Protein AF-0000000073467386 (afdb_homodimer)

Structure (mmCIF, N/CA/C/O backbone):
data_AF-0000000073467386-model_v1
#
loop_
_entity.id
_entity.type
_entity.pdbx_description
1 polymer 'Glycosyl transferase CAP10 domain-containing protein'
#
loop_
_atom_site.group_PDB
_atom_site.id
_atom_site.type_symbol
_atom_site.label_atom_id
_atom_site.label_alt_id
_atom_site.label_comp_id
_atom_site.label_asym_id
_atom_site.label_entity_id
_atom_site.label_seq_id
_atom_site.pdbx_PDB_ins_code
_atom_site.Cartn_x
_atom_site.Cartn_y
_atom_site.Cartn_z
_atom_site.occupancy
_atom_site.B_iso_or_equiv
_atom_site.auth_seq_id
_atom_site.auth_comp_id
_atom_site.auth_asym_id
_atom_site.auth_atom_id
_atom_site.pdbx_PDB_model_num
ATOM 1 N N . MET A 1 1 ? 29.797 -10.852 -41.344 1 15.55 1 MET A N 1
ATOM 2 C CA . MET A 1 1 ? 31.109 -11.078 -41.969 1 15.55 1 MET A CA 1
ATOM 3 C C . MET A 1 1 ? 32.188 -11.297 -40.875 1 15.55 1 MET A C 1
ATOM 5 O O . MET A 1 1 ? 31.969 -10.945 -39.719 1 15.55 1 MET A O 1
ATOM 9 N N . THR A 1 2 ? 33.5 -11.328 -41.281 1 15.5 2 THR A N 1
ATOM 10 C CA . THR A 1 2 ? 34.844 -11.844 -40.969 1 15.5 2 THR A CA 1
ATOM 11 C C . THR A 1 2 ? 35.406 -11.18 -39.719 1 15.5 2 THR A C 1
ATOM 13 O O . THR A 1 2 ? 35.812 -11.859 -38.781 1 15.5 2 THR A O 1
ATOM 16 N N . SER A 1 3 ? 36.656 -10.484 -39.781 1 14.73 3 SER A N 1
ATOM 17 C CA . SER A 1 3 ? 38.094 -10.844 -39.688 1 14.73 3 SER A CA 1
ATOM 18 C C . SER A 1 3 ? 38.781 -10.117 -38.531 1 14.73 3 SER A C 1
ATOM 20 O O . SER A 1 3 ? 39.656 -10.672 -37.875 1 14.73 3 SER A O 1
ATOM 22 N N . THR A 1 4 ? 38.75 -8.812 -38.344 1 14.96 4 THR A N 1
ATOM 23 C CA . THR A 1 4 ? 40.031 -8.141 -38.469 1 14.96 4 THR A CA 1
ATOM 24 C C . THR A 1 4 ? 40.844 -8.25 -37.156 1 14.96 4 THR A C 1
ATOM 26 O O . THR A 1 4 ? 40.25 -8.5 -36.094 1 14.96 4 THR A O 1
ATOM 29 N N . SER A 1 5 ? 41.594 -7.227 -36.75 1 14.95 5 SER A N 1
ATOM 30 C CA . SER A 1 5 ? 43.031 -6.969 -36.812 1 14.95 5 SER A CA 1
ATOM 31 C C . SER A 1 5 ? 43.688 -7.164 -35.438 1 14.95 5 SER A C 1
ATOM 33 O O . SER A 1 5 ? 43 -7.055 -34.406 1 14.95 5 SER A O 1
ATOM 35 N N . ARG A 1 6 ? 45.094 -7.133 -35.156 1 14.62 6 ARG A N 1
ATOM 36 C CA . ARG A 1 6 ? 46.406 -7.734 -34.938 1 14.62 6 ARG A CA 1
ATOM 37 C C . ARG A 1 6 ? 47.094 -7.156 -33.719 1 14.62 6 ARG A C 1
ATOM 39 O O . ARG A 1 6 ? 48.094 -7.699 -33.25 1 14.62 6 ARG A O 1
ATOM 46 N N . TYR A 1 7 ? 46.812 -5.961 -33.219 1 14.19 7 TYR A N 1
ATOM 47 C CA . TYR A 1 7 ? 48.062 -5.242 -33 1 14.19 7 TYR A CA 1
ATOM 48 C C . TYR A 1 7 ? 48.875 -5.863 -31.875 1 14.19 7 TYR A C 1
ATOM 50 O O . TYR A 1 7 ? 48.312 -6.539 -31.016 1 14.19 7 TYR A O 1
ATOM 58 N N . THR A 1 8 ? 50.062 -5.273 -31.391 1 14.35 8 THR A N 1
ATOM 59 C CA . THR A 1 8 ? 51.5 -5.336 -31.359 1 14.35 8 THR A CA 1
ATOM 60 C C . THR A 1 8 ? 52 -5.703 -29.953 1 14.35 8 THR A C 1
ATOM 62 O O . THR A 1 8 ? 51.281 -5.52 -28.969 1 14.35 8 THR A O 1
ATOM 65 N N . SER A 1 9 ? 53.344 -5.598 -29.641 1 14.41 9 SER A N 1
ATOM 66 C CA . SER A 1 9 ? 54.594 -6.328 -29.328 1 14.41 9 SER A CA 1
ATOM 67 C C . SER A 1 9 ? 54.938 -6.191 -27.844 1 14.41 9 SER A C 1
ATOM 69 O O . SER A 1 9 ? 55.188 -7.191 -27.172 1 14.41 9 SER A O 1
ATOM 71 N N . VAL A 1 10 ? 55.531 -5.055 -27.375 1 14.7 10 VAL A N 1
ATOM 72 C CA . VAL A 1 10 ? 56.969 -5.113 -27.141 1 14.7 10 VAL A CA 1
ATOM 73 C C . VAL A 1 10 ? 57.25 -5.582 -25.719 1 14.7 10 VAL A C 1
ATOM 75 O O . VAL A 1 10 ? 56.406 -5.434 -24.828 1 14.7 10 VAL A O 1
ATOM 78 N N . PRO A 1 11 ? 58.594 -5.398 -25.172 1 14.9 11 PRO A N 1
ATOM 79 C CA . PRO A 1 11 ? 59.75 -6.188 -24.703 1 14.9 11 PRO A CA 1
ATOM 80 C C . PRO A 1 11 ? 59.875 -6.199 -23.172 1 14.9 11 PRO A C 1
ATOM 82 O O . PRO A 1 11 ? 59.938 -7.273 -22.578 1 14.9 11 PRO A O 1
ATOM 85 N N . GLY A 1 12 ? 60.688 -5.203 -22.578 1 13.82 12 GLY A N 1
ATOM 86 C CA . GLY A 1 12 ? 62.031 -5.383 -22.109 1 13.82 12 GLY A CA 1
ATOM 87 C C . GLY A 1 12 ? 62.125 -5.785 -20.641 1 13.82 12 GLY A C 1
ATOM 88 O O . GLY A 1 12 ? 61.125 -5.742 -19.922 1 13.82 12 GLY A O 1
ATOM 89 N N . GLU A 1 13 ? 63.219 -5.246 -19.75 1 13.91 13 GLU A N 1
ATOM 90 C CA . GLU A 1 13 ? 64.5 -5.645 -19.172 1 13.91 13 GLU A CA 1
ATOM 91 C C . GLU A 1 13 ? 64.438 -5.754 -17.656 1 13.91 13 GLU A C 1
ATOM 93 O O . GLU A 1 13 ? 65.062 -6.629 -17.062 1 13.91 13 GLU A O 1
ATOM 98 N N . ALA A 1 14 ? 63.938 -4.793 -16.797 1 14.1 14 ALA A N 1
ATOM 99 C CA . ALA A 1 14 ? 64.875 -4.254 -15.836 1 14.1 14 ALA A CA 1
ATOM 100 C C . ALA A 1 14 ? 65.25 -5.293 -14.781 1 14.1 14 ALA A C 1
ATOM 102 O O . ALA A 1 14 ? 64.375 -6.074 -14.352 1 14.1 14 ALA A O 1
ATOM 103 N N . THR A 1 15 ? 66.438 -5.266 -14.148 1 13.84 15 THR A N 1
ATOM 104 C CA . THR A 1 15 ? 67.688 -5.832 -13.602 1 13.84 15 THR A CA 1
ATOM 105 C C . THR A 1 15 ? 67.5 -6.227 -12.141 1 13.84 15 THR A C 1
ATOM 107 O O . THR A 1 15 ? 67.75 -7.367 -11.766 1 13.84 15 THR A O 1
ATOM 110 N N . ASP A 1 16 ? 68 -5.387 -11.094 1 13.66 16 ASP A N 1
ATOM 111 C CA . ASP A 1 16 ? 69.188 -5.574 -10.32 1 13.66 16 ASP A CA 1
ATOM 112 C C . ASP A 1 16 ? 68.938 -6.398 -9.062 1 13.66 16 ASP A C 1
ATOM 114 O O . ASP A 1 16 ? 67.812 -6.551 -8.641 1 13.66 16 ASP A O 1
ATOM 118 N N . GLU A 1 17 ? 69.938 -6.238 -7.844 1 13.39 17 GLU A N 1
ATOM 119 C CA . GLU A 1 17 ? 71.062 -6.848 -7.117 1 13.39 17 GLU A CA 1
ATOM 120 C C . GLU A 1 17 ? 70.625 -7.188 -5.684 1 13.39 17 GLU A C 1
ATOM 122 O O . GLU A 1 17 ? 71.188 -8.117 -5.086 1 13.39 17 GLU A O 1
ATOM 127 N N . ALA A 1 18 ? 69.938 -6.473 -4.891 1 13.61 18 ALA A N 1
ATOM 128 C CA . ALA A 1 18 ? 70.5 -6.102 -3.615 1 13.61 18 ALA A CA 1
ATOM 129 C C . ALA A 1 18 ? 70.812 -7.336 -2.758 1 13.61 18 ALA A C 1
ATOM 131 O O . ALA A 1 18 ? 70 -8.273 -2.74 1 13.61 18 ALA A O 1
ATOM 132 N N . ASP A 1 19 ? 71.812 -7.355 -1.869 1 13.23 19 ASP A N 1
ATOM 133 C CA . ASP A 1 19 ? 72.938 -7.926 -1.188 1 13.23 19 ASP A CA 1
ATOM 134 C C . ASP A 1 19 ? 72.5 -8.805 -0.018 1 13.23 19 ASP A C 1
ATOM 136 O O . ASP A 1 19 ? 71.375 -8.758 0.413 1 13.23 19 ASP A O 1
ATOM 140 N N . SER A 1 20 ? 73.438 -8.914 1.212 1 13.3 20 SER A N 1
ATOM 141 C CA . SER A 1 20 ? 74.438 -9.805 1.814 1 13.3 20 SER A CA 1
ATOM 142 C C . SER A 1 20 ? 73.938 -10.328 3.164 1 13.3 20 SER A C 1
ATOM 144 O O . SER A 1 20 ? 74.25 -11.469 3.531 1 13.3 20 SER A O 1
ATOM 146 N N . ALA A 1 21 ? 73.625 -9.523 4.254 1 13.82 21 ALA A N 1
ATOM 147 C CA . ALA A 1 21 ? 74.438 -9.484 5.469 1 13.82 21 ALA A CA 1
ATOM 148 C C . ALA A 1 21 ? 74.312 -10.789 6.254 1 13.82 21 ALA A C 1
ATOM 150 O O . ALA A 1 21 ? 73.25 -11.414 6.262 1 13.82 21 ALA A O 1
ATOM 151 N N . SER A 1 22 ? 75.25 -11.219 7.211 1 13.48 22 SER A N 1
ATOM 152 C CA . SER A 1 22 ? 76.188 -12.188 7.734 1 13.48 22 SER A CA 1
ATOM 153 C C . SER A 1 22 ? 75.625 -12.953 8.922 1 13.48 22 SER A C 1
ATOM 155 O O . SER A 1 22 ? 75.562 -14.18 8.914 1 13.48 22 SER A O 1
ATOM 157 N N . SER A 1 23 ? 76.312 -12.969 10.258 1 13.69 23 SER A N 1
ATOM 158 C CA . SER A 1 23 ? 77.188 -13.922 10.859 1 13.69 23 SER A CA 1
ATOM 159 C C . SER A 1 23 ? 76.5 -14.711 11.977 1 13.69 23 SER A C 1
ATOM 161 O O . SER A 1 23 ? 76.5 -15.945 11.938 1 13.69 23 SER A O 1
ATOM 163 N N . THR A 1 24 ? 77 -14.578 13.445 1 13.94 24 THR A N 1
ATOM 164 C CA . THR A 1 24 ? 77.875 -15.414 14.242 1 13.94 24 THR A CA 1
ATOM 165 C C . THR A 1 24 ? 77.125 -16.25 15.242 1 13.94 24 THR A C 1
ATOM 167 O O . THR A 1 24 ? 75.938 -15.977 15.5 1 13.94 24 THR A O 1
ATOM 170 N N . THR A 1 25 ? 77.688 -16.641 16.734 1 14.11 25 THR A N 1
ATOM 171 C CA . THR A 1 25 ? 78.375 -17.797 17.344 1 14.11 25 THR A CA 1
ATOM 172 C C . THR A 1 25 ? 77.5 -18.375 18.469 1 14.11 25 THR A C 1
ATOM 174 O O . THR A 1 25 ? 77.312 -19.594 18.562 1 14.11 25 THR A O 1
ATOM 177 N N . ARG A 1 26 ? 77.125 -17.766 19.719 1 14.19 26 ARG A N 1
ATOM 178 C CA . ARG A 1 26 ? 77.75 -18.172 20.969 1 14.19 26 ARG A CA 1
ATOM 179 C C . ARG A 1 26 ? 77 -19.344 21.609 1 14.19 26 ARG A C 1
ATOM 181 O O . ARG A 1 26 ? 75.75 -19.484 21.422 1 14.19 26 ARG A O 1
ATOM 188 N N . PRO A 1 27 ? 77.562 -20.25 22.75 1 14.48 27 PRO A N 1
ATOM 189 C CA . PRO A 1 27 ? 77.812 -21.641 23.156 1 14.48 27 PRO A CA 1
ATOM 190 C C . PRO A 1 27 ? 76.812 -22.062 24.266 1 14.48 27 PRO A C 1
ATOM 192 O O . PRO A 1 27 ? 76.688 -23.266 24.547 1 14.48 27 PRO A O 1
ATOM 195 N N . ALA A 1 28 ? 75.875 -21.422 24.828 1 15.04 28 ALA A N 1
ATOM 196 C CA . ALA A 1 28 ? 75.875 -21.547 26.281 1 15.04 28 ALA A CA 1
ATOM 197 C C . ALA A 1 28 ? 75.438 -22.938 26.719 1 15.04 28 ALA A C 1
ATOM 199 O O . ALA A 1 28 ? 74.562 -23.516 26.125 1 15.04 28 ALA A O 1
ATOM 200 N N . SER A 1 29 ? 76.062 -23.5 27.812 1 14.29 29 SER A N 1
ATOM 201 C CA . SER A 1 29 ? 76.438 -24.75 28.453 1 14.29 29 SER A CA 1
ATOM 202 C C . SER A 1 29 ? 75.25 -25.391 29.141 1 14.29 29 SER A C 1
ATOM 204 O O . SER A 1 29 ? 74.25 -24.734 29.359 1 14.29 29 SER A O 1
ATOM 206 N N . SER A 1 30 ? 75.438 -26.656 29.953 1 14.51 30 SER A N 1
ATOM 207 C CA . SER A 1 30 ? 75.062 -28.062 30.078 1 14.51 30 SER A CA 1
ATOM 208 C C . SER A 1 30 ? 74.25 -28.297 31.328 1 14.51 30 SER A C 1
ATOM 210 O O . SER A 1 30 ? 73.562 -29.328 31.438 1 14.51 30 SER A O 1
ATOM 212 N N . ALA A 1 31 ? 74.125 -27.391 32.375 1 15.15 31 ALA A N 1
ATOM 213 C CA . ALA A 1 31 ? 74.375 -28.047 33.656 1 15.15 31 ALA A CA 1
ATOM 214 C C . ALA A 1 31 ? 73.188 -28.953 34.031 1 15.15 31 ALA A C 1
ATOM 216 O O . ALA A 1 31 ? 72 -28.609 33.75 1 15.15 31 ALA A O 1
ATOM 217 N N . GLY A 1 32 ? 73.375 -30.203 34.562 1 14.41 32 GLY A N 1
ATOM 218 C CA . GLY A 1 32 ? 72.938 -31.578 34.719 1 14.41 32 GLY A CA 1
ATOM 219 C C . GLY A 1 32 ? 71.875 -31.734 35.781 1 14.41 32 GLY A C 1
ATOM 220 O O . GLY A 1 32 ? 70.75 -32.281 35.5 1 14.41 32 GLY A O 1
ATOM 221 N N . ARG A 1 33 ? 72.25 -31.766 37.25 1 15.33 33 ARG A N 1
ATOM 222 C CA . ARG A 1 33 ? 72.25 -33.062 37.906 1 15.33 33 ARG A CA 1
ATOM 223 C C . ARG A 1 33 ? 70.875 -33.344 38.562 1 15.33 33 ARG A C 1
ATOM 225 O O . ARG A 1 33 ? 70.25 -34.406 38.344 1 15.33 33 ARG A O 1
ATOM 232 N N . CYS A 1 34 ? 70.625 -32.812 39.906 1 15.95 34 CYS A N 1
ATOM 233 C CA . CYS A 1 34 ? 70.562 -33.719 41.062 1 15.95 34 CYS A CA 1
ATOM 234 C C . CYS A 1 34 ? 69.125 -34.188 41.344 1 15.95 34 CYS A C 1
ATOM 236 O O . CYS A 1 34 ? 68.188 -33.5 41.031 1 15.95 34 CYS A O 1
ATOM 238 N N . SER A 1 35 ? 68.938 -35.469 42.125 1 16.3 35 SER A N 1
ATOM 239 C CA . SER A 1 35 ? 68.125 -36.719 42.25 1 16.3 35 SER A CA 1
ATOM 240 C C . SER A 1 35 ? 67 -36.594 43.219 1 16.3 35 SER A C 1
ATOM 242 O O . SER A 1 35 ? 66 -37.281 43.094 1 16.3 35 SER A O 1
ATOM 244 N N . GLN A 1 36 ? 67.062 -35.656 44.281 1 17.33 36 GLN A N 1
ATOM 245 C CA . GLN A 1 36 ? 66.75 -36.281 45.562 1 17.33 36 GLN A CA 1
ATOM 246 C C . GLN A 1 36 ? 65.25 -36.531 45.688 1 17.33 36 GLN A C 1
ATOM 248 O O . GLN A 1 36 ? 64.438 -35.594 45.469 1 17.33 36 GLN A O 1
ATOM 253 N N . ARG A 1 37 ? 64.812 -37.844 45.906 1 18.3 37 ARG A N 1
ATOM 254 C CA . ARG A 1 37 ? 63.562 -38.656 45.781 1 18.3 37 ARG A CA 1
ATOM 255 C C . ARG A 1 37 ? 62.594 -38.375 46.906 1 18.3 37 ARG A C 1
ATOM 257 O O . ARG A 1 37 ? 61.5 -38.906 46.938 1 18.3 37 ARG A O 1
ATOM 264 N N . ASP A 1 38 ? 63.125 -37.75 48 1 16.69 38 ASP A N 1
ATOM 265 C CA . ASP A 1 38 ? 62.75 -38.469 49.219 1 16.69 38 ASP A CA 1
ATOM 266 C C . ASP A 1 38 ? 61.25 -38.469 49.406 1 16.69 38 ASP A C 1
ATOM 268 O O . ASP A 1 38 ? 60.625 -39.531 49.562 1 16.69 38 ASP A O 1
ATOM 272 N N . THR A 1 39 ? 60.75 -37.688 50.406 1 18.34 39 THR A N 1
ATOM 273 C CA . THR A 1 39 ? 60.188 -38.094 51.688 1 18.34 39 THR A CA 1
ATOM 274 C C . THR A 1 39 ? 58.656 -38.094 51.656 1 18.34 39 THR A C 1
ATOM 276 O O . THR A 1 39 ? 58.031 -38.469 52.625 1 18.34 39 THR A O 1
ATOM 279 N N . GLY A 1 40 ? 57.875 -37.5 50.625 1 18.23 40 GLY A N 1
ATOM 280 C CA . GLY A 1 40 ? 56.688 -36.844 51.094 1 18.23 40 GLY A CA 1
ATOM 281 C C . GLY A 1 40 ? 55.5 -37.781 51.281 1 18.23 40 GLY A C 1
ATOM 282 O O . GLY A 1 40 ? 54.781 -38.125 50.344 1 18.23 40 GLY A O 1
ATOM 283 N N . LEU A 1 41 ? 55.688 -38.844 52.031 1 19.08 41 LEU A N 1
ATOM 284 C CA . LEU A 1 41 ? 54.688 -39.906 52.094 1 19.08 41 LEU A CA 1
ATOM 285 C C . LEU A 1 41 ? 53.375 -39.406 52.656 1 19.08 41 LEU A C 1
ATOM 287 O O . LEU A 1 41 ? 52.438 -40.188 52.844 1 19.08 41 LEU A O 1
ATOM 291 N N . VAL A 1 42 ? 53.406 -38.219 53.375 1 23.28 42 VAL A N 1
ATOM 292 C CA . VAL A 1 42 ? 52.312 -37.938 54.312 1 23.28 42 VAL A CA 1
ATOM 293 C C . VAL A 1 42 ? 50.969 -37.938 53.594 1 23.28 42 VAL A C 1
ATOM 295 O O . VAL A 1 42 ? 50.656 -36.969 52.875 1 23.28 42 VAL A O 1
ATOM 298 N N . HIS A 1 43 ? 50.5 -39.031 52.781 1 20.67 43 HIS A N 1
ATOM 299 C CA . HIS A 1 43 ? 49.625 -39.375 51.688 1 20.67 43 HIS A CA 1
ATOM 300 C C . HIS A 1 43 ? 48.156 -39.281 52.094 1 20.67 43 HIS A C 1
ATOM 302 O O . HIS A 1 43 ? 47.375 -38.625 51.406 1 20.67 43 HIS A O 1
ATOM 308 N N . HIS A 1 44 ? 47.375 -40.469 52.562 1 22.27 44 HIS A N 1
ATOM 309 C CA . HIS A 1 44 ? 46.219 -41.094 51.938 1 22.27 44 HIS A CA 1
ATOM 310 C C . HIS A 1 44 ? 44.938 -40.656 52.625 1 22.27 44 HIS A C 1
ATOM 312 O O . HIS A 1 44 ? 43.875 -40.594 52 1 22.27 44 HIS A O 1
ATOM 318 N N . PHE A 1 45 ? 44.969 -40.562 54 1 26.86 45 PHE A N 1
ATOM 319 C CA . PHE A 1 45 ? 43.75 -41 54.688 1 26.86 45 PHE A CA 1
ATOM 320 C C . PHE A 1 45 ? 42.656 -39.969 54.594 1 26.86 45 PHE A C 1
ATOM 322 O O . PHE A 1 45 ? 41.469 -40.312 54.688 1 26.86 45 PHE A O 1
ATOM 329 N N . ALA A 1 46 ? 43.062 -38.719 54.906 1 23.7 46 ALA A N 1
ATOM 330 C CA . ALA A 1 46 ? 42.031 -37.75 55.219 1 23.7 46 ALA A CA 1
ATOM 331 C C . ALA A 1 46 ? 41.062 -37.531 54.031 1 23.7 46 ALA A C 1
ATOM 333 O O . ALA A 1 46 ? 40.219 -36.656 54.062 1 23.7 46 ALA A O 1
ATOM 334 N N . ARG A 1 47 ? 41.344 -38.094 52.906 1 25.83 47 ARG A N 1
ATOM 335 C CA . ARG A 1 47 ? 40.625 -37.75 51.688 1 25.83 47 ARG A CA 1
ATOM 336 C C . ARG A 1 47 ? 39.25 -38.375 51.688 1 25.83 47 ARG A C 1
ATOM 338 O O . ARG A 1 47 ? 38.5 -38.219 50.719 1 25.83 47 ARG A O 1
ATOM 345 N N . ALA A 1 48 ? 39.094 -39.406 52.594 1 32.75 48 ALA A N 1
ATOM 346 C CA . ALA A 1 48 ? 37.938 -40.25 52.312 1 32.75 48 ALA A CA 1
ATOM 347 C C . ALA A 1 48 ? 36.625 -39.469 52.594 1 32.75 48 ALA A C 1
ATOM 349 O O . ALA A 1 48 ? 35.594 -39.781 51.969 1 32.75 48 ALA A O 1
ATOM 350 N N . GLY A 1 49 ? 36.781 -38.719 53.688 1 32.53 49 GLY A N 1
ATOM 351 C CA . GLY A 1 49 ? 35.5 -38.219 54.156 1 32.53 49 GLY A CA 1
ATOM 352 C C . GLY A 1 49 ? 34.812 -37.312 53.188 1 32.53 49 GLY A C 1
ATOM 353 O O . GLY A 1 49 ? 33.562 -37.281 53.094 1 32.53 49 GLY A O 1
ATOM 354 N N . VAL A 1 50 ? 35.688 -36.312 52.656 1 35.16 50 VAL A N 1
ATOM 355 C CA . VAL A 1 50 ? 35.125 -35.312 51.75 1 35.16 50 VAL A CA 1
ATOM 356 C C . VAL A 1 50 ? 34.594 -36 50.5 1 35.16 50 VAL A C 1
ATOM 358 O O . VAL A 1 50 ? 33.844 -35.406 49.75 1 35.16 50 VAL A O 1
ATOM 361 N N . ALA A 1 51 ? 35.094 -37.281 50.188 1 36.97 51 ALA A N 1
ATOM 362 C CA . ALA A 1 51 ? 34.625 -37.938 48.969 1 36.97 51 ALA A CA 1
ATOM 363 C C . ALA A 1 51 ? 33.156 -38.344 49.125 1 36.97 51 ALA A C 1
ATOM 365 O O . ALA A 1 51 ? 32.438 -38.344 48.125 1 36.97 51 ALA A O 1
ATOM 366 N N . GLY A 1 52 ? 32.938 -38.688 50.406 1 40.06 52 GLY A N 1
ATOM 367 C CA . GLY A 1 52 ? 31.578 -39.219 50.531 1 40.06 52 GLY A CA 1
ATOM 368 C C . GLY A 1 52 ? 30.5 -38.156 50.375 1 40.06 52 GLY A C 1
ATOM 369 O O . GLY A 1 52 ? 29.453 -38.438 49.781 1 40.06 52 GLY A O 1
ATOM 370 N N . SER A 1 53 ? 30.812 -37.031 51.125 1 44.19 53 SER A N 1
ATOM 371 C CA . SER A 1 53 ? 29.797 -36 51.062 1 44.19 53 SER A CA 1
ATOM 372 C C . SER A 1 53 ? 29.672 -35.438 49.656 1 44.19 53 SER A C 1
ATOM 374 O O . SER A 1 53 ? 28.625 -34.906 49.25 1 44.19 53 SER A O 1
ATOM 376 N N . THR A 1 54 ? 30.859 -35.344 48.906 1 41.97 54 THR A N 1
ATOM 377 C CA . THR A 1 54 ? 30.766 -34.875 47.5 1 41.97 54 THR A CA 1
ATOM 378 C C . THR A 1 54 ? 30.016 -35.906 46.656 1 41.97 54 THR A C 1
ATOM 380 O O . THR A 1 54 ? 29.328 -35.531 45.719 1 41.97 54 THR A O 1
ATOM 383 N N . ALA A 1 55 ? 30.172 -37.25 47.062 1 46.06 55 ALA A N 1
ATOM 384 C CA . ALA A 1 55 ? 29.422 -38.219 46.25 1 46.06 55 ALA A CA 1
ATOM 385 C C . ALA A 1 55 ? 27.922 -38.031 46.469 1 46.06 55 ALA A C 1
ATOM 387 O O . ALA A 1 55 ? 27.141 -38.188 45.531 1 46.06 55 ALA A O 1
ATOM 388 N N . PHE A 1 56 ? 27.625 -37.719 47.75 1 48.72 56 PHE A N 1
ATOM 389 C CA . PHE A 1 56 ? 26.203 -37.625 48.031 1 48.72 56 PHE A CA 1
ATOM 390 C C . PHE A 1 56 ? 25.609 -36.375 47.375 1 48.72 56 PHE A C 1
ATOM 392 O O . PHE A 1 56 ? 24.516 -36.469 46.781 1 48.72 56 PHE A O 1
ATOM 399 N N . VAL A 1 57 ? 26.25 -35.156 47.438 1 47.19 57 VAL A N 1
ATOM 400 C CA . VAL A 1 57 ? 25.75 -34 46.719 1 47.19 57 VAL A CA 1
ATOM 401 C C . VAL A 1 57 ? 25.766 -34.281 45.219 1 47.19 57 VAL A C 1
ATOM 403 O O . VAL A 1 57 ? 24.859 -33.906 44.469 1 47.19 57 VAL A O 1
ATOM 406 N N . LEU A 1 58 ? 26.766 -35.156 44.75 1 45.62 58 LEU A N 1
ATOM 407 C CA . LEU A 1 58 ? 26.75 -35.531 43.344 1 45.62 58 LEU A CA 1
ATOM 408 C C . LEU A 1 58 ? 25.578 -36.469 43.031 1 45.62 58 LEU A C 1
ATOM 410 O O . LEU A 1 58 ? 24.938 -36.344 41.969 1 45.62 58 LEU A O 1
ATOM 414 N N . ILE A 1 59 ? 25.328 -37.344 44.031 1 49.56 59 ILE A N 1
ATOM 415 C CA . ILE A 1 59 ? 24.188 -38.219 43.781 1 49.56 59 ILE A CA 1
ATOM 416 C C . ILE A 1 59 ? 22.906 -37.375 43.812 1 49.56 59 ILE A C 1
ATOM 418 O O . ILE A 1 59 ? 22.031 -37.531 42.938 1 49.56 59 ILE A O 1
ATOM 422 N N . CYS A 1 60 ? 22.719 -36.5 44.844 1 47.78 60 CYS A N 1
ATOM 423 C CA . CYS A 1 60 ? 21.516 -35.656 44.844 1 47.78 60 CYS A CA 1
ATOM 424 C C . CYS A 1 60 ? 21.516 -34.719 43.656 1 47.78 60 CYS A C 1
ATOM 426 O O . CYS A 1 60 ? 20.453 -34.469 43.094 1 47.78 60 CYS A O 1
ATOM 428 N N . LEU A 1 61 ? 22.719 -34.094 43.312 1 42.94 61 LEU A N 1
ATOM 429 C CA . LEU A 1 61 ? 22.75 -33.344 42.062 1 42.94 61 LEU A CA 1
ATOM 430 C C . LEU A 1 61 ? 22.547 -34.281 40.875 1 42.94 61 LEU A C 1
ATOM 432 O O . LEU A 1 61 ? 21.891 -33.906 39.875 1 42.94 61 LEU A O 1
ATOM 436 N N . PHE A 1 62 ? 23.109 -35.531 40.969 1 42.41 62 PHE A N 1
ATOM 437 C CA . PHE A 1 62 ? 22.844 -36.469 39.844 1 42.41 62 PHE A CA 1
ATOM 438 C C . PHE A 1 62 ? 21.375 -36.844 39.812 1 42.41 62 PHE A C 1
ATOM 440 O O . PHE A 1 62 ? 20.781 -36.969 38.719 1 42.41 62 PHE A O 1
ATOM 447 N N . LEU A 1 63 ? 20.812 -37.188 40.969 1 43.59 63 LEU A N 1
ATOM 448 C CA . LEU A 1 63 ? 19.406 -37.531 40.906 1 43.59 63 LEU A CA 1
ATOM 449 C C . LEU A 1 63 ? 18.547 -36.312 40.562 1 43.59 63 LEU A C 1
ATOM 451 O O . LEU A 1 63 ? 17.484 -36.469 39.969 1 43.59 63 LEU A O 1
ATOM 455 N N . SER A 1 64 ? 18.781 -35.125 41.125 1 39.12 64 SER A N 1
ATOM 456 C CA . SER A 1 64 ? 18.031 -33.969 40.625 1 39.12 64 SER A CA 1
ATOM 457 C C . SER A 1 64 ? 18.312 -33.719 39.156 1 39.12 64 SER A C 1
ATOM 459 O O . SER A 1 64 ? 17.531 -33.062 38.469 1 39.12 64 SER A O 1
ATOM 461 N N . LEU A 1 65 ? 19.594 -33.969 38.719 1 37.41 65 LEU A N 1
ATOM 462 C CA . LEU A 1 65 ? 19.812 -33.875 37.281 1 37.41 65 LEU A CA 1
ATOM 463 C C . LEU A 1 65 ? 19.094 -35 36.531 1 37.41 65 LEU A C 1
ATOM 465 O O . LEU A 1 65 ? 18.938 -34.938 35.312 1 37.41 65 LEU A O 1
ATOM 469 N N . MET A 1 66 ? 19.078 -36.219 37.188 1 35.41 66 MET A N 1
ATOM 470 C CA . MET A 1 66 ? 18.391 -37.219 36.375 1 35.41 66 MET A CA 1
ATOM 471 C C . MET A 1 66 ? 16.922 -36.875 36.188 1 35.41 66 MET A C 1
ATOM 473 O O . MET A 1 66 ? 16.234 -37.469 35.344 1 35.41 66 MET A O 1
ATOM 477 N N . SER A 1 67 ? 16.297 -36.438 37.312 1 35.5 67 SER A N 1
ATOM 478 C CA . SER A 1 67 ? 14.875 -36.219 37.031 1 35.5 67 SER A CA 1
ATOM 479 C C . SER A 1 67 ? 14.664 -35.156 35.969 1 35.5 67 SER A C 1
ATOM 481 O O . SER A 1 67 ? 13.531 -34.719 35.719 1 35.5 67 SER A O 1
ATOM 483 N N . TRP A 1 68 ? 15.711 -34.375 35.781 1 35.19 68 TRP A N 1
ATOM 484 C CA . TRP A 1 68 ? 15.383 -33.5 34.656 1 35.19 68 TRP A CA 1
ATOM 485 C C . TRP A 1 68 ? 15.156 -34.281 33.375 1 35.19 68 TRP A C 1
ATOM 487 O O . TRP A 1 68 ? 15.992 -34.281 32.5 1 35.19 68 TRP A O 1
ATOM 497 N N . HIS A 1 69 ? 15.078 -35.688 33.688 1 28 69 HIS A N 1
ATOM 498 C CA . HIS A 1 69 ? 14.992 -36.375 32.406 1 28 69 HIS A CA 1
ATOM 499 C C . HIS A 1 69 ? 14.023 -35.656 31.453 1 28 69 HIS A C 1
ATOM 501 O O . HIS A 1 69 ? 14.398 -35.281 30.344 1 28 69 HIS A O 1
ATOM 507 N N . GLN A 1 70 ? 13.078 -36.594 30.953 1 27.08 70 GLN A N 1
ATOM 508 C CA . GLN A 1 70 ? 12.406 -36.688 29.656 1 27.08 70 GLN A CA 1
ATOM 509 C C . GLN A 1 70 ? 11.289 -35.656 29.562 1 27.08 70 GLN A C 1
ATOM 511 O O . GLN A 1 70 ? 10.164 -35.906 30 1 27.08 70 GLN A O 1
ATOM 516 N N . SER A 1 71 ? 11.406 -34.531 30.172 1 29.95 71 SER A N 1
ATOM 517 C CA . SER A 1 71 ? 10.289 -33.781 29.609 1 29.95 71 SER A CA 1
ATOM 518 C C . SER A 1 71 ? 10.164 -34.031 28.109 1 29.95 71 SER A C 1
ATOM 520 O O . SER A 1 71 ? 11.086 -33.75 27.344 1 29.95 71 SER A O 1
ATOM 522 N N . GLY A 1 72 ? 9.609 -35.219 27.828 1 27.05 72 GLY A N 1
ATOM 523 C CA . GLY A 1 72 ? 9.148 -35.406 26.453 1 27.05 72 GLY A CA 1
ATOM 524 C C . GLY A 1 72 ? 8.664 -34.125 25.797 1 27.05 72 GLY A C 1
ATOM 525 O O . GLY A 1 72 ? 7.781 -33.438 26.328 1 27.05 72 GLY A O 1
ATOM 526 N N . PHE A 1 73 ? 9.656 -33.375 25.297 1 29.73 73 PHE A N 1
ATOM 527 C CA . PHE A 1 73 ? 9.102 -32.562 24.234 1 29.73 73 PHE A CA 1
ATOM 528 C C . PHE A 1 73 ? 8 -33.281 23.5 1 29.73 73 PHE A C 1
ATOM 530 O O . PHE A 1 73 ? 8.266 -34.281 22.812 1 29.73 73 PHE A O 1
ATOM 537 N N . THR A 1 74 ? 6.938 -33.562 24.25 1 28.08 74 THR A N 1
ATOM 538 C CA . THR A 1 74 ? 5.879 -33.75 23.266 1 28.08 74 THR A CA 1
ATOM 539 C C . THR A 1 74 ? 6.062 -32.812 22.094 1 28.08 74 THR A C 1
ATOM 541 O O . THR A 1 74 ? 6.047 -31.594 22.25 1 28.08 74 THR A O 1
ATOM 544 N N . SER A 1 75 ? 7.012 -33.25 21.328 1 28.78 75 SER A N 1
ATOM 545 C CA . SER A 1 75 ? 6.688 -32.719 20 1 28.78 75 SER A CA 1
ATOM 546 C C . SER A 1 75 ? 5.18 -32.625 19.797 1 28.78 75 SER A C 1
ATOM 548 O O . SER A 1 75 ? 4.488 -33.625 19.75 1 28.78 75 SER A O 1
ATOM 550 N N . SER A 1 76 ? 4.555 -31.906 20.719 1 29.42 76 SER A N 1
ATOM 551 C CA . SER A 1 76 ? 3.277 -31.641 20.062 1 29.42 76 SER A CA 1
ATOM 552 C C . SER A 1 76 ? 3.414 -31.688 18.547 1 29.42 76 SER A C 1
ATOM 554 O O . SER A 1 76 ? 4.062 -30.828 17.938 1 29.42 76 SER A O 1
ATOM 556 N N . SER A 1 77 ? 3.697 -32.812 18.156 1 30.84 77 SER A N 1
ATOM 557 C CA . SER A 1 77 ? 3.277 -33 16.781 1 30.84 77 SER A CA 1
ATOM 558 C C . SER A 1 77 ? 1.995 -32.219 16.484 1 30.84 77 SER A C 1
ATOM 560 O O . SER A 1 77 ? 0.906 -32.781 16.469 1 30.84 77 SER A O 1
ATOM 562 N N . GLY A 1 78 ? 1.689 -31.266 17.344 1 34.16 78 GLY A N 1
ATOM 563 C CA . GLY A 1 78 ? 0.589 -30.578 16.703 1 34.16 78 GLY A CA 1
ATOM 564 C C . GLY A 1 78 ? 0.674 -30.625 15.18 1 34.16 78 GLY A C 1
ATOM 565 O O . GLY A 1 78 ? 1.66 -30.172 14.602 1 34.16 78 GLY A O 1
ATOM 566 N N . SER A 1 79 ? 0.319 -31.594 14.711 1 38.19 79 SER A N 1
ATOM 567 C CA . SER A 1 79 ? 0.074 -31.594 13.273 1 38.19 79 SER A CA 1
ATOM 568 C C . SER A 1 79 ? -0.247 -30.188 12.781 1 38.19 79 SER A C 1
ATOM 570 O O . SER A 1 79 ? -1.341 -29.672 13.016 1 38.19 79 SER A O 1
ATOM 572 N N . ALA A 1 80 ? 0.578 -29.281 13 1 46.25 80 ALA A N 1
ATOM 573 C CA . ALA A 1 80 ? 0.354 -27.984 12.367 1 46.25 80 ALA A CA 1
ATOM 574 C C . ALA A 1 80 ? -0.449 -28.125 11.078 1 46.25 80 ALA A C 1
ATOM 576 O O . ALA A 1 80 ? -0.057 -28.875 10.18 1 46.25 80 ALA A O 1
ATOM 577 N N . SER A 1 81 ? -1.693 -27.969 11.242 1 59.19 81 SER A N 1
ATOM 578 C CA . SER A 1 81 ? -2.529 -27.938 10.047 1 59.19 81 SER A CA 1
ATOM 579 C C . SER A 1 81 ? -1.777 -27.359 8.859 1 59.19 81 SER A C 1
ATOM 581 O O . SER A 1 81 ? -1.051 -26.375 9.008 1 59.19 81 SER A O 1
ATOM 583 N N . LYS A 1 82 ? -1.737 -28.141 7.898 1 77.31 82 LYS A N 1
ATOM 584 C CA . LYS A 1 82 ? -1.113 -27.766 6.637 1 77.31 82 LYS A CA 1
ATOM 585 C C . LYS A 1 82 ? -1.645 -26.422 6.145 1 77.31 82 LYS A C 1
ATOM 587 O O . LYS A 1 82 ? -0.878 -25.594 5.66 1 77.31 82 LYS A O 1
ATOM 592 N N . SER A 1 83 ? -2.969 -26.234 6.629 1 88.06 83 SER A N 1
ATOM 593 C CA . SER A 1 83 ? -3.592 -24.984 6.184 1 88.06 83 SER A CA 1
ATOM 594 C C . SER A 1 83 ? -3.547 -23.922 7.273 1 88.06 83 SER A C 1
ATOM 596 O O . SER A 1 83 ? -3.732 -24.219 8.453 1 88.06 83 SER A O 1
ATOM 598 N N . LEU A 1 84 ? -3.24 -22.734 6.883 1 93.19 84 LEU A N 1
ATOM 599 C CA . LEU A 1 84 ? -3.412 -21.594 7.762 1 93.19 84 LEU A CA 1
ATOM 600 C C . LEU A 1 84 ? -4.875 -21.156 7.812 1 93.19 84 LEU A C 1
ATOM 602 O O . LEU A 1 84 ? -5.633 -21.391 6.867 1 93.19 84 LEU A O 1
ATOM 606 N N . SER A 1 85 ? -5.293 -20.594 8.961 1 89.94 85 SER A N 1
ATOM 607 C CA . SER A 1 85 ? -6.609 -19.969 9.016 1 89.94 85 SER A CA 1
ATOM 608 C C . SER A 1 85 ? -6.727 -18.828 8.016 1 89.94 85 SER A C 1
ATOM 610 O O . SER A 1 85 ? -5.719 -18.297 7.551 1 89.94 85 SER A O 1
ATOM 612 N N . SER A 1 86 ? -7.938 -18.469 7.641 1 87.12 86 SER A N 1
ATOM 613 C CA . SER A 1 86 ? -8.172 -17.406 6.676 1 87.12 86 SER A CA 1
ATOM 614 C C . SER A 1 86 ? -7.523 -16.094 7.125 1 87.12 86 SER A C 1
ATOM 616 O O . SER A 1 86 ? -6.953 -15.375 6.309 1 87.12 86 SER A O 1
ATOM 618 N N . GLU A 1 87 ? -7.586 -15.805 8.414 1 86.31 87 GLU A N 1
ATOM 619 C CA . GLU A 1 87 ? -7 -14.586 8.961 1 86.31 87 GLU A CA 1
ATOM 620 C C . GLU A 1 87 ? -5.477 -14.602 8.836 1 86.31 87 GLU A C 1
ATOM 622 O O . GLU A 1 87 ? -4.871 -13.594 8.477 1 86.31 87 GLU A O 1
ATOM 627 N N . ARG A 1 88 ? -4.887 -15.734 9.055 1 91.75 88 ARG A N 1
ATOM 628 C CA . ARG A 1 88 ? -3.434 -15.852 8.984 1 91.75 88 ARG A CA 1
ATOM 629 C C . ARG A 1 88 ? -2.947 -15.805 7.539 1 91.75 88 ARG A C 1
ATOM 631 O O . ARG A 1 88 ? -1.868 -15.281 7.258 1 91.75 88 ARG A O 1
ATOM 638 N N . ARG A 1 89 ? -3.744 -16.328 6.613 1 93.88 89 ARG A N 1
ATOM 639 C CA . ARG A 1 89 ? -3.393 -16.312 5.195 1 93.88 89 ARG A CA 1
ATOM 640 C C . ARG A 1 89 ? -3.293 -14.891 4.676 1 93.88 89 ARG A C 1
ATOM 642 O O . ARG A 1 89 ? -2.449 -14.586 3.826 1 93.88 89 ARG A O 1
ATOM 649 N N . ARG A 1 90 ? -4.094 -14.047 5.254 1 91.75 90 ARG A N 1
ATOM 650 C CA . ARG A 1 90 ? -4.184 -12.688 4.742 1 91.75 90 ARG A CA 1
ATOM 651 C C . ARG A 1 90 ? -3.305 -11.734 5.551 1 91.75 90 ARG A C 1
ATOM 653 O O . ARG A 1 90 ? -3.127 -10.57 5.176 1 91.75 90 ARG A O 1
ATOM 660 N N . ASP A 1 91 ? -2.787 -12.188 6.66 1 93.38 91 ASP A N 1
ATOM 661 C CA . ASP A 1 91 ? -1.985 -11.336 7.531 1 93.38 91 ASP A CA 1
ATOM 662 C C . ASP A 1 91 ? -0.643 -11 6.887 1 93.38 91 ASP A C 1
ATOM 664 O O . ASP A 1 91 ? 0.26 -11.836 6.848 1 93.38 91 ASP A O 1
ATOM 668 N N . ARG A 1 92 ? -0.474 -9.812 6.484 1 96.06 92 ARG A N 1
ATOM 669 C CA . ARG A 1 92 ? 0.75 -9.367 5.824 1 96.06 92 ARG A CA 1
ATOM 670 C C . ARG A 1 92 ? 1.767 -8.852 6.84 1 96.06 92 ARG A C 1
ATOM 672 O O . ARG A 1 92 ? 2.865 -8.438 6.469 1 96.06 92 ARG A O 1
ATOM 679 N N . THR A 1 93 ? 1.436 -8.898 8.156 1 95.5 93 THR A N 1
ATOM 680 C CA . THR A 1 93 ? 2.232 -8.18 9.141 1 95.5 93 THR A CA 1
ATOM 681 C C . THR A 1 93 ? 2.963 -9.148 10.062 1 95.5 93 THR A C 1
ATOM 683 O O . THR A 1 93 ? 3.412 -8.766 11.141 1 95.5 93 THR A O 1
ATOM 686 N N . MET A 1 94 ? 3.07 -10.391 9.656 1 94.88 94 MET A N 1
ATOM 687 C CA . MET A 1 94 ? 3.746 -11.367 10.508 1 94.88 94 MET A CA 1
ATOM 688 C C . MET A 1 94 ? 5.184 -10.938 10.789 1 94.88 94 MET A C 1
ATOM 690 O O . MET A 1 94 ? 5.883 -10.469 9.891 1 94.88 94 MET A O 1
ATOM 694 N N . ASN A 1 95 ? 5.582 -11.07 12.047 1 93.06 95 ASN A N 1
ATOM 695 C CA . ASN A 1 95 ? 6.973 -10.75 12.344 1 93.06 95 ASN A CA 1
ATOM 696 C C . ASN A 1 95 ? 7.914 -11.852 11.859 1 93.06 95 ASN A C 1
ATOM 698 O O . ASN A 1 95 ? 7.465 -12.906 11.406 1 93.06 95 ASN A O 1
ATOM 702 N N . GLU A 1 96 ? 9.156 -11.648 11.969 1 93.75 96 GLU A N 1
ATOM 703 C CA . GLU A 1 96 ? 10.164 -12.531 11.398 1 93.75 96 GLU A CA 1
ATOM 704 C C . GLU A 1 96 ? 10.078 -13.93 12 1 93.75 96 GLU A C 1
ATOM 706 O O . GLU A 1 96 ? 10.164 -14.922 11.281 1 93.75 96 GLU A O 1
ATOM 711 N N . ALA A 1 97 ? 9.93 -14 13.281 1 94.88 97 ALA A N 1
ATOM 712 C CA . ALA A 1 97 ? 9.867 -15.289 13.961 1 94.88 97 ALA A CA 1
ATOM 713 C C . ALA A 1 97 ? 8.664 -16.094 13.477 1 94.88 97 ALA A C 1
ATOM 715 O O . ALA A 1 97 ? 8.789 -17.297 13.188 1 94.88 97 ALA A O 1
ATOM 716 N N . THR A 1 98 ? 7.496 -15.453 13.375 1 95.56 98 THR A N 1
ATOM 717 C CA . THR A 1 98 ? 6.289 -16.125 12.891 1 95.56 98 THR A CA 1
ATOM 718 C C . THR A 1 98 ? 6.449 -16.547 11.438 1 95.56 98 THR A C 1
ATOM 720 O O . THR A 1 98 ? 6.043 -17.641 11.055 1 95.56 98 THR A O 1
ATOM 723 N N . CYS A 1 99 ? 7.043 -15.688 10.617 1 96.94 99 CYS A N 1
ATOM 724 C CA . CYS A 1 99 ? 7.289 -16.016 9.219 1 96.94 99 CYS A CA 1
ATOM 725 C C . CYS A 1 99 ? 8.133 -17.266 9.086 1 96.94 99 CYS A C 1
ATOM 727 O O . CYS A 1 99 ? 7.805 -18.172 8.312 1 96.94 99 CYS A O 1
ATOM 729 N N . LYS A 1 100 ? 9.203 -17.375 9.867 1 96.81 100 LYS A N 1
ATOM 730 C CA . LYS A 1 100 ? 10.109 -18.516 9.797 1 96.81 100 LYS A CA 1
ATOM 731 C C . LYS A 1 100 ? 9.398 -19.797 10.234 1 96.81 100 LYS A C 1
ATOM 733 O O . LYS A 1 100 ? 9.641 -20.875 9.672 1 96.81 100 LYS A O 1
ATOM 738 N N . ALA A 1 101 ? 8.547 -19.656 11.172 1 97.19 101 ALA A N 1
ATOM 739 C CA . ALA A 1 101 ? 7.82 -20.812 11.68 1 97.19 101 ALA A CA 1
ATOM 740 C C . ALA A 1 101 ? 6.766 -21.281 10.68 1 97.19 101 ALA A C 1
ATOM 742 O O . ALA A 1 101 ? 6.578 -22.484 10.469 1 97.19 101 ALA A O 1
ATOM 743 N N . GLU A 1 102 ? 6.094 -20.359 10.023 1 97.19 102 GLU A N 1
ATOM 744 C CA . GLU A 1 102 ? 4.941 -20.688 9.195 1 97.19 102 GLU A CA 1
ATOM 745 C C . GLU A 1 102 ? 5.371 -21.062 7.781 1 97.19 102 GLU A C 1
ATOM 747 O O . GLU A 1 102 ? 4.707 -21.859 7.121 1 97.19 102 GLU A O 1
ATOM 752 N N . PHE A 1 103 ? 6.516 -20.484 7.348 1 98.38 103 PHE A N 1
ATOM 753 C CA . PHE A 1 103 ? 6.895 -20.672 5.953 1 98.38 103 PHE A CA 1
ATOM 754 C C . PHE A 1 103 ? 8.352 -21.109 5.844 1 98.38 103 PHE A C 1
ATOM 756 O O . PHE A 1 103 ? 9.125 -20.516 5.078 1 98.38 103 PHE A O 1
ATOM 763 N N . PRO A 1 104 ? 8.75 -22.125 6.473 1 98 104 PRO A N 1
ATOM 764 C CA . PRO A 1 104 ? 10.164 -22.5 6.555 1 98 104 PRO A CA 1
ATOM 765 C C . PRO A 1 104 ? 10.758 -22.859 5.195 1 98 104 PRO A C 1
ATOM 767 O O . PRO A 1 104 ? 11.969 -22.75 4.992 1 98 104 PRO A O 1
ATOM 770 N N . LEU A 1 105 ? 9.992 -23.281 4.207 1 98.19 105 LEU A N 1
ATOM 771 C CA . LEU A 1 105 ? 10.508 -23.781 2.938 1 98.19 105 LEU A CA 1
ATOM 772 C C . LEU A 1 105 ? 10.969 -22.641 2.045 1 98.19 105 LEU A C 1
ATOM 774 O O . LEU A 1 105 ? 11.672 -22.859 1.054 1 98.19 105 LEU A O 1
ATOM 778 N N . LEU A 1 106 ? 10.633 -21.375 2.395 1 98.19 106 LEU A N 1
ATOM 779 C CA . LEU A 1 106 ? 10.914 -20.25 1.522 1 98.19 106 LEU A CA 1
ATOM 780 C C . LEU A 1 106 ? 12.328 -19.719 1.767 1 98.19 106 LEU A C 1
ATOM 782 O O . LEU A 1 106 ? 12.891 -19.016 0.919 1 98.19 106 LEU A O 1
ATOM 786 N N . PHE A 1 107 ? 13.031 -20.031 2.848 1 97.56 107 PHE A N 1
ATOM 787 C CA . PHE A 1 107 ? 14.117 -19.188 3.328 1 97.56 107 PHE A CA 1
ATOM 788 C C . PHE A 1 107 ? 15.469 -19.812 2.996 1 97.56 107 PHE A C 1
ATOM 790 O O . PHE A 1 107 ? 16.453 -19.094 2.836 1 97.56 107 PHE A O 1
ATOM 797 N N . PRO A 1 108 ? 15.586 -21.141 2.824 1 97.75 108 PRO A N 1
ATOM 798 C CA . PRO A 1 108 ? 16.906 -21.703 2.529 1 97.75 108 PRO A CA 1
ATOM 799 C C . PRO A 1 108 ? 17.547 -21.094 1.282 1 97.75 108 PRO A C 1
ATOM 801 O O . PRO A 1 108 ? 18.75 -20.859 1.258 1 97.75 108 PRO A O 1
ATOM 804 N N . GLN A 1 109 ? 16.781 -20.797 0.26 1 98.06 109 GLN A N 1
ATOM 805 C CA . GLN A 1 109 ? 17.312 -20.188 -0.96 1 98.06 109 GLN A CA 1
ATOM 806 C C . GLN A 1 109 ? 17.938 -18.828 -0.68 1 98.06 109 GLN A C 1
ATOM 808 O O . GLN A 1 109 ? 18.891 -18.438 -1.35 1 98.06 109 GLN A O 1
ATOM 813 N N . ILE A 1 110 ? 17.406 -18.141 0.268 1 98.38 110 ILE A N 1
ATOM 814 C CA . ILE A 1 110 ? 17.906 -16.828 0.66 1 98.38 110 ILE A CA 1
ATOM 815 C C . ILE A 1 110 ? 19.281 -16.953 1.304 1 98.38 110 ILE A C 1
ATOM 817 O O . ILE A 1 110 ? 20.188 -16.188 1 1 98.38 110 ILE A O 1
ATOM 821 N N . GLN A 1 111 ? 19.453 -17.938 2.129 1 97.94 111 GLN A N 1
ATOM 822 C CA . GLN A 1 111 ? 20.75 -18.188 2.777 1 97.94 111 GLN A CA 1
ATOM 823 C C . GLN A 1 111 ? 21.812 -18.578 1.757 1 97.94 111 GLN A C 1
ATOM 825 O O . GLN A 1 111 ? 22.969 -18.188 1.889 1 97.94 111 GLN A O 1
ATOM 830 N N . ASP A 1 112 ? 21.391 -19.344 0.775 1 98.19 112 ASP A N 1
ATOM 831 C CA . ASP A 1 112 ? 22.297 -19.672 -0.315 1 98.19 112 ASP A CA 1
ATOM 832 C C . ASP A 1 112 ? 22.812 -18.406 -1.006 1 98.19 112 ASP A C 1
ATOM 834 O O . ASP A 1 112 ? 24 -18.297 -1.33 1 98.19 112 ASP A O 1
ATOM 838 N N . ASN A 1 113 ? 21.922 -17.484 -1.242 1 98.56 113 ASN A N 1
ATOM 839 C CA . ASN A 1 113 ? 22.297 -16.234 -1.901 1 98.56 113 ASN A CA 1
ATOM 840 C C . ASN A 1 113 ? 23.234 -15.406 -1.034 1 98.56 113 ASN A C 1
ATOM 842 O O . ASN A 1 113 ? 24.188 -14.805 -1.54 1 98.56 113 ASN A O 1
ATOM 846 N N . VAL A 1 114 ? 22.922 -15.336 0.275 1 98.44 114 VAL A N 1
ATOM 847 C CA . VAL A 1 114 ? 23.812 -14.617 1.188 1 98.44 114 VAL A CA 1
ATOM 848 C C . VAL A 1 114 ? 25.219 -15.219 1.129 1 98.44 114 VAL A C 1
ATOM 850 O O . VAL A 1 114 ? 26.203 -14.492 0.973 1 98.44 114 VAL A O 1
ATOM 853 N N . ALA A 1 115 ? 25.328 -16.516 1.212 1 98.56 115 ALA A N 1
ATOM 854 C CA . ALA A 1 115 ? 26.609 -17.188 1.16 1 98.56 115 ALA A CA 1
ATOM 855 C C . ALA A 1 115 ? 27.328 -16.906 -0.154 1 98.56 115 ALA A C 1
ATOM 857 O O . ALA A 1 115 ? 28.531 -16.641 -0.165 1 98.56 115 ALA A O 1
ATOM 858 N N . ALA A 1 116 ? 26.656 -16.953 -1.216 1 98.75 116 ALA A N 1
ATOM 859 C CA . ALA A 1 116 ? 27.234 -16.719 -2.535 1 98.75 116 ALA A CA 1
ATOM 860 C C . ALA A 1 116 ? 27.828 -15.312 -2.619 1 98.75 116 ALA A C 1
ATOM 862 O O . ALA A 1 116 ? 28.953 -15.133 -3.094 1 98.75 116 ALA A O 1
ATOM 863 N N . TRP A 1 117 ? 27.094 -14.344 -2.154 1 98.56 117 TRP A N 1
ATOM 864 C CA . TRP A 1 117 ? 27.547 -12.961 -2.291 1 98.56 117 TRP A CA 1
ATOM 865 C C . TRP A 1 117 ? 28.625 -12.633 -1.27 1 98.56 117 TRP A C 1
ATOM 867 O O . TRP A 1 117 ? 29.5 -11.805 -1.527 1 98.56 117 TRP A O 1
ATOM 877 N N . GLN A 1 118 ? 28.562 -13.266 -0.121 1 98.12 118 GLN A N 1
ATOM 878 C CA . GLN A 1 118 ? 29.688 -13.141 0.799 1 98.12 118 GLN A CA 1
ATOM 879 C C . GLN A 1 118 ? 30.969 -13.672 0.168 1 98.12 118 GLN A C 1
ATOM 881 O O . GLN A 1 118 ? 32.031 -13.039 0.276 1 98.12 118 GLN A O 1
ATOM 886 N N . ALA A 1 119 ? 30.875 -14.773 -0.453 1 98.38 119 ALA A N 1
ATOM 887 C CA . ALA A 1 119 ? 32.031 -15.359 -1.128 1 98.38 119 ALA A CA 1
ATOM 888 C C . ALA A 1 119 ? 32.531 -14.445 -2.248 1 98.38 119 ALA A C 1
ATOM 890 O O . ALA A 1 119 ? 33.719 -14.391 -2.523 1 98.38 119 ALA A O 1
ATOM 891 N N . LYS A 1 120 ? 31.609 -13.688 -2.834 1 97.75 120 LYS A N 1
ATOM 892 C CA . LYS A 1 120 ? 31.953 -12.781 -3.924 1 97.75 120 LYS A CA 1
ATOM 893 C C . LYS A 1 120 ? 32.469 -11.445 -3.385 1 97.75 120 LYS A C 1
ATOM 895 O O . LYS A 1 120 ? 32.875 -10.578 -4.156 1 97.75 120 LYS A O 1
ATOM 900 N N . GLY A 1 121 ? 32.406 -11.258 -2.088 1 97.69 121 GLY A N 1
ATOM 901 C CA . GLY A 1 121 ? 32.875 -10.031 -1.477 1 97.69 121 GLY A CA 1
ATOM 902 C C . GLY A 1 121 ? 31.781 -9 -1.261 1 97.69 121 GLY A C 1
ATOM 903 O O . GLY A 1 121 ? 32.062 -7.875 -0.835 1 97.69 121 GLY A O 1
ATOM 904 N N . GLY A 1 122 ? 30.547 -9.344 -1.584 1 98.06 122 GLY A N 1
ATOM 905 C CA . GLY A 1 122 ? 29.422 -8.445 -1.388 1 98.06 122 GLY A CA 1
ATOM 906 C C . GLY A 1 122 ? 29.016 -7.703 -2.648 1 98.06 122 GLY A C 1
ATOM 907 O O . GLY A 1 122 ? 29.609 -7.914 -3.711 1 98.06 122 GLY A O 1
ATOM 908 N N . ILE A 1 123 ? 27.906 -6.883 -2.551 1 98.12 123 ILE A N 1
ATOM 909 C CA . ILE A 1 123 ? 27.391 -6.094 -3.662 1 98.12 123 ILE A CA 1
ATOM 910 C C . ILE A 1 123 ? 27.734 -4.621 -3.453 1 98.12 123 ILE A C 1
ATOM 912 O O . ILE A 1 123 ? 27.266 -3.998 -2.496 1 98.12 123 ILE A O 1
ATOM 916 N N . SER A 1 124 ? 28.484 -4.023 -4.359 1 97 124 SER A N 1
ATOM 917 C CA . SER A 1 124 ? 28.906 -2.629 -4.242 1 97 124 SER A CA 1
ATOM 918 C C . SER A 1 124 ? 27.938 -1.699 -4.973 1 97 124 SER A C 1
ATOM 920 O O . SER A 1 124 ? 27.094 -2.154 -5.746 1 97 124 SER A O 1
ATOM 922 N N . TYR A 1 125 ? 28.141 -0.404 -4.699 1 95.69 125 TYR A N 1
ATOM 923 C CA . TYR A 1 125 ? 27.391 0.618 -5.414 1 95.69 125 TYR A CA 1
ATOM 924 C C . TYR A 1 125 ? 27.609 0.513 -6.918 1 95.69 125 TYR A C 1
ATOM 926 O O . TYR A 1 125 ? 26.656 0.621 -7.699 1 95.69 125 TYR A O 1
ATOM 934 N N . THR A 1 126 ? 28.812 0.274 -7.309 1 96.88 126 THR A N 1
ATOM 935 C CA . THR A 1 126 ? 29.172 0.162 -8.719 1 96.88 126 THR A CA 1
ATOM 936 C C . THR A 1 126 ? 28.516 -1.064 -9.344 1 96.88 126 THR A C 1
ATOM 938 O O . THR A 1 126 ? 28.141 -1.042 -10.516 1 96.88 126 THR A O 1
ATOM 941 N N . ASP A 1 127 ? 28.406 -2.143 -8.57 1 97.81 127 ASP A N 1
ATOM 942 C CA . ASP A 1 127 ? 27.703 -3.32 -9.055 1 97.81 127 ASP A CA 1
ATOM 943 C C . ASP A 1 127 ? 26.25 -2.977 -9.414 1 97.81 127 ASP A C 1
ATOM 945 O O . ASP A 1 127 ? 25.719 -3.457 -10.414 1 97.81 127 ASP A O 1
ATOM 949 N N . LEU A 1 128 ? 25.625 -2.178 -8.625 1 97.81 128 LEU A N 1
ATOM 950 C CA . LEU A 1 128 ? 24.234 -1.802 -8.883 1 97.81 128 LEU A CA 1
ATOM 951 C C . LEU A 1 128 ? 24.141 -0.842 -10.07 1 97.81 128 LEU A C 1
ATOM 953 O O . LEU A 1 128 ? 23.172 -0.875 -10.828 1 97.81 128 LEU A O 1
ATOM 957 N N . ASP A 1 129 ? 25.188 0.037 -10.164 1 97.44 129 ASP A N 1
ATOM 958 C CA . ASP A 1 129 ? 25.25 0.873 -11.359 1 97.44 129 ASP A CA 1
ATOM 959 C C . ASP A 1 129 ? 25.281 0.019 -12.625 1 97.44 129 ASP A C 1
ATOM 961 O O . ASP A 1 129 ? 24.562 0.293 -13.586 1 97.44 129 ASP A O 1
ATOM 965 N N . GLN A 1 130 ? 26.109 -0.932 -12.555 1 97.69 130 GLN A N 1
ATOM 966 C CA . GLN A 1 130 ? 26.25 -1.831 -13.695 1 97.69 130 GLN A CA 1
ATOM 967 C C . GLN A 1 130 ? 24.953 -2.607 -13.938 1 97.69 130 GLN A C 1
ATOM 969 O O . GLN A 1 130 ? 24.516 -2.779 -15.078 1 97.69 130 GLN A O 1
ATOM 974 N N . ALA A 1 131 ? 24.344 -3.09 -12.883 1 98.31 131 ALA A N 1
ATOM 975 C CA . ALA A 1 131 ? 23.094 -3.818 -12.992 1 98.31 131 ALA A CA 1
ATOM 976 C C . ALA A 1 131 ? 22.016 -2.973 -13.688 1 98.31 131 ALA A C 1
ATOM 978 O O . ALA A 1 131 ? 21.375 -3.43 -14.641 1 98.31 131 ALA A O 1
ATOM 979 N N . ALA A 1 132 ? 21.859 -1.769 -13.234 1 98.12 132 ALA A N 1
ATOM 980 C CA . ALA A 1 132 ? 20.859 -0.878 -13.812 1 98.12 132 ALA A CA 1
ATOM 981 C C . ALA A 1 132 ? 21.156 -0.587 -15.281 1 98.12 132 ALA A C 1
ATOM 983 O O . ALA A 1 132 ? 20.266 -0.596 -16.125 1 98.12 132 ALA A O 1
ATOM 984 N N . ARG A 1 133 ? 22.391 -0.383 -15.602 1 97 133 ARG A N 1
ATOM 985 C CA . ARG A 1 133 ? 22.812 -0.011 -16.938 1 97 133 ARG A CA 1
ATOM 986 C C . ARG A 1 133 ? 22.641 -1.171 -17.922 1 97 133 ARG A C 1
ATOM 988 O O . ARG A 1 133 ? 22.344 -0.96 -19.094 1 97 133 ARG A O 1
ATOM 995 N N . THR A 1 134 ? 22.766 -2.326 -17.422 1 97.62 134 THR A N 1
ATOM 996 C CA . THR A 1 134 ? 22.859 -3.459 -18.328 1 97.62 134 THR A CA 1
ATOM 997 C C . THR A 1 134 ? 21.531 -4.227 -18.359 1 97.62 134 THR A C 1
ATOM 999 O O . THR A 1 134 ? 21.422 -5.246 -19.047 1 97.62 134 THR A O 1
ATOM 1002 N N . CYS A 1 135 ? 20.562 -3.811 -17.578 1 97.44 135 CYS A N 1
ATOM 1003 C CA . CYS A 1 135 ? 19.266 -4.438 -17.719 1 97.44 135 CYS A CA 1
ATOM 1004 C C . CYS A 1 135 ? 18.781 -4.406 -19.172 1 97.44 135 CYS A C 1
ATOM 1006 O O . CYS A 1 135 ? 18.922 -3.383 -19.844 1 97.44 135 CYS A O 1
ATOM 1008 N N . ALA A 1 136 ? 18.234 -5.488 -19.578 1 96.25 136 ALA A N 1
ATOM 1009 C CA . ALA A 1 136 ? 17.781 -5.609 -20.953 1 96.25 136 ALA A CA 1
ATOM 1010 C C . ALA A 1 136 ? 16.75 -4.535 -21.297 1 96.25 136 ALA A C 1
ATOM 1012 O O . ALA A 1 136 ? 15.789 -4.336 -20.547 1 96.25 136 ALA A O 1
ATOM 1013 N N . GLY A 1 137 ? 16.859 -3.924 -22.453 1 93.38 137 GLY A N 1
ATOM 1014 C CA . GLY A 1 137 ? 16.094 -2.742 -22.812 1 93.38 137 GLY A CA 1
ATOM 1015 C C . GLY A 1 137 ? 14.664 -3.057 -23.219 1 93.38 137 GLY A C 1
ATOM 1016 O O . GLY A 1 137 ? 13.805 -2.176 -23.203 1 93.38 137 GLY A O 1
ATOM 1017 N N . ASN A 1 138 ? 14.391 -4.246 -23.578 1 93.12 138 ASN A N 1
ATOM 1018 C CA . ASN A 1 138 ? 13.055 -4.613 -24.031 1 93.12 138 ASN A CA 1
ATOM 1019 C C . ASN A 1 138 ? 12.133 -4.949 -22.859 1 93.12 138 ASN A C 1
ATOM 1021 O O . ASN A 1 138 ? 10.945 -5.223 -23.047 1 93.12 138 ASN A O 1
ATOM 1025 N N . TRP A 1 139 ? 12.695 -4.93 -21.688 1 95.56 139 TRP A N 1
ATOM 1026 C CA . TRP A 1 139 ? 11.914 -5.195 -20.469 1 95.56 139 TRP A CA 1
ATOM 1027 C C . TRP A 1 139 ? 11.93 -3.992 -19.531 1 95.56 139 TRP A C 1
ATOM 1029 O O . TRP A 1 139 ? 12.852 -3.172 -19.594 1 95.56 139 TRP A O 1
ATOM 1039 N N . GLY A 1 140 ? 10.891 -3.932 -18.719 1 97.5 140 GLY A N 1
ATOM 1040 C CA . GLY A 1 140 ? 10.891 -2.938 -17.672 1 97.5 140 GLY A CA 1
ATOM 1041 C C . GLY A 1 140 ? 11.867 -3.26 -16.547 1 97.5 140 GLY A C 1
ATOM 1042 O O . GLY A 1 140 ? 12.281 -4.41 -16.391 1 97.5 140 GLY A O 1
ATOM 1043 N N . MET A 1 141 ? 12.258 -2.27 -15.836 1 98.38 141 MET A N 1
ATOM 1044 C CA . MET A 1 141 ? 13.164 -2.393 -14.695 1 98.38 141 MET A CA 1
ATOM 1045 C C . MET A 1 141 ? 12.977 -1.229 -13.727 1 98.38 141 MET A C 1
ATOM 1047 O O . MET A 1 141 ? 12.375 -0.213 -14.078 1 98.38 141 MET A O 1
ATOM 1051 N N . ALA A 1 142 ? 13.43 -1.412 -12.5 1 98.69 142 ALA A N 1
ATOM 1052 C CA . ALA A 1 142 ? 13.461 -0.32 -11.531 1 98.69 142 ALA A CA 1
ATOM 1053 C C . ALA A 1 142 ? 14.68 -0.421 -10.625 1 98.69 142 ALA A C 1
ATOM 1055 O O . ALA A 1 142 ? 15.133 -1.522 -10.305 1 98.69 142 ALA A O 1
ATOM 1056 N N . ARG A 1 143 ? 15.273 0.635 -10.328 1 98.38 143 ARG A N 1
ATOM 1057 C CA . ARG A 1 143 ? 16.234 0.793 -9.242 1 98.38 143 ARG A CA 1
ATOM 1058 C C . ARG A 1 143 ? 15.602 1.515 -8.055 1 98.38 143 ARG A C 1
ATOM 1060 O O . ARG A 1 143 ? 15.094 2.629 -8.203 1 98.38 143 ARG A O 1
ATOM 1067 N N . ILE A 1 144 ? 15.602 0.867 -6.902 1 97.44 144 ILE A N 1
ATOM 1068 C CA . ILE A 1 144 ? 14.812 1.385 -5.785 1 97.44 144 ILE A CA 1
ATOM 1069 C C . ILE A 1 144 ? 15.695 1.51 -4.547 1 97.44 144 ILE A C 1
ATOM 1071 O O . ILE A 1 144 ? 16.734 0.858 -4.449 1 97.44 144 ILE A O 1
ATOM 1075 N N . VAL A 1 145 ? 15.281 2.389 -3.631 1 94.25 145 VAL A N 1
ATOM 1076 C CA . VAL A 1 145 ? 15.891 2.57 -2.316 1 94.25 145 VAL A CA 1
ATOM 1077 C C . VAL A 1 145 ? 14.828 2.4 -1.23 1 94.25 145 VAL A C 1
ATOM 1079 O O . VAL A 1 145 ? 13.758 3.004 -1.301 1 94.25 145 VAL A O 1
ATOM 1082 N N . ILE A 1 146 ? 15.047 1.472 -0.315 1 93.88 146 ILE A N 1
ATOM 1083 C CA . ILE A 1 146 ? 14.203 1.279 0.861 1 93.88 146 ILE A CA 1
ATOM 1084 C C . ILE A 1 146 ? 14.891 1.87 2.09 1 93.88 146 ILE A C 1
ATOM 1086 O O . ILE A 1 146 ? 16 1.475 2.434 1 93.88 146 ILE A O 1
ATOM 1090 N N . ARG A 1 147 ? 14.266 2.82 2.646 1 88.5 147 ARG A N 1
ATOM 1091 C CA . ARG A 1 147 ? 14.828 3.457 3.832 1 88.5 147 ARG A CA 1
ATOM 1092 C C . ARG A 1 147 ? 13.727 3.947 4.766 1 88.5 147 ARG A C 1
ATOM 1094 O O . ARG A 1 147 ? 12.773 4.586 4.324 1 88.5 147 ARG A O 1
ATOM 1101 N N . ASP A 1 148 ? 13.805 3.613 6.059 1 86.81 148 ASP A N 1
ATOM 1102 C CA . ASP A 1 148 ? 12.93 4.102 7.117 1 86.81 148 ASP A CA 1
ATOM 1103 C C . ASP A 1 148 ? 11.469 3.805 6.797 1 86.81 148 ASP A C 1
ATOM 1105 O O . ASP A 1 148 ? 10.609 4.688 6.902 1 86.81 148 ASP A O 1
ATOM 1109 N N . GLY A 1 149 ? 11.281 2.6 6.309 1 87.75 149 GLY A N 1
ATOM 1110 C CA . GLY A 1 149 ? 9.922 2.115 6.082 1 87.75 149 GLY A CA 1
ATOM 1111 C C . GLY A 1 149 ? 9.273 2.709 4.844 1 87.75 149 GLY A C 1
ATOM 1112 O O . GLY A 1 149 ? 8.055 2.646 4.688 1 87.75 149 GLY A O 1
ATOM 1113 N N . GLN A 1 150 ? 10.102 3.332 3.984 1 91.12 150 GLN A N 1
ATOM 1114 C CA . GLN A 1 150 ? 9.602 3.943 2.756 1 91.12 150 GLN A CA 1
ATOM 1115 C C . GLN A 1 150 ? 10.312 3.379 1.531 1 91.12 150 GLN A C 1
ATOM 1117 O O . GLN A 1 150 ? 11.469 2.957 1.62 1 91.12 150 GLN A O 1
ATOM 1122 N N . LEU A 1 151 ? 9.602 3.307 0.482 1 94.94 151 LEU A N 1
ATOM 1123 C CA . LEU A 1 151 ? 10.133 2.895 -0.813 1 94.94 151 LEU A CA 1
ATOM 1124 C C . LEU A 1 151 ? 10.328 4.098 -1.728 1 94.94 151 LEU A C 1
ATOM 1126 O O . LEU A 1 151 ? 9.406 4.902 -1.911 1 94.94 151 LEU A O 1
ATOM 1130 N N . PHE A 1 152 ? 11.555 4.254 -2.268 1 93.25 152 PHE A N 1
ATOM 1131 C CA . PHE A 1 152 ? 11.891 5.336 -3.186 1 93.25 152 PHE A CA 1
ATOM 1132 C C . PHE A 1 152 ? 12.32 4.781 -4.539 1 93.25 152 PHE A C 1
ATOM 1134 O O . PHE A 1 152 ? 13.008 3.766 -4.609 1 93.25 152 PHE A O 1
ATOM 1141 N N . LEU A 1 153 ? 11.938 5.449 -5.559 1 94.94 153 LEU A N 1
ATOM 1142 C CA . LEU A 1 153 ? 12.281 5.07 -6.922 1 94.94 153 LEU A CA 1
ATOM 1143 C C . LEU A 1 153 ? 13.391 5.961 -7.473 1 94.94 153 LEU A C 1
ATOM 1145 O O . LEU A 1 153 ? 13.188 7.164 -7.66 1 94.94 153 LEU A O 1
ATOM 1149 N N . ARG A 1 154 ? 14.477 5.422 -7.699 1 93.81 154 ARG A N 1
ATOM 1150 C CA . ARG A 1 154 ? 15.609 6.125 -8.297 1 93.81 154 ARG A CA 1
ATOM 1151 C C . ARG A 1 154 ? 15.555 6.059 -9.812 1 93.81 154 ARG A C 1
ATOM 1153 O O . ARG A 1 154 ? 15.93 7.016 -10.5 1 93.81 154 ARG A O 1
ATOM 1160 N N . GLN A 1 155 ? 15.109 4.949 -10.312 1 94.75 155 GLN A N 1
ATOM 1161 C CA . GLN A 1 155 ? 14.898 4.734 -11.742 1 94.75 155 GLN A CA 1
ATOM 1162 C C . GLN A 1 155 ? 13.75 3.762 -11.992 1 94.75 155 GLN A C 1
ATOM 1164 O O . GLN A 1 155 ? 13.617 2.752 -11.297 1 94.75 155 GLN A O 1
ATOM 1169 N N . VAL A 1 156 ? 12.898 4.125 -12.953 1 95.31 156 VAL A N 1
ATOM 1170 C CA . VAL A 1 156 ? 11.82 3.23 -13.344 1 95.31 156 VAL A CA 1
ATOM 1171 C C . VAL A 1 156 ? 11.633 3.279 -14.859 1 95.31 156 VAL A C 1
ATOM 1173 O O . VAL A 1 156 ? 11.539 4.359 -15.445 1 95.31 156 VAL A O 1
ATOM 1176 N N . ARG A 1 157 ? 11.672 2.172 -15.445 1 95.62 157 ARG A N 1
ATOM 1177 C CA . ARG A 1 157 ? 11.203 1.921 -16.812 1 95.62 157 ARG A CA 1
ATOM 1178 C C . ARG A 1 157 ? 10.125 0.846 -16.828 1 95.62 157 ARG A C 1
ATOM 1180 O O . ARG A 1 157 ? 10.414 -0.336 -16.625 1 95.62 157 ARG A O 1
ATOM 1187 N N . GLU A 1 158 ? 8.852 1.174 -16.938 1 92.56 158 GLU A N 1
ATOM 1188 C CA . GLU A 1 158 ? 7.707 0.281 -16.797 1 92.56 158 GLU A CA 1
ATOM 1189 C C . GLU A 1 158 ? 7.734 -0.829 -17.844 1 92.56 158 GLU A C 1
ATOM 1191 O O . GLU A 1 158 ? 7.406 -1.979 -17.547 1 92.56 158 GLU A O 1
ATOM 1196 N N . GLY A 1 159 ? 8.148 -0.646 -19.062 1 88.25 159 GLY A N 1
ATOM 1197 C CA . GLY A 1 159 ? 8.031 -1.609 -20.141 1 88.25 159 GLY A CA 1
ATOM 1198 C C . GLY A 1 159 ? 6.656 -1.629 -20.781 1 88.25 159 GLY A C 1
ATOM 1199 O O . GLY A 1 159 ? 5.949 -0.62 -20.766 1 88.25 159 GLY A O 1
ATOM 1200 N N . GLY A 1 160 ? 6.254 -2.74 -21.391 1 83.88 160 GLY A N 1
ATOM 1201 C CA . GLY A 1 160 ? 5.062 -2.785 -22.219 1 83.88 160 GLY A CA 1
ATOM 1202 C C . GLY A 1 160 ? 3.795 -3.068 -21.438 1 83.88 160 GLY A C 1
ATOM 1203 O O . GLY A 1 160 ? 2.689 -2.846 -21.938 1 83.88 160 GLY A O 1
ATOM 1204 N N . GLU A 1 161 ? 3.885 -3.541 -20.281 1 89.88 161 GLU A N 1
ATOM 1205 C CA . GLU A 1 161 ? 2.754 -3.867 -19.422 1 89.88 161 GLU A CA 1
ATOM 1206 C C . GLU A 1 161 ? 2.924 -3.25 -18.031 1 89.88 161 GLU A C 1
ATOM 1208 O O . GLU A 1 161 ? 3.803 -2.41 -17.828 1 89.88 161 GLU A O 1
ATOM 1213 N N . SER A 1 162 ? 2.004 -3.562 -17.156 1 91.25 162 SER A N 1
ATOM 1214 C CA . SER A 1 162 ? 2.064 -2.984 -15.812 1 91.25 162 SER A CA 1
ATOM 1215 C C . SER A 1 162 ? 2.84 -3.883 -14.859 1 91.25 162 SER A C 1
ATOM 1217 O O . SER A 1 162 ? 2.521 -3.955 -13.664 1 91.25 162 SER A O 1
ATOM 1219 N N . ARG A 1 163 ? 3.816 -4.609 -15.414 1 95.81 163 ARG A N 1
ATOM 1220 C CA . ARG A 1 163 ? 4.523 -5.621 -14.633 1 95.81 163 ARG A CA 1
ATOM 1221 C C . ARG A 1 163 ? 5.422 -4.977 -13.586 1 95.81 163 ARG A C 1
ATOM 1223 O O . ARG A 1 163 ? 5.461 -5.418 -12.43 1 95.81 163 ARG A O 1
ATOM 1230 N N . ILE A 1 164 ? 6.18 -3.9 -13.961 1 97.62 164 ILE A N 1
ATOM 1231 C CA . ILE A 1 164 ? 7.062 -3.23 -13.008 1 97.62 164 ILE A CA 1
ATOM 1232 C C . ILE A 1 164 ? 6.227 -2.564 -11.922 1 97.62 164 ILE A C 1
ATOM 1234 O O . ILE A 1 164 ? 6.551 -2.666 -10.734 1 97.62 164 ILE A O 1
ATOM 1238 N N . SER A 1 165 ? 5.105 -1.935 -12.359 1 95.94 165 SER A N 1
ATOM 1239 C CA . SER A 1 165 ? 4.199 -1.339 -11.383 1 95.94 165 SER A CA 1
ATOM 1240 C C . SER A 1 165 ? 3.699 -2.379 -10.391 1 95.94 165 SER A C 1
ATOM 1242 O O . SER A 1 165 ? 3.596 -2.102 -9.195 1 95.94 165 SER A O 1
ATOM 1244 N N . ALA A 1 166 ? 3.395 -3.543 -10.859 1 97.44 166 ALA A N 1
ATOM 1245 C CA . ALA A 1 166 ? 2.922 -4.625 -10 1 97.44 166 ALA A CA 1
ATOM 1246 C C . ALA A 1 166 ? 4.02 -5.086 -9.047 1 97.44 166 ALA A C 1
ATOM 1248 O O . ALA A 1 166 ? 3.762 -5.324 -7.863 1 97.44 166 ALA A O 1
ATOM 1249 N N . LEU A 1 167 ? 5.246 -5.195 -9.547 1 98.62 167 LEU A N 1
ATOM 1250 C CA . LEU A 1 167 ? 6.371 -5.586 -8.703 1 98.62 167 LEU A CA 1
ATOM 1251 C C . LEU A 1 167 ? 6.617 -4.551 -7.609 1 98.62 167 LEU A C 1
ATOM 1253 O O . LEU A 1 167 ? 6.852 -4.906 -6.453 1 98.62 167 LEU A O 1
ATOM 1257 N N . LEU A 1 168 ? 6.566 -3.297 -7.969 1 98.44 168 LEU A N 1
ATOM 1258 C CA . LEU A 1 168 ? 6.773 -2.225 -7.004 1 98.44 168 LEU A CA 1
ATOM 1259 C C . LEU A 1 168 ? 5.664 -2.211 -5.957 1 98.44 168 LEU A C 1
ATOM 1261 O O . LEU A 1 168 ? 5.906 -1.882 -4.793 1 98.44 168 LEU A O 1
ATOM 1265 N N . HIS A 1 169 ? 4.461 -2.58 -6.375 1 98 169 HIS A N 1
ATOM 1266 C CA . HIS A 1 169 ? 3.359 -2.719 -5.426 1 98 169 HIS A CA 1
ATOM 1267 C C . HIS A 1 169 ? 3.652 -3.805 -4.398 1 98 169 HIS A C 1
ATOM 1269 O O . HIS A 1 169 ? 3.398 -3.621 -3.205 1 98 169 HIS A O 1
ATOM 1275 N N . LEU A 1 170 ? 4.195 -4.898 -4.828 1 98.56 170 LEU A N 1
ATOM 1276 C CA . LEU A 1 170 ? 4.543 -5.996 -3.93 1 98.56 170 LEU A CA 1
ATOM 1277 C C . LEU A 1 170 ? 5.617 -5.566 -2.936 1 98.56 170 LEU A C 1
ATOM 1279 O O . LEU A 1 170 ? 5.492 -5.812 -1.734 1 98.56 170 LEU A O 1
ATOM 1283 N N . VAL A 1 171 ? 6.641 -4.895 -3.43 1 98.44 171 VAL A N 1
ATOM 1284 C CA . VAL A 1 171 ? 7.738 -4.465 -2.57 1 98.44 171 VAL A CA 1
ATOM 1285 C C . VAL A 1 171 ? 7.238 -3.422 -1.573 1 98.44 171 VAL A C 1
ATOM 1287 O O . VAL A 1 171 ? 7.543 -3.498 -0.38 1 98.44 171 VAL A O 1
ATOM 1290 N N . HIS A 1 172 ? 6.484 -2.492 -2.07 1 97.75 172 HIS A N 1
ATOM 1291 C CA . HIS A 1 172 ? 5.934 -1.46 -1.2 1 97.75 172 HIS A CA 1
ATOM 1292 C C . HIS A 1 172 ? 5.102 -2.072 -0.078 1 97.75 172 HIS A C 1
ATOM 1294 O O . HIS A 1 172 ? 5.199 -1.646 1.075 1 97.75 172 HIS A O 1
ATOM 1300 N N . THR A 1 173 ? 4.254 -3.027 -0.437 1 97.5 173 THR A N 1
ATOM 1301 C CA . THR A 1 173 ? 3.414 -3.682 0.561 1 97.5 173 THR A CA 1
ATOM 1302 C C . THR A 1 173 ? 4.27 -4.391 1.607 1 97.5 173 THR A C 1
ATOM 1304 O O . THR A 1 173 ? 4.016 -4.27 2.807 1 97.5 173 THR A O 1
ATOM 1307 N N . ALA A 1 174 ? 5.285 -5.066 1.166 1 97.44 174 ALA A N 1
ATOM 1308 C CA . ALA A 1 174 ? 6.168 -5.77 2.094 1 97.44 174 ALA A CA 1
ATOM 1309 C C . ALA A 1 174 ? 6.855 -4.789 3.043 1 97.44 174 ALA A C 1
ATOM 1311 O O . ALA A 1 174 ? 7.004 -5.074 4.234 1 97.44 174 ALA A O 1
ATOM 1312 N N . VAL A 1 175 ? 7.23 -3.641 2.543 1 95.69 175 VAL A N 1
ATOM 1313 C CA . VAL A 1 175 ? 7.953 -2.641 3.322 1 95.69 175 VAL A CA 1
ATOM 1314 C C . VAL A 1 175 ? 7.016 -2.006 4.344 1 95.69 175 VAL A C 1
ATOM 1316 O O . VAL A 1 175 ? 7.359 -1.886 5.523 1 95.69 175 VAL A O 1
ATOM 1319 N N . THR A 1 176 ? 5.805 -1.688 3.98 1 95 176 THR A N 1
ATOM 1320 C CA . THR A 1 176 ? 4.895 -0.938 4.844 1 95 176 THR A CA 1
ATOM 1321 C C . THR A 1 176 ? 4.246 -1.858 5.875 1 95 176 THR A C 1
ATOM 1323 O O . THR A 1 176 ? 3.773 -1.398 6.914 1 95 176 THR A O 1
ATOM 1326 N N . THR A 1 177 ? 4.262 -3.16 5.578 1 96.12 177 THR A N 1
ATOM 1327 C CA . THR A 1 177 ? 3.621 -4.102 6.492 1 96.12 177 THR A CA 1
ATOM 1328 C C . THR A 1 177 ? 4.648 -4.738 7.418 1 96.12 177 THR A C 1
ATOM 1330 O O . THR A 1 177 ? 4.324 -5.656 8.172 1 96.12 177 THR A O 1
ATOM 1333 N N . ASP A 1 178 ? 5.871 -4.281 7.355 1 93.88 178 ASP A N 1
ATOM 1334 C CA . ASP A 1 178 ? 6.918 -4.797 8.234 1 93.88 178 ASP A CA 1
ATOM 1335 C C . ASP A 1 178 ? 6.809 -4.191 9.633 1 93.88 178 ASP A C 1
ATOM 1337 O O . ASP A 1 178 ? 7 -2.986 9.805 1 93.88 178 ASP A O 1
ATOM 1341 N N . PRO A 1 179 ? 6.574 -4.98 10.625 1 88.19 179 PRO A N 1
ATOM 1342 C CA . PRO A 1 179 ? 6.457 -4.414 11.969 1 88.19 179 PRO A CA 1
ATOM 1343 C C . PRO A 1 179 ? 7.789 -3.906 12.516 1 88.19 179 PRO A C 1
ATOM 1345 O O . PRO A 1 179 ? 7.812 -3.104 13.453 1 88.19 179 PRO A O 1
ATOM 1348 N N . SER A 1 180 ? 8.914 -4.406 12.008 1 77.19 180 SER A N 1
ATOM 1349 C CA . SER A 1 180 ? 10.227 -4.02 12.508 1 77.19 180 SER A CA 1
ATOM 1350 C C . SER A 1 180 ? 10.734 -2.758 11.812 1 77.19 180 SER A C 1
ATOM 1352 O O . SER A 1 180 ? 11.711 -2.15 12.258 1 77.19 180 SER A O 1
ATOM 1354 N N . SER A 1 181 ? 9.891 -2.133 11.188 1 59.59 181 SER A N 1
ATOM 1355 C CA . SER A 1 181 ? 10.289 -0.983 10.383 1 59.59 181 SER A CA 1
ATOM 1356 C C . SER A 1 181 ? 11.758 -1.068 9.984 1 59.59 181 SER A C 1
ATOM 1358 O O . SER A 1 181 ? 12.445 -0.049 9.922 1 59.59 181 SER A O 1
ATOM 1360 N N . PHE A 1 182 ? 12.367 -2.096 9.312 1 55 182 PHE A N 1
ATOM 1361 C CA . PHE A 1 182 ? 13.719 -2.457 8.906 1 55 182 PHE A CA 1
ATOM 1362 C C . PHE A 1 182 ? 14.75 -1.838 9.852 1 55 182 PHE A C 1
ATOM 1364 O O . PHE A 1 182 ? 15.375 -0.83 9.516 1 55 182 PHE A O 1
ATOM 1371 N N . THR A 1 183 ? 14.398 -1.585 11.227 1 51.66 183 THR A N 1
ATOM 1372 C CA . THR A 1 183 ? 15.336 -1.005 12.18 1 51.66 183 THR A CA 1
ATOM 1373 C C . THR A 1 183 ? 16.484 -1.967 12.461 1 51.66 183 THR A C 1
ATOM 1375 O O . THR A 1 183 ? 16.266 -3.111 12.859 1 51.66 183 THR A O 1
ATOM 1378 N N . SER A 1 184 ? 17.391 -2.279 11.602 1 47.59 184 SER A N 1
ATOM 1379 C CA . SER A 1 184 ? 18.438 -3.041 12.273 1 47.59 184 SER A CA 1
ATOM 1380 C C . SER A 1 184 ? 19.141 -2.203 13.336 1 47.59 184 SER A C 1
ATOM 1382 O O . SER A 1 184 ? 19.906 -1.289 13.023 1 47.59 184 SER A O 1
ATOM 1384 N N . ALA A 1 185 ? 18.484 -1.958 14.484 1 43.88 185 ALA A N 1
ATOM 1385 C CA . ALA A 1 185 ? 19.094 -1.271 15.625 1 43.88 185 ALA A CA 1
ATOM 1386 C C . ALA A 1 185 ? 20.562 -1.635 15.758 1 43.88 185 ALA A C 1
ATOM 1388 O O . ALA A 1 185 ? 21.328 -0.915 16.406 1 43.88 185 ALA A O 1
ATOM 1389 N N . ASP A 1 186 ? 21 -2.75 15.281 1 46.56 186 ASP A N 1
ATOM 1390 C CA . ASP A 1 186 ? 22.297 -3.146 15.82 1 46.56 186 ASP A CA 1
ATOM 1391 C C . ASP A 1 186 ? 23.438 -2.367 15.156 1 46.56 186 ASP A C 1
ATOM 1393 O O . ASP A 1 186 ? 24.5 -2.209 15.742 1 46.56 186 ASP A O 1
ATOM 1397 N N . ASP A 1 187 ? 23.328 -2.043 13.797 1 50.47 187 ASP A N 1
ATOM 1398 C CA . ASP A 1 187 ? 24.406 -1.277 13.188 1 50.47 187 ASP A CA 1
ATOM 1399 C C . ASP A 1 187 ? 23.875 -0.032 12.484 1 50.47 187 ASP A C 1
ATOM 1401 O O . ASP A 1 187 ? 23.391 -0.109 11.352 1 50.47 187 ASP A O 1
ATOM 1405 N N . PRO A 1 188 ? 23.672 1.072 13.297 1 52.94 188 PRO A N 1
ATOM 1406 C CA . PRO A 1 188 ? 23.156 2.326 12.734 1 52.94 188 PRO A CA 1
ATOM 1407 C C . PRO A 1 188 ? 23.781 2.662 11.383 1 52.94 188 PRO A C 1
ATOM 1409 O O . PRO A 1 188 ? 23.203 3.424 10.602 1 52.94 188 PRO A O 1
ATOM 1412 N N . SER A 1 189 ? 25.094 2.119 11.141 1 51.66 189 SER A N 1
ATOM 1413 C CA . SER A 1 189 ? 25.812 2.438 9.914 1 51.66 189 SER A CA 1
ATOM 1414 C C . SER A 1 189 ? 25.312 1.598 8.742 1 51.66 189 SER A C 1
ATOM 1416 O O . SER A 1 189 ? 25.688 1.846 7.594 1 51.66 189 SER A O 1
ATOM 1418 N N . ASN A 1 190 ? 24.469 0.73 9.008 1 57 190 ASN A N 1
ATOM 1419 C CA . ASN A 1 190 ? 24.125 -0.208 7.945 1 57 190 ASN A CA 1
ATOM 1420 C C . ASN A 1 190 ? 22.609 -0.225 7.695 1 57 190 ASN A C 1
ATOM 1422 O O . ASN A 1 190 ? 21.984 -1.286 7.719 1 57 190 ASN A O 1
ATOM 1426 N N . THR A 1 191 ? 22.25 1.133 7.434 1 74.88 191 THR A N 1
ATOM 1427 C CA . THR A 1 191 ? 20.797 1.151 7.266 1 74.88 191 THR A CA 1
ATOM 1428 C C . THR A 1 191 ? 20.422 1.472 5.824 1 74.88 191 THR A C 1
ATOM 1430 O O . THR A 1 191 ? 21.219 2.039 5.078 1 74.88 191 THR A O 1
ATOM 1433 N N . GLY A 1 192 ? 19.391 0.992 5.41 1 87.62 192 GLY A N 1
ATOM 1434 C CA . GLY A 1 192 ? 18.828 1.188 4.086 1 87.62 192 GLY A CA 1
ATOM 1435 C C . GLY A 1 192 ? 19.125 0.041 3.137 1 87.62 192 GLY A C 1
ATOM 1436 O O . GLY A 1 192 ? 20 -0.786 3.404 1 87.62 192 GLY A O 1
ATOM 1437 N N . VAL A 1 193 ? 18.422 -0.09 2.068 1 93.75 193 VAL A N 1
ATOM 1438 C CA . VAL A 1 193 ? 18.594 -1.118 1.047 1 93.75 193 VAL A CA 1
ATOM 1439 C C . VAL A 1 193 ? 18.391 -0.511 -0.339 1 93.75 193 VAL A C 1
ATOM 1441 O O . VAL A 1 193 ? 17.438 0.232 -0.56 1 93.75 193 VAL A O 1
ATOM 1444 N N . GLU A 1 194 ? 19.391 -0.681 -1.17 1 95.88 194 GLU A N 1
ATOM 1445 C CA . GLU A 1 194 ? 19.25 -0.32 -2.576 1 95.88 194 GLU A CA 1
ATOM 1446 C C . GLU A 1 194 ? 19.344 -1.549 -3.475 1 95.88 194 GLU A C 1
ATOM 1448 O O . GLU A 1 194 ? 20.188 -2.422 -3.252 1 95.88 194 GLU A O 1
ATOM 1453 N N . LEU A 1 195 ? 18.406 -1.688 -4.453 1 98.19 195 LEU A N 1
ATOM 1454 C CA . LEU A 1 195 ? 18.453 -2.848 -5.336 1 98.19 195 LEU A CA 1
ATOM 1455 C C . LEU A 1 195 ? 17.891 -2.508 -6.711 1 98.19 195 LEU A C 1
ATOM 1457 O O . LEU A 1 195 ? 17.266 -1.46 -6.891 1 98.19 195 LEU A O 1
ATOM 1461 N N . VAL A 1 196 ? 18.234 -3.338 -7.688 1 98.81 196 VAL A N 1
ATOM 1462 C CA . VAL A 1 196 ? 17.719 -3.27 -9.055 1 98.81 196 VAL A CA 1
ATOM 1463 C C . VAL A 1 196 ? 16.859 -4.496 -9.344 1 98.81 196 VAL A C 1
ATOM 1465 O O . VAL A 1 196 ? 17.25 -5.621 -9.016 1 98.81 196 VAL A O 1
ATOM 1468 N N . LEU A 1 197 ? 15.672 -4.293 -9.898 1 98.81 197 LEU A N 1
ATOM 1469 C CA . LEU A 1 197 ? 14.812 -5.414 -10.258 1 98.81 197 LEU A CA 1
ATOM 1470 C C . LEU A 1 197 ? 14.375 -5.32 -11.719 1 98.81 197 LEU A C 1
ATOM 1472 O O . LEU A 1 197 ? 14.344 -4.227 -12.289 1 98.81 197 LEU A O 1
ATOM 1476 N N . SER A 1 198 ? 14.094 -6.422 -12.336 1 98.69 198 SER A N 1
ATOM 1477 C CA . SER A 1 198 ? 13.656 -6.523 -13.727 1 98.69 198 SER A CA 1
ATOM 1478 C C . SER A 1 198 ? 12.445 -7.445 -13.859 1 98.69 198 SER A C 1
ATOM 1480 O O . SER A 1 198 ? 12.328 -8.43 -13.125 1 98.69 198 SER A O 1
ATOM 1482 N N . GLU A 1 199 ? 11.562 -7.09 -14.773 1 98.06 199 GLU A N 1
ATOM 1483 C CA . GLU A 1 199 ? 10.406 -7.934 -15.047 1 98.06 199 GLU A CA 1
ATOM 1484 C C . GLU A 1 199 ? 10.727 -8.992 -16.094 1 98.06 199 GLU A C 1
ATOM 1486 O O . GLU A 1 199 ? 9.844 -9.734 -16.531 1 98.06 199 GLU A O 1
ATOM 1491 N N . ALA A 1 200 ? 11.938 -9.086 -16.516 1 97.25 200 ALA A N 1
ATOM 1492 C CA . ALA A 1 200 ? 12.312 -9.977 -17.609 1 97.25 200 ALA A CA 1
ATOM 1493 C C . ALA A 1 200 ? 11.969 -11.43 -17.281 1 97.25 200 ALA A C 1
ATOM 1495 O O . ALA A 1 200 ? 12.203 -11.883 -16.156 1 97.25 200 ALA A O 1
ATOM 1496 N N . ASP A 1 201 ? 11.484 -12.109 -18.297 1 94.81 201 ASP A N 1
ATOM 1497 C CA . ASP A 1 201 ? 11.242 -13.539 -18.141 1 94.81 201 ASP A CA 1
ATOM 1498 C C . ASP A 1 201 ? 12.547 -14.297 -17.891 1 94.81 201 ASP A C 1
ATOM 1500 O O . ASP A 1 201 ? 12.594 -15.227 -17.078 1 94.81 201 ASP A O 1
ATOM 1504 N N . LYS A 1 202 ? 13.461 -13.977 -18.625 1 95.19 202 LYS A N 1
ATOM 1505 C CA . LYS A 1 202 ? 14.82 -14.5 -18.562 1 95.19 202 LYS A CA 1
ATOM 1506 C C . LYS A 1 202 ? 15.828 -13.477 -19.078 1 95.19 202 LYS A C 1
ATOM 1508 O O . LYS A 1 202 ? 15.445 -12.484 -19.703 1 95.19 202 LYS A O 1
ATOM 1513 N N . ASP A 1 203 ? 17.062 -13.648 -18.766 1 95 203 ASP A N 1
ATOM 1514 C CA . ASP A 1 203 ? 18.172 -12.852 -19.281 1 95 203 ASP A CA 1
ATOM 1515 C C . ASP A 1 203 ? 17.969 -11.375 -18.984 1 95 203 ASP A C 1
ATOM 1517 O O . ASP A 1 203 ? 18.031 -10.539 -19.891 1 95 203 ASP A O 1
ATOM 1521 N N . ALA A 1 204 ? 17.734 -11.109 -17.734 1 97.12 204 ALA A N 1
ATOM 1522 C CA . ALA A 1 204 ? 17.5 -9.734 -17.312 1 97.12 204 ALA A CA 1
ATOM 1523 C C . ALA A 1 204 ? 18.703 -8.852 -17.578 1 97.12 204 ALA A C 1
ATOM 1525 O O . ALA A 1 204 ? 18.562 -7.648 -17.812 1 97.12 204 ALA A O 1
ATOM 1526 N N . SER A 1 205 ? 19.891 -9.398 -17.469 1 97.06 205 SER A N 1
ATOM 1527 C CA . SER A 1 205 ? 21.141 -8.727 -17.766 1 97.06 205 SER A CA 1
ATOM 1528 C C . SER A 1 205 ? 22.172 -9.703 -18.328 1 97.06 205 SER A C 1
ATOM 1530 O O . SER A 1 205 ? 22.312 -10.82 -17.828 1 97.06 205 SER A O 1
ATOM 1532 N N . PRO A 1 206 ? 22.922 -9.289 -19.344 1 93.88 206 PRO A N 1
ATOM 1533 C CA . PRO A 1 206 ? 23.938 -10.195 -19.891 1 93.88 206 PRO A CA 1
ATOM 1534 C C . PRO A 1 206 ? 25.172 -10.289 -19.016 1 93.88 206 PRO A C 1
ATOM 1536 O O . PRO A 1 206 ? 25.922 -11.273 -19.094 1 93.88 206 PRO A O 1
ATOM 1539 N N . THR A 1 207 ? 25.359 -9.32 -18.172 1 94.12 207 THR A N 1
ATOM 1540 C CA . THR A 1 207 ? 26.688 -9.266 -17.547 1 94.12 207 THR A CA 1
ATOM 1541 C C . THR A 1 207 ? 26.562 -9.164 -16.031 1 94.12 207 THR A C 1
ATOM 1543 O O . THR A 1 207 ? 27.531 -9.406 -15.312 1 94.12 207 THR A O 1
ATOM 1546 N N . SER A 1 208 ? 25.391 -8.789 -15.516 1 96.81 208 SER A N 1
ATOM 1547 C CA . SER A 1 208 ? 25.297 -8.531 -14.078 1 96.81 208 SER A CA 1
ATOM 1548 C C . SER A 1 208 ? 24.516 -9.641 -13.375 1 96.81 208 SER A C 1
ATOM 1550 O O . SER A 1 208 ? 23.469 -10.062 -13.836 1 96.81 208 SER A O 1
ATOM 1552 N N . ASP A 1 209 ? 25 -10.039 -12.188 1 96.44 209 ASP A N 1
ATOM 1553 C CA . ASP A 1 209 ? 24.328 -11 -11.32 1 96.44 209 ASP A CA 1
ATOM 1554 C C . ASP A 1 209 ? 23.516 -10.289 -10.242 1 96.44 209 ASP A C 1
ATOM 1556 O O . ASP A 1 209 ? 22.844 -10.938 -9.43 1 96.44 209 ASP A O 1
ATOM 1560 N N . ALA A 1 210 ? 23.516 -8.93 -10.242 1 98.12 210 ALA A N 1
ATOM 1561 C CA . ALA A 1 210 ? 22.984 -8.18 -9.102 1 98.12 210 ALA A CA 1
ATOM 1562 C C . ALA A 1 210 ? 21.562 -7.715 -9.359 1 98.12 210 ALA A C 1
ATOM 1564 O O . ALA A 1 210 ? 21.031 -6.895 -8.609 1 98.12 210 ALA A O 1
ATOM 1565 N N . VAL A 1 211 ? 20.906 -8.234 -10.453 1 98.75 211 VAL A N 1
ATOM 1566 C CA . VAL A 1 211 ? 19.531 -7.891 -10.766 1 98.75 211 VAL A CA 1
ATOM 1567 C C . VAL A 1 211 ? 18.578 -8.906 -10.125 1 98.75 211 VAL A C 1
ATOM 1569 O O . VAL A 1 211 ? 18.766 -10.117 -10.273 1 98.75 211 VAL A O 1
ATOM 1572 N N . TRP A 1 212 ? 17.656 -8.406 -9.297 1 98.88 212 TRP A N 1
ATOM 1573 C CA . TRP A 1 212 ? 16.578 -9.289 -8.844 1 98.88 212 TRP A CA 1
ATOM 1574 C C . TRP A 1 212 ? 15.672 -9.688 -10.008 1 98.88 212 TRP A C 1
ATOM 1576 O O . TRP A 1 212 ? 15.266 -8.844 -10.812 1 98.88 212 TRP A O 1
ATOM 1586 N N . VAL A 1 213 ? 15.352 -10.977 -10.117 1 98.75 213 VAL A N 1
ATOM 1587 C CA . VAL A 1 213 ? 14.625 -11.469 -11.281 1 98.75 213 VAL A CA 1
ATOM 1588 C C . VAL A 1 213 ? 13.445 -12.328 -10.828 1 98.75 213 VAL A C 1
ATOM 1590 O O . VAL A 1 213 ? 13.258 -12.555 -9.633 1 98.75 213 VAL A O 1
ATOM 1593 N N . LEU A 1 214 ? 12.633 -12.789 -11.758 1 98.62 214 LEU A N 1
ATOM 1594 C CA . LEU A 1 214 ? 11.375 -13.469 -11.461 1 98.62 214 LEU A CA 1
ATOM 1595 C C . LEU A 1 214 ? 11.578 -14.977 -11.352 1 98.62 214 LEU A C 1
ATOM 1597 O O . LEU A 1 214 ? 10.812 -15.664 -10.688 1 98.62 214 LEU A O 1
ATOM 1601 N N . SER A 1 215 ? 12.562 -15.469 -12.039 1 98.31 215 SER A N 1
ATOM 1602 C CA . SER A 1 215 ? 12.859 -16.906 -12.086 1 98.31 215 SER A CA 1
ATOM 1603 C C . SER A 1 215 ? 14.32 -17.141 -12.445 1 98.31 215 SER A C 1
ATOM 1605 O O . SER A 1 215 ? 15.031 -16.234 -12.867 1 98.31 215 SER A O 1
ATOM 1607 N N . LYS A 1 216 ? 14.766 -18.312 -12.156 1 97.94 216 LYS A N 1
ATOM 1608 C CA . LYS A 1 216 ? 16.094 -18.75 -12.562 1 97.94 216 LYS A CA 1
ATOM 1609 C C . LYS A 1 216 ? 16.094 -20.234 -12.938 1 97.94 216 LYS A C 1
ATOM 1611 O O . LYS A 1 216 ? 15.148 -20.953 -12.609 1 97.94 216 LYS A O 1
ATOM 1616 N N . ARG A 1 217 ? 17.094 -20.641 -13.648 1 98 217 ARG A N 1
ATOM 1617 C CA . ARG A 1 217 ? 17.188 -22.047 -14.023 1 98 217 ARG A CA 1
ATOM 1618 C C . ARG A 1 217 ? 17.469 -22.922 -12.797 1 98 217 ARG A C 1
ATOM 1620 O O . ARG A 1 217 ? 18.25 -22.531 -11.914 1 98 217 ARG A O 1
ATOM 1627 N N . THR A 1 218 ? 16.875 -24.078 -12.789 1 97.31 218 THR A N 1
ATOM 1628 C CA . THR A 1 218 ? 17.109 -25.016 -11.695 1 97.31 218 THR A CA 1
ATOM 1629 C C . THR A 1 218 ? 18.562 -25.5 -11.711 1 97.31 218 THR A C 1
ATOM 1631 O O . THR A 1 218 ? 19.109 -25.875 -10.672 1 97.31 218 THR A O 1
ATOM 1634 N N . SER A 1 219 ? 19.188 -25.453 -12.859 1 97.44 219 SER A N 1
ATOM 1635 C CA . SER A 1 219 ? 20.562 -25.906 -13.023 1 97.44 219 SER A CA 1
ATOM 1636 C C . SER A 1 219 ? 21.562 -24.797 -12.711 1 97.44 219 SER A C 1
ATOM 1638 O O . SER A 1 219 ? 22.781 -25.031 -12.695 1 97.44 219 SER A O 1
ATOM 1640 N N . GLU A 1 220 ? 21.047 -23.594 -12.484 1 97.31 220 GLU A N 1
ATOM 1641 C CA . GLU A 1 220 ? 21.953 -22.469 -12.195 1 97.31 220 GLU A CA 1
ATOM 1642 C C . GLU A 1 220 ? 22.75 -22.719 -10.922 1 97.31 220 GLU A C 1
ATOM 1644 O O . GLU A 1 220 ? 22.188 -23.141 -9.906 1 97.31 220 GLU A O 1
ATOM 1649 N N . PRO A 1 221 ? 24.062 -22.531 -10.992 1 97.38 221 PRO A N 1
ATOM 1650 C CA . PRO A 1 221 ? 24.844 -22.734 -9.773 1 97.38 221 PRO A CA 1
ATOM 1651 C C . PRO A 1 221 ? 24.453 -21.781 -8.648 1 97.38 221 PRO A C 1
ATOM 1653 O O . PRO A 1 221 ? 24.156 -20.609 -8.898 1 97.38 221 PRO A O 1
ATOM 1656 N N . LYS A 1 222 ? 24.469 -22.281 -7.461 1 97.06 222 LYS A N 1
ATOM 1657 C CA . LYS A 1 222 ? 24.141 -21.469 -6.293 1 97.06 222 LYS A CA 1
ATOM 1658 C C . LYS A 1 222 ? 25.078 -20.297 -6.137 1 97.06 222 LYS A C 1
ATOM 1660 O O . LYS A 1 222 ? 24.703 -19.25 -5.59 1 97.06 222 LYS A O 1
ATOM 1665 N N . SER A 1 223 ? 26.281 -20.438 -6.637 1 97.44 223 SER A N 1
ATOM 1666 C CA . SER A 1 223 ? 27.312 -19.422 -6.477 1 97.44 223 SER A CA 1
ATOM 1667 C C . SER A 1 223 ? 26.969 -18.156 -7.246 1 97.44 223 SER A C 1
ATOM 1669 O O . SER A 1 223 ? 27.562 -17.109 -7.012 1 97.44 223 SER A O 1
ATOM 1671 N N . LYS A 1 224 ? 26.031 -18.25 -8.141 1 97.31 224 LYS A N 1
ATOM 1672 C CA . LYS A 1 224 ? 25.609 -17.047 -8.859 1 97.31 224 LYS A CA 1
ATOM 1673 C C . LYS A 1 224 ? 24.906 -16.062 -7.922 1 97.31 224 LYS A C 1
ATOM 1675 O O . LYS A 1 224 ? 25.047 -14.852 -8.062 1 97.31 224 LYS A O 1
ATOM 1680 N N . GLY A 1 225 ? 24.156 -16.562 -6.949 1 98.19 225 GLY A N 1
ATOM 1681 C CA . GLY A 1 225 ? 23.516 -15.734 -5.945 1 98.19 225 GLY A CA 1
ATOM 1682 C C . GLY A 1 225 ? 22.328 -14.945 -6.492 1 98.19 225 GLY A C 1
ATOM 1683 O O . GLY A 1 225 ? 22.125 -13.789 -6.117 1 98.19 225 GLY A O 1
ATOM 1684 N N . THR A 1 226 ? 21.5 -15.531 -7.395 1 98.25 226 THR A N 1
ATOM 1685 C CA . THR A 1 226 ? 20.375 -14.844 -8.031 1 98.25 226 THR A CA 1
ATOM 1686 C C . THR A 1 226 ? 19.234 -14.633 -7.039 1 98.25 226 THR A C 1
ATOM 1688 O O . THR A 1 226 ? 18.719 -15.594 -6.473 1 98.25 226 THR A O 1
ATOM 1691 N N . TRP A 1 227 ? 18.969 -13.398 -6.789 1 98.69 227 TRP A N 1
ATOM 1692 C CA . TRP A 1 227 ? 17.844 -13.047 -5.926 1 98.69 227 TRP A CA 1
ATOM 1693 C C . TRP A 1 227 ? 16.531 -13.086 -6.699 1 98.69 227 TRP A C 1
ATOM 1695 O O . TRP A 1 227 ? 16.406 -12.5 -7.777 1 98.69 227 TRP A O 1
ATOM 1705 N N . LEU A 1 228 ? 15.492 -13.742 -6.133 1 98.69 228 LEU A N 1
ATOM 1706 C CA . LEU A 1 228 ? 14.203 -13.906 -6.797 1 98.69 228 LEU A CA 1
ATOM 1707 C C . LEU A 1 228 ? 13.148 -12.992 -6.18 1 98.69 228 LEU A C 1
ATOM 1709 O O . LEU A 1 228 ? 13.117 -12.812 -4.961 1 98.69 228 LEU A O 1
ATOM 1713 N N . LEU A 1 229 ? 12.32 -12.453 -7.023 1 98.5 229 LEU A N 1
ATOM 1714 C CA . LEU A 1 229 ? 11.086 -11.773 -6.641 1 98.5 229 LEU A CA 1
ATOM 1715 C C . LEU A 1 229 ? 9.875 -12.664 -6.914 1 98.5 229 LEU A C 1
ATOM 1717 O O . LEU A 1 229 ? 9.867 -13.422 -7.887 1 98.5 229 LEU A O 1
ATOM 1721 N N . PRO A 1 230 ? 8.82 -12.594 -6.004 1 98.69 230 PRO A N 1
ATOM 1722 C CA . PRO A 1 230 ? 7.527 -13.016 -6.547 1 98.69 230 PRO A CA 1
ATOM 1723 C C . PRO A 1 230 ? 7.156 -12.289 -7.836 1 98.69 230 PRO A C 1
ATOM 1725 O O . PRO A 1 230 ? 7.391 -11.086 -7.953 1 98.69 230 PRO A O 1
ATOM 1728 N N . ASP A 1 231 ? 6.711 -13 -8.852 1 98.25 231 ASP A N 1
ATOM 1729 C CA . ASP A 1 231 ? 6.418 -12.305 -10.102 1 98.25 231 ASP A CA 1
ATOM 1730 C C . ASP A 1 231 ? 5.215 -11.383 -9.945 1 98.25 231 ASP A C 1
ATOM 1732 O O . ASP A 1 231 ? 4.504 -11.438 -8.945 1 98.25 231 ASP A O 1
ATOM 1736 N N . PHE A 1 232 ? 4.961 -10.547 -10.93 1 97.38 232 PHE A N 1
ATOM 1737 C CA . PHE A 1 232 ? 4.004 -9.445 -10.914 1 97.38 232 PHE A CA 1
ATOM 1738 C C . PHE A 1 232 ? 2.584 -9.969 -10.742 1 97.38 232 PHE A C 1
ATOM 1740 O O . PHE A 1 232 ? 1.71 -9.258 -10.25 1 97.38 232 PHE A O 1
ATOM 1747 N N . GLY A 1 233 ? 2.346 -11.227 -11.062 1 96.44 233 GLY A N 1
ATOM 1748 C CA . GLY A 1 233 ? 1.013 -11.797 -10.953 1 96.44 233 GLY A CA 1
ATOM 1749 C C . GLY A 1 233 ? 0.555 -11.977 -9.516 1 96.44 233 GLY A C 1
ATOM 1750 O O . GLY A 1 233 ? -0.637 -12.164 -9.258 1 96.44 233 GLY A O 1
ATOM 1751 N N . PHE A 1 234 ? 1.497 -11.938 -8.57 1 98.06 234 PHE A N 1
ATOM 1752 C CA . PHE A 1 234 ? 1.135 -12.023 -7.16 1 98.06 234 PHE A CA 1
ATOM 1753 C C . PHE A 1 234 ? 0.449 -10.75 -6.695 1 98.06 234 PHE A C 1
ATOM 1755 O O . PHE A 1 234 ? -0.184 -10.727 -5.637 1 98.06 234 PHE A O 1
ATOM 1762 N N . ALA A 1 235 ? 0.638 -9.656 -7.477 1 96.12 235 ALA A N 1
ATOM 1763 C CA . ALA A 1 235 ? -0.148 -8.438 -7.293 1 96.12 235 ALA A CA 1
ATOM 1764 C C . ALA A 1 235 ? -1.344 -8.414 -8.242 1 96.12 235 ALA A C 1
ATOM 1766 O O . ALA A 1 235 ? -2.494 -8.391 -7.797 1 96.12 235 ALA A O 1
ATOM 1767 N N . GLY A 1 236 ? -1.056 -8.406 -9.445 1 91.69 236 GLY A N 1
ATOM 1768 C CA . GLY A 1 236 ? -2.057 -8.367 -10.5 1 91.69 236 GLY A CA 1
ATOM 1769 C C . GLY A 1 236 ? -1.455 -8.344 -11.898 1 91.69 236 GLY A C 1
ATOM 1770 O O . GLY A 1 236 ? -0.31 -7.926 -12.078 1 91.69 236 GLY A O 1
ATOM 1771 N N . TRP A 1 237 ? -2.197 -8.812 -12.828 1 88.75 237 TRP A N 1
ATOM 1772 C CA . TRP A 1 237 ? -1.854 -8.844 -14.25 1 88.75 237 TRP A CA 1
ATOM 1773 C C . TRP A 1 237 ? -3.068 -8.516 -15.109 1 88.75 237 TRP A C 1
ATOM 1775 O O . TRP A 1 237 ? -3.541 -9.359 -15.875 1 88.75 237 TRP A O 1
ATOM 1785 N N . PRO A 1 238 ? -3.479 -7.25 -15.016 1 84.12 238 PRO A N 1
ATOM 1786 C CA . PRO A 1 238 ? -4.766 -6.887 -15.625 1 84.12 238 PRO A CA 1
ATOM 1787 C C . PRO A 1 238 ? -4.762 -7.031 -17.141 1 84.12 238 PRO A C 1
ATOM 1789 O O . PRO A 1 238 ? -5.812 -7.277 -17.75 1 84.12 238 PRO A O 1
ATOM 1792 N N . GLU A 1 239 ? -3.635 -7.004 -17.766 1 82.12 239 GLU A N 1
ATOM 1793 C CA . GLU A 1 239 ? -3.535 -7.078 -19.219 1 82.12 239 GLU A CA 1
ATOM 1794 C C . GLU A 1 239 ? -3.971 -8.445 -19.734 1 82.12 239 GLU A C 1
ATOM 1796 O O . GLU A 1 239 ? -4.289 -8.602 -20.922 1 82.12 239 GLU A O 1
ATOM 1801 N N . THR A 1 240 ? -3.979 -9.43 -18.781 1 82 240 THR A N 1
ATOM 1802 C CA . THR A 1 240 ? -4.402 -10.766 -19.156 1 82 240 THR A CA 1
ATOM 1803 C C . THR A 1 240 ? -5.832 -11.039 -18.703 1 82 240 THR A C 1
ATOM 1805 O O . THR A 1 240 ? -6.328 -12.156 -18.828 1 82 240 THR A O 1
ATOM 1808 N N . GLY A 1 241 ? -6.43 -10.102 -18.094 1 78.44 241 GLY A N 1
ATOM 1809 C CA . GLY A 1 241 ? -7.809 -10.234 -17.656 1 78.44 241 GLY A CA 1
ATOM 1810 C C . GLY A 1 241 ? -7.965 -11.094 -16.422 1 78.44 241 GLY A C 1
ATOM 1811 O O . GLY A 1 241 ? -8.977 -11.773 -16.266 1 78.44 241 GLY A O 1
ATOM 1812 N N . ILE A 1 242 ? -7.004 -11.117 -15.633 1 82 242 ILE A N 1
ATOM 1813 C CA . ILE A 1 242 ? -7.055 -11.922 -14.414 1 82 242 ILE A CA 1
ATOM 1814 C C . ILE A 1 242 ? -7.211 -11.016 -13.203 1 82 242 ILE A C 1
ATOM 1816 O O . ILE A 1 242 ? -6.621 -9.938 -13.141 1 82 242 ILE A O 1
ATOM 1820 N N . ALA A 1 243 ? -8.016 -11.383 -12.258 1 83.75 243 ALA A N 1
ATOM 1821 C CA . ALA A 1 243 ? -8.172 -10.672 -10.992 1 83.75 243 ALA A CA 1
ATOM 1822 C C . ALA A 1 243 ? -6.848 -10.586 -10.242 1 83.75 243 ALA A C 1
ATOM 1824 O O . ALA A 1 243 ? -5.887 -11.281 -10.586 1 83.75 243 ALA A O 1
ATOM 1825 N N . SER A 1 244 ? -6.777 -9.648 -9.281 1 90.25 244 SER A N 1
ATOM 1826 C CA . SER A 1 244 ? -5.617 -9.695 -8.398 1 90.25 244 SER A CA 1
ATOM 1827 C C . SER A 1 244 ? -5.414 -11.086 -7.824 1 90.25 244 SER A C 1
ATOM 1829 O O . SER A 1 244 ? -6.359 -11.875 -7.734 1 90.25 244 SER A O 1
ATOM 1831 N N . PHE A 1 245 ? -4.246 -11.438 -7.473 1 94.5 245 PHE A N 1
ATOM 1832 C CA . PHE A 1 245 ? -3.98 -12.781 -6.969 1 94.5 245 PHE A CA 1
ATOM 1833 C C . PHE A 1 245 ? -4.832 -13.078 -5.738 1 94.5 245 PHE A C 1
ATOM 1835 O O . PHE A 1 245 ? -5.383 -14.172 -5.605 1 94.5 245 PHE A O 1
ATOM 1842 N N . ALA A 1 246 ? -4.93 -12.109 -4.855 1 90.69 246 ALA A N 1
ATOM 1843 C CA . ALA A 1 246 ? -5.742 -12.289 -3.658 1 90.69 246 ALA A CA 1
ATOM 1844 C C . ALA A 1 246 ? -7.199 -12.562 -4.02 1 90.69 246 ALA A C 1
ATOM 1846 O O . ALA A 1 246 ? -7.848 -13.414 -3.414 1 90.69 246 ALA A O 1
ATOM 1847 N N . GLU A 1 247 ? -7.715 -11.82 -4.938 1 87.88 247 GLU A N 1
ATOM 1848 C CA . GLU A 1 247 ? -9.086 -12.047 -5.375 1 87.88 247 GLU A CA 1
ATOM 1849 C C . GLU A 1 247 ? -9.219 -13.398 -6.074 1 87.88 247 GLU A C 1
ATOM 1851 O O . GLU A 1 247 ? -10.25 -14.07 -5.953 1 87.88 247 GLU A O 1
ATOM 1856 N N . PHE A 1 248 ? -8.242 -13.742 -6.84 1 91.5 248 PHE A N 1
ATOM 1857 C CA . PHE A 1 248 ? -8.266 -15.039 -7.508 1 91.5 248 PHE A CA 1
ATOM 1858 C C . PHE A 1 248 ? -8.414 -16.172 -6.492 1 91.5 248 PHE A C 1
ATOM 1860 O O . PHE A 1 248 ? -9.117 -17.156 -6.742 1 91.5 248 PHE A O 1
ATOM 1867 N N . LEU A 1 249 ? -7.742 -16.094 -5.379 1 92.62 249 LEU A N 1
ATOM 1868 C CA . LEU A 1 249 ? -7.824 -17.125 -4.359 1 92.62 249 LEU A CA 1
ATOM 1869 C C . LEU A 1 249 ? -9.266 -17.297 -3.875 1 92.62 249 LEU A C 1
ATOM 1871 O O . LEU A 1 249 ? -9.703 -18.422 -3.613 1 92.62 249 LEU A O 1
ATOM 1875 N N . HIS A 1 250 ? -10 -16.219 -3.814 1 87.31 250 HIS A N 1
ATOM 1876 C CA . HIS A 1 250 ? -11.414 -16.312 -3.469 1 87.31 250 HIS A CA 1
ATOM 1877 C C . HIS A 1 250 ? -12.211 -16.969 -4.586 1 87.31 250 HIS A C 1
ATOM 1879 O O . HIS A 1 250 ? -13.117 -17.766 -4.316 1 87.31 250 HIS A O 1
ATOM 1885 N N . LEU A 1 251 ? -11.852 -16.625 -5.77 1 87.81 251 LEU A N 1
ATOM 1886 C CA . LEU A 1 251 ? -12.547 -17.203 -6.91 1 87.81 251 LEU A CA 1
ATOM 1887 C C . LEU A 1 251 ? -12.281 -18.703 -7.008 1 87.81 251 LEU A C 1
ATOM 1889 O O . LEU A 1 251 ? -13.188 -19.469 -7.336 1 87.81 251 LEU A O 1
ATOM 1893 N N . ALA A 1 252 ? -11.055 -19.047 -6.793 1 92.75 252 ALA A N 1
ATOM 1894 C CA . ALA A 1 252 ? -10.727 -20.469 -6.789 1 92.75 252 ALA A CA 1
ATOM 1895 C C . ALA A 1 252 ? -11.531 -21.219 -5.73 1 92.75 252 ALA A C 1
ATOM 1897 O O . ALA A 1 252 ? -12.07 -22.297 -5.992 1 92.75 252 ALA A O 1
ATOM 1898 N N . SER A 1 253 ? -11.648 -20.625 -4.562 1 89.81 253 SER A N 1
ATOM 1899 C CA . SER A 1 253 ? -12.445 -21.219 -3.488 1 89.81 253 SER A CA 1
ATOM 1900 C C . SER A 1 253 ? -13.914 -21.312 -3.873 1 89.81 253 SER A C 1
ATOM 1902 O O . SER A 1 253 ? -14.594 -22.281 -3.541 1 89.81 253 SER A O 1
ATOM 1904 N N . LEU A 1 254 ? -14.406 -20.312 -4.535 1 87.38 254 LEU A N 1
ATOM 1905 C CA . LEU A 1 254 ? -15.789 -20.312 -5.004 1 87.38 254 LEU A CA 1
ATOM 1906 C C . LEU A 1 254 ? -16.031 -21.484 -5.953 1 87.38 254 LEU A C 1
ATOM 1908 O O . LEU A 1 254 ? -17.094 -22.109 -5.898 1 87.38 254 LEU A O 1
ATOM 1912 N N . GLN A 1 255 ? -15.062 -21.719 -6.816 1 92.19 255 GLN A N 1
ATOM 1913 C CA . GLN A 1 255 ? -15.234 -22.828 -7.754 1 92.19 255 GLN A CA 1
ATOM 1914 C C . GLN A 1 255 ? -15.375 -24.156 -7.016 1 92.19 255 GLN A C 1
ATOM 1916 O O . GLN A 1 255 ? -16.094 -25.047 -7.465 1 92.19 255 GLN A O 1
ATOM 1921 N N . ASP A 1 256 ? -14.727 -24.312 -5.859 1 93.06 256 ASP A N 1
ATOM 1922 C CA . ASP A 1 256 ? -14.867 -25.516 -5.051 1 93.06 256 ASP A CA 1
ATOM 1923 C C . ASP A 1 256 ? -16.328 -25.75 -4.66 1 93.06 256 ASP A C 1
ATOM 1925 O O . ASP A 1 256 ? -16.766 -26.891 -4.512 1 93.06 256 ASP A O 1
ATOM 1929 N N . HIS A 1 257 ? -16.984 -24.641 -4.504 1 87.25 257 HIS A N 1
ATOM 1930 C CA . HIS A 1 257 ? -18.391 -24.719 -4.09 1 87.25 257 HIS A CA 1
ATOM 1931 C C . HIS A 1 257 ? -19.297 -24.938 -5.289 1 87.25 257 HIS A C 1
ATOM 1933 O O . HIS A 1 257 ? -20.266 -25.703 -5.203 1 87.25 257 HIS A O 1
ATOM 1939 N N . LEU A 1 258 ? -19 -24.328 -6.332 1 89.38 258 LEU A N 1
ATOM 1940 C CA . LEU A 1 258 ? -19.859 -24.375 -7.508 1 89.38 258 LEU A CA 1
ATOM 1941 C C . LEU A 1 258 ? -19.688 -25.703 -8.25 1 89.38 258 LEU A C 1
ATOM 1943 O O . LEU A 1 258 ? -20.656 -26.234 -8.812 1 89.38 258 LEU A O 1
ATOM 1947 N N . VAL A 1 259 ? -18.438 -26.172 -8.258 1 95.81 259 VAL A N 1
ATOM 1948 C CA . VAL A 1 259 ? -18.109 -27.406 -8.961 1 95.81 259 VAL A CA 1
ATOM 1949 C C . VAL A 1 259 ? -17.266 -28.297 -8.07 1 95.81 259 VAL A C 1
ATOM 1951 O O . VAL A 1 259 ? -16.047 -28.391 -8.25 1 95.81 259 VAL A O 1
ATOM 1954 N N . PRO A 1 260 ? -17.953 -28.984 -7.176 1 95.56 260 PRO A N 1
ATOM 1955 C CA . PRO A 1 260 ? -17.219 -29.891 -6.301 1 95.56 260 PRO A CA 1
ATOM 1956 C C . PRO A 1 260 ? -16.5 -31 -7.074 1 95.56 260 PRO A C 1
ATOM 1958 O O . PRO A 1 260 ? -16.766 -31.203 -8.258 1 95.56 260 PRO A O 1
ATOM 1961 N N . TRP A 1 261 ? -15.594 -31.719 -6.461 1 97.88 261 TRP A N 1
ATOM 1962 C CA . TRP A 1 261 ? -14.672 -32.656 -7.086 1 97.88 261 TRP A CA 1
ATOM 1963 C C . TRP A 1 261 ? -15.43 -33.656 -7.973 1 97.88 261 TRP A C 1
ATOM 1965 O O . TRP A 1 261 ? -15.031 -33.906 -9.117 1 97.88 261 TRP A O 1
ATOM 1975 N N . SER A 1 262 ? -16.578 -34.125 -7.48 1 97.12 262 SER A N 1
ATOM 1976 C CA . SER A 1 262 ? -17.312 -35.156 -8.188 1 97.12 262 SER A CA 1
ATOM 1977 C C . SER A 1 262 ? -17.922 -34.625 -9.477 1 97.12 262 SER A C 1
ATOM 1979 O O . SER A 1 262 ? -18.266 -35.406 -10.383 1 97.12 262 SER A O 1
ATOM 1981 N N . HIS A 1 263 ? -18.016 -33.281 -9.594 1 97.56 263 HIS A N 1
ATOM 1982 C CA . HIS A 1 263 ? -18.672 -32.688 -10.758 1 97.56 263 HIS A CA 1
ATOM 1983 C C . HIS A 1 263 ? -17.641 -32.062 -11.695 1 97.56 263 HIS A C 1
ATOM 1985 O O . HIS A 1 263 ? -17.984 -31.609 -12.781 1 97.56 263 HIS A O 1
ATOM 1991 N N . LYS A 1 264 ? -16.359 -32.094 -11.328 1 98.44 264 LYS A N 1
ATOM 1992 C CA . LYS A 1 264 ? -15.305 -31.531 -12.164 1 98.44 264 LYS A CA 1
ATOM 1993 C C . LYS A 1 264 ? -15.086 -32.375 -13.422 1 98.44 264 LYS A C 1
ATOM 1995 O O . LYS A 1 264 ? -15.234 -33.594 -13.383 1 98.44 264 LYS A O 1
ATOM 2000 N N . ALA A 1 265 ? -14.695 -31.641 -14.469 1 97.94 265 ALA A N 1
ATOM 2001 C CA . ALA A 1 265 ? -14.273 -32.344 -15.68 1 97.94 265 ALA A CA 1
ATOM 2002 C C . ALA A 1 265 ? -13 -33.156 -15.422 1 97.94 265 ALA A C 1
ATOM 2004 O O . ALA A 1 265 ? -12.109 -32.688 -14.695 1 97.94 265 ALA A O 1
ATOM 2005 N N . ASP A 1 266 ? -12.828 -34.312 -16.094 1 97.31 266 ASP A N 1
ATOM 2006 C CA . ASP A 1 266 ? -11.727 -35.219 -15.719 1 97.31 266 ASP A CA 1
ATOM 2007 C C . ASP A 1 266 ? -10.727 -35.344 -16.859 1 97.31 266 ASP A C 1
ATOM 2009 O O . ASP A 1 266 ? -9.898 -36.25 -16.844 1 97.31 266 ASP A O 1
ATOM 2013 N N . ARG A 1 267 ? -10.922 -34.562 -17.953 1 98.56 267 ARG A N 1
ATOM 2014 C CA . ARG A 1 267 ? -9.852 -34.438 -18.938 1 98.56 267 ARG A CA 1
ATOM 2015 C C . ARG A 1 267 ? -8.797 -33.438 -18.469 1 98.56 267 ARG A C 1
ATOM 2017 O O . ARG A 1 267 ? -9.125 -32.438 -17.828 1 98.56 267 ARG A O 1
ATOM 2024 N N . VAL A 1 268 ? -7.551 -33.75 -18.797 1 98.75 268 VAL A N 1
ATOM 2025 C CA . VAL A 1 268 ? -6.516 -32.781 -18.438 1 98.75 268 VAL A CA 1
ATOM 2026 C C . VAL A 1 268 ? -6.66 -31.531 -19.312 1 98.75 268 VAL A C 1
ATOM 2028 O O . VAL A 1 268 ? -6.895 -31.641 -20.516 1 98.75 268 VAL A O 1
ATOM 2031 N N . LEU A 1 269 ? -6.582 -30.359 -18.719 1 98.75 269 LEU A N 1
ATOM 2032 C CA . LEU A 1 269 ? -6.891 -29.109 -19.391 1 98.75 269 LEU A CA 1
ATOM 2033 C C . LEU A 1 269 ? -5.633 -28.266 -19.594 1 98.75 269 LEU A C 1
ATOM 2035 O O . LEU A 1 269 ? -4.82 -28.125 -18.672 1 98.75 269 LEU A O 1
ATOM 2039 N N . TRP A 1 270 ? -5.488 -27.719 -20.812 1 98.31 270 TRP A N 1
ATOM 2040 C CA . TRP A 1 270 ? -4.512 -26.672 -21.094 1 98.31 270 TRP A CA 1
ATOM 2041 C C . TRP A 1 270 ? -5.02 -25.719 -22.156 1 98.31 270 TRP A C 1
ATOM 2043 O O . TRP A 1 270 ? -5.555 -26.156 -23.188 1 98.31 270 TRP A O 1
ATOM 2053 N N . ARG A 1 271 ? -4.945 -24.484 -21.891 1 95.5 271 ARG A N 1
ATOM 2054 C CA . ARG A 1 271 ? -5.156 -23.422 -22.859 1 95.5 271 ARG A CA 1
ATOM 2055 C C . ARG A 1 271 ? -3.959 -22.469 -22.891 1 95.5 271 ARG A C 1
ATOM 2057 O O . ARG A 1 271 ? -3.584 -21.891 -21.875 1 95.5 271 ARG A O 1
ATOM 2064 N N . GLY A 1 272 ? -3.25 -22.312 -23.984 1 93.69 272 GLY A N 1
ATOM 2065 C CA . GLY A 1 272 ? -2.1 -21.438 -24.109 1 93.69 272 GLY A CA 1
ATOM 2066 C C . GLY A 1 272 ? -1.57 -21.344 -25.531 1 93.69 272 GLY A C 1
ATOM 2067 O O . GLY A 1 272 ? -2.102 -21.984 -26.438 1 93.69 272 GLY A O 1
ATOM 2068 N N . LEU A 1 273 ? -0.598 -20.562 -25.656 1 93 273 LEU A N 1
ATOM 2069 C CA . LEU A 1 273 ? 0.035 -20.391 -26.969 1 93 273 LEU A CA 1
ATOM 2070 C C . LEU A 1 273 ? 1.303 -21.234 -27.078 1 93 273 LEU A C 1
ATOM 2072 O O . LEU A 1 273 ? 2.195 -21.125 -26.234 1 93 273 LEU A O 1
ATOM 2076 N N . ALA A 1 274 ? 1.358 -22.047 -28.109 1 93.56 274 ALA A N 1
ATOM 2077 C CA . ALA A 1 274 ? 2.533 -22.906 -28.281 1 93.56 274 ALA A CA 1
ATOM 2078 C C . ALA A 1 274 ? 3.785 -22.062 -28.516 1 93.56 274 ALA A C 1
ATOM 2080 O O . ALA A 1 274 ? 4.832 -22.312 -27.922 1 93.56 274 ALA A O 1
ATOM 2081 N N . ASN A 1 275 ? 3.611 -21.031 -29.328 1 92.38 275 ASN A N 1
ATOM 2082 C CA . ASN A 1 275 ? 4.617 -20.031 -29.672 1 92.38 275 ASN A CA 1
ATOM 2083 C C . ASN A 1 275 ? 5.977 -20.672 -29.938 1 92.38 275 ASN A C 1
ATOM 2085 O O . ASN A 1 275 ? 7.016 -20.109 -29.594 1 92.38 275 ASN A O 1
ATOM 2089 N N . GLY A 1 276 ? 5.977 -21.922 -30.453 1 94.19 276 GLY A N 1
ATOM 2090 C CA . GLY A 1 276 ? 7.191 -22.609 -30.859 1 94.19 276 GLY A CA 1
ATOM 2091 C C . GLY A 1 276 ? 8.008 -23.125 -29.688 1 94.19 276 GLY A C 1
ATOM 2092 O O . GLY A 1 276 ? 9.109 -23.656 -29.875 1 94.19 276 GLY A O 1
ATOM 2093 N N . TYR A 1 277 ? 7.617 -23.062 -28.484 1 96.44 277 TYR A N 1
ATOM 2094 C CA . TYR A 1 277 ? 8.359 -23.562 -27.328 1 96.44 277 TYR A CA 1
ATOM 2095 C C . TYR A 1 277 ? 8.258 -25.078 -27.234 1 96.44 277 TYR A C 1
ATOM 2097 O O . TYR A 1 277 ? 7.16 -25.625 -27.234 1 96.44 277 TYR A O 1
ATOM 2105 N N . ALA A 1 278 ? 9.32 -25.75 -27.047 1 97.06 278 ALA A N 1
ATOM 2106 C CA . ALA A 1 278 ? 9.438 -27.188 -27.172 1 97.06 278 ALA A CA 1
ATOM 2107 C C . ALA A 1 278 ? 8.438 -27.906 -26.266 1 97.06 278 ALA A C 1
ATOM 2109 O O . ALA A 1 278 ? 7.711 -28.797 -26.703 1 97.06 278 ALA A O 1
ATOM 2110 N N . PRO A 1 279 ? 8.375 -27.531 -24.969 1 97.88 279 PRO A N 1
ATOM 2111 C CA . PRO A 1 279 ? 7.414 -28.25 -24.141 1 97.88 279 PRO A CA 1
ATOM 2112 C C . PRO A 1 279 ? 5.973 -28.094 -24.625 1 97.88 279 PRO A C 1
ATOM 2114 O O . PRO A 1 279 ? 5.195 -29.047 -24.578 1 97.88 279 PRO A O 1
ATOM 2117 N N . ARG A 1 280 ? 5.617 -26.953 -25.109 1 97.81 280 ARG A N 1
ATOM 2118 C CA . ARG A 1 280 ? 4.246 -26.688 -25.531 1 97.81 280 ARG A CA 1
ATOM 2119 C C . ARG A 1 280 ? 3.936 -27.375 -26.859 1 97.81 280 ARG A C 1
ATOM 2121 O O . ARG A 1 280 ? 2.838 -27.906 -27.047 1 97.81 280 ARG A O 1
ATOM 2128 N N . VAL A 1 281 ? 4.895 -27.359 -27.719 1 97.31 281 VAL A N 1
ATOM 2129 C CA . VAL A 1 281 ? 4.738 -28.047 -29 1 97.31 281 VAL A CA 1
ATOM 2130 C C . VAL A 1 281 ? 4.59 -29.547 -28.766 1 97.31 281 VAL A C 1
ATOM 2132 O O . VAL A 1 281 ? 3.738 -30.203 -29.375 1 97.31 281 VAL A O 1
ATOM 2135 N N . ASP A 1 282 ? 5.43 -30.062 -27.891 1 98.12 282 ASP A N 1
ATOM 2136 C CA . ASP A 1 282 ? 5.359 -31.469 -27.547 1 98.12 282 ASP A CA 1
ATOM 2137 C C . ASP A 1 282 ? 3.998 -31.828 -26.938 1 98.12 282 ASP A C 1
ATOM 2139 O O . ASP A 1 282 ? 3.391 -32.844 -27.297 1 98.12 282 ASP A O 1
ATOM 2143 N N . LEU A 1 283 ? 3.5 -30.984 -26.047 1 98.5 283 LEU A N 1
ATOM 2144 C CA . LEU A 1 283 ? 2.209 -31.172 -25.391 1 98.5 283 LEU A CA 1
ATOM 2145 C C . LEU A 1 283 ? 1.088 -31.266 -26.422 1 98.5 283 LEU A C 1
ATOM 2147 O O . LEU A 1 283 ? 0.281 -32.188 -26.391 1 98.5 283 LEU A O 1
ATOM 2151 N N . ILE A 1 284 ? 1.08 -30.328 -27.312 1 97.25 284 ILE A N 1
ATOM 2152 C CA . ILE A 1 284 ? 0.037 -30.266 -28.328 1 97.25 284 ILE A CA 1
ATOM 2153 C C . ILE A 1 284 ? 0.133 -31.484 -29.234 1 97.25 284 ILE A C 1
ATOM 2155 O O . ILE A 1 284 ? -0.883 -32.094 -29.562 1 97.25 284 ILE A O 1
ATOM 2159 N N . SER A 1 285 ? 1.293 -31.859 -29.578 1 97.12 285 SER A N 1
ATOM 2160 C CA . SER A 1 285 ? 1.498 -33 -30.453 1 97.12 285 SER A CA 1
ATOM 2161 C C . SER A 1 285 ? 1.008 -34.281 -29.812 1 97.12 285 SER A C 1
ATOM 2163 O O . SER A 1 285 ? 0.392 -35.125 -30.484 1 97.12 285 SER A O 1
ATOM 2165 N N . ARG A 1 286 ? 1.185 -34.469 -28.547 1 97.56 286 ARG A N 1
ATOM 2166 C CA . ARG A 1 286 ? 0.868 -35.688 -27.844 1 97.56 286 ARG A CA 1
ATOM 2167 C C . ARG A 1 286 ? -0.621 -35.781 -27.531 1 97.56 286 ARG A C 1
ATOM 2169 O O . ARG A 1 286 ? -1.124 -36.844 -27.172 1 97.56 286 ARG A O 1
ATOM 2176 N N . THR A 1 287 ? -1.287 -34.719 -27.688 1 98.06 287 THR A N 1
ATOM 2177 C CA . THR A 1 287 ? -2.691 -34.688 -27.297 1 98.06 287 THR A CA 1
ATOM 2178 C C . THR A 1 287 ? -3.582 -34.375 -28.5 1 98.06 287 THR A C 1
ATOM 2180 O O . THR A 1 287 ? -4.789 -34.188 -28.359 1 98.06 287 THR A O 1
ATOM 2183 N N . ASP A 1 288 ? -2.967 -34.312 -29.672 1 95.5 288 ASP A N 1
ATOM 2184 C CA . ASP A 1 288 ? -3.717 -34.125 -30.906 1 95.5 288 ASP A CA 1
ATOM 2185 C C . ASP A 1 288 ? -4.48 -35.375 -31.297 1 95.5 288 ASP A C 1
ATOM 2187 O O . ASP A 1 288 ? -3.873 -36.375 -31.688 1 95.5 288 ASP A O 1
ATOM 2191 N N . PRO A 1 289 ? -5.797 -35.25 -31.312 1 94.44 289 PRO A N 1
ATOM 2192 C CA . PRO A 1 289 ? -6.562 -36.469 -31.609 1 94.44 289 PRO A CA 1
ATOM 2193 C C . PRO A 1 289 ? -6.32 -36.969 -33.031 1 94.44 289 PRO A C 1
ATOM 2195 O O . PRO A 1 289 ? -6.582 -38.156 -33.344 1 94.44 289 PRO A O 1
ATOM 2198 N N . ARG A 1 290 ? -5.883 -36.125 -33.938 1 92.88 290 ARG A N 1
ATOM 2199 C CA . ARG A 1 290 ? -5.594 -36.562 -35.312 1 92.88 290 ARG A CA 1
ATOM 2200 C C . ARG A 1 290 ? -4.355 -37.438 -35.344 1 92.88 290 ARG A C 1
ATOM 2202 O O . ARG A 1 290 ? -4.195 -38.25 -36.281 1 92.88 290 ARG A O 1
ATOM 2209 N N . LYS A 1 291 ? -3.557 -37.25 -34.375 1 94.06 291 LYS A N 1
ATOM 2210 C CA . LYS A 1 291 ? -2.289 -37.969 -34.312 1 94.06 291 LYS A CA 1
ATOM 2211 C C . LYS A 1 291 ? -2.322 -39.094 -33.281 1 94.06 291 LYS A C 1
ATOM 2213 O O . LYS A 1 291 ? -1.646 -40.094 -33.406 1 94.06 291 LYS A O 1
ATOM 2218 N N . VAL A 1 292 ? -2.961 -38.844 -32.25 1 96.25 292 VAL A N 1
ATOM 2219 C CA . VAL A 1 292 ? -3.076 -39.781 -31.125 1 96.25 292 VAL A CA 1
ATOM 2220 C C . VAL A 1 292 ? -4.535 -40.188 -30.938 1 96.25 292 VAL A C 1
ATOM 2222 O O . VAL A 1 292 ? -5.277 -39.531 -30.203 1 96.25 292 VAL A O 1
ATOM 2225 N N . PRO A 1 293 ? -4.875 -41.344 -31.422 1 95.44 293 PRO A N 1
ATOM 2226 C CA . PRO A 1 293 ? -6.27 -41.781 -31.312 1 95.44 293 PRO A CA 1
ATOM 2227 C C . PRO A 1 293 ? -6.734 -41.906 -29.859 1 95.44 293 PRO A C 1
ATOM 2229 O O . PRO A 1 293 ? -6.039 -42.5 -29.031 1 95.44 293 PRO A O 1
ATOM 2232 N N . GLY A 1 294 ? -7.883 -41.312 -29.625 1 96.56 294 GLY A N 1
ATOM 2233 C CA . GLY A 1 294 ? -8.469 -41.406 -28.297 1 96.56 294 GLY A CA 1
ATOM 2234 C C . GLY A 1 294 ? -8.062 -40.25 -27.375 1 96.56 294 GLY A C 1
ATOM 2235 O O . GLY A 1 294 ? -8.539 -40.156 -26.25 1 96.56 294 GLY A O 1
ATOM 2236 N N . ALA A 1 295 ? -7.227 -39.375 -27.875 1 97.69 295 ALA A N 1
ATOM 2237 C CA . ALA A 1 295 ? -6.727 -38.281 -27.047 1 97.69 295 ALA A CA 1
ATOM 2238 C C . ALA A 1 295 ? -7.871 -37.406 -26.547 1 97.69 295 ALA A C 1
ATOM 2240 O O . ALA A 1 295 ? -7.793 -36.844 -25.453 1 97.69 295 ALA A O 1
ATOM 2241 N N . GLU A 1 296 ? -8.992 -37.344 -27.281 1 96.31 296 GLU A N 1
ATOM 2242 C CA . GLU A 1 296 ? -10.133 -36.5 -26.938 1 96.31 296 GLU A CA 1
ATOM 2243 C C . GLU A 1 296 ? -10.812 -36.969 -25.656 1 96.31 296 GLU A C 1
ATOM 2245 O O . GLU A 1 296 ? -11.547 -36.219 -25.016 1 96.31 296 GLU A O 1
ATOM 2250 N N . LYS A 1 297 ? -10.578 -38.188 -25.25 1 97.88 297 LYS A N 1
ATOM 2251 C CA . LYS A 1 297 ? -11.219 -38.781 -24.062 1 97.88 297 LYS A CA 1
ATOM 2252 C C . LYS A 1 297 ? -10.484 -38.375 -22.797 1 97.88 297 LYS A C 1
ATOM 2254 O O . LYS A 1 297 ? -11.055 -38.438 -21.703 1 97.88 297 LYS A O 1
ATOM 2259 N N . TRP A 1 298 ? -9.227 -37.969 -22.969 1 98.25 298 TRP A N 1
ATOM 2260 C CA . TRP A 1 298 ? -8.477 -37.719 -21.75 1 98.25 298 TRP A CA 1
ATOM 2261 C C . TRP A 1 298 ? -7.805 -36.375 -21.766 1 98.25 298 TRP A C 1
ATOM 2263 O O . TRP A 1 298 ? -7.316 -35.875 -20.734 1 98.25 298 TRP A O 1
ATOM 2273 N N . ALA A 1 299 ? -7.82 -35.688 -22.875 1 98.62 299 ALA A N 1
ATOM 2274 C CA . ALA A 1 299 ? -7.109 -34.406 -22.984 1 98.62 299 ALA A CA 1
ATOM 2275 C C . ALA A 1 299 ? -8 -33.312 -23.594 1 98.62 299 ALA A C 1
ATOM 2277 O O . ALA A 1 299 ? -8.664 -33.562 -24.609 1 98.62 299 ALA A O 1
ATOM 2278 N N . ASP A 1 300 ? -8.125 -32.219 -22.938 1 98.19 300 ASP A N 1
ATOM 2279 C CA . ASP A 1 300 ? -8.672 -30.969 -23.453 1 98.19 300 ASP A CA 1
ATOM 2280 C C . ASP A 1 300 ? -7.582 -29.906 -23.578 1 98.19 300 ASP A C 1
ATOM 2282 O O . ASP A 1 300 ? -7.578 -28.938 -22.812 1 98.19 300 ASP A O 1
ATOM 2286 N N . VAL A 1 301 ? -6.672 -30.125 -24.469 1 98.12 301 VAL A N 1
ATOM 2287 C CA . VAL A 1 301 ? -5.48 -29.312 -24.703 1 98.12 301 VAL A CA 1
ATOM 2288 C C . VAL A 1 301 ? -5.602 -28.578 -26.031 1 98.12 301 VAL A C 1
ATOM 2290 O O . VAL A 1 301 ? -5.523 -29.203 -27.094 1 98.12 301 VAL A O 1
ATOM 2293 N N . LEU A 1 302 ? -5.746 -27.266 -25.969 1 95.94 302 LEU A N 1
ATOM 2294 C CA . LEU A 1 302 ? -5.984 -26.484 -27.172 1 95.94 302 LEU A CA 1
ATOM 2295 C C . LEU A 1 302 ? -5.234 -25.156 -27.109 1 95.94 302 LEU A C 1
ATOM 2297 O O . LEU A 1 302 ? -5.047 -24.594 -26.031 1 95.94 302 LEU A O 1
ATOM 2301 N N . GLN A 1 303 ? -4.852 -24.688 -28.234 1 94.12 303 GLN A N 1
ATOM 2302 C CA . GLN A 1 303 ? -4.18 -23.391 -28.312 1 94.12 303 GLN A CA 1
ATOM 2303 C C . GLN A 1 303 ? -5.18 -22.234 -28.188 1 94.12 303 GLN A C 1
ATOM 2305 O O . GLN A 1 303 ? -6.316 -22.344 -28.656 1 94.12 303 GLN A O 1
ATOM 2310 N N . THR A 1 304 ? -4.691 -21.25 -27.516 1 91.75 304 THR A N 1
ATOM 2311 C CA . THR A 1 304 ? -5.422 -19.984 -27.453 1 91.75 304 THR A CA 1
ATOM 2312 C C . THR A 1 304 ? -4.473 -18.812 -27.609 1 91.75 304 THR A C 1
ATOM 2314 O O . THR A 1 304 ? -3.252 -18.984 -27.641 1 91.75 304 THR A O 1
ATOM 2317 N N . SER A 1 305 ? -5.062 -17.656 -27.922 1 85.44 305 SER A N 1
ATOM 2318 C CA . SER A 1 305 ? -4.281 -16.438 -28.094 1 85.44 305 SER A CA 1
ATOM 2319 C C . SER A 1 305 ? -5.09 -15.195 -27.703 1 85.44 305 SER A C 1
ATOM 2321 O O . SER A 1 305 ? -6.312 -15.18 -27.844 1 85.44 305 SER A O 1
ATOM 2323 N N . PHE A 1 306 ? -4.355 -14.266 -27.203 1 75.31 306 PHE A N 1
ATOM 2324 C CA . PHE A 1 306 ? -4.996 -12.984 -26.922 1 75.31 306 PHE A CA 1
ATOM 2325 C C . PHE A 1 306 ? -5.203 -12.188 -28.203 1 75.31 306 PHE A C 1
ATOM 2327 O O . PHE A 1 306 ? -6.051 -11.289 -28.25 1 75.31 306 PHE A O 1
ATOM 2334 N N . HIS A 1 307 ? -4.441 -12.492 -29.234 1 75.69 307 HIS A N 1
ATOM 2335 C CA . HIS A 1 307 ? -4.375 -11.602 -30.391 1 75.69 307 HIS A CA 1
ATOM 2336 C C . HIS A 1 307 ? -4.672 -12.359 -31.688 1 75.69 307 HIS A C 1
ATOM 2338 O O . HIS A 1 307 ? -5.172 -11.773 -32.656 1 75.69 307 HIS A O 1
ATOM 2344 N N . ASP A 1 308 ? -4.312 -13.617 -31.625 1 72.75 308 ASP A N 1
ATOM 2345 C CA . ASP A 1 308 ? -4.402 -14.375 -32.875 1 72.75 308 ASP A CA 1
ATOM 2346 C C . ASP A 1 308 ? -5.816 -14.906 -33.094 1 72.75 308 ASP A C 1
ATOM 2348 O O . ASP A 1 308 ? -6.523 -15.227 -32.125 1 72.75 308 ASP A O 1
ATOM 2352 N N . VAL A 1 309 ? -6.117 -14.75 -34.406 1 76.69 309 VAL A N 1
ATOM 2353 C CA . VAL A 1 309 ? -7.434 -15.242 -34.812 1 76.69 309 VAL A CA 1
ATOM 2354 C C . VAL A 1 309 ? -7.273 -16.391 -35.812 1 76.69 309 VAL A C 1
ATOM 2356 O O . VAL A 1 309 ? -6.254 -16.484 -36.5 1 76.69 309 VAL A O 1
ATOM 2359 N N . GLY A 1 310 ? -8.156 -17.328 -35.781 1 83.38 310 GLY A N 1
ATOM 2360 C CA . GLY A 1 310 ? -8.172 -18.438 -36.719 1 83.38 310 GLY A CA 1
ATOM 2361 C C . GLY A 1 310 ? -8.648 -19.734 -36.125 1 83.38 310 GLY A C 1
ATOM 2362 O O . GLY A 1 310 ? -8.852 -19.812 -34.906 1 83.38 310 GLY A O 1
ATOM 2363 N N . ASP A 1 311 ? -8.641 -20.688 -36.906 1 83.19 311 ASP A N 1
ATOM 2364 C CA . ASP A 1 311 ? -9.242 -21.969 -36.531 1 83.19 311 ASP A CA 1
ATOM 2365 C C . ASP A 1 311 ? -8.375 -22.688 -35.5 1 83.19 311 ASP A C 1
ATOM 2367 O O . ASP A 1 311 ? -8.867 -23.547 -34.781 1 83.19 311 ASP A O 1
ATOM 2371 N N . ASP A 1 312 ? -7.176 -22.312 -35.469 1 86.38 312 ASP A N 1
ATOM 2372 C CA . ASP A 1 312 ? -6.246 -23.016 -34.594 1 86.38 312 ASP A CA 1
ATOM 2373 C C . ASP A 1 312 ? -6.328 -22.469 -33.188 1 86.38 312 ASP A C 1
ATOM 2375 O O . ASP A 1 312 ? -5.77 -23.062 -32.25 1 86.38 312 ASP A O 1
ATOM 2379 N N . PHE A 1 313 ? -6.984 -21.406 -33.031 1 89.94 313 PHE A N 1
ATOM 2380 C CA . PHE A 1 313 ? -7.035 -20.75 -31.719 1 89.94 313 PHE A CA 1
ATOM 2381 C C . PHE A 1 313 ? -8.438 -20.844 -31.125 1 89.94 313 PHE A C 1
ATOM 2383 O O . PHE A 1 313 ? -9.43 -20.594 -31.812 1 89.94 313 PHE A O 1
ATOM 2390 N N . HIS A 1 314 ? -8.477 -21.266 -29.938 1 90.94 314 HIS A N 1
ATOM 2391 C CA . HIS A 1 314 ? -9.727 -21.469 -29.219 1 90.94 314 HIS A CA 1
ATOM 2392 C C . HIS A 1 314 ? -9.938 -20.406 -28.156 1 90.94 314 HIS A C 1
ATOM 2394 O O . HIS A 1 314 ? -9 -19.719 -27.766 1 90.94 314 HIS A O 1
ATOM 2400 N N . PRO A 1 315 ? -11.148 -20.297 -27.688 1 86.5 315 PRO A N 1
ATOM 2401 C CA . PRO A 1 315 ? -11.445 -19.234 -26.703 1 86.5 315 PRO A CA 1
ATOM 2402 C C . PRO A 1 315 ? -10.641 -19.391 -25.422 1 86.5 315 PRO A C 1
ATOM 2404 O O . PRO A 1 315 ? -10.414 -20.516 -24.953 1 86.5 315 PRO A O 1
ATOM 2407 N N . ILE A 1 316 ? -10.32 -18.281 -24.906 1 87.69 316 ILE A N 1
ATOM 2408 C CA . ILE A 1 316 ? -9.633 -18.234 -23.625 1 87.69 316 ILE A CA 1
ATOM 2409 C C . ILE A 1 316 ? -10.57 -18.719 -22.516 1 87.69 316 ILE A C 1
ATOM 2411 O O . ILE A 1 316 ? -11.758 -18.375 -22.516 1 87.69 316 ILE A O 1
ATOM 2415 N N . ILE A 1 317 ? -10.094 -19.516 -21.656 1 89.88 317 ILE A N 1
ATOM 2416 C CA . ILE A 1 317 ? -10.789 -19.891 -20.438 1 89.88 317 ILE A CA 1
ATOM 2417 C C . ILE A 1 317 ? -10.234 -19.094 -19.25 1 89.88 317 ILE A C 1
ATOM 2419 O O . ILE A 1 317 ? -9.039 -19.141 -18.969 1 89.88 317 ILE A O 1
ATOM 2423 N N . PRO A 1 318 ? -11.102 -18.328 -18.547 1 85.38 318 PRO A N 1
ATOM 2424 C CA . PRO A 1 318 ? -10.602 -17.578 -17.391 1 85.38 318 PRO A CA 1
ATOM 2425 C C . PRO A 1 318 ? -9.898 -18.469 -16.359 1 85.38 318 PRO A C 1
ATOM 2427 O O . PRO A 1 318 ? -10.32 -19.609 -16.141 1 85.38 318 PRO A O 1
ATOM 2430 N N . MET A 1 319 ? -8.898 -17.938 -15.727 1 89.88 319 MET A N 1
ATOM 2431 C CA . MET A 1 319 ? -8.023 -18.75 -14.883 1 89.88 319 MET A CA 1
ATOM 2432 C C . MET A 1 319 ? -8.828 -19.438 -13.773 1 89.88 319 MET A C 1
ATOM 2434 O O . MET A 1 319 ? -8.562 -20.594 -13.438 1 89.88 319 MET A O 1
ATOM 2438 N N . HIS A 1 320 ? -9.828 -18.703 -13.195 1 90.5 320 HIS A N 1
ATOM 2439 C CA . HIS A 1 320 ? -10.562 -19.328 -12.102 1 90.5 320 HIS A CA 1
ATOM 2440 C C . HIS A 1 320 ? -11.453 -20.453 -12.617 1 90.5 320 HIS A C 1
ATOM 2442 O O . HIS A 1 320 ? -11.797 -21.375 -11.867 1 90.5 320 HIS A O 1
ATOM 2448 N N . HIS A 1 321 ? -11.836 -20.469 -13.906 1 93.06 321 HIS A N 1
ATOM 2449 C CA . HIS A 1 321 ? -12.625 -21.562 -14.469 1 93.06 321 HIS A CA 1
ATOM 2450 C C . HIS A 1 321 ? -11.766 -22.797 -14.695 1 93.06 321 HIS A C 1
ATOM 2452 O O . HIS A 1 321 ? -12.289 -23.906 -14.828 1 93.06 321 HIS A O 1
ATOM 2458 N N . HIS A 1 322 ? -10.461 -22.609 -14.828 1 96.44 322 HIS A N 1
ATOM 2459 C CA . HIS A 1 322 ? -9.594 -23.766 -14.859 1 96.44 322 HIS A CA 1
ATOM 2460 C C . HIS A 1 322 ? -9.789 -24.641 -13.625 1 96.44 322 HIS A C 1
ATOM 2462 O O . HIS A 1 322 ? -9.656 -25.859 -13.688 1 96.44 322 HIS A O 1
ATOM 2468 N N . CYS A 1 323 ? -10.156 -24.016 -12.523 1 97.06 323 CYS A N 1
ATOM 2469 C CA . CYS A 1 323 ? -10.312 -24.719 -11.25 1 97.06 323 CYS A CA 1
ATOM 2470 C C . CYS A 1 323 ? -11.516 -25.641 -11.281 1 97.06 323 CYS A C 1
ATOM 2472 O O . CYS A 1 323 ? -11.734 -26.422 -10.352 1 97.06 323 CYS A O 1
ATOM 2474 N N . ARG A 1 324 ? -12.273 -25.672 -12.375 1 98.06 324 ARG A N 1
ATOM 2475 C CA . ARG A 1 324 ? -13.422 -26.562 -12.531 1 98.06 324 ARG A CA 1
ATOM 2476 C C . ARG A 1 324 ? -13 -27.906 -13.125 1 98.06 324 ARG A C 1
ATOM 2478 O O . ARG A 1 324 ? -13.844 -28.766 -13.391 1 98.06 324 ARG A O 1
ATOM 2485 N N . HIS A 1 325 ? -11.758 -28.109 -13.328 1 98.75 325 HIS A N 1
ATOM 2486 C CA . HIS A 1 325 ? -11.211 -29.344 -13.867 1 98.75 325 HIS A CA 1
ATOM 2487 C C . HIS A 1 325 ? -10.391 -30.078 -12.82 1 98.75 325 HIS A C 1
ATOM 2489 O O . HIS A 1 325 ? -9.664 -29.469 -12.039 1 98.75 325 HIS A O 1
ATOM 2495 N N . LYS A 1 326 ? -10.484 -31.453 -12.875 1 98.81 326 LYS A N 1
ATOM 2496 C CA . LYS A 1 326 ? -9.719 -32.25 -11.93 1 98.81 326 LYS A CA 1
ATOM 2497 C C . LYS A 1 326 ? -8.219 -32.156 -12.211 1 98.81 326 LYS A C 1
ATOM 2499 O O . LYS A 1 326 ? -7.406 -32.156 -11.281 1 98.81 326 LYS A O 1
ATOM 2504 N N . PHE A 1 327 ? -7.875 -32.031 -13.492 1 98.88 327 PHE A N 1
ATOM 2505 C CA . PHE A 1 327 ? -6.48 -32.156 -13.898 1 98.88 327 PHE A CA 1
ATOM 2506 C C . PHE A 1 327 ? -6.074 -30.969 -14.781 1 98.88 327 PHE A C 1
ATOM 2508 O O . PHE A 1 327 ? -6.785 -30.625 -15.727 1 98.88 327 PHE A O 1
ATOM 2515 N N . LEU A 1 328 ? -4.945 -30.312 -14.422 1 98.88 328 LEU A N 1
ATOM 2516 C CA . LEU A 1 328 ? -4.434 -29.156 -15.125 1 98.88 328 LEU A CA 1
ATOM 2517 C C . LEU A 1 328 ? -2.994 -29.375 -15.578 1 98.88 328 LEU A C 1
ATOM 2519 O O . LEU A 1 328 ? -2.229 -30.062 -14.906 1 98.88 328 LEU A O 1
ATOM 2523 N N . VAL A 1 329 ? -2.627 -28.766 -16.688 1 98.75 329 VAL A N 1
ATOM 2524 C CA . VAL A 1 329 ? -1.257 -28.875 -17.172 1 98.75 329 VAL A CA 1
ATOM 2525 C C . VAL A 1 329 ? -0.484 -27.594 -16.828 1 98.75 329 VAL A C 1
ATOM 2527 O O . VAL A 1 329 ? -0.938 -26.484 -17.125 1 98.75 329 VAL A O 1
ATOM 2530 N N . GLN A 1 330 ? 0.587 -27.719 -16.156 1 98.44 330 GLN A N 1
ATOM 2531 C CA . GLN A 1 330 ? 1.594 -26.656 -16.016 1 98.44 330 GLN A CA 1
ATOM 2532 C C . GLN A 1 330 ? 2.73 -26.859 -17.016 1 98.44 330 GLN A C 1
ATOM 2534 O O . GLN A 1 330 ? 3.402 -27.891 -17 1 98.44 330 GLN A O 1
ATOM 2539 N N . THR A 1 331 ? 2.951 -25.922 -17.891 1 98.06 331 THR A N 1
ATOM 2540 C CA . THR A 1 331 ? 4.023 -26 -18.875 1 98.06 331 THR A CA 1
ATOM 2541 C C . THR A 1 331 ? 4.84 -24.719 -18.906 1 98.06 331 THR A C 1
ATOM 2543 O O . THR A 1 331 ? 4.289 -23.609 -18.781 1 98.06 331 THR A O 1
ATOM 2546 N N . GLU A 1 332 ? 6.125 -24.891 -18.953 1 97.5 332 GLU A N 1
ATOM 2547 C CA . GLU A 1 332 ? 7.027 -23.766 -19.219 1 97.5 332 GLU A CA 1
ATOM 2548 C C . GLU A 1 332 ? 7.004 -23.359 -20.688 1 97.5 332 GLU A C 1
ATOM 2550 O O . GLU A 1 332 ? 6.438 -24.078 -21.516 1 97.5 332 GLU A O 1
ATOM 2555 N N . GLY A 1 333 ? 7.477 -22.219 -21.031 1 95.69 333 GLY A N 1
ATOM 2556 C CA . GLY A 1 333 ? 7.578 -21.656 -22.375 1 95.69 333 GLY A CA 1
ATOM 2557 C C . GLY A 1 333 ? 8.883 -20.938 -22.625 1 95.69 333 GLY A C 1
ATOM 2558 O O . GLY A 1 333 ? 9.945 -21.547 -22.688 1 95.69 333 GLY A O 1
ATOM 2559 N N . ASN A 1 334 ? 8.742 -19.578 -22.609 1 93.12 334 ASN A N 1
ATOM 2560 C CA . ASN A 1 334 ? 9.953 -18.766 -22.734 1 93.12 334 ASN A CA 1
ATOM 2561 C C . ASN A 1 334 ? 10.898 -19 -21.562 1 93.12 334 ASN A C 1
ATOM 2563 O O . ASN A 1 334 ? 12.117 -18.984 -21.719 1 93.12 334 ASN A O 1
ATOM 2567 N N . SER A 1 335 ? 10.414 -19.047 -20.438 1 96.88 335 SER A N 1
ATOM 2568 C CA . SER A 1 335 ? 11.039 -19.391 -19.172 1 96.88 335 SER A CA 1
ATOM 2569 C C . SER A 1 335 ? 10.031 -20.031 -18.219 1 96.88 335 SER A C 1
ATOM 2571 O O . SER A 1 335 ? 9.5 -21.094 -18.5 1 96.88 335 SER A O 1
ATOM 2573 N N . TYR A 1 336 ? 9.922 -19.391 -17.047 1 96.94 336 TYR A N 1
ATOM 2574 C CA . TYR A 1 336 ? 8.914 -19.859 -16.094 1 96.94 336 TYR A CA 1
ATOM 2575 C C . TYR A 1 336 ? 7.508 -19.578 -16.625 1 96.94 336 TYR A C 1
ATOM 2577 O O . TYR A 1 336 ? 7.336 -18.844 -17.594 1 96.94 336 TYR A O 1
ATOM 2585 N N . SER A 1 337 ? 6.574 -20.266 -16.047 1 94.75 337 SER A N 1
ATOM 2586 C CA . SER A 1 337 ? 5.188 -20.016 -16.406 1 94.75 337 SER A CA 1
ATOM 2587 C C . SER A 1 337 ? 4.531 -19.047 -15.422 1 94.75 337 SER A C 1
ATOM 2589 O O . SER A 1 337 ? 4.367 -19.375 -14.242 1 94.75 337 SER A O 1
ATOM 2591 N N . GLY A 1 338 ? 4.094 -17.922 -15.93 1 94.75 338 GLY A N 1
ATOM 2592 C CA . GLY A 1 338 ? 3.406 -16.938 -15.102 1 94.75 338 GLY A CA 1
ATOM 2593 C C . GLY A 1 338 ? 2.07 -17.438 -14.578 1 94.75 338 GLY A C 1
ATOM 2594 O O . GLY A 1 338 ? 1.519 -16.875 -13.633 1 94.75 338 GLY A O 1
ATOM 2595 N N . ARG A 1 339 ? 1.518 -18.547 -15.125 1 94.94 339 ARG A N 1
ATOM 2596 C CA . ARG A 1 339 ? 0.207 -19.047 -14.719 1 94.94 339 ARG A CA 1
ATOM 2597 C C . ARG A 1 339 ? 0.328 -20.047 -13.57 1 94.94 339 ARG A C 1
ATOM 2599 O O . ARG A 1 339 ? -0.671 -20.391 -12.938 1 94.94 339 ARG A O 1
ATOM 2606 N N . GLY A 1 340 ? 1.509 -20.5 -13.227 1 97.25 340 GLY A N 1
ATOM 2607 C CA . GLY A 1 340 ? 1.722 -21.578 -12.273 1 97.25 340 GLY A CA 1
ATOM 2608 C C . GLY A 1 340 ? 1.034 -21.344 -10.945 1 97.25 340 GLY A C 1
ATOM 2609 O O . GLY A 1 340 ? 0.318 -22.219 -10.445 1 97.25 340 GLY A O 1
ATOM 2610 N N . LYS A 1 341 ? 1.186 -20.141 -10.375 1 98 341 LYS A N 1
ATOM 2611 C CA . LYS A 1 341 ? 0.627 -19.859 -9.055 1 98 341 LYS A CA 1
ATOM 2612 C C . LYS A 1 341 ? -0.892 -20 -9.062 1 98 341 LYS A C 1
ATOM 2614 O O . LYS A 1 341 ? -1.483 -20.422 -8.062 1 98 341 LYS A O 1
ATOM 2619 N N . PHE A 1 342 ? -1.525 -19.703 -10.164 1 97.75 342 PHE A N 1
ATOM 2620 C CA . PHE A 1 342 ? -2.975 -19.828 -10.273 1 97.75 342 PHE A CA 1
ATOM 2621 C C . PHE A 1 342 ? -3.385 -21.297 -10.344 1 97.75 342 PHE A C 1
ATOM 2623 O O . PHE A 1 342 ? -4.309 -21.719 -9.641 1 97.75 342 PHE A O 1
ATOM 2630 N N . LEU A 1 343 ? -2.656 -22.047 -11.133 1 98.56 343 LEU A N 1
ATOM 2631 C CA . LEU A 1 343 ? -2.963 -23.469 -11.297 1 98.56 343 LEU A CA 1
ATOM 2632 C C . LEU A 1 343 ? -2.809 -24.219 -9.969 1 98.56 343 LEU A C 1
ATOM 2634 O O . LEU A 1 343 ? -3.695 -24.969 -9.578 1 98.56 343 LEU A O 1
ATOM 2638 N N . TRP A 1 344 ? -1.765 -23.938 -9.281 1 98.62 344 TRP A N 1
ATOM 2639 C CA . TRP A 1 344 ? -1.456 -24.641 -8.039 1 98.62 344 TRP A CA 1
ATOM 2640 C C . TRP A 1 344 ? -2.334 -24.141 -6.898 1 98.62 344 TRP A C 1
ATOM 2642 O O . TRP A 1 344 ? -2.268 -24.672 -5.785 1 98.62 344 TRP A O 1
ATOM 2652 N N . SER A 1 345 ? -3.178 -23.156 -7.168 1 98.19 345 SER A N 1
ATOM 2653 C CA . SER A 1 345 ? -4.129 -22.672 -6.172 1 98.19 345 SER A CA 1
ATOM 2654 C C . SER A 1 345 ? -5.5 -23.297 -6.367 1 98.19 345 SER A C 1
ATOM 2656 O O . SER A 1 345 ? -6.41 -23.078 -5.562 1 98.19 345 SER A O 1
ATOM 2658 N N . CYS A 1 346 ? -5.664 -24.062 -7.426 1 98.5 346 CYS A N 1
ATOM 2659 C CA . CYS A 1 346 ? -6.914 -24.766 -7.68 1 98.5 346 CYS A CA 1
ATOM 2660 C C . CYS A 1 346 ? -6.961 -26.078 -6.922 1 98.5 346 CYS A C 1
ATOM 2662 O O . CYS A 1 346 ? -5.918 -26.672 -6.645 1 98.5 346 CYS A O 1
ATOM 2664 N N . ARG A 1 347 ? -8.203 -26.531 -6.527 1 98.5 347 ARG A N 1
ATOM 2665 C CA . ARG A 1 347 ? -8.375 -27.891 -6.043 1 98.5 347 ARG A CA 1
ATOM 2666 C C . ARG A 1 347 ? -8.336 -28.891 -7.195 1 98.5 347 ARG A C 1
ATOM 2668 O O . ARG A 1 347 ? -9.344 -29.516 -7.516 1 98.5 347 ARG A O 1
ATOM 2675 N N . SER A 1 348 ? -7.164 -29.016 -7.766 1 98.88 348 SER A N 1
ATOM 2676 C CA . SER A 1 348 ? -6.871 -29.828 -8.945 1 98.88 348 SER A CA 1
ATOM 2677 C C . SER A 1 348 ? -5.492 -30.484 -8.844 1 98.88 348 SER A C 1
ATOM 2679 O O . SER A 1 348 ? -4.688 -30.094 -7.988 1 98.88 348 SER A O 1
ATOM 2681 N N . VAL A 1 349 ? -5.328 -31.484 -9.578 1 98.88 349 VAL A N 1
ATOM 2682 C CA . VAL A 1 349 ? -3.988 -32.031 -9.758 1 98.88 349 VAL A CA 1
ATOM 2683 C C . VAL A 1 349 ? -3.295 -31.344 -10.93 1 98.88 349 VAL A C 1
ATOM 2685 O O . VAL A 1 349 ? -3.771 -31.406 -12.07 1 98.88 349 VAL A O 1
ATOM 2688 N N . THR A 1 350 ? -2.246 -30.672 -10.602 1 98.88 350 THR A N 1
ATOM 2689 C CA . THR A 1 350 ? -1.446 -30.047 -11.656 1 98.88 350 THR A CA 1
ATOM 2690 C C . THR A 1 350 ? -0.346 -31 -12.125 1 98.88 350 THR A C 1
ATOM 2692 O O . THR A 1 350 ? 0.445 -31.484 -11.312 1 98.88 350 THR A O 1
ATOM 2695 N N . VAL A 1 351 ? -0.311 -31.297 -13.398 1 98.88 351 VAL A N 1
ATOM 2696 C CA . VAL A 1 351 ? 0.691 -32.156 -14.008 1 98.88 351 VAL A CA 1
ATOM 2697 C C . VAL A 1 351 ? 1.703 -31.328 -14.781 1 98.88 351 VAL A C 1
ATOM 2699 O O . VAL A 1 351 ? 1.327 -30.531 -15.641 1 98.88 351 VAL A O 1
ATOM 2702 N N . ALA A 1 352 ? 2.924 -31.5 -14.43 1 98.69 352 ALA A N 1
ATOM 2703 C CA . ALA A 1 352 ? 3.98 -30.734 -15.086 1 98.69 352 ALA A CA 1
ATOM 2704 C C . ALA A 1 352 ? 5.023 -31.672 -15.703 1 98.69 352 ALA A C 1
ATOM 2706 O O . ALA A 1 352 ? 5.18 -32.812 -15.273 1 98.69 352 ALA A O 1
ATOM 2707 N N . HIS A 1 353 ? 5.68 -31.234 -16.781 1 98.25 353 HIS A N 1
ATOM 2708 C CA . HIS A 1 353 ? 6.926 -31.844 -17.234 1 98.25 353 HIS A CA 1
ATOM 2709 C C . HIS A 1 353 ? 8.07 -31.516 -16.281 1 98.25 353 HIS A C 1
ATOM 2711 O O . HIS A 1 353 ? 7.93 -30.656 -15.391 1 98.25 353 HIS A O 1
ATOM 2717 N N . PRO A 1 354 ? 9.164 -32.25 -16.375 1 97.5 354 PRO A N 1
ATOM 2718 C CA . PRO A 1 354 ? 10.305 -31.812 -15.57 1 97.5 354 PRO A CA 1
ATOM 2719 C C . PRO A 1 354 ? 10.672 -30.359 -15.805 1 97.5 354 PRO A C 1
ATOM 2721 O O . PRO A 1 354 ? 11.109 -30 -16.891 1 97.5 354 PRO A O 1
ATOM 2724 N N . MET A 1 355 ? 10.492 -29.562 -14.766 1 96.75 355 MET A N 1
ATOM 2725 C CA . MET A 1 355 ? 10.617 -28.109 -14.906 1 96.75 355 MET A CA 1
ATOM 2726 C C . MET A 1 355 ? 12.086 -27.688 -14.883 1 96.75 355 MET A C 1
ATOM 2728 O O . MET A 1 355 ? 12.875 -28.219 -14.094 1 96.75 355 MET A O 1
ATOM 2732 N N . GLU A 1 356 ? 12.422 -26.719 -15.734 1 97.38 356 GLU A N 1
ATOM 2733 C CA . GLU A 1 356 ? 13.789 -26.219 -15.859 1 97.38 356 GLU A CA 1
ATOM 2734 C C . GLU A 1 356 ? 13.945 -24.875 -15.148 1 97.38 356 GLU A C 1
ATOM 2736 O O . GLU A 1 356 ? 15.07 -24.422 -14.922 1 97.38 356 GLU A O 1
ATOM 2741 N N . TRP A 1 357 ? 12.875 -24.25 -14.773 1 98.12 357 TRP A N 1
ATOM 2742 C CA . TRP A 1 357 ? 12.883 -22.953 -14.125 1 98.12 357 TRP A CA 1
ATOM 2743 C C . TRP A 1 357 ? 12.273 -23.031 -12.727 1 98.12 357 TRP A C 1
ATOM 2745 O O . TRP A 1 357 ? 11.414 -23.891 -12.469 1 98.12 357 TRP A O 1
ATOM 2755 N N . THR A 1 358 ? 12.75 -22.188 -11.883 1 97.94 358 THR A N 1
ATOM 2756 C CA . THR A 1 358 ? 12.219 -22.141 -10.523 1 97.94 358 THR A CA 1
ATOM 2757 C C . THR A 1 358 ? 11.859 -20.719 -10.133 1 97.94 358 THR A C 1
ATOM 2759 O O . THR A 1 358 ? 12.469 -19.766 -10.617 1 97.94 358 THR A O 1
ATOM 2762 N N . GLN A 1 359 ? 10.812 -20.594 -9.367 1 98.38 359 GLN A N 1
ATOM 2763 C CA . GLN A 1 359 ? 10.367 -19.344 -8.75 1 98.38 359 GLN A CA 1
ATOM 2764 C C . GLN A 1 359 ? 10.539 -19.391 -7.234 1 98.38 359 GLN A C 1
ATOM 2766 O O . GLN A 1 359 ? 10.914 -20.422 -6.676 1 98.38 359 GLN A O 1
ATOM 2771 N N . HIS A 1 360 ? 10.242 -18.312 -6.512 1 98.56 360 HIS A N 1
ATOM 2772 C CA . HIS A 1 360 ? 10.578 -18.141 -5.102 1 98.56 360 HIS A CA 1
ATOM 2773 C C . HIS A 1 360 ? 9.852 -19.172 -4.234 1 98.56 360 HIS A C 1
ATOM 2775 O O . HIS A 1 360 ? 10.344 -19.547 -3.166 1 98.56 360 HIS A O 1
ATOM 2781 N N . PHE A 1 361 ? 8.672 -19.688 -4.637 1 98.62 361 PHE A N 1
ATOM 2782 C CA . PHE A 1 361 ? 7.855 -20.531 -3.768 1 98.62 361 PHE A CA 1
ATOM 2783 C C . PHE A 1 361 ? 7.992 -22 -4.156 1 98.62 361 PHE A C 1
ATOM 2785 O O . PHE A 1 361 ? 7.406 -22.875 -3.516 1 98.62 361 PHE A O 1
ATOM 2792 N N . HIS A 1 362 ? 8.766 -22.328 -5.191 1 98.44 362 HIS A N 1
ATOM 2793 C CA . HIS A 1 362 ? 8.773 -23.672 -5.77 1 98.44 362 HIS A CA 1
ATOM 2794 C C . HIS A 1 362 ? 9.305 -24.688 -4.773 1 98.44 362 HIS A C 1
ATOM 2796 O O . HIS A 1 362 ? 9.062 -25.891 -4.922 1 98.44 362 HIS A O 1
ATOM 2802 N N . ALA A 1 363 ? 10.008 -24.281 -3.73 1 98.06 363 ALA A N 1
ATOM 2803 C CA . ALA A 1 363 ? 10.43 -25.203 -2.688 1 98.06 363 ALA A CA 1
ATOM 2804 C C . ALA A 1 363 ? 9.219 -25.828 -1.987 1 98.06 363 ALA A C 1
ATOM 2806 O O . ALA A 1 363 ? 9.328 -26.891 -1.367 1 98.06 363 ALA A O 1
ATOM 2807 N N . ALA A 1 364 ? 8.094 -25.203 -2.107 1 98.56 364 ALA A N 1
ATOM 2808 C CA . ALA A 1 364 ? 6.879 -25.688 -1.468 1 98.56 364 ALA A CA 1
ATOM 2809 C C . ALA A 1 364 ? 6.176 -26.719 -2.35 1 98.56 364 ALA A C 1
ATOM 2811 O O . ALA A 1 364 ? 5.242 -27.391 -1.904 1 98.56 364 ALA A O 1
ATOM 2812 N N . LEU A 1 365 ? 6.59 -26.859 -3.609 1 98.62 365 LEU A N 1
ATOM 2813 C CA . LEU A 1 365 ? 6.043 -27.906 -4.48 1 98.62 365 LEU A CA 1
ATOM 2814 C C . LEU A 1 365 ? 6.609 -29.266 -4.125 1 98.62 365 LEU A C 1
ATOM 2816 O O . LEU A 1 365 ? 7.809 -29.406 -3.889 1 98.62 365 LEU A O 1
ATOM 2820 N N . ASN A 1 366 ? 5.742 -30.219 -3.994 1 98.56 366 ASN A N 1
ATOM 2821 C CA . ASN A 1 366 ? 6.129 -31.594 -3.684 1 98.56 366 ASN A CA 1
ATOM 2822 C C . ASN A 1 366 ? 5.652 -32.562 -4.758 1 98.56 366 ASN A C 1
ATOM 2824 O O . ASN A 1 366 ? 4.48 -32.938 -4.785 1 98.56 366 ASN A O 1
ATOM 2828 N N . SER A 1 367 ? 6.566 -33.031 -5.578 1 98.12 367 SER A N 1
ATOM 2829 C CA . SER A 1 367 ? 6.242 -33.969 -6.652 1 98.12 367 SER A CA 1
ATOM 2830 C C . SER A 1 367 ? 6.609 -35.406 -6.27 1 98.12 367 SER A C 1
ATOM 2832 O O . SER A 1 367 ? 6.508 -36.312 -7.094 1 98.12 367 SER A O 1
ATOM 2834 N N . ASN A 1 368 ? 7.105 -35.625 -5.023 1 97.81 368 ASN A N 1
ATOM 2835 C CA . ASN A 1 368 ? 7.473 -36.969 -4.578 1 97.81 368 ASN A CA 1
ATOM 2836 C C . ASN A 1 368 ? 6.254 -37.875 -4.457 1 97.81 368 ASN A C 1
ATOM 2838 O O . ASN A 1 368 ? 5.488 -37.781 -3.496 1 97.81 368 ASN A O 1
ATOM 2842 N N . ALA A 1 369 ? 6.16 -38.812 -5.352 1 96.31 369 ALA A N 1
ATOM 2843 C CA . ALA A 1 369 ? 4.973 -39.656 -5.473 1 96.31 369 ALA A CA 1
ATOM 2844 C C . ALA A 1 369 ? 4.863 -40.625 -4.293 1 96.31 369 ALA A C 1
ATOM 2846 O O . ALA A 1 369 ? 3.811 -41.219 -4.074 1 96.31 369 ALA A O 1
ATOM 2847 N N . ASN A 1 370 ? 5.965 -40.75 -3.539 1 95.25 370 ASN A N 1
ATOM 2848 C CA . ASN A 1 370 ? 5.961 -41.625 -2.387 1 95.25 370 ASN A CA 1
ATOM 2849 C C . ASN A 1 370 ? 5.645 -40.875 -1.096 1 95.25 370 ASN A C 1
ATOM 2851 O O . ASN A 1 370 ? 5.551 -41.5 -0.027 1 95.25 370 ASN A O 1
ATOM 2855 N N . SER A 1 371 ? 5.492 -39.562 -1.203 1 97.19 371 SER A N 1
ATOM 2856 C CA . SER A 1 371 ? 5.129 -38.75 -0.05 1 97.19 371 SER A CA 1
ATOM 2857 C C . SER A 1 371 ? 3.623 -38.531 0.025 1 97.19 371 SER A C 1
ATOM 2859 O O . SER A 1 371 ? 3.002 -38.094 -0.95 1 97.19 371 SER A O 1
ATOM 2861 N N . ARG A 1 372 ? 3 -38.719 1.177 1 97.44 372 ARG A N 1
ATOM 2862 C CA . ARG A 1 372 ? 1.573 -38.5 1.359 1 97.44 372 ARG A CA 1
ATOM 2863 C C . ARG A 1 372 ? 1.258 -37 1.283 1 97.44 372 ARG A C 1
ATOM 2865 O O . ARG A 1 372 ? 0.09 -36.594 1.229 1 97.44 372 ARG A O 1
ATOM 2872 N N . GLN A 1 373 ? 2.365 -36.156 1.214 1 97.94 373 GLN A N 1
ATOM 2873 C CA . GLN A 1 373 ? 2.188 -34.688 1.144 1 97.94 373 GLN A CA 1
ATOM 2874 C C . GLN A 1 373 ? 2.34 -34.188 -0.288 1 97.94 373 GLN A C 1
ATOM 2876 O O . GLN A 1 373 ? 2.398 -33 -0.523 1 97.94 373 GLN A O 1
ATOM 2881 N N . GLN A 1 374 ? 2.371 -35.156 -1.257 1 98.56 374 GLN A N 1
ATOM 2882 C CA . GLN A 1 374 ? 2.473 -34.75 -2.66 1 98.56 374 GLN A CA 1
ATOM 2883 C C . GLN A 1 374 ? 1.376 -33.781 -3.041 1 98.56 374 GLN A C 1
ATOM 2885 O O . GLN A 1 374 ? 0.205 -33.969 -2.715 1 98.56 374 GLN A O 1
ATOM 2890 N N . ASN A 1 375 ? 1.784 -32.625 -3.723 1 98.75 375 ASN A N 1
ATOM 2891 C CA . ASN A 1 375 ? 0.785 -31.609 -4.055 1 98.75 375 ASN A CA 1
ATOM 2892 C C . ASN A 1 375 ? 0.804 -31.266 -5.543 1 98.75 375 ASN A C 1
ATOM 2894 O O . ASN A 1 375 ? 0.164 -30.312 -5.973 1 98.75 375 ASN A O 1
ATOM 2898 N N . MET A 1 376 ? 1.517 -32 -6.344 1 98.81 376 MET A N 1
ATOM 2899 C CA . MET A 1 376 ? 1.526 -31.922 -7.805 1 98.81 376 MET A CA 1
ATOM 2900 C C . MET A 1 376 ? 2.141 -33.188 -8.406 1 98.81 376 MET A C 1
ATOM 2902 O O . MET A 1 376 ? 2.676 -34.031 -7.688 1 98.81 376 MET A O 1
ATOM 2906 N N . VAL A 1 377 ? 2.016 -33.375 -9.672 1 98.75 377 VAL A N 1
ATOM 2907 C CA . VAL A 1 377 ? 2.602 -34.5 -10.375 1 98.75 377 VAL A CA 1
ATOM 2908 C C . VAL A 1 377 ? 3.629 -34 -11.391 1 98.75 377 VAL A C 1
ATOM 2910 O O . VAL A 1 377 ? 3.338 -33.094 -12.188 1 98.75 377 VAL A O 1
ATOM 2913 N N . GLU A 1 378 ? 4.77 -34.469 -11.258 1 98.25 378 GLU A N 1
ATOM 2914 C CA . GLU A 1 378 ? 5.789 -34.219 -12.281 1 98.25 378 GLU A CA 1
ATOM 2915 C C . GLU A 1 378 ? 6.078 -35.5 -13.07 1 98.25 378 GLU A C 1
ATOM 2917 O O . GLU A 1 378 ? 6.348 -36.562 -12.484 1 98.25 378 GLU A O 1
ATOM 2922 N N . LEU A 1 379 ? 5.988 -35.375 -14.375 1 98 379 LEU A N 1
ATOM 2923 C CA . LEU A 1 379 ? 6.262 -36.531 -15.242 1 98 379 LEU A CA 1
ATOM 2924 C C . LEU A 1 379 ? 7.734 -36.906 -15.18 1 98 379 LEU A C 1
ATOM 2926 O O . LEU A 1 379 ? 8.594 -36.062 -14.898 1 98 379 LEU A O 1
ATOM 2930 N N . ARG A 1 380 ? 8.039 -38.094 -15.531 1 93.31 380 ARG A N 1
ATOM 2931 C CA . ARG A 1 380 ? 9.391 -38.625 -15.359 1 93.31 380 ARG A CA 1
ATOM 2932 C C . ARG A 1 380 ? 10.203 -38.438 -16.641 1 93.31 380 ARG A C 1
ATOM 2934 O O . ARG A 1 380 ? 11.422 -38.25 -16.578 1 93.31 380 ARG A O 1
ATOM 2941 N N . GLY A 1 381 ? 9.586 -38.531 -17.781 1 93.12 381 GLY A N 1
ATOM 2942 C CA . GLY A 1 381 ? 10.289 -38.438 -19.047 1 93.12 381 GLY A CA 1
ATOM 2943 C C . GLY A 1 381 ? 10.5 -37 -19.5 1 93.12 381 GLY A C 1
ATOM 2944 O O . GLY A 1 381 ? 10.047 -36.062 -18.844 1 93.12 381 GLY A O 1
ATOM 2945 N N . PRO A 1 382 ? 11.297 -36.906 -20.641 1 96.44 382 PRO A N 1
ATOM 2946 C CA . PRO A 1 382 ? 11.492 -35.562 -21.188 1 96.44 382 PRO A CA 1
ATOM 2947 C C . PRO A 1 382 ? 10.188 -34.938 -21.688 1 96.44 382 PRO A C 1
ATOM 2949 O O . PRO A 1 382 ? 9.336 -35.656 -22.25 1 96.44 382 PRO A O 1
ATOM 2952 N N . LEU A 1 383 ? 10.125 -33.656 -21.5 1 97.69 383 LEU A N 1
ATOM 2953 C CA . LEU A 1 383 ? 8.938 -32.938 -21.938 1 97.69 383 LEU A CA 1
ATOM 2954 C C . LEU A 1 383 ? 7.668 -33.594 -21.391 1 97.69 383 LEU A C 1
ATOM 2956 O O . LEU A 1 383 ? 7.551 -33.812 -20.172 1 97.69 383 LEU A O 1
ATOM 2960 N N . PHE A 1 384 ? 6.73 -33.938 -22.219 1 98.25 384 PHE A N 1
ATOM 2961 C CA . PHE A 1 384 ? 5.48 -34.5 -21.703 1 98.25 384 PHE A CA 1
ATOM 2962 C C . PHE A 1 384 ? 5.383 -36 -21.969 1 98.25 384 PHE A C 1
ATOM 2964 O O . PHE A 1 384 ? 4.281 -36.531 -22.078 1 98.25 384 PHE A O 1
ATOM 2971 N N . SER A 1 385 ? 6.543 -36.656 -22.062 1 96.94 385 SER A N 1
ATOM 2972 C CA . SER A 1 385 ? 6.543 -38.125 -22.141 1 96.94 385 SER A CA 1
ATOM 2973 C C . SER A 1 385 ? 5.891 -38.719 -20.906 1 96.94 385 SER A C 1
ATOM 2975 O O . SER A 1 385 ? 6.238 -38.375 -19.781 1 96.94 385 SER A O 1
ATOM 2977 N N . GLY A 1 386 ? 4.895 -39.594 -21.125 1 96.19 386 GLY A N 1
ATOM 2978 C CA . GLY A 1 386 ? 4.199 -40.281 -20.047 1 96.19 386 GLY A CA 1
ATOM 2979 C C . GLY A 1 386 ? 2.898 -39.594 -19.656 1 96.19 386 GLY A C 1
ATOM 2980 O O . GLY A 1 386 ? 2.213 -40.031 -18.734 1 96.19 386 GLY A O 1
ATOM 2981 N N . LEU A 1 387 ? 2.531 -38.531 -20.359 1 98.12 387 LEU A N 1
ATOM 2982 C CA . LEU A 1 387 ? 1.342 -37.75 -20 1 98.12 387 LEU A CA 1
ATOM 2983 C C . LEU A 1 387 ? 0.085 -38.594 -20.141 1 98.12 387 LEU A C 1
ATOM 2985 O O . LEU A 1 387 ? -0.744 -38.656 -19.219 1 98.12 387 LEU A O 1
ATOM 2989 N N . GLU A 1 388 ? -0.066 -39.344 -21.266 1 97.06 388 GLU A N 1
ATOM 2990 C CA . GLU A 1 388 ? -1.263 -40.156 -21.484 1 97.06 388 GLU A CA 1
ATOM 2991 C C . GLU A 1 388 ? -1.428 -41.219 -20.406 1 97.06 388 GLU A C 1
ATOM 2993 O O . GLU A 1 388 ? -2.502 -41.344 -19.812 1 97.06 388 GLU A O 1
ATOM 2998 N N . GLU A 1 389 ? -0.36 -41.906 -20.156 1 96 389 GLU A N 1
ATOM 2999 C CA . GLU A 1 389 ? -0.4 -42.969 -19.141 1 96 389 GLU A CA 1
ATOM 3000 C C . GLU A 1 389 ? -0.774 -42.375 -17.766 1 96 389 GLU A C 1
ATOM 3002 O O . GLU A 1 389 ? -1.576 -42.969 -17.047 1 96 389 GLU A O 1
ATOM 3007 N N . THR A 1 390 ? -0.192 -41.25 -17.453 1 97.56 390 THR A N 1
ATOM 3008 C CA . THR A 1 390 ? -0.427 -40.625 -16.156 1 97.56 390 THR A CA 1
ATOM 3009 C C . THR A 1 390 ? -1.871 -40.125 -16.047 1 97.56 390 THR A C 1
ATOM 3011 O O . THR A 1 390 ? -2.525 -40.344 -15.031 1 97.56 390 THR A O 1
ATOM 3014 N N . VAL A 1 391 ? -2.408 -39.5 -17.078 1 97.94 391 VAL A N 1
ATOM 3015 C CA . VAL A 1 391 ? -3.768 -38.969 -17.031 1 97.94 391 VAL A CA 1
ATOM 3016 C C . VAL A 1 391 ? -4.766 -40.125 -16.938 1 97.94 391 VAL A C 1
ATOM 3018 O O . VAL A 1 391 ? -5.762 -40.031 -16.219 1 97.94 391 VAL A O 1
ATOM 3021 N N . LYS A 1 392 ? -4.527 -41.219 -17.641 1 96.06 392 LYS A N 1
ATOM 3022 C CA . LYS A 1 392 ? -5.41 -42.375 -17.562 1 96.06 392 LYS A CA 1
ATOM 3023 C C . LYS A 1 392 ? -5.418 -42.969 -16.156 1 96.06 392 LYS A C 1
ATOM 3025 O O . LYS A 1 392 ? -6.461 -43.406 -15.664 1 96.06 392 LYS A O 1
ATOM 3030 N N . GLN A 1 393 ? -4.258 -42.969 -15.516 1 96.25 393 GLN A N 1
ATOM 3031 C CA . GLN A 1 393 ? -4.199 -43.375 -14.117 1 96.25 393 GLN A CA 1
ATOM 3032 C C . GLN A 1 393 ? -5.031 -42.469 -13.234 1 96.25 393 GLN A C 1
ATOM 3034 O O . GLN A 1 393 ? -5.762 -42.906 -12.359 1 96.25 393 GLN A O 1
ATOM 3039 N N . LEU A 1 394 ? -4.863 -41.156 -13.477 1 98.06 394 LEU A N 1
ATOM 3040 C CA . LEU A 1 394 ? -5.602 -40.156 -12.719 1 98.06 394 LEU A CA 1
ATOM 3041 C C . LEU A 1 394 ? -7.105 -40.344 -12.883 1 98.06 394 LEU A C 1
ATOM 3043 O O . LEU A 1 394 ? -7.844 -40.344 -11.898 1 98.06 394 LEU A O 1
ATOM 3047 N N . GLN A 1 395 ? -7.527 -40.594 -14.086 1 97.44 395 GLN A N 1
ATOM 3048 C CA . GLN A 1 395 ? -8.945 -40.812 -14.375 1 97.44 395 GLN A CA 1
ATOM 3049 C C . GLN A 1 395 ? -9.469 -42.062 -13.695 1 97.44 395 GLN A C 1
ATOM 3051 O O . GLN A 1 395 ? -10.547 -42.062 -13.094 1 97.44 395 GLN A O 1
ATOM 3056 N N . ALA A 1 396 ? -8.719 -43.062 -13.711 1 96.12 396 ALA A N 1
ATOM 3057 C CA . ALA A 1 396 ? -9.141 -44.344 -13.195 1 96.12 396 ALA A CA 1
ATOM 3058 C C . ALA A 1 396 ? -9.258 -44.344 -11.672 1 96.12 396 ALA A C 1
ATOM 3060 O O . ALA A 1 396 ? -9.961 -45.156 -11.078 1 96.12 396 ALA A O 1
ATOM 3061 N N . THR A 1 397 ? -8.586 -43.406 -11.078 1 97.06 397 THR A N 1
ATOM 3062 C CA . THR A 1 397 ? -8.523 -43.406 -9.625 1 97.06 397 THR A CA 1
ATOM 3063 C C . THR A 1 397 ? -9.125 -42.156 -9.031 1 97.06 397 THR A C 1
ATOM 3065 O O . THR A 1 397 ? -8.977 -41.875 -7.844 1 97.06 397 THR A O 1
ATOM 3068 N N . ALA A 1 398 ? -9.781 -41.312 -9.805 1 97.81 398 ALA A N 1
ATOM 3069 C CA . ALA A 1 398 ? -10.328 -40.031 -9.391 1 97.81 398 ALA A CA 1
ATOM 3070 C C . ALA A 1 398 ? -11.398 -40.188 -8.32 1 97.81 398 ALA A C 1
ATOM 3072 O O . ALA A 1 398 ? -11.656 -39.281 -7.531 1 97.81 398 ALA A O 1
ATOM 3073 N N . HIS A 1 399 ? -12 -41.406 -8.25 1 96.88 399 HIS A N 1
ATOM 3074 C CA . HIS A 1 399 ? -13.109 -41.656 -7.34 1 96.88 399 HIS A CA 1
ATOM 3075 C C . HIS A 1 399 ? -12.602 -42.062 -5.957 1 96.88 399 HIS A C 1
ATOM 3077 O O . HIS A 1 399 ? -13.367 -42.062 -4.992 1 96.88 399 HIS A O 1
ATOM 3083 N N . ILE A 1 400 ? -11.367 -42.375 -5.812 1 97.44 400 ILE A N 1
ATOM 3084 C CA . ILE A 1 400 ? -10.812 -42.844 -4.547 1 97.44 400 ILE A CA 1
ATOM 3085 C C . ILE A 1 400 ? -10.609 -41.656 -3.598 1 97.44 400 ILE A C 1
ATOM 3087 O O . ILE A 1 400 ? -9.992 -40.656 -3.963 1 97.44 400 ILE A O 1
ATOM 3091 N N . PRO A 1 401 ? -11.078 -41.75 -2.381 1 96.88 401 PRO A N 1
ATOM 3092 C CA . PRO A 1 401 ? -11.016 -40.625 -1.451 1 96.88 401 PRO A CA 1
ATOM 3093 C C . PRO A 1 401 ? -9.594 -40.281 -1.015 1 96.88 401 PRO A C 1
ATOM 3095 O O . PRO A 1 401 ? -8.711 -41.156 -1.067 1 96.88 401 PRO A O 1
ATOM 3098 N N . SER A 1 402 ? -9.383 -39.125 -0.554 1 97 402 SER A N 1
ATOM 3099 C CA . SER A 1 402 ? -8.078 -38.594 -0.187 1 97 402 SER A CA 1
ATOM 3100 C C . SER A 1 402 ? -7.484 -39.344 1 1 97 402 SER A C 1
ATOM 3102 O O . SER A 1 402 ? -6.273 -39.281 1.227 1 97 402 SER A O 1
ATOM 3104 N N . THR A 1 403 ? -8.25 -40.094 1.749 1 96.44 403 THR A N 1
ATOM 3105 C CA . THR A 1 403 ? -7.816 -40.75 2.979 1 96.44 403 THR A CA 1
ATOM 3106 C C . THR A 1 403 ? -7.238 -42.125 2.68 1 96.44 403 THR A C 1
ATOM 3108 O O . THR A 1 403 ? -6.664 -42.781 3.561 1 96.44 403 THR A O 1
ATOM 3111 N N . GLN A 1 404 ? -7.297 -42.531 1.398 1 96.31 404 GLN A N 1
ATOM 3112 C CA . GLN A 1 404 ? -6.891 -43.875 1.053 1 96.31 404 GLN A CA 1
ATOM 3113 C C . GLN A 1 404 ? -5.613 -43.875 0.219 1 96.31 404 GLN A C 1
ATOM 3115 O O . GLN A 1 404 ? -5.414 -43 -0.621 1 96.31 404 GLN A O 1
ATOM 3120 N N . ASP A 1 405 ? -4.785 -44.906 0.427 1 96.25 405 ASP A N 1
ATOM 3121 C CA . ASP A 1 405 ? -3.629 -45.125 -0.436 1 96.25 405 ASP A CA 1
ATOM 3122 C C . ASP A 1 405 ? -4.027 -45.875 -1.699 1 96.25 405 ASP A C 1
ATOM 3124 O O . ASP A 1 405 ? -4.902 -46.75 -1.659 1 96.25 405 ASP A O 1
ATOM 3128 N N . LEU A 1 406 ? -3.332 -45.562 -2.768 1 95.19 406 LEU A N 1
ATOM 3129 C CA . LEU A 1 406 ? -3.588 -46.312 -3.996 1 95.19 406 LEU A CA 1
ATOM 3130 C C . LEU A 1 406 ? -3.016 -47.719 -3.908 1 95.19 406 LEU A C 1
ATOM 3132 O O . LEU A 1 406 ? -1.914 -47.906 -3.391 1 95.19 406 LEU A O 1
ATOM 3136 N N . ALA A 1 407 ? -3.76 -48.625 -4.469 1 90.44 407 ALA A N 1
ATOM 3137 C CA . ALA A 1 407 ? -3.285 -50 -4.562 1 90.44 407 ALA A CA 1
ATOM 3138 C C . ALA A 1 407 ? -2.266 -50.156 -5.688 1 90.44 407 ALA A C 1
ATOM 3140 O O . ALA A 1 407 ? -2.256 -49.375 -6.637 1 90.44 407 ALA A O 1
ATOM 3141 N N . PHE A 1 408 ? -1.484 -51.094 -5.578 1 85.19 408 PHE A N 1
ATOM 3142 C CA . PHE A 1 408 ? -0.381 -51.344 -6.496 1 85.19 408 PHE A CA 1
ATOM 3143 C C . PHE A 1 408 ? -0.894 -51.562 -7.918 1 85.19 408 PHE A C 1
ATOM 3145 O O . PHE A 1 408 ? -0.229 -51.156 -8.883 1 85.19 408 PHE A O 1
ATOM 3152 N N . ASN A 1 409 ? -2.016 -52.094 -8.094 1 81.81 409 ASN A N 1
ATOM 3153 C CA . ASN A 1 409 ? -2.553 -52.406 -9.414 1 81.81 409 ASN A CA 1
ATOM 3154 C C . ASN A 1 409 ? -2.824 -51.125 -10.211 1 81.81 409 ASN A C 1
ATOM 3156 O O . ASN A 1 409 ? -2.881 -51.156 -11.445 1 81.81 409 ASN A O 1
ATOM 3160 N N . TYR A 1 410 ? -2.99 -50 -9.562 1 84.56 410 TYR A N 1
ATOM 3161 C CA . TYR A 1 410 ? -3.252 -48.719 -10.242 1 84.56 410 TYR A CA 1
ATOM 3162 C C . TYR A 1 410 ? -1.95 -48.062 -10.648 1 84.56 410 TYR A C 1
ATOM 3164 O O . TYR A 1 410 ? -1.96 -47.094 -11.43 1 84.56 410 TYR A O 1
ATOM 3172 N N . THR A 1 411 ? -0.764 -48.594 -10.203 1 78.94 411 THR A N 1
ATOM 3173 C CA . THR A 1 411 ? 0.457 -47.812 -10.328 1 78.94 411 THR A CA 1
ATOM 3174 C C . THR A 1 411 ? 1.471 -48.531 -11.219 1 78.94 411 THR A C 1
ATOM 3176 O O . THR A 1 411 ? 2.57 -48.031 -11.445 1 78.94 411 THR A O 1
ATOM 3179 N N . ASN A 1 412 ? 1.123 -49.625 -11.797 1 73.75 412 ASN A N 1
ATOM 3180 C CA . ASN A 1 412 ? 2.043 -50.438 -12.602 1 73.75 412 ASN A CA 1
ATOM 3181 C C . ASN A 1 412 ? 2.029 -50 -14.062 1 73.75 412 ASN A C 1
ATOM 3183 O O . ASN A 1 412 ? 2.811 -50.5 -14.875 1 73.75 412 ASN A O 1
ATOM 3187 N N . GLY A 1 413 ? 1.376 -49.125 -14.578 1 68.62 413 GLY A N 1
ATOM 3188 C CA . GLY A 1 413 ? 1.173 -48.844 -15.992 1 68.62 413 GLY A CA 1
ATOM 3189 C C . GLY A 1 413 ? 1.995 -47.656 -16.484 1 68.62 413 GLY A C 1
ATOM 3190 O O . GLY A 1 413 ? 1.608 -47 -17.453 1 68.62 413 GLY A O 1
ATOM 3191 N N . GLY A 1 414 ? 3.137 -47.344 -15.898 1 82 414 GLY A N 1
ATOM 3192 C CA . GLY A 1 414 ? 4.074 -46.406 -16.453 1 82 414 GLY A CA 1
ATOM 3193 C C . GLY A 1 414 ? 3.736 -44.969 -16.094 1 82 414 GLY A C 1
ATOM 3194 O O . GLY A 1 414 ? 4.492 -44.031 -16.406 1 82 414 GLY A O 1
ATOM 3195 N N . GLY A 1 415 ? 2.607 -44.781 -15.531 1 89.12 415 GLY A N 1
ATOM 3196 C CA . GLY A 1 415 ? 2.238 -43.438 -15.109 1 89.12 415 GLY A CA 1
ATOM 3197 C C . GLY A 1 415 ? 2.994 -42.969 -13.883 1 89.12 415 GLY A C 1
ATOM 3198 O O . GLY A 1 415 ? 3.793 -43.719 -13.312 1 89.12 415 GLY A O 1
ATOM 3199 N N . ALA A 1 416 ? 2.799 -41.75 -13.555 1 93.06 416 ALA A N 1
ATOM 3200 C CA . ALA A 1 416 ? 3.629 -41.125 -12.531 1 93.06 416 ALA A CA 1
ATOM 3201 C C . ALA A 1 416 ? 3.033 -41.312 -11.141 1 93.06 416 ALA A C 1
ATOM 3203 O O . ALA A 1 416 ? 3.672 -41 -10.133 1 93.06 416 ALA A O 1
ATOM 3204 N N . LEU A 1 417 ? 1.765 -41.844 -11.055 1 95.5 417 LEU A N 1
ATOM 3205 C CA . LEU A 1 417 ? 1.133 -42 -9.75 1 95.5 417 LEU A CA 1
ATOM 3206 C C . LEU A 1 417 ? 1.694 -43.219 -9.031 1 95.5 417 LEU A C 1
ATOM 3208 O O . LEU A 1 417 ? 1.993 -44.25 -9.664 1 95.5 417 LEU A O 1
ATOM 3212 N N . LYS A 1 418 ? 1.792 -43.094 -7.73 1 94.25 418 LYS A N 1
ATOM 3213 C CA . LYS A 1 418 ? 2.209 -44.219 -6.891 1 94.25 418 LYS A CA 1
ATOM 3214 C C . LYS A 1 418 ? 1.28 -44.375 -5.691 1 94.25 418 LYS A C 1
ATOM 3216 O O . LYS A 1 418 ? 0.221 -45 -5.801 1 94.25 418 LYS A O 1
ATOM 3221 N N . LEU A 1 419 ? 1.548 -43.594 -4.66 1 94.75 419 LEU A N 1
ATOM 3222 C CA . LEU A 1 419 ? 0.892 -43.781 -3.369 1 94.75 419 LEU A CA 1
ATOM 3223 C C . LEU A 1 419 ? -0.422 -43 -3.316 1 94.75 419 LEU A C 1
ATOM 3225 O O . LEU A 1 419 ? -1.364 -43.406 -2.639 1 94.75 419 LEU A O 1
ATOM 3229 N N . ASN A 1 420 ? -0.529 -41.969 -4.012 1 97.69 420 ASN A N 1
ATOM 3230 C CA . ASN A 1 420 ? -1.558 -40.969 -3.721 1 97.69 420 ASN A CA 1
ATOM 3231 C C . ASN A 1 420 ? -2.648 -40.969 -4.789 1 97.69 420 ASN A C 1
ATOM 3233 O O . ASN A 1 420 ? -2.357 -40.812 -5.977 1 97.69 420 ASN A O 1
ATOM 3237 N N . PRO A 1 421 ? -3.945 -41.094 -4.336 1 98.06 421 PRO A N 1
ATOM 3238 C CA . PRO A 1 421 ? -5.016 -40.781 -5.281 1 98.06 421 PRO A CA 1
ATOM 3239 C C . PRO A 1 421 ? -5.074 -39.312 -5.645 1 98.06 421 PRO A C 1
ATOM 3241 O O . PRO A 1 421 ? -4.559 -38.469 -4.898 1 98.06 421 PRO A O 1
ATOM 3244 N N . PRO A 1 422 ? -5.672 -39 -6.789 1 98.31 422 PRO A N 1
ATOM 3245 C CA . PRO A 1 422 ? -5.707 -37.594 -7.238 1 98.31 422 PRO A CA 1
ATOM 3246 C C . PRO A 1 422 ? -6.383 -36.688 -6.23 1 98.31 422 PRO A C 1
ATOM 3248 O O . PRO A 1 422 ? -5.965 -35.531 -6.07 1 98.31 422 PRO A O 1
ATOM 3251 N N . GLN A 1 423 ? -7.379 -37.125 -5.516 1 98.5 423 GLN A N 1
ATOM 3252 C CA . GLN A 1 423 ? -8.07 -36.281 -4.559 1 98.5 423 GLN A CA 1
ATOM 3253 C C . GLN A 1 423 ? -7.133 -35.812 -3.445 1 98.5 423 GLN A C 1
ATOM 3255 O O . GLN A 1 423 ? -7.215 -34.688 -2.979 1 98.5 423 GLN A O 1
ATOM 3260 N N . ARG A 1 424 ? -6.262 -36.688 -3.031 1 98.56 424 ARG A N 1
ATOM 3261 C CA . ARG A 1 424 ? -5.309 -36.312 -1.989 1 98.56 424 ARG A CA 1
ATOM 3262 C C . ARG A 1 424 ? -4.316 -35.281 -2.498 1 98.56 424 ARG A C 1
ATOM 3264 O O . ARG A 1 424 ? -3.992 -34.312 -1.79 1 98.56 424 ARG A O 1
ATOM 3271 N N . ILE A 1 425 ? -3.809 -35.438 -3.697 1 98.81 425 ILE A N 1
ATOM 3272 C CA . ILE A 1 425 ? -2.863 -34.5 -4.289 1 98.81 425 ILE A CA 1
ATOM 3273 C C . ILE A 1 425 ? -3.508 -33.125 -4.406 1 98.81 425 ILE A C 1
ATOM 3275 O O . ILE A 1 425 ? -2.898 -32.125 -4.047 1 98.81 425 ILE A O 1
ATOM 3279 N N . ALA A 1 426 ? -4.742 -33.125 -4.852 1 98.81 426 ALA A N 1
ATOM 3280 C CA . ALA A 1 426 ? -5.48 -31.859 -4.992 1 98.81 426 ALA A CA 1
ATOM 3281 C C . ALA A 1 426 ? -5.707 -31.203 -3.637 1 98.81 426 ALA A C 1
ATOM 3283 O O . ALA A 1 426 ? -5.559 -29.984 -3.498 1 98.81 426 ALA A O 1
ATOM 3284 N N . GLU A 1 427 ? -6.082 -32 -2.639 1 98.38 427 GLU A N 1
ATOM 3285 C CA . GLU A 1 427 ? -6.297 -31.469 -1.295 1 98.38 427 GLU A CA 1
ATOM 3286 C C . GLU A 1 427 ? -5.004 -30.906 -0.71 1 98.38 427 GLU A C 1
ATOM 3288 O O . GLU A 1 427 ? -5.008 -29.844 -0.074 1 98.38 427 GLU A O 1
ATOM 3293 N N . ASN A 1 428 ? -3.949 -31.656 -0.961 1 98.56 428 ASN A N 1
ATOM 3294 C CA . ASN A 1 428 ? -2.646 -31.188 -0.504 1 98.56 428 ASN A CA 1
ATOM 3295 C C . ASN A 1 428 ? -2.275 -29.844 -1.154 1 98.56 428 ASN A C 1
ATOM 3297 O O . ASN A 1 428 ? -1.688 -28.984 -0.508 1 98.56 428 ASN A O 1
ATOM 3301 N N . ALA A 1 429 ? -2.572 -29.703 -2.447 1 98.69 429 ALA A N 1
ATOM 3302 C CA . ALA A 1 429 ? -2.309 -28.438 -3.129 1 98.69 429 ALA A CA 1
ATOM 3303 C C . ALA A 1 429 ? -3.068 -27.297 -2.471 1 98.69 429 ALA A C 1
ATOM 3305 O O . ALA A 1 429 ? -2.502 -26.219 -2.223 1 98.69 429 ALA A O 1
ATOM 3306 N N . VAL A 1 430 ? -4.328 -27.5 -2.125 1 98.06 430 VAL A N 1
ATOM 3307 C CA . VAL A 1 430 ? -5.129 -26.469 -1.474 1 98.06 430 VAL A CA 1
ATOM 3308 C C . VAL A 1 430 ? -4.547 -26.156 -0.1 1 98.06 430 VAL A C 1
ATOM 3310 O O . VAL A 1 430 ? -4.32 -24.984 0.232 1 98.06 430 VAL A O 1
ATOM 3313 N N . GLU A 1 431 ? -4.207 -27.156 0.63 1 97.88 431 GLU A N 1
ATOM 3314 C CA . GLU A 1 431 ? -3.812 -26.969 2.023 1 97.88 431 GLU A CA 1
ATOM 3315 C C . GLU A 1 431 ? -2.412 -26.375 2.125 1 97.88 431 GLU A C 1
ATOM 3317 O O . GLU A 1 431 ? -2.188 -25.438 2.896 1 97.88 431 GLU A O 1
ATOM 3322 N N . SER A 1 432 ? -1.494 -26.859 1.303 1 98.25 432 SER A N 1
ATOM 3323 C CA . SER A 1 432 ? -0.099 -26.469 1.488 1 98.25 432 SER A CA 1
ATOM 3324 C C . SER A 1 432 ? 0.272 -25.297 0.598 1 98.25 432 SER A C 1
ATOM 3326 O O . SER A 1 432 ? 1.238 -24.578 0.875 1 98.25 432 SER A O 1
ATOM 3328 N N . LEU A 1 433 ? -0.451 -25.125 -0.495 1 98.56 433 LEU A N 1
ATOM 3329 C CA . LEU A 1 433 ? -0.085 -24.047 -1.413 1 98.56 433 LEU A CA 1
ATOM 3330 C C . LEU A 1 433 ? -1.09 -22.906 -1.342 1 98.56 433 LEU A C 1
ATOM 3332 O O . LEU A 1 433 ? -0.81 -21.859 -0.744 1 98.56 433 LEU A O 1
ATOM 3336 N N . ARG A 1 434 ? -2.352 -23.094 -1.69 1 97.81 434 ARG A N 1
ATOM 3337 C CA . ARG A 1 434 ? -3.346 -22.031 -1.689 1 97.81 434 ARG A CA 1
ATOM 3338 C C . ARG A 1 434 ? -3.512 -21.438 -0.294 1 97.81 434 ARG A C 1
ATOM 3340 O O . ARG A 1 434 ? -3.65 -20.219 -0.143 1 97.81 434 ARG A O 1
ATOM 3347 N N . ASN A 1 435 ? -3.514 -22.328 0.699 1 97.25 435 ASN A N 1
ATOM 3348 C CA . ASN A 1 435 ? -3.844 -21.891 2.053 1 97.25 435 ASN A CA 1
ATOM 3349 C C . ASN A 1 435 ? -2.592 -21.734 2.908 1 97.25 435 ASN A C 1
ATOM 3351 O O . ASN A 1 435 ? -2.68 -21.656 4.137 1 97.25 435 ASN A O 1
ATOM 3355 N N . ARG A 1 436 ? -1.438 -21.719 2.234 1 98.06 436 ARG A N 1
ATOM 3356 C CA . ARG A 1 436 ? -0.239 -21.484 3.031 1 98.06 436 ARG A CA 1
ATOM 3357 C C . ARG A 1 436 ? 0.835 -20.781 2.213 1 98.06 436 ARG A C 1
ATOM 3359 O O . ARG A 1 436 ? 0.91 -19.547 2.213 1 98.06 436 ARG A O 1
ATOM 3366 N N . TYR A 1 437 ? 1.474 -21.406 1.258 1 98.62 437 TYR A N 1
ATOM 3367 C CA . TYR A 1 437 ? 2.686 -20.859 0.652 1 98.62 437 TYR A CA 1
ATOM 3368 C C . TYR A 1 437 ? 2.352 -19.953 -0.524 1 98.62 437 TYR A C 1
ATOM 3370 O O . TYR A 1 437 ? 3.219 -19.234 -1.025 1 98.62 437 TYR A O 1
ATOM 3378 N N . LEU A 1 438 ? 1.126 -19.984 -1.009 1 98.5 438 LEU A N 1
ATOM 3379 C CA . LEU A 1 438 ? 0.648 -19.078 -2.047 1 98.5 438 LEU A CA 1
ATOM 3380 C C . LEU A 1 438 ? -0.384 -18.109 -1.488 1 98.5 438 LEU A C 1
ATOM 3382 O O . LEU A 1 438 ? -1.455 -17.922 -2.072 1 98.5 438 LEU A O 1
ATOM 3386 N N . THR A 1 439 ? -0.025 -17.5 -0.344 1 97.31 439 THR A N 1
ATOM 3387 C CA . THR A 1 439 ? -0.883 -16.547 0.351 1 97.31 439 THR A CA 1
ATOM 3388 C C . THR A 1 439 ? -0.218 -15.18 0.426 1 97.31 439 THR A C 1
ATOM 3390 O O . THR A 1 439 ? 1.001 -15.062 0.286 1 97.31 439 THR A O 1
ATOM 3393 N N . PRO A 1 440 ? -1.055 -14.133 0.667 1 96.56 440 PRO A N 1
ATOM 3394 C CA . PRO A 1 440 ? -0.454 -12.82 0.933 1 96.56 440 PRO A CA 1
ATOM 3395 C C . PRO A 1 440 ? 0.546 -12.859 2.086 1 96.56 440 PRO A C 1
ATOM 3397 O O . PRO A 1 440 ? 1.587 -12.195 2.023 1 96.56 440 PRO A O 1
ATOM 3400 N N . ALA A 1 441 ? 0.271 -13.648 3.102 1 97.06 441 ALA A N 1
ATOM 3401 C CA . ALA A 1 441 ? 1.184 -13.773 4.234 1 97.06 441 ALA A CA 1
ATOM 3402 C C . ALA A 1 441 ? 2.541 -14.312 3.787 1 97.06 441 ALA A C 1
ATOM 3404 O O . ALA A 1 441 ? 3.58 -13.727 4.105 1 97.06 441 ALA A O 1
ATOM 3405 N N . ALA A 1 442 ? 2.543 -15.367 3.016 1 98.62 442 ALA A N 1
ATOM 3406 C CA . ALA A 1 442 ? 3.777 -16 2.564 1 98.62 442 ALA A CA 1
ATOM 3407 C C . ALA A 1 442 ? 4.574 -15.062 1.659 1 98.62 442 ALA A C 1
ATOM 3409 O O . ALA A 1 442 ? 5.801 -14.977 1.774 1 98.62 442 ALA A O 1
ATOM 3410 N N . THR A 1 443 ? 3.889 -14.375 0.777 1 98.62 443 THR A N 1
ATOM 3411 C CA . THR A 1 443 ? 4.531 -13.461 -0.162 1 98.62 443 THR A CA 1
ATOM 3412 C C . THR A 1 443 ? 5.258 -12.352 0.581 1 98.62 443 THR A C 1
ATOM 3414 O O . THR A 1 443 ? 6.422 -12.062 0.294 1 98.62 443 THR A O 1
ATOM 3417 N N . ASN A 1 444 ? 4.621 -11.758 1.544 1 97.94 444 ASN A N 1
ATOM 3418 C CA . ASN A 1 444 ? 5.223 -10.648 2.279 1 97.94 444 ASN A CA 1
ATOM 3419 C C . ASN A 1 444 ? 6.332 -11.133 3.211 1 97.94 444 ASN A C 1
ATOM 3421 O O . ASN A 1 444 ? 7.355 -10.461 3.363 1 97.94 444 ASN A O 1
ATOM 3425 N N . CYS A 1 445 ? 6.133 -12.281 3.834 1 97.94 445 CYS A N 1
ATOM 3426 C CA . CYS A 1 445 ? 7.18 -12.883 4.648 1 97.94 445 CYS A CA 1
ATOM 3427 C C . CYS A 1 445 ? 8.43 -13.141 3.82 1 97.94 445 CYS A C 1
ATOM 3429 O O . CYS A 1 445 ? 9.539 -12.805 4.238 1 97.94 445 CYS A O 1
ATOM 3431 N N . TYR A 1 446 ? 8.258 -13.719 2.643 1 98.69 446 TYR A N 1
ATOM 3432 C CA . TYR A 1 446 ? 9.398 -14.008 1.785 1 98.69 446 TYR A CA 1
ATOM 3433 C C . TYR A 1 446 ? 10.125 -12.727 1.397 1 98.69 446 TYR A C 1
ATOM 3435 O O . TYR A 1 446 ? 11.352 -12.641 1.512 1 98.69 446 TYR A O 1
ATOM 3443 N N . LEU A 1 447 ? 9.406 -11.711 0.94 1 98.44 447 LEU A N 1
ATOM 3444 C CA . LEU A 1 447 ? 10.016 -10.477 0.457 1 98.44 447 LEU A CA 1
ATOM 3445 C C . LEU A 1 447 ? 10.789 -9.781 1.572 1 98.44 447 LEU A C 1
ATOM 3447 O O . LEU A 1 447 ? 11.914 -9.32 1.363 1 98.44 447 LEU A O 1
ATOM 3451 N N . ARG A 1 448 ? 10.211 -9.719 2.742 1 96.69 448 ARG A N 1
ATOM 3452 C CA . ARG A 1 448 ? 10.891 -9.055 3.852 1 96.69 448 ARG A CA 1
ATOM 3453 C C . ARG A 1 448 ? 12.172 -9.805 4.23 1 96.69 448 ARG A C 1
ATOM 3455 O O . ARG A 1 448 ? 13.211 -9.188 4.473 1 96.69 448 ARG A O 1
ATOM 3462 N N . ALA A 1 449 ? 12.031 -11.117 4.234 1 97 449 ALA A N 1
ATOM 3463 C CA . ALA A 1 449 ? 13.219 -11.914 4.555 1 97 449 ALA A CA 1
ATOM 3464 C C . ALA A 1 449 ? 14.305 -11.719 3.504 1 97 449 ALA A C 1
ATOM 3466 O O . ALA A 1 449 ? 15.484 -11.57 3.844 1 97 449 ALA A O 1
ATOM 3467 N N . ALA A 1 450 ? 13.914 -11.734 2.252 1 97.88 450 ALA A N 1
ATOM 3468 C CA . ALA A 1 450 ? 14.867 -11.57 1.162 1 97.88 450 ALA A CA 1
ATOM 3469 C C . ALA A 1 450 ? 15.523 -10.195 1.214 1 97.88 450 ALA A C 1
ATOM 3471 O O . ALA A 1 450 ? 16.75 -10.07 1.067 1 97.88 450 ALA A O 1
ATOM 3472 N N . ILE A 1 451 ? 14.766 -9.133 1.475 1 96.38 451 ILE A N 1
ATOM 3473 C CA . ILE A 1 451 ? 15.273 -7.77 1.522 1 96.38 451 ILE A CA 1
ATOM 3474 C C . ILE A 1 451 ? 16.234 -7.617 2.695 1 96.38 451 ILE A C 1
ATOM 3476 O O . ILE A 1 451 ? 17.312 -7.031 2.551 1 96.38 451 ILE A O 1
ATOM 3480 N N . LYS A 1 452 ? 15.875 -8.156 3.805 1 93.62 452 LYS A N 1
ATOM 3481 C CA . LYS A 1 452 ? 16.719 -8.078 4.992 1 93.62 452 LYS A CA 1
ATOM 3482 C C . LYS A 1 452 ? 18.031 -8.82 4.781 1 93.62 452 LYS A C 1
ATOM 3484 O O . LYS A 1 452 ? 19.109 -8.32 5.133 1 93.62 452 LYS A O 1
ATOM 3489 N N . ALA A 1 453 ? 17.922 -10.016 4.242 1 95.69 453 ALA A N 1
ATOM 3490 C CA . ALA A 1 453 ? 19.125 -10.789 3.969 1 95.69 453 ALA A CA 1
ATOM 3491 C C . ALA A 1 453 ? 20 -10.094 2.926 1 95.69 453 ALA A C 1
ATOM 3493 O O . ALA A 1 453 ? 21.234 -10.047 3.064 1 95.69 453 ALA A O 1
ATOM 3494 N N . TYR A 1 454 ? 19.406 -9.586 1.901 1 96.88 454 TYR A N 1
ATOM 3495 C CA . TYR A 1 454 ? 20.109 -8.844 0.858 1 96.88 454 TYR A CA 1
ATOM 3496 C C . TYR A 1 454 ? 20.859 -7.664 1.447 1 96.88 454 TYR A C 1
ATOM 3498 O O . TYR A 1 454 ? 22 -7.383 1.044 1 96.88 454 TYR A O 1
ATOM 3506 N N . ALA A 1 455 ? 20.297 -6.973 2.387 1 93.62 455 ALA A N 1
ATOM 3507 C CA . ALA A 1 455 ? 20.906 -5.82 3.035 1 93.62 455 ALA A CA 1
ATOM 3508 C C . ALA A 1 455 ? 22.25 -6.199 3.66 1 93.62 455 ALA A C 1
ATOM 3510 O O . ALA A 1 455 ? 23.172 -5.379 3.717 1 93.62 455 ALA A O 1
ATOM 3511 N N . ARG A 1 456 ? 22.422 -7.406 4.055 1 92.19 456 ARG A N 1
ATOM 3512 C CA . ARG A 1 456 ? 23.609 -7.863 4.762 1 92.19 456 ARG A CA 1
ATOM 3513 C C . ARG A 1 456 ? 24.781 -8.047 3.801 1 92.19 456 ARG A C 1
ATOM 3515 O O . ARG A 1 456 ? 25.938 -8.156 4.227 1 92.19 456 ARG A O 1
ATOM 3522 N N . VAL A 1 457 ? 24.469 -8.117 2.596 1 96.31 457 VAL A N 1
ATOM 3523 C CA . VAL A 1 457 ? 25.562 -8.391 1.662 1 96.31 457 VAL A CA 1
ATOM 3524 C C . VAL A 1 457 ? 25.844 -7.148 0.819 1 96.31 457 VAL A C 1
ATOM 3526 O O . VAL A 1 457 ? 26.625 -7.199 -0.131 1 96.31 457 VAL A O 1
ATOM 3529 N N . LEU A 1 458 ? 25.188 -6.039 1.157 1 95.5 458 LEU A N 1
ATOM 3530 C CA . LEU A 1 458 ? 25.516 -4.766 0.523 1 95.5 458 LEU A CA 1
ATOM 3531 C C . LEU A 1 458 ? 26.781 -4.164 1.13 1 95.5 458 LEU A C 1
ATOM 3533 O O . LEU A 1 458 ? 26.906 -4.078 2.354 1 95.5 458 LEU A O 1
ATOM 3537 N N . LYS A 1 459 ? 27.672 -3.83 0.264 1 93.88 459 LYS A N 1
ATOM 3538 C CA . LYS A 1 459 ? 28.859 -3.111 0.713 1 93.88 459 LYS A CA 1
ATOM 3539 C C . LYS A 1 459 ? 28.562 -1.623 0.883 1 93.88 459 LYS A C 1
ATOM 3541 O O . LYS A 1 459 ? 29.078 -0.796 0.124 1 93.88 459 LYS A O 1
ATOM 3546 N N . LYS A 1 460 ? 27.984 -1.295 1.942 1 89.31 460 LYS A N 1
ATOM 3547 C CA . LYS A 1 460 ? 27.375 0.02 2.145 1 89.31 460 LYS A CA 1
ATOM 3548 C C . LYS A 1 460 ? 28.438 1.105 2.242 1 89.31 460 LYS A C 1
ATOM 3550 O O . LYS A 1 460 ? 28.156 2.289 2.055 1 89.31 460 LYS A O 1
ATOM 3555 N N . ASP A 1 461 ? 29.641 0.759 2.562 1 87.44 461 ASP A N 1
ATOM 3556 C CA . ASP A 1 461 ? 30.734 1.726 2.629 1 87.44 461 ASP A CA 1
ATOM 3557 C C . ASP A 1 461 ? 31.078 2.258 1.24 1 87.44 461 ASP A C 1
ATOM 3559 O O . ASP A 1 461 ? 31.781 3.271 1.113 1 87.44 461 ASP A O 1
ATOM 3563 N N . THR A 1 462 ? 30.578 1.565 0.224 1 92.06 462 THR A N 1
ATOM 3564 C CA . THR A 1 462 ? 30.891 1.979 -1.137 1 92.06 462 THR A CA 1
ATOM 3565 C C . THR A 1 462 ? 29.891 3.01 -1.641 1 92.06 462 THR A C 1
ATOM 3567 O O . THR A 1 462 ? 30.062 3.584 -2.717 1 92.06 462 THR A O 1
ATOM 3570 N N . TRP A 1 463 ? 28.797 3.262 -0.92 1 90.25 463 TRP A N 1
ATOM 3571 C CA . TRP A 1 463 ? 27.797 4.246 -1.335 1 90.25 463 TRP A CA 1
ATOM 3572 C C . TRP A 1 463 ? 28.328 5.664 -1.159 1 90.25 463 TRP A C 1
ATOM 3574 O O . TRP A 1 463 ? 29.047 5.953 -0.196 1 90.25 463 TRP A O 1
ATOM 3584 N N . PRO A 1 464 ? 27.953 6.512 -2.129 1 83.69 464 PRO A N 1
ATOM 3585 C CA . PRO A 1 464 ? 28.328 7.914 -1.923 1 83.69 464 PRO A CA 1
ATOM 3586 C C . PRO A 1 464 ? 27.641 8.539 -0.708 1 83.69 464 PRO A C 1
ATOM 3588 O O . PRO A 1 464 ? 26.516 8.164 -0.371 1 83.69 464 PRO A O 1
ATOM 3591 N N . ARG A 1 465 ? 28.281 9.461 -0.084 1 77.44 465 ARG A N 1
ATOM 3592 C CA . ARG A 1 465 ? 27.688 10.203 1.029 1 77.44 465 ARG A CA 1
ATOM 3593 C C . ARG A 1 465 ? 26.734 11.281 0.527 1 77.44 465 ARG A C 1
ATOM 3595 O O . ARG A 1 465 ? 27.016 11.945 -0.474 1 77.44 465 ARG A O 1
ATOM 3602 N N . GLU A 1 466 ? 25.625 11.305 1.154 1 75.56 466 GLU A N 1
ATOM 3603 C CA . GLU A 1 466 ? 24.625 12.297 0.764 1 75.56 466 GLU A CA 1
ATOM 3604 C C . GLU A 1 466 ? 24.578 13.453 1.754 1 75.56 466 GLU A C 1
ATOM 3606 O O . GLU A 1 466 ? 24.641 13.242 2.967 1 75.56 466 GLU A O 1
ATOM 3611 N N . GLU A 1 467 ? 24.562 14.688 1.216 1 70.62 467 GLU A N 1
ATOM 3612 C CA . GLU A 1 467 ? 24.562 15.898 2.035 1 70.62 467 GLU A CA 1
ATOM 3613 C C . GLU A 1 467 ? 23.375 15.914 3 1 70.62 467 GLU A C 1
ATOM 3615 O O . GLU A 1 467 ? 23.516 16.344 4.145 1 70.62 467 GLU A O 1
ATOM 3620 N N . ASN A 1 468 ? 22.344 15.406 2.668 1 72.56 468 ASN A N 1
ATOM 3621 C CA . ASN A 1 468 ? 21.125 15.516 3.475 1 72.56 468 ASN A CA 1
ATOM 3622 C C . ASN A 1 468 ? 20.859 14.234 4.254 1 72.56 468 ASN A C 1
ATOM 3624 O O . ASN A 1 468 ? 19.75 14.016 4.746 1 72.56 468 ASN A O 1
ATOM 3628 N N . ALA A 1 469 ? 21.859 13.531 4.527 1 73.88 469 ALA A N 1
ATOM 3629 C CA . ALA A 1 469 ? 21.734 12.242 5.203 1 73.88 469 ALA A CA 1
ATOM 3630 C C . ALA A 1 469 ? 21.359 12.43 6.668 1 73.88 469 ALA A C 1
ATOM 3632 O O . ALA A 1 469 ? 20.734 11.555 7.273 1 73.88 469 ALA A O 1
ATOM 3633 N N . ALA A 1 470 ? 21.609 13.602 7.16 1 70.38 470 ALA A N 1
ATOM 3634 C CA . ALA A 1 470 ? 21.359 13.852 8.578 1 70.38 470 ALA A CA 1
ATOM 3635 C C . ALA A 1 470 ? 19.859 13.883 8.867 1 70.38 470 ALA A C 1
ATOM 3637 O O . ALA A 1 470 ? 19.453 13.789 10.023 1 70.38 470 ALA A O 1
ATOM 3638 N N . ALA A 1 471 ? 19.094 13.984 7.836 1 74.06 471 ALA A N 1
ATOM 3639 C CA . ALA A 1 471 ? 17.641 14.07 8 1 74.06 471 ALA A CA 1
ATOM 3640 C C . ALA A 1 471 ? 17.062 12.711 8.383 1 74.06 471 ALA A C 1
ATOM 3642 O O . ALA A 1 471 ? 15.93 12.633 8.867 1 74.06 471 ALA A O 1
ATOM 3643 N N . TRP A 1 472 ? 17.828 11.797 8.234 1 78.19 472 TRP A N 1
ATOM 3644 C CA . TRP A 1 472 ? 17.312 10.453 8.469 1 78.19 472 TRP A CA 1
ATOM 3645 C C . TRP A 1 472 ? 17.688 9.953 9.859 1 78.19 472 TRP A C 1
ATOM 3647 O O . TRP A 1 472 ? 18.672 10.414 10.445 1 78.19 472 TRP A O 1
ATOM 3657 N N . ASP A 1 473 ? 16.922 9.234 10.531 1 70.38 473 ASP A N 1
ATOM 3658 C CA . ASP A 1 473 ? 16.984 8.828 11.938 1 70.38 473 ASP A CA 1
ATOM 3659 C C . ASP A 1 473 ? 18.375 8.336 12.305 1 70.38 473 ASP A C 1
ATOM 3661 O O . ASP A 1 473 ? 18.875 8.609 13.406 1 70.38 473 ASP A O 1
ATOM 3665 N N . VAL A 1 474 ? 18.984 7.645 11.391 1 68.62 474 VAL A N 1
ATOM 3666 C CA . VAL A 1 474 ? 20.312 7.141 11.766 1 68.62 474 VAL A CA 1
ATOM 3667 C C . VAL A 1 474 ? 21.391 8.094 11.258 1 68.62 474 VAL A C 1
ATOM 3669 O O . VAL A 1 474 ? 22.562 7.719 11.156 1 68.62 474 VAL A O 1
ATOM 3672 N N . GLY A 1 475 ? 21.109 9.359 11.141 1 63.31 475 GLY A N 1
ATOM 3673 C CA . GLY A 1 475 ? 22.031 10.469 10.938 1 63.31 475 GLY A CA 1
ATOM 3674 C C . GLY A 1 475 ? 22.797 10.359 9.633 1 63.31 475 GLY A C 1
ATOM 3675 O O . GLY A 1 475 ? 23.984 10.719 9.578 1 63.31 475 GLY A O 1
ATOM 3676 N N . GLY A 1 476 ? 22.281 9.766 8.734 1 61.75 476 GLY A N 1
ATOM 3677 C CA . GLY A 1 476 ? 22.953 9.844 7.445 1 61.75 476 GLY A CA 1
ATOM 3678 C C . GLY A 1 476 ? 23.844 8.656 7.164 1 61.75 476 GLY A C 1
ATOM 3679 O O . GLY A 1 476 ? 24.516 8.609 6.137 1 61.75 476 GLY A O 1
ATOM 3680 N N . VAL A 1 477 ? 23.859 7.863 8.086 1 69.44 477 VAL A N 1
ATOM 3681 C CA . VAL A 1 477 ? 24.672 6.672 7.852 1 69.44 477 VAL A CA 1
ATOM 3682 C C . VAL A 1 477 ? 23.859 5.633 7.082 1 69.44 477 VAL A C 1
ATOM 3684 O O . VAL A 1 477 ? 22.656 5.488 7.312 1 69.44 477 VAL A O 1
ATOM 3687 N N . GLY A 1 478 ? 24.516 5.164 6 1 78.44 478 GLY A N 1
ATOM 3688 C CA . GLY A 1 478 ? 23.906 4.094 5.227 1 78.44 478 GLY A CA 1
ATOM 3689 C C . GLY A 1 478 ? 23.375 4.559 3.889 1 78.44 478 GLY A C 1
ATOM 3690 O O . GLY A 1 478 ? 23.797 5.586 3.359 1 78.44 478 GLY A O 1
ATOM 3691 N N . ILE A 1 479 ? 22.641 3.746 3.344 1 86.06 479 ILE A N 1
ATOM 3692 C CA . ILE A 1 479 ? 22.062 4.012 2.037 1 86.06 479 ILE A CA 1
ATOM 3693 C C . ILE A 1 479 ? 20.812 4.875 2.201 1 86.06 479 ILE A C 1
ATOM 3695 O O . ILE A 1 479 ? 19.891 4.527 2.957 1 86.06 479 ILE A O 1
ATOM 3699 N N . VAL A 1 480 ? 20.844 6.094 1.576 1 83.06 480 VAL A N 1
A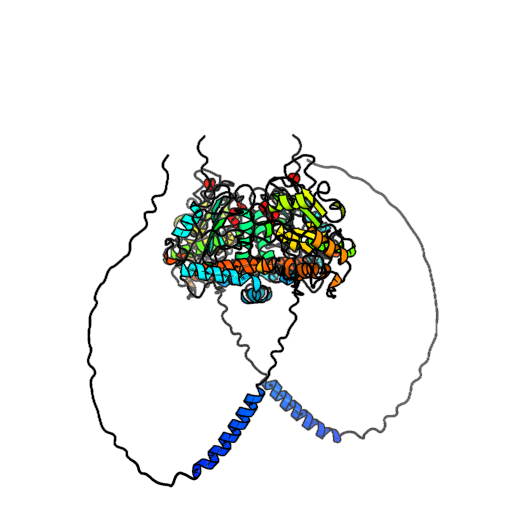TOM 3700 C CA . VAL A 1 480 ? 19.719 7.023 1.637 1 83.06 480 VAL A CA 1
ATOM 3701 C C . VAL A 1 480 ? 19.25 7.352 0.224 1 83.06 480 VAL A C 1
ATOM 3703 O O . VAL A 1 480 ? 19.984 7.152 -0.747 1 83.06 480 VAL A O 1
ATOM 3706 N N . PRO A 1 481 ? 17.953 7.758 0.062 1 82.62 481 PRO A N 1
ATOM 3707 C CA . PRO A 1 481 ? 17.516 8.227 -1.256 1 82.62 481 PRO A CA 1
ATOM 3708 C C . PRO A 1 481 ? 18.375 9.375 -1.786 1 82.62 481 PRO A C 1
ATOM 3710 O O . PRO A 1 481 ? 18.812 10.234 -1.014 1 82.62 481 PRO A O 1
ATOM 3713 N N . HIS A 1 482 ? 18.656 9.297 -3.096 1 81.31 482 HIS A N 1
ATOM 3714 C CA . HIS A 1 482 ? 19.391 10.367 -3.746 1 81.31 482 HIS A CA 1
ATOM 3715 C C . HIS A 1 482 ? 18.609 11.68 -3.705 1 81.31 482 HIS A C 1
ATOM 3717 O O . HIS A 1 482 ? 17.406 11.688 -3.926 1 81.31 482 HIS A O 1
ATOM 3723 N N . GLY A 1 483 ? 19.328 12.734 -3.49 1 73.62 483 GLY A N 1
ATOM 3724 C CA . GLY A 1 483 ? 18.719 14.055 -3.365 1 73.62 483 GLY A CA 1
ATOM 3725 C C . GLY A 1 483 ? 18.062 14.281 -2.021 1 73.62 483 GLY A C 1
ATOM 3726 O O . GLY A 1 483 ? 17.609 15.391 -1.727 1 73.62 483 GLY A O 1
ATOM 3727 N N . GLY A 1 484 ? 18.234 13.234 -1.206 1 63.66 484 GLY A N 1
ATOM 3728 C CA . GLY A 1 484 ? 17.672 13.312 0.129 1 63.66 484 GLY A CA 1
ATOM 3729 C C . GLY A 1 484 ? 16.156 13.281 0.135 1 63.66 484 GLY A C 1
ATOM 3730 O O . GLY A 1 484 ? 15.531 12.914 -0.865 1 63.66 484 GLY A O 1
ATOM 3731 N N . PRO A 1 485 ? 15.688 13.438 1.441 1 60.91 485 PRO A N 1
ATOM 3732 C CA . PRO A 1 485 ? 14.227 13.523 1.512 1 60.91 485 PRO A CA 1
ATOM 3733 C C . PRO A 1 485 ? 13.672 14.711 0.723 1 60.91 485 PRO A C 1
ATOM 3735 O O . PRO A 1 485 ? 14.305 15.766 0.665 1 60.91 485 PRO A O 1
ATOM 3738 N N . GLY A 1 486 ? 12.648 14.547 0.131 1 57.06 486 GLY A N 1
ATOM 3739 C CA . GLY A 1 486 ? 12.031 15.695 -0.506 1 57.06 486 GLY A CA 1
ATOM 3740 C C . GLY A 1 486 ? 12.008 15.602 -2.02 1 57.06 486 GLY A C 1
ATOM 3741 O O . GLY A 1 486 ? 12.086 16.625 -2.711 1 57.06 486 GLY A O 1
ATOM 3742 N N . GLY A 1 487 ? 12.258 14.359 -2.576 1 56.62 487 GLY A N 1
ATOM 3743 C CA . GLY A 1 487 ? 12.242 14.422 -4.027 1 56.62 487 GLY A CA 1
ATOM 3744 C C . GLY A 1 487 ? 11.312 15.492 -4.57 1 56.62 487 GLY A C 1
ATOM 3745 O O . GLY A 1 487 ? 10.086 15.32 -4.551 1 56.62 487 GLY A O 1
ATOM 3746 N N . GLY A 1 488 ? 11.734 16.859 -4.25 1 54.75 488 GLY A N 1
ATOM 3747 C CA . GLY A 1 488 ? 11.18 18.203 -4.262 1 54.75 488 GLY A CA 1
ATOM 3748 C C . GLY A 1 488 ? 10.25 18.453 -5.434 1 54.75 488 GLY A C 1
ATOM 3749 O O . GLY A 1 488 ? 10.68 18.484 -6.586 1 54.75 488 GLY A O 1
ATOM 3750 N N . VAL A 1 489 ? 9.047 17.922 -5.258 1 56.88 489 VAL A N 1
ATOM 3751 C CA . VAL A 1 489 ? 8.039 18.5 -6.145 1 56.88 489 VAL A CA 1
ATOM 3752 C C . VAL A 1 489 ? 7.996 20.016 -5.977 1 56.88 489 VAL A C 1
ATOM 3754 O O . VAL A 1 489 ? 7.953 20.516 -4.852 1 56.88 489 VAL A O 1
ATOM 3757 N N . ALA A 1 490 ? 8.75 20.656 -6.926 1 53.62 490 ALA A N 1
ATOM 3758 C CA . ALA A 1 490 ? 8.781 22.125 -6.82 1 53.62 490 ALA A CA 1
ATOM 3759 C C . ALA A 1 490 ? 7.367 22.688 -6.707 1 53.62 490 ALA A C 1
ATOM 3761 O O . ALA A 1 490 ? 6.465 22.281 -7.441 1 53.62 490 ALA A O 1
ATOM 3762 N N . PRO A 1 491 ? 7.262 23.516 -5.742 1 49.66 491 PRO A N 1
ATOM 3763 C CA . PRO A 1 491 ? 5.973 24.203 -5.598 1 49.66 491 PRO A CA 1
ATOM 3764 C C . PRO A 1 491 ? 5.555 24.953 -6.863 1 49.66 491 PRO A C 1
ATOM 3766 O O . PRO A 1 491 ? 6.402 25.516 -7.559 1 49.66 491 PRO A O 1
ATOM 3769 N N . GLY A 1 492 ? 4.312 24.891 -7.242 1 44.59 492 GLY A N 1
ATOM 3770 C CA . GLY A 1 492 ? 3.766 25.688 -8.328 1 44.59 492 GLY A CA 1
ATOM 3771 C C . GLY A 1 492 ? 3.744 24.953 -9.656 1 44.59 492 GLY A C 1
ATOM 3772 O O . GLY A 1 492 ? 3.387 25.531 -10.68 1 44.59 492 GLY A O 1
ATOM 3773 N N . SER A 1 493 ? 4.457 23.938 -9.641 1 47.09 493 SER A N 1
ATOM 3774 C CA . SER A 1 493 ? 4.527 23.359 -10.977 1 47.09 493 SER A CA 1
ATOM 3775 C C . SER A 1 493 ? 3.17 22.812 -11.414 1 47.09 493 SER A C 1
ATOM 3777 O O . SER A 1 493 ? 3.039 22.266 -12.516 1 47.09 493 SER A O 1
ATOM 3779 N N . GLY A 1 494 ? 2.197 23.469 -10.883 1 45.91 494 GLY A N 1
ATOM 3780 C CA . GLY A 1 494 ? 0.85 23.094 -11.281 1 45.91 494 GLY A CA 1
ATOM 3781 C C . GLY A 1 494 ? 0.611 21.594 -11.266 1 45.91 494 GLY A C 1
ATOM 3782 O O . GLY A 1 494 ? 1.476 20.828 -10.836 1 45.91 494 GLY A O 1
ATOM 3783 N N . LYS A 1 495 ? -0.62 21.266 -11.375 1 48.25 495 LYS A N 1
ATOM 3784 C CA . LYS A 1 495 ? -1.094 19.906 -11.578 1 48.25 495 LYS A CA 1
ATOM 3785 C C . LYS A 1 495 ? -0.472 19.281 -12.828 1 48.25 495 LYS A C 1
ATOM 3787 O O . LYS A 1 495 ? -0.745 19.734 -13.945 1 48.25 495 LYS A O 1
ATOM 3792 N N . ALA A 1 496 ? 0.735 19.141 -12.82 1 50.84 496 ALA A N 1
ATOM 3793 C CA . ALA A 1 496 ? 1.236 18.484 -14.023 1 50.84 496 ALA A CA 1
ATOM 3794 C C . ALA A 1 496 ? 1.471 17 -13.773 1 50.84 496 ALA A C 1
ATOM 3796 O O . ALA A 1 496 ? 1.779 16.594 -12.656 1 50.84 496 ALA A O 1
ATOM 3797 N N . LYS A 1 497 ? 0.78 16.297 -14.539 1 53.31 497 LYS A N 1
ATOM 3798 C CA . LYS A 1 497 ? 1.102 14.875 -14.586 1 53.31 497 LYS A CA 1
ATOM 3799 C C . LYS A 1 497 ? 2.564 14.656 -14.953 1 53.31 497 LYS A C 1
ATOM 3801 O O . LYS A 1 497 ? 3.105 13.562 -14.742 1 53.31 497 LYS A O 1
ATOM 3806 N N . ASP A 1 498 ? 3.182 15.812 -15.359 1 60.31 498 ASP A N 1
ATOM 3807 C CA . ASP A 1 498 ? 4.562 15.719 -15.828 1 60.31 498 ASP A CA 1
ATOM 3808 C C . ASP A 1 498 ? 5.543 16.094 -14.727 1 60.31 498 ASP A C 1
ATOM 3810 O O . ASP A 1 498 ? 5.566 17.25 -14.273 1 60.31 498 ASP A O 1
ATOM 3814 N N . LEU A 1 499 ? 6.328 15.219 -14.219 1 62.38 499 LEU A N 1
ATOM 3815 C CA . LEU A 1 499 ? 7.289 15.359 -13.133 1 62.38 499 LEU A CA 1
ATOM 3816 C C . LEU A 1 499 ? 8.312 16.438 -13.438 1 62.38 499 LEU A C 1
ATOM 3818 O O . LEU A 1 499 ? 8.789 17.125 -12.531 1 62.38 499 LEU A O 1
ATOM 3822 N N . ALA A 1 500 ? 8.633 16.453 -14.688 1 61.25 500 ALA A N 1
ATOM 3823 C CA . ALA A 1 500 ? 9.57 17.5 -15.086 1 61.25 500 ALA A CA 1
ATOM 3824 C C . ALA A 1 500 ? 8.961 18.891 -14.867 1 61.25 500 ALA A C 1
ATOM 3826 O O . ALA A 1 500 ? 9.641 19.797 -14.398 1 61.25 500 ALA A O 1
ATOM 3827 N N . ALA A 1 501 ? 7.734 18.922 -15.172 1 63.62 501 ALA A N 1
ATOM 3828 C CA . ALA A 1 501 ? 7.035 20.188 -14.977 1 63.62 501 ALA A CA 1
ATOM 3829 C C . ALA A 1 501 ? 6.934 20.531 -13.5 1 63.62 501 ALA A C 1
ATOM 3831 O O . ALA A 1 501 ? 6.969 21.719 -13.125 1 63.62 501 ALA A O 1
ATOM 3832 N N . LEU A 1 502 ? 6.992 19.406 -12.766 1 64.75 502 LEU A N 1
ATOM 3833 C CA . LEU A 1 502 ? 6.902 19.609 -11.328 1 64.75 502 LEU A CA 1
ATOM 3834 C C . LEU A 1 502 ? 8.281 19.812 -10.719 1 64.75 502 LEU A C 1
ATOM 3836 O O . LEU A 1 502 ? 8.414 19.953 -9.5 1 64.75 502 LEU A O 1
ATOM 3840 N N . ALA A 1 503 ? 9.297 19.766 -11.492 1 67 503 ALA A N 1
ATOM 3841 C CA . ALA A 1 503 ? 10.688 19.969 -11.094 1 67 503 ALA A CA 1
ATOM 3842 C C . ALA A 1 503 ? 11.078 18.984 -9.984 1 67 503 ALA A C 1
ATOM 3844 O O . ALA A 1 503 ? 11.75 19.375 -9.023 1 67 503 ALA A O 1
ATOM 3845 N N . VAL A 1 504 ? 10.477 17.859 -10.148 1 72.5 504 VAL A N 1
ATOM 3846 C CA . VAL A 1 504 ? 10.844 16.797 -9.219 1 72.5 504 VAL A CA 1
ATOM 3847 C C . VAL A 1 504 ? 12.289 16.375 -9.461 1 72.5 504 VAL A C 1
ATOM 3849 O O . VAL A 1 504 ? 12.711 16.219 -10.609 1 72.5 504 VAL A O 1
ATOM 3852 N N . LYS A 1 505 ? 13.023 16.344 -8.289 1 75.88 505 LYS A N 1
ATOM 3853 C CA . LYS A 1 505 ? 14.406 15.875 -8.359 1 75.88 505 LYS A CA 1
ATOM 3854 C C . LYS A 1 505 ? 14.656 14.742 -7.371 1 75.88 505 LYS A C 1
ATOM 3856 O O . LYS A 1 505 ? 13.891 14.555 -6.43 1 75.88 505 LYS A O 1
ATOM 3861 N N . GLY A 1 506 ? 15.672 13.945 -7.73 1 83.06 506 GLY A N 1
ATOM 3862 C CA . GLY A 1 506 ? 16.062 12.891 -6.812 1 83.06 506 GLY A CA 1
ATOM 3863 C C . GLY A 1 506 ? 15.117 11.695 -6.855 1 83.06 506 GLY A C 1
ATOM 3864 O O . GLY A 1 506 ? 14.461 11.453 -7.867 1 83.06 506 GLY A O 1
ATOM 3865 N N . ASP A 1 507 ? 15.234 10.898 -5.816 1 90 507 ASP A N 1
ATOM 3866 C CA . ASP A 1 507 ? 14.391 9.703 -5.734 1 90 507 ASP A CA 1
ATOM 3867 C C . ASP A 1 507 ? 12.953 10.078 -5.391 1 90 507 ASP A C 1
ATOM 3869 O O . ASP A 1 507 ? 12.711 10.961 -4.562 1 90 507 ASP A O 1
ATOM 3873 N N . ILE A 1 508 ? 12.016 9.469 -6.008 1 89.31 508 ILE A N 1
ATOM 3874 C CA . ILE A 1 508 ? 10.609 9.758 -5.766 1 89.31 508 ILE A CA 1
ATOM 3875 C C . ILE A 1 508 ? 10.016 8.711 -4.82 1 89.31 508 ILE A C 1
ATOM 3877 O O . ILE A 1 508 ? 10.227 7.512 -5.012 1 89.31 508 ILE A O 1
ATOM 3881 N N . GLU A 1 509 ? 9.344 9.242 -3.828 1 92.06 509 GLU A N 1
ATOM 3882 C CA . GLU A 1 509 ? 8.656 8.32 -2.926 1 92.06 509 GLU A CA 1
ATOM 3883 C C . GLU A 1 509 ? 7.516 7.602 -3.635 1 92.06 509 GLU A C 1
ATOM 3885 O O . GLU A 1 509 ? 6.801 8.203 -4.441 1 92.06 509 GLU A O 1
ATOM 3890 N N . TYR A 1 510 ? 7.324 6.34 -3.379 1 94 510 TYR A N 1
ATOM 3891 C CA . TYR A 1 510 ? 6.41 5.457 -4.098 1 94 510 TYR A CA 1
ATOM 3892 C C . TYR A 1 510 ? 5 6.027 -4.117 1 94 510 TYR A C 1
ATOM 3894 O O . TYR A 1 510 ? 4.344 6.039 -5.16 1 94 510 TYR A O 1
ATOM 3902 N N . GLY A 1 511 ? 4.453 6.418 -2.939 1 91.06 511 GLY A N 1
ATOM 3903 C CA . GLY A 1 511 ? 3.111 6.977 -2.9 1 91.06 511 GLY A CA 1
ATOM 3904 C C . GLY A 1 511 ? 2.941 8.188 -3.801 1 91.06 511 GLY A C 1
ATOM 3905 O O . GLY A 1 511 ? 1.942 8.297 -4.512 1 91.06 511 GLY A O 1
ATOM 3906 N N . VAL A 1 512 ? 3.879 9.078 -3.777 1 88.88 512 VAL A N 1
ATOM 3907 C CA . VAL A 1 512 ? 3.861 10.266 -4.625 1 88.88 512 VAL A CA 1
ATOM 3908 C C . VAL A 1 512 ? 3.951 9.859 -6.094 1 88.88 512 VAL A C 1
ATOM 3910 O O . VAL A 1 512 ? 3.24 10.406 -6.941 1 88.88 512 VAL A O 1
ATOM 3913 N N . TRP A 1 513 ? 4.812 8.875 -6.383 1 89.12 513 TRP A N 1
ATOM 3914 C CA . TRP A 1 513 ? 4.957 8.352 -7.734 1 89.12 513 TRP A CA 1
ATOM 3915 C C . TRP A 1 513 ? 3.621 7.836 -8.266 1 89.12 513 TRP A C 1
ATOM 3917 O O . TRP A 1 513 ? 3.264 8.094 -9.414 1 89.12 513 TRP A O 1
ATOM 3927 N N . ARG A 1 514 ? 2.84 7.172 -7.414 1 90.38 514 ARG A N 1
ATOM 3928 C CA . ARG A 1 514 ? 1.519 6.684 -7.793 1 90.38 514 ARG A CA 1
ATOM 3929 C C . ARG A 1 514 ? 0.553 7.84 -8.023 1 90.38 514 ARG A C 1
ATOM 3931 O O . ARG A 1 514 ? -0.238 7.816 -8.969 1 90.38 514 ARG A O 1
ATOM 3938 N N . LEU A 1 515 ? 0.603 8.828 -7.195 1 88.75 515 LEU A N 1
ATOM 3939 C CA . LEU A 1 515 ? -0.338 9.938 -7.246 1 88.75 515 LEU A CA 1
ATOM 3940 C C . LEU A 1 515 ? -0.156 10.742 -8.531 1 88.75 515 LEU A C 1
ATOM 3942 O O . LEU A 1 515 ? -1.117 11.312 -9.055 1 88.75 515 LEU A O 1
ATOM 3946 N N . ILE A 1 516 ? 1.048 10.672 -9.07 1 83.06 516 ILE A N 1
ATOM 3947 C CA . ILE A 1 516 ? 1.288 11.516 -10.234 1 83.06 516 ILE A CA 1
ATOM 3948 C C . ILE A 1 516 ? 1.175 10.68 -11.508 1 83.06 516 ILE A C 1
ATOM 3950 O O . ILE A 1 516 ? 1.658 11.086 -12.57 1 83.06 516 ILE A O 1
ATOM 3954 N N . GLY A 1 517 ? 0.728 9.461 -11.414 1 80.62 517 GLY A N 1
ATOM 3955 C CA . GLY A 1 517 ? 0.395 8.68 -12.594 1 80.62 517 GLY A CA 1
ATOM 3956 C C . GLY A 1 517 ? 1.428 7.613 -12.906 1 80.62 517 GLY A C 1
ATOM 3957 O O . GLY A 1 517 ? 1.43 7.051 -14.008 1 80.62 517 GLY A O 1
ATOM 3958 N N . SER A 1 518 ? 2.484 7.395 -12.117 1 88 518 SER A N 1
ATOM 3959 C CA . SER A 1 518 ? 3.465 6.32 -12.211 1 88 518 SER A CA 1
ATOM 3960 C C . SER A 1 518 ? 4.266 6.406 -13.508 1 88 518 SER A C 1
ATOM 3962 O O . SER A 1 518 ? 4.383 5.418 -14.234 1 88 518 SER A O 1
ATOM 3964 N N . PRO A 1 519 ? 4.824 7.531 -13.805 1 86.19 519 PRO A N 1
ATOM 3965 C CA . PRO A 1 519 ? 5.598 7.648 -15.039 1 86.19 519 PRO A CA 1
ATOM 3966 C C . PRO A 1 519 ? 6.957 6.961 -14.953 1 86.19 519 PRO A C 1
ATOM 3968 O O . PRO A 1 519 ? 7.422 6.641 -13.859 1 86.19 519 PRO A O 1
ATOM 3971 N N . ASP A 1 520 ? 7.559 6.762 -16.094 1 89.94 520 ASP A N 1
ATOM 3972 C CA . ASP A 1 520 ? 8.977 6.43 -16.094 1 89.94 520 ASP A CA 1
ATOM 3973 C C . ASP A 1 520 ? 9.797 7.527 -15.414 1 89.94 520 ASP A C 1
ATOM 3975 O O . ASP A 1 520 ? 9.414 8.695 -15.445 1 89.94 520 ASP A O 1
ATOM 3979 N N . TRP A 1 521 ? 10.828 7.133 -14.766 1 88.5 521 TRP A N 1
ATOM 3980 C CA . TRP A 1 521 ? 11.664 8.055 -14.008 1 88.5 521 TRP A CA 1
ATOM 3981 C C . TRP A 1 521 ? 13.141 7.66 -14.094 1 88.5 521 TRP A C 1
ATOM 3983 O O . TRP A 1 521 ? 13.484 6.492 -13.906 1 88.5 521 TRP A O 1
ATOM 3993 N N . PRO A 1 522 ? 14.102 8.484 -14.25 1 86.25 522 PRO A N 1
ATOM 3994 C CA . PRO A 1 522 ? 13.852 9.859 -14.688 1 86.25 522 PRO A CA 1
ATOM 3995 C C . PRO A 1 522 ? 13.172 9.93 -16.047 1 86.25 522 PRO A C 1
ATOM 3997 O O . PRO A 1 522 ? 13.234 8.977 -16.828 1 86.25 522 PRO A O 1
ATOM 4000 N N . PRO A 1 523 ? 12.43 11.117 -16.156 1 77.88 523 PRO A N 1
ATOM 4001 C CA . PRO A 1 523 ? 11.695 11.211 -17.422 1 77.88 523 PRO A CA 1
ATOM 4002 C C . PRO A 1 523 ? 12.617 11.172 -18.641 1 77.88 523 PRO A C 1
ATOM 4004 O O . PRO A 1 523 ? 13.75 11.648 -18.578 1 77.88 523 PRO A O 1
ATOM 4007 N N . VAL A 1 524 ? 12.273 10.352 -19.641 1 65 524 VAL A N 1
ATOM 4008 C CA . VAL A 1 524 ? 13.031 10.289 -20.891 1 65 524 VAL A CA 1
ATOM 4009 C C . VAL A 1 524 ? 12.812 11.57 -21.688 1 65 524 VAL A C 1
ATOM 4011 O O . VAL A 1 524 ? 11.68 12.031 -21.844 1 65 524 VAL A O 1
ATOM 4014 N N . VAL A 1 525 ? 13.82 12.469 -21.797 1 54.53 525 VAL A N 1
ATOM 4015 C CA . VAL A 1 525 ? 13.734 13.664 -22.625 1 54.53 525 VAL A CA 1
ATOM 4016 C C . VAL A 1 525 ? 13.289 13.289 -24.031 1 54.53 525 VAL A C 1
ATOM 4018 O O . VAL A 1 525 ? 13.891 12.414 -24.672 1 54.53 525 VAL A O 1
ATOM 4021 N N . ALA A 1 526 ? 12.094 13.602 -24.359 1 49.09 526 ALA A N 1
ATOM 4022 C CA . ALA A 1 526 ? 11.695 13.406 -25.75 1 49.09 526 ALA A CA 1
ATOM 4023 C C . ALA A 1 526 ? 12.711 14.023 -26.719 1 49.09 526 ALA A C 1
ATOM 4025 O O . ALA A 1 526 ? 13.188 15.141 -26.5 1 49.09 526 ALA A O 1
ATOM 4026 N N . LYS A 1 527 ? 13.453 13.219 -27.5 1 43.59 527 LYS A N 1
ATOM 4027 C CA . LYS A 1 527 ? 14.227 13.758 -28.609 1 43.59 527 LYS A CA 1
ATOM 4028 C C . LYS A 1 527 ? 13.398 14.742 -29.422 1 43.59 527 LYS A C 1
ATOM 4030 O O . LYS A 1 527 ? 12.227 14.492 -29.719 1 43.59 527 LYS A O 1
ATOM 4035 N N . PRO A 1 528 ? 14.039 16.016 -29.438 1 35.28 528 PRO A N 1
ATOM 4036 C CA . PRO A 1 528 ? 13.328 16.891 -30.375 1 35.28 528 PRO A CA 1
ATOM 4037 C C . PRO A 1 528 ? 13.023 16.219 -31.703 1 35.28 528 PRO A C 1
ATOM 4039 O O . PRO A 1 528 ? 13.867 15.508 -32.25 1 35.28 528 PRO A O 1
ATOM 4042 N N . LYS A 1 529 ? 11.828 16.344 -32.031 1 30.14 529 LYS A N 1
ATOM 4043 C CA . LYS A 1 529 ? 11.562 16.047 -33.438 1 30.14 529 LYS A CA 1
ATOM 4044 C C . LYS A 1 529 ? 12.32 17.016 -34.344 1 30.14 529 LYS A C 1
ATOM 4046 O O . LYS A 1 529 ? 12.289 18.234 -34.156 1 30.14 529 LYS A O 1
ATOM 4051 N N . MET B 1 1 ? -37.812 22.344 -15.398 1 16.66 1 MET B N 1
ATOM 4052 C CA . MET B 1 1 ? -38.406 23.266 -14.438 1 16.66 1 MET B CA 1
ATOM 4053 C C . MET B 1 1 ? -38.812 22.531 -13.164 1 16.66 1 MET B C 1
ATOM 4055 O O . MET B 1 1 ? -39.656 23 -12.398 1 16.66 1 MET B O 1
ATOM 4059 N N . THR B 1 2 ? -38.5 21.266 -13.07 1 18.92 2 THR B N 1
ATOM 4060 C CA . THR B 1 2 ? -39.156 20.141 -12.398 1 18.92 2 THR B CA 1
ATOM 4061 C C . THR B 1 2 ? -38.75 20.094 -10.922 1 18.92 2 THR B C 1
ATOM 4063 O O . THR B 1 2 ? -38.094 19.172 -10.484 1 18.92 2 THR B O 1
ATOM 4066 N N . SER B 1 3 ? -39.125 21.219 -10.164 1 16.86 3 SER B N 1
ATOM 4067 C CA . SER B 1 3 ? -38.5 21.609 -8.898 1 16.86 3 SER B CA 1
ATOM 4068 C C . SER B 1 3 ? -38.875 20.641 -7.781 1 16.86 3 SER B C 1
ATOM 4070 O O . SER B 1 3 ? -39.75 19.797 -7.949 1 16.86 3 SER B O 1
ATOM 4072 N N . THR B 1 4 ? -39.344 21.141 -6.473 1 17.22 4 THR B N 1
ATOM 4073 C CA . THR B 1 4 ? -38.875 21.156 -5.086 1 17.22 4 THR B CA 1
ATOM 4074 C C . THR B 1 4 ? -39.656 20.141 -4.258 1 17.22 4 THR B C 1
ATOM 4076 O O . THR B 1 4 ? -40.656 19.578 -4.715 1 17.22 4 THR B O 1
ATOM 4079 N N . SER B 1 5 ? -40.312 20.406 -3.008 1 15.78 5 SER B N 1
ATOM 4080 C CA . SER B 1 5 ? -40 20.406 -1.58 1 15.78 5 SER B CA 1
ATOM 4081 C C . SER B 1 5 ? -41.094 19.672 -0.786 1 15.78 5 SER B C 1
ATOM 4083 O O . SER B 1 5 ? -41 19.594 0.443 1 15.78 5 SER B O 1
ATOM 4085 N N . ARG B 1 6 ? -42.312 19.078 -1.231 1 16.66 6 ARG B N 1
ATOM 4086 C CA . ARG B 1 6 ? -43.375 19.5 -0.32 1 16.66 6 ARG B CA 1
ATOM 4087 C C . ARG B 1 6 ? -43.375 18.641 0.947 1 16.66 6 ARG B C 1
ATOM 4089 O O . ARG B 1 6 ? -43.531 17.422 0.88 1 16.66 6 ARG B O 1
ATOM 4096 N N . TYR B 1 7 ? -42.938 19.109 2.244 1 16.91 7 TYR B N 1
ATOM 4097 C CA . TYR B 1 7 ? -42.5 18.719 3.574 1 16.91 7 TYR B CA 1
ATOM 4098 C C . TYR B 1 7 ? -43.688 18.312 4.453 1 16.91 7 TYR B C 1
ATOM 4100 O O . TYR B 1 7 ? -43.531 18.078 5.652 1 16.91 7 TYR B O 1
ATOM 4108 N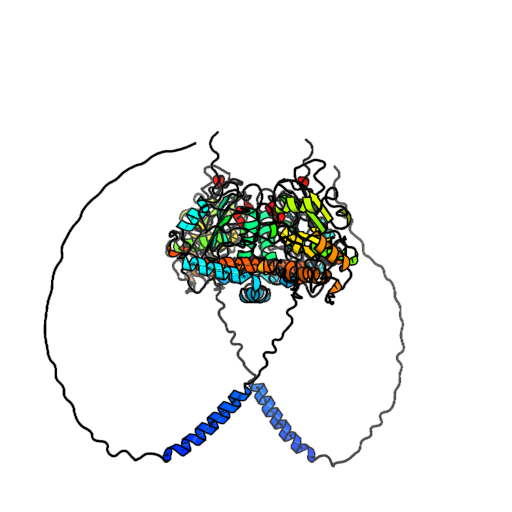 N . THR 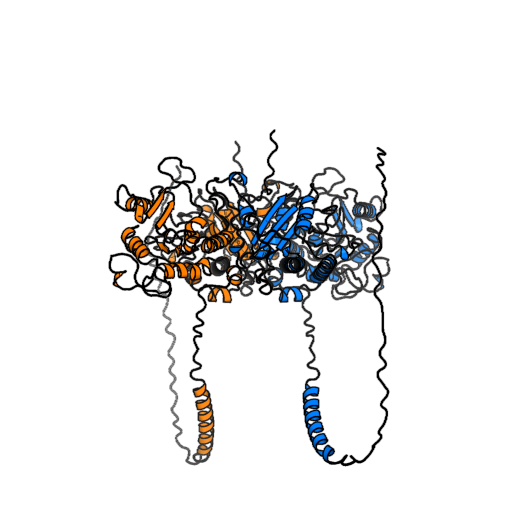B 1 8 ? -44.969 18.062 3.943 1 16.3 8 THR B N 1
ATOM 4109 C CA . THR B 1 8 ? -45.969 18.438 4.934 1 16.3 8 THR B CA 1
ATOM 4110 C C . THR B 1 8 ? -45.906 17.531 6.16 1 16.3 8 THR B C 1
ATOM 4112 O O . THR B 1 8 ? -45.688 16.328 6.035 1 16.3 8 THR B O 1
ATOM 4115 N N . SER B 1 9 ? -45.938 18.078 7.418 1 16 9 SER B N 1
ATOM 4116 C CA . SER B 1 9 ? -45.562 17.969 8.828 1 16 9 SER B CA 1
ATOM 4117 C C . SER B 1 9 ? -46.375 16.891 9.531 1 16 9 SER B C 1
ATOM 4119 O O . SER B 1 9 ? -45.812 16.016 10.195 1 16 9 SER B O 1
ATOM 4121 N N . VAL B 1 10 ? -47.625 17.109 9.859 1 16.08 10 VAL B N 1
ATOM 4122 C CA . VAL B 1 10 ? -47.875 17.344 11.281 1 16.08 10 VAL B CA 1
ATOM 4123 C C . VAL B 1 10 ? -48.219 16.016 11.961 1 16.08 10 VAL B C 1
ATOM 4125 O O . VAL B 1 10 ? -47.625 15.641 12.961 1 16.08 10 VAL B O 1
ATOM 4128 N N . PRO B 1 11 ? -49.562 15.609 12.07 1 16.34 11 PRO B N 1
ATOM 4129 C CA . PRO B 1 11 ? -50.219 15.617 13.383 1 16.34 11 PRO B CA 1
ATOM 4130 C C . PRO B 1 11 ? -50.125 14.258 14.086 1 16.34 11 PRO B C 1
ATOM 4132 O O . PRO B 1 11 ? -49.875 13.242 13.438 1 16.34 11 PRO B O 1
ATOM 4135 N N . GLY B 1 12 ? -50.531 14.281 15.375 1 17.47 12 GLY B N 1
ATOM 4136 C CA . GLY B 1 12 ? -50.438 13.82 16.75 1 17.47 12 GLY B CA 1
ATOM 4137 C C . GLY B 1 12 ? -51.25 12.555 17 1 17.47 12 GLY B C 1
ATOM 4138 O O . GLY B 1 12 ? -52.438 12.469 16.625 1 17.47 12 GLY B O 1
ATOM 4139 N N . GLU B 1 13 ? -50.594 11.414 16.922 1 15.84 13 GLU B N 1
ATOM 4140 C CA . GLU B 1 13 ? -51.094 10.047 16.953 1 15.84 13 GLU B CA 1
ATOM 4141 C C . GLU B 1 13 ? -51.719 9.719 18.312 1 15.84 13 GLU B C 1
ATOM 4143 O O . GLU B 1 13 ? -51.031 9.695 19.328 1 15.84 13 GLU B O 1
ATOM 4148 N N . ALA B 1 14 ? -53.031 10.016 18.484 1 15.74 14 ALA B N 1
ATOM 4149 C CA . ALA B 1 14 ? -53.906 9.945 19.672 1 15.74 14 ALA B CA 1
ATOM 4150 C C . ALA B 1 14 ? -54 8.516 20.188 1 15.74 14 ALA B C 1
ATOM 4152 O O . ALA B 1 14 ? -54.25 8.289 21.375 1 15.74 14 ALA B O 1
ATOM 4153 N N . THR B 1 15 ? -53.688 7.527 19.328 1 15.11 15 THR B N 1
ATOM 4154 C CA . THR B 1 15 ? -54.75 6.555 19.609 1 15.11 15 THR B CA 1
ATOM 4155 C C . THR B 1 15 ? -54.531 5.938 21 1 15.11 15 THR B C 1
ATOM 4157 O O . THR B 1 15 ? -53.406 5.672 21.406 1 15.11 15 THR B O 1
ATOM 4160 N N . ASP B 1 16 ? -55.594 5.734 21.859 1 15.01 16 ASP B N 1
ATOM 4161 C CA . ASP B 1 16 ? -56.219 5.59 23.172 1 15.01 16 ASP B CA 1
ATOM 4162 C C . ASP B 1 16 ? -56.031 4.168 23.703 1 15.01 16 ASP B C 1
ATOM 4164 O O . ASP B 1 16 ? -56.156 3.928 24.906 1 15.01 16 ASP B O 1
ATOM 4168 N N . GLU B 1 17 ? -55.688 3.125 22.859 1 14.77 17 GLU B N 1
ATOM 4169 C CA . GLU B 1 17 ? -56.594 2.053 23.281 1 14.77 17 GLU B CA 1
ATOM 4170 C C . GLU B 1 17 ? -56.188 1.536 24.672 1 14.77 17 GLU B C 1
ATOM 4172 O O . GLU B 1 17 ? -55.031 1.62 25.062 1 14.77 17 GLU B O 1
ATOM 4177 N N . ALA B 1 18 ? -57.156 0.863 25.422 1 15.35 18 ALA B N 1
ATOM 4178 C CA . ALA B 1 18 ? -57.875 0.583 26.672 1 15.35 18 ALA B CA 1
ATOM 4179 C C . ALA B 1 18 ? -57.375 -0.709 27.312 1 15.35 18 ALA B C 1
ATOM 4181 O O . ALA B 1 18 ? -57.844 -1.116 28.359 1 15.35 18 ALA B O 1
ATOM 4182 N N . ASP B 1 19 ? -56.219 -1.18 26.719 1 14.23 19 ASP B N 1
ATOM 4183 C CA . ASP B 1 19 ? -56.312 -2.588 27.094 1 14.23 19 ASP B CA 1
ATOM 4184 C C . ASP B 1 19 ? -56.406 -2.748 28.609 1 14.23 19 ASP B C 1
ATOM 4186 O O . ASP B 1 19 ? -55.938 -1.9 29.359 1 14.23 19 ASP B O 1
ATOM 4190 N N . SER B 1 20 ? -56.844 -3.955 28.938 1 14.41 20 SER B N 1
ATOM 4191 C CA . SER B 1 20 ? -57.688 -4.734 29.859 1 14.41 20 SER B CA 1
ATOM 4192 C C . SER B 1 20 ? -56.906 -5.074 31.125 1 14.41 20 SER B C 1
ATOM 4194 O O . SER B 1 20 ? -55.688 -5.047 31.141 1 14.41 20 SER B O 1
ATOM 4196 N N . ALA B 1 21 ? -57.625 -5.555 32.156 1 14.86 21 ALA B N 1
ATOM 4197 C CA . ALA B 1 21 ? -58 -5.512 33.562 1 14.86 21 ALA B CA 1
ATOM 4198 C C . ALA B 1 21 ? -57.281 -6.59 34.344 1 14.86 21 ALA B C 1
ATOM 4200 O O . ALA B 1 21 ? -57 -6.418 35.562 1 14.86 21 ALA B O 1
ATOM 4201 N N . SER B 1 22 ? -56.781 -7.715 33.656 1 14.77 22 SER B N 1
ATOM 4202 C CA . SER B 1 22 ? -57.312 -8.812 34.469 1 14.77 22 SER B CA 1
ATOM 4203 C C . SER B 1 22 ? -56.5 -8.953 35.781 1 14.77 22 SER B C 1
ATOM 4205 O O . SER B 1 22 ? -55.312 -8.695 35.812 1 14.77 22 SER B O 1
ATOM 4207 N N . SER B 1 23 ? -57.25 -9.078 36.906 1 15.02 23 SER B N 1
ATOM 4208 C CA . SER B 1 23 ? -57.312 -8.953 38.375 1 15.02 23 SER B CA 1
ATOM 4209 C C . SER B 1 23 ? -56.656 -10.148 39.062 1 15.02 23 SER B C 1
ATOM 4211 O O . SER B 1 23 ? -56.688 -10.266 40.281 1 15.02 23 SER B O 1
ATOM 4213 N N . THR B 1 24 ? -55.75 -10.883 38.281 1 14.9 24 THR B N 1
ATOM 4214 C CA . THR B 1 24 ? -55.781 -12.195 38.938 1 14.9 24 THR B CA 1
ATOM 4215 C C . THR B 1 24 ? -55.406 -12.086 40.406 1 14.9 24 THR B C 1
ATOM 4217 O O . THR B 1 24 ? -54.625 -11.203 40.781 1 14.9 24 THR B O 1
ATOM 4220 N N . THR B 1 25 ? -55.906 -13.156 41.125 1 15.1 25 THR B N 1
ATOM 4221 C CA . THR B 1 25 ? -56.438 -13.586 42.438 1 15.1 25 THR B CA 1
ATOM 4222 C C . THR B 1 25 ? -55.312 -13.883 43.406 1 15.1 25 THR B C 1
ATOM 4224 O O . THR B 1 25 ? -54.281 -14.461 43.031 1 15.1 25 THR B O 1
ATOM 4227 N N . ARG B 1 26 ? -55.375 -13.352 44.656 1 15.6 26 ARG B N 1
ATOM 4228 C CA . ARG B 1 26 ? -54.688 -13.031 45.906 1 15.6 26 ARG B CA 1
ATOM 4229 C C . ARG B 1 26 ? -54.469 -14.281 46.75 1 15.6 26 ARG B C 1
ATOM 4231 O O . ARG B 1 26 ? -54 -14.195 47.906 1 15.6 26 ARG B O 1
ATOM 4238 N N . PRO B 1 27 ? -54.469 -15.539 46.188 1 14.79 27 PRO B N 1
ATOM 4239 C CA . PRO B 1 27 ? -54.969 -16.281 47.344 1 14.79 27 PRO B CA 1
ATOM 4240 C C . PRO B 1 27 ? -54.062 -16.188 48.562 1 14.79 27 PRO B C 1
ATOM 4242 O O . PRO B 1 27 ? -52.875 -15.852 48.406 1 14.79 27 PRO B O 1
ATOM 4245 N N . ALA B 1 28 ? -54.625 -16.656 49.781 1 14.77 28 ALA B N 1
ATOM 4246 C CA . ALA B 1 28 ? -54.812 -16.438 51.219 1 14.77 28 ALA B CA 1
ATOM 4247 C C . ALA B 1 28 ? -53.719 -17.141 52.031 1 14.77 28 ALA B C 1
ATOM 4249 O O . ALA B 1 28 ? -53.219 -16.594 53.031 1 14.77 28 ALA B O 1
ATOM 4250 N N . SER B 1 29 ? -53.312 -18.391 51.688 1 14.98 29 SER B N 1
ATOM 4251 C CA . SER B 1 29 ? -53.5 -19.25 52.844 1 14.98 29 SER B CA 1
ATOM 4252 C C . SER B 1 29 ? -52.406 -19.078 53.875 1 14.98 29 SER B C 1
ATOM 4254 O O . SER B 1 29 ? -51.281 -18.703 53.531 1 14.98 29 SER B O 1
ATOM 4256 N N . SER B 1 30 ? -52.719 -19.266 55.25 1 14.9 30 SER B N 1
ATOM 4257 C CA . SER B 1 30 ? -52.531 -18.875 56.625 1 14.9 30 SER B CA 1
ATOM 4258 C C . SER B 1 30 ? -51.344 -19.594 57.281 1 14.9 30 SER B C 1
ATOM 4260 O O . SER B 1 30 ? -50.719 -19.047 58.188 1 14.9 30 SER B O 1
ATOM 4262 N N . ALA B 1 31 ? -51.031 -20.859 56.969 1 15.29 31 ALA B N 1
ATOM 4263 C CA . ALA B 1 31 ? -51.031 -21.688 58.156 1 15.29 31 ALA B CA 1
ATOM 4264 C C . ALA B 1 31 ? -49.844 -21.406 59.062 1 15.29 31 ALA B C 1
ATOM 4266 O O . ALA B 1 31 ? -48.812 -20.875 58.594 1 15.29 31 ALA B O 1
ATOM 4267 N N . GLY B 1 32 ? -49.781 -22.109 60.219 1 15.56 32 GLY B N 1
ATOM 4268 C CA . GLY B 1 32 ? -49.594 -22.109 61.656 1 15.56 32 GLY B CA 1
ATOM 4269 C C . GLY B 1 32 ? -48.125 -22.266 62.031 1 15.56 32 GLY B C 1
ATOM 4270 O O . GLY B 1 32 ? -47.312 -22.734 61.25 1 15.56 32 GLY B O 1
ATOM 4271 N N . ARG B 1 33 ? -47.688 -21.672 63.219 1 15.81 33 ARG B N 1
ATOM 4272 C CA . ARG B 1 33 ? -46.656 -21.016 63.969 1 15.81 33 ARG B CA 1
ATOM 4273 C C . ARG B 1 33 ? -45.75 -22.062 64.625 1 15.81 33 ARG B C 1
ATOM 4275 O O . ARG B 1 33 ? -44.781 -21.703 65.375 1 15.81 33 ARG B O 1
ATOM 4282 N N . CYS B 1 34 ? -45.875 -23.422 64.438 1 16.22 34 CYS B N 1
ATOM 4283 C CA . CYS B 1 34 ? -45.594 -24.078 65.688 1 16.22 34 CYS B CA 1
ATOM 4284 C C . CYS B 1 34 ? -44.156 -23.812 66.125 1 16.22 34 CYS B C 1
ATOM 4286 O O . CYS B 1 34 ? -43.219 -24.047 65.375 1 16.22 34 CYS B O 1
ATOM 4288 N N . SER B 1 35 ? -43.969 -23.125 67.25 1 16.78 35 SER B N 1
ATOM 4289 C CA . SER B 1 35 ? -42.875 -22.422 68 1 16.78 35 SER B CA 1
ATOM 4290 C C . SER B 1 35 ? -41.906 -23.406 68.625 1 16.78 35 SER B C 1
ATOM 4292 O O . SER B 1 35 ? -41.094 -23.016 69.438 1 16.78 35 SER B O 1
ATOM 4294 N N . GLN B 1 36 ? -41.719 -24.625 68.062 1 16.14 36 GLN B N 1
ATOM 4295 C CA . GLN B 1 36 ? -41.156 -25.531 69.062 1 16.14 36 GLN B CA 1
ATOM 4296 C C . GLN B 1 36 ? -39.844 -25.016 69.625 1 16.14 36 GLN B C 1
ATOM 4298 O O . GLN B 1 36 ? -38.938 -24.703 68.812 1 16.14 36 GLN B O 1
ATOM 4303 N N . ARG B 1 37 ? -39.75 -24.625 70.938 1 16.88 37 ARG B N 1
ATOM 4304 C CA . ARG B 1 37 ? -38.938 -23.891 71.938 1 16.88 37 ARG B CA 1
ATOM 4305 C C . ARG B 1 37 ? -37.594 -24.562 72.188 1 16.88 37 ARG B C 1
ATOM 4307 O O . ARG B 1 37 ? -36.562 -23.891 72.25 1 16.88 37 ARG B O 1
ATOM 4314 N N . ASP B 1 38 ? -37.656 -25.891 72.562 1 15.98 38 ASP B N 1
ATOM 4315 C CA . ASP B 1 38 ? -37.062 -26.141 73.875 1 15.98 38 ASP B CA 1
ATOM 4316 C C . ASP B 1 38 ? -35.562 -26.203 73.812 1 15.98 38 ASP B C 1
ATOM 4318 O O . ASP B 1 38 ? -34.875 -25.641 74.625 1 15.98 38 ASP B O 1
ATOM 4322 N N . THR B 1 39 ? -35 -27.25 73.062 1 17.72 39 THR B N 1
ATOM 4323 C CA . THR B 1 39 ? -34.156 -28.188 73.812 1 17.72 39 THR B CA 1
ATOM 4324 C C . THR B 1 39 ? -32.781 -27.594 74.062 1 17.72 39 THR B C 1
ATOM 4326 O O . THR B 1 39 ? -32.344 -26.703 73.375 1 17.72 39 THR B O 1
ATOM 4329 N N . GLY B 1 40 ? -31.891 -28.156 75.125 1 19.17 40 GLY B N 1
ATOM 4330 C CA . GLY B 1 40 ? -31.031 -28.062 76.312 1 19.17 40 GLY B CA 1
ATOM 4331 C C . GLY B 1 40 ? -29.594 -27.734 76 1 19.17 40 GLY B C 1
ATOM 4332 O O . GLY B 1 40 ? -29.188 -27.797 74.875 1 19.17 40 GLY B O 1
ATOM 4333 N N . LEU B 1 41 ? -28.75 -27.734 76.938 1 19.92 41 LEU B N 1
ATOM 4334 C CA . LEU B 1 41 ? -27.625 -26.984 77.5 1 19.92 41 LEU B CA 1
ATOM 4335 C C . LEU B 1 41 ? -26.312 -27.422 76.875 1 19.92 41 LEU B C 1
ATOM 4337 O O . LEU B 1 41 ? -25.281 -26.75 77.062 1 19.92 41 LEU B O 1
ATOM 4341 N N . VAL B 1 42 ? -26.297 -28.734 76.375 1 20.88 42 VAL B N 1
ATOM 4342 C CA . VAL B 1 42 ? -25.031 -29.453 76.438 1 20.88 42 VAL B CA 1
ATOM 4343 C C . VAL B 1 42 ? -24 -28.812 75.562 1 20.88 42 VAL B C 1
ATOM 4345 O O . VAL B 1 42 ? -22.781 -28.953 75.75 1 20.88 42 VAL B O 1
ATOM 4348 N N . HIS B 1 43 ? -24.469 -28.328 74.312 1 19.73 43 HIS B N 1
ATOM 4349 C CA . HIS B 1 43 ? -23.422 -28.422 73.312 1 19.73 43 HIS B CA 1
ATOM 4350 C C . HIS B 1 43 ? -22.391 -27.312 73.5 1 19.73 43 HIS B C 1
ATOM 4352 O O . HIS B 1 43 ? -21.594 -27.047 72.625 1 19.73 43 HIS B O 1
ATOM 4358 N N . HIS B 1 44 ? -22.359 -26.703 74.688 1 22.84 44 HIS B N 1
ATOM 4359 C CA . HIS B 1 44 ? -21.672 -25.422 74.562 1 22.84 44 HIS B CA 1
ATOM 4360 C C . HIS B 1 44 ? -20.172 -25.609 74.312 1 22.84 44 HIS B C 1
ATOM 4362 O O . HIS B 1 44 ? -19.5 -24.703 73.812 1 22.84 44 HIS B O 1
ATOM 4368 N N . PHE B 1 45 ? -19.672 -26.672 74.938 1 27.3 45 PHE B N 1
ATOM 4369 C CA . PHE B 1 45 ? -18.281 -26.484 75.375 1 27.3 45 PHE B CA 1
ATOM 4370 C C . PHE B 1 45 ? -17.344 -26.625 74.188 1 27.3 45 PHE B C 1
ATOM 4372 O O . PHE B 1 45 ? -16.172 -26.234 74.25 1 27.3 45 PHE B O 1
ATOM 4379 N N . ALA B 1 46 ? -17.703 -27.625 73.312 1 23.25 46 ALA B N 1
ATOM 4380 C CA . ALA B 1 46 ? -16.766 -28.062 72.25 1 23.25 46 ALA B CA 1
ATOM 4381 C C . ALA B 1 46 ? -16.406 -26.906 71.312 1 23.25 46 ALA B C 1
ATOM 4383 O O . ALA B 1 46 ? -15.672 -27.078 70.312 1 23.25 46 ALA B O 1
ATOM 4384 N N . ARG B 1 47 ? -17.125 -25.797 71.375 1 26.59 47 ARG B N 1
ATOM 4385 C CA . ARG B 1 47 ? -17.094 -24.797 70.312 1 26.59 47 ARG B CA 1
ATOM 4386 C C . ARG B 1 47 ? -15.836 -23.938 70.438 1 26.59 47 ARG B C 1
ATOM 4388 O O . ARG B 1 47 ? -15.586 -23.094 69.562 1 26.59 47 ARG B O 1
ATOM 4395 N N . ALA B 1 48 ? -15.328 -23.938 71.688 1 32.5 48 ALA B N 1
ATOM 4396 C CA . ALA B 1 48 ? -14.406 -22.812 71.812 1 32.5 48 ALA B CA 1
ATOM 4397 C C . ALA B 1 48 ? -13.133 -23.031 71 1 32.5 48 ALA B C 1
ATOM 4399 O O . ALA B 1 48 ? -12.461 -22.078 70.625 1 32.5 48 ALA B O 1
ATOM 4400 N N . GLY B 1 49 ? -12.797 -24.328 71 1 32.31 49 GLY B N 1
ATOM 4401 C CA . GLY B 1 49 ? -11.461 -24.578 70.438 1 32.31 49 GLY B CA 1
ATOM 4402 C C . GLY B 1 49 ? -11.328 -24.203 69 1 32.31 49 GLY B C 1
ATOM 4403 O O . GLY B 1 49 ? -10.242 -23.875 68.5 1 32.31 49 GLY B O 1
ATOM 4404 N N . VAL B 1 50 ? -12.484 -24.578 68.188 1 34.78 50 VAL B N 1
ATOM 4405 C CA . VAL B 1 50 ? -12.453 -24.312 66.75 1 34.78 50 VAL B CA 1
ATOM 4406 C C . VAL B 1 50 ? -12.414 -22.797 66.5 1 34.78 50 VAL B C 1
ATOM 4408 O O . VAL B 1 50 ? -12.055 -22.359 65.438 1 34.78 50 VAL B O 1
ATOM 4411 N N . ALA B 1 51 ? -12.914 -21.969 67.562 1 37.41 51 ALA B N 1
ATOM 4412 C CA . ALA B 1 51 ? -12.938 -20.531 67.312 1 37.41 51 ALA B CA 1
ATOM 4413 C C . ALA B 1 51 ? -11.516 -19.969 67.25 1 37.41 51 ALA B C 1
ATOM 4415 O O . ALA B 1 51 ? -11.242 -19.047 66.5 1 37.41 51 ALA B O 1
ATOM 4416 N N . GLY B 1 52 ? -10.773 -20.656 68.125 1 40.5 52 GLY B N 1
ATOM 4417 C CA . GLY B 1 52 ? -9.445 -20.062 68.25 1 40.5 52 GLY B CA 1
ATOM 4418 C C . GLY B 1 52 ? -8.594 -20.281 67 1 40.5 52 GLY B C 1
ATOM 4419 O O . GLY B 1 52 ? -7.848 -19.391 66.625 1 40.5 52 GLY B O 1
ATOM 4420 N N . SER B 1 53 ? -8.688 -21.594 66.562 1 43.25 53 SER B N 1
ATOM 4421 C CA . SER B 1 53 ? -7.875 -21.891 65.375 1 43.25 53 SER B CA 1
ATOM 4422 C C . SER B 1 53 ? -8.375 -21.125 64.188 1 43.25 53 SER B C 1
ATOM 4424 O O . SER B 1 53 ? -7.598 -20.828 63.25 1 43.25 53 SER B O 1
ATOM 4426 N N . THR B 1 54 ? -9.75 -20.906 64.062 1 41.84 54 THR B N 1
ATOM 4427 C CA . THR B 1 54 ? -10.266 -20.141 62.938 1 41.84 54 THR B CA 1
ATOM 4428 C C . THR B 1 54 ? -9.859 -18.672 63.062 1 41.84 54 THR B C 1
ATOM 4430 O O . THR B 1 54 ? -9.617 -18.016 62.062 1 41.84 54 THR B O 1
ATOM 4433 N N . ALA B 1 55 ? -9.797 -18.219 64.375 1 46.47 55 ALA B N 1
ATOM 4434 C CA . ALA B 1 55 ? -9.367 -16.828 64.5 1 46.47 55 ALA B CA 1
ATOM 4435 C C . ALA B 1 55 ? -7.926 -16.656 64 1 46.47 55 ALA B C 1
ATOM 4437 O O . ALA B 1 55 ? -7.586 -15.656 63.375 1 46.47 55 ALA B O 1
ATOM 4438 N N . PHE B 1 56 ? -7.141 -17.719 64.312 1 49.25 56 PHE B N 1
ATOM 4439 C CA . PHE B 1 56 ? -5.734 -17.625 63.969 1 49.25 56 PHE B CA 1
ATOM 4440 C C . PHE B 1 56 ? -5.57 -17.703 62.438 1 49.25 56 PHE B C 1
ATOM 4442 O O . PHE B 1 56 ? -4.812 -16.922 61.875 1 49.25 56 PHE B O 1
ATOM 4449 N N . VAL B 1 57 ? -6.277 -18.656 61.719 1 47.78 57 VAL B N 1
ATOM 4450 C CA . VAL B 1 57 ? -6.227 -18.688 60.25 1 47.78 57 VAL B CA 1
ATOM 4451 C C . VAL B 1 57 ? -6.805 -17.375 59.688 1 47.78 57 VAL B C 1
ATOM 4453 O O . VAL B 1 57 ? -6.289 -16.828 58.719 1 47.78 57 VAL B O 1
ATOM 4456 N N . LEU B 1 58 ? -7.836 -16.781 60.438 1 46.22 58 LEU B N 1
ATOM 4457 C CA . LEU B 1 58 ? -8.375 -15.523 59.938 1 46.22 58 LEU B CA 1
ATOM 4458 C C . LEU B 1 58 ? -7.375 -14.391 60.156 1 46.22 58 LEU B C 1
ATOM 4460 O O . LEU B 1 58 ? -7.242 -13.516 59.281 1 46.22 58 LEU B O 1
ATOM 4464 N N . ILE B 1 59 ? -6.707 -14.516 61.312 1 49.97 59 ILE B N 1
ATOM 4465 C CA . ILE B 1 59 ? -5.707 -13.469 61.5 1 49.97 59 ILE B CA 1
ATOM 4466 C C . ILE B 1 59 ? -4.598 -13.633 60.469 1 49.97 59 ILE B C 1
ATOM 4468 O O . ILE B 1 59 ? -4.156 -12.656 59.844 1 49.97 59 ILE B O 1
ATOM 4472 N N . CYS B 1 60 ? -4.086 -14.914 60.25 1 47.88 60 CYS B N 1
ATOM 4473 C CA . CYS B 1 60 ? -3.068 -15.094 59.219 1 47.88 60 CYS B CA 1
ATOM 4474 C C . CYS B 1 60 ? -3.617 -14.742 57.844 1 47.88 60 CYS B C 1
ATOM 4476 O O . CYS B 1 60 ? -2.9 -14.188 57.031 1 47.88 60 CYS B O 1
ATOM 4478 N N . LEU B 1 61 ? -4.922 -15.156 57.562 1 43.75 61 LEU B N 1
ATOM 4479 C CA . LEU B 1 61 ? -5.523 -14.695 56.312 1 43.75 61 LEU B CA 1
ATOM 4480 C C . LEU B 1 61 ? -5.707 -13.18 56.312 1 43.75 61 LEU B C 1
ATOM 4482 O O . LEU B 1 61 ? -5.52 -12.516 55.312 1 43.75 61 LEU B O 1
ATOM 4486 N N . PHE B 1 62 ? -6.125 -12.633 57.5 1 43.41 62 PHE B N 1
ATOM 4487 C CA . PHE B 1 62 ? -6.242 -11.18 57.562 1 43.41 62 PHE B CA 1
ATOM 4488 C C . PHE B 1 62 ? -4.879 -10.516 57.375 1 43.41 62 PHE B C 1
ATOM 4490 O O . PHE B 1 62 ? -4.766 -9.492 56.688 1 43.41 62 PHE B O 1
ATOM 4497 N N . LEU B 1 63 ? -3.875 -11.047 58.125 1 44.03 63 LEU B N 1
ATOM 4498 C CA . LEU B 1 63 ? -2.57 -10.422 57.906 1 44.03 63 LEU B CA 1
ATOM 4499 C C . LEU B 1 63 ? -2.057 -10.672 56.5 1 44.03 63 LEU B C 1
ATOM 4501 O O . LEU B 1 63 ? -1.266 -9.883 55.969 1 44.03 63 LEU B O 1
ATOM 4505 N N . SER B 1 64 ? -2.232 -11.867 55.906 1 38.84 64 SER B N 1
ATOM 4506 C CA . SER B 1 64 ? -1.85 -12.008 54.531 1 38.84 64 SER B CA 1
ATOM 4507 C C . SER B 1 64 ? -2.682 -11.094 53.625 1 38.84 64 SER B C 1
ATOM 4509 O O . SER B 1 64 ? -2.268 -10.758 52.5 1 38.84 64 SER B O 1
ATOM 4511 N N . LEU B 1 65 ? -3.982 -10.898 53.969 1 37.62 65 LEU B N 1
ATOM 4512 C CA . LEU B 1 65 ? -4.746 -9.961 53.156 1 37.62 65 LEU B CA 1
ATOM 4513 C C . LEU B 1 65 ? -4.27 -8.531 53.375 1 37.62 65 LEU B C 1
ATOM 4515 O O . LEU B 1 65 ? -4.566 -7.637 52.594 1 37.62 65 LEU B O 1
ATOM 4519 N N . MET B 1 66 ? -3.916 -8.227 54.688 1 35.97 66 MET B N 1
ATOM 4520 C CA . MET B 1 66 ? -3.494 -6.832 54.812 1 35.97 66 MET B CA 1
ATOM 4521 C C . MET B 1 66 ? -2.244 -6.57 53.969 1 35.97 66 MET B C 1
ATOM 4523 O O . MET B 1 66 ? -1.856 -5.418 53.781 1 35.97 66 MET B O 1
ATOM 4527 N N . SER B 1 67 ? -1.305 -7.555 54.031 1 35.53 67 SER B N 1
ATOM 4528 C CA . SER B 1 67 ? -0.12 -7.172 53.281 1 35.53 67 SER B CA 1
ATOM 4529 C C . SER B 1 67 ? -0.447 -7 51.812 1 35.53 67 SER B C 1
ATOM 4531 O O . SER B 1 67 ? 0.455 -6.855 50.969 1 35.53 67 SER B O 1
ATOM 4533 N N . TRP B 1 68 ? -1.587 -7.531 51.469 1 35.19 68 TRP B N 1
ATOM 4534 C CA . TRP B 1 68 ? -1.77 -7.258 50.031 1 35.19 68 TRP B CA 1
ATOM 4535 C C . TRP B 1 68 ? -1.909 -5.762 49.781 1 35.19 68 TRP B C 1
ATOM 4537 O O . TRP B 1 68 ? -2.904 -5.312 49.219 1 35.19 68 TRP B O 1
ATOM 4547 N N . HIS B 1 69 ? -1.809 -5.039 51 1 28.7 69 HIS B N 1
ATOM 4548 C CA . HIS B 1 69 ? -2.189 -3.668 50.688 1 28.7 69 HIS B CA 1
ATOM 4549 C C . HIS B 1 69 ? -1.501 -3.184 49.406 1 28.7 69 HIS B C 1
ATOM 4551 O O . HIS B 1 69 ? -2.162 -2.699 48.5 1 28.7 69 HIS B O 1
ATOM 4557 N N . GLN B 1 70 ? -0.621 -2.143 49.75 1 27.72 70 GLN B N 1
ATOM 4558 C CA . GLN B 1 70 ? -0.323 -0.981 48.938 1 27.72 70 GLN B CA 1
ATOM 4559 C C . GLN B 1 70 ? 0.562 -1.363 47.75 1 27.72 70 GLN B C 1
ATOM 4561 O O . GLN B 1 70 ? 1.787 -1.424 47.875 1 27.72 70 GLN B O 1
ATOM 4566 N N . SER B 1 71 ? 0.413 -2.523 47.219 1 29.94 71 SER B N 1
ATOM 4567 C CA . SER B 1 71 ? 1.243 -2.408 46.031 1 29.94 71 SER B CA 1
ATOM 4568 C C . SER B 1 71 ? 1.038 -1.062 45.344 1 29.94 71 SER B C 1
ATOM 4570 O O . SER B 1 71 ? -0.073 -0.738 44.906 1 29.94 71 SER B O 1
ATOM 4572 N N . GLY B 1 72 ? 1.679 -0.057 45.938 1 27.27 72 GLY B N 1
ATOM 4573 C CA . GLY B 1 72 ? 1.814 1.172 45.156 1 27.27 72 GLY B CA 1
ATOM 4574 C C . GLY B 1 72 ? 1.924 0.935 43.688 1 27.27 72 GLY B C 1
ATOM 4575 O O . GLY B 1 72 ? 2.787 0.181 43.219 1 27.27 72 GLY B O 1
ATOM 4576 N N . PHE B 1 73 ? 0.705 0.785 43.094 1 29.84 73 PHE B N 1
ATOM 4577 C CA . PHE B 1 73 ? 0.861 1.127 41.688 1 29.84 73 PHE B CA 1
ATOM 4578 C C . PHE B 1 73 ? 1.879 2.248 41.531 1 29.84 73 PHE B C 1
ATOM 4580 O O . PHE B 1 73 ? 1.638 3.383 41.938 1 29.84 73 PHE B O 1
ATOM 4587 N N . THR B 1 74 ? 3.107 1.895 41.906 1 28.03 74 THR B N 1
ATOM 4588 C CA . THR B 1 74 ? 3.939 2.852 41.188 1 28.03 74 THR B CA 1
ATOM 4589 C C . THR B 1 74 ? 3.354 3.143 39.781 1 28.03 74 THR B C 1
ATOM 4591 O O . THR B 1 74 ? 3.229 2.24 38.969 1 28.03 74 THR B O 1
ATOM 4594 N N . SER B 1 75 ? 2.324 3.938 39.906 1 28.95 75 SER B N 1
ATOM 4595 C CA . SER B 1 75 ? 2.258 4.629 38.625 1 28.95 75 SER B CA 1
ATOM 4596 C C . SER B 1 75 ? 3.648 4.809 38.031 1 28.95 75 SER B C 1
ATOM 4598 O O . SER B 1 75 ? 4.48 5.531 38.562 1 28.95 75 SER B O 1
ATOM 4600 N N . SER B 1 76 ? 4.289 3.672 37.844 1 29.81 76 SER B N 1
ATOM 4601 C CA . SER B 1 76 ? 5.328 4.086 36.906 1 29.81 76 SER B CA 1
ATOM 4602 C C . SER B 1 76 ? 4.883 5.293 36.062 1 29.81 76 SER B C 1
ATOM 4604 O O . SER B 1 76 ? 3.98 5.184 35.25 1 29.81 76 SER B O 1
ATOM 4606 N N . SER B 1 77 ? 4.719 6.277 36.812 1 30.78 77 SER B N 1
ATOM 4607 C CA . SER B 1 77 ? 4.855 7.48 35.969 1 30.78 77 SER B CA 1
ATOM 4608 C C . SER B 1 77 ? 5.895 7.285 34.875 1 30.78 77 SER B C 1
ATOM 4610 O O . SER B 1 77 ? 7.039 7.723 35.031 1 30.78 77 SER B O 1
ATOM 4612 N N . GLY B 1 78 ? 6.188 6.016 34.594 1 33.72 78 GLY B N 1
ATOM 4613 C CA . GLY B 1 78 ? 6.992 6.148 33.406 1 33.72 78 GLY B CA 1
ATOM 4614 C C . GLY B 1 78 ? 6.609 7.348 32.562 1 33.72 78 GLY B C 1
ATOM 4615 O O . GLY B 1 78 ? 5.461 7.465 32.125 1 33.72 78 GLY B O 1
ATOM 4616 N N . SER B 1 79 ? 7.023 8.344 32.938 1 37.56 79 SER B N 1
ATOM 4617 C CA . SER B 1 79 ? 6.984 9.461 31.984 1 37.56 79 SER B CA 1
ATOM 4618 C C . SER B 1 79 ? 6.992 8.969 30.547 1 37.56 79 SER B C 1
ATOM 4620 O O . SER B 1 79 ? 8.023 8.531 30.031 1 37.56 79 SER B O 1
ATOM 4622 N N . ALA B 1 80 ? 6.117 8.133 30.172 1 45.38 80 ALA B N 1
ATOM 4623 C CA . ALA B 1 80 ? 6.016 7.836 28.75 1 45.38 80 ALA B CA 1
ATOM 4624 C C . ALA B 1 80 ? 6.52 9.008 27.906 1 45.38 80 ALA B C 1
ATOM 4626 O O . ALA B 1 80 ? 6.035 10.133 28.047 1 45.38 80 ALA B O 1
ATOM 4627 N N . SER B 1 81 ? 7.746 8.891 27.609 1 58.97 81 SER B N 1
ATOM 4628 C CA . SER B 1 81 ? 8.281 9.883 26.672 1 58.97 81 SER B CA 1
ATOM 4629 C C . SER B 1 81 ? 7.211 10.336 25.688 1 58.97 81 SER B C 1
ATOM 4631 O O . SER B 1 81 ? 6.438 9.523 25.172 1 58.97 81 SER B O 1
ATOM 4633 N N . LYS B 1 82 ? 7.016 11.555 25.719 1 77.19 82 LYS B N 1
ATOM 4634 C CA . LYS B 1 82 ? 6.07 12.219 24.828 1 77.19 82 LYS B CA 1
ATOM 4635 C C . LYS B 1 82 ? 6.312 11.805 23.375 1 77.19 82 LYS B C 1
ATOM 4637 O O . LYS B 1 82 ? 5.363 11.578 22.625 1 77.19 82 LYS B O 1
ATOM 4642 N N . SER B 1 83 ? 7.691 11.438 23.203 1 87.75 83 SER B N 1
ATOM 4643 C CA . SER B 1 83 ? 8.039 11.062 21.828 1 87.75 83 SER B CA 1
ATOM 4644 C C . SER B 1 83 ? 8.133 9.547 21.688 1 87.75 83 SER B C 1
ATOM 4646 O O . SER B 1 83 ? 8.625 8.859 22.578 1 87.75 83 SER B O 1
ATOM 4648 N N . LEU B 1 84 ? 7.633 9.062 20.609 1 93.31 84 LEU B N 1
ATOM 4649 C CA . LEU B 1 84 ? 7.867 7.676 20.203 1 93.31 84 LEU B CA 1
ATOM 4650 C C . LEU B 1 84 ? 9.242 7.523 19.562 1 93.31 84 LEU B C 1
ATOM 4652 O O . LEU B 1 84 ? 9.781 8.477 19 1 93.31 84 LEU B O 1
ATOM 4656 N N . SER B 1 85 ? 9.844 6.316 19.719 1 90.19 85 SER B N 1
ATOM 4657 C CA . SER B 1 85 ? 11.055 6.02 18.953 1 90.19 85 SER B CA 1
ATOM 4658 C C . SER B 1 85 ? 10.805 6.086 17.453 1 90.19 85 SER B C 1
ATOM 4660 O O . SER B 1 85 ? 9.656 6 17.016 1 90.19 85 SER B O 1
ATOM 4662 N N . SER B 1 86 ? 11.844 6.281 16.672 1 87.62 86 SER B N 1
ATOM 4663 C CA . SER B 1 86 ? 11.719 6.387 15.227 1 87.62 86 SER B CA 1
ATOM 4664 C C . SER B 1 86 ? 11.047 5.152 14.633 1 87.62 86 SER B C 1
ATOM 4666 O O . SER B 1 86 ? 10.227 5.262 13.727 1 87.62 86 SER B O 1
ATOM 4668 N N . GLU B 1 87 ? 11.375 3.98 15.164 1 86.88 87 GLU B N 1
ATOM 4669 C CA . GLU B 1 87 ? 10.797 2.729 14.688 1 86.88 87 GLU B CA 1
ATOM 4670 C C . GLU B 1 87 ? 9.305 2.668 14.977 1 86.88 87 GLU B C 1
ATOM 4672 O O . GLU B 1 87 ? 8.516 2.248 14.125 1 86.88 87 GLU B O 1
ATOM 4677 N N . ARG B 1 88 ? 8.914 3.137 16.125 1 91.94 88 ARG B N 1
ATOM 4678 C CA . ARG B 1 88 ? 7.512 3.105 16.516 1 91.94 88 ARG B CA 1
ATOM 4679 C C . ARG B 1 88 ? 6.703 4.133 15.727 1 91.94 88 ARG B C 1
ATOM 4681 O O . ARG B 1 88 ? 5.535 3.9 15.406 1 91.94 88 ARG B O 1
ATOM 4688 N N . ARG B 1 89 ? 7.312 5.266 15.406 1 94.06 89 ARG B N 1
ATOM 4689 C CA . ARG B 1 89 ? 6.645 6.309 14.633 1 94.06 89 ARG B CA 1
ATOM 4690 C C . ARG B 1 89 ? 6.266 5.801 13.25 1 94.06 89 ARG B C 1
ATOM 4692 O O . ARG B 1 89 ? 5.219 6.172 12.711 1 94.06 89 ARG B O 1
ATOM 4699 N N . ARG B 1 90 ? 7.082 4.918 12.75 1 92.06 90 ARG B N 1
ATOM 4700 C CA . ARG B 1 90 ? 6.891 4.469 11.375 1 92.06 90 ARG B CA 1
ATOM 4701 C C . ARG B 1 90 ? 6.129 3.148 11.336 1 92.06 90 ARG B C 1
ATOM 4703 O O . ARG B 1 90 ? 5.738 2.688 10.258 1 92.06 90 ARG B O 1
ATOM 4710 N N . ASP B 1 91 ? 5.941 2.518 12.469 1 93.5 91 ASP B N 1
ATOM 4711 C CA . ASP B 1 91 ? 5.277 1.22 12.516 1 93.5 91 ASP B CA 1
ATOM 4712 C C . ASP B 1 91 ? 3.791 1.352 12.188 1 93.5 91 ASP B C 1
ATOM 4714 O O . ASP B 1 91 ? 3.004 1.802 13.023 1 93.5 91 ASP B O 1
ATOM 4718 N N . ARG B 1 92 ? 3.402 0.889 11.07 1 96.06 92 ARG B N 1
ATOM 4719 C CA . ARG B 1 92 ? 2.016 0.981 10.625 1 96.06 92 ARG B CA 1
ATOM 4720 C C 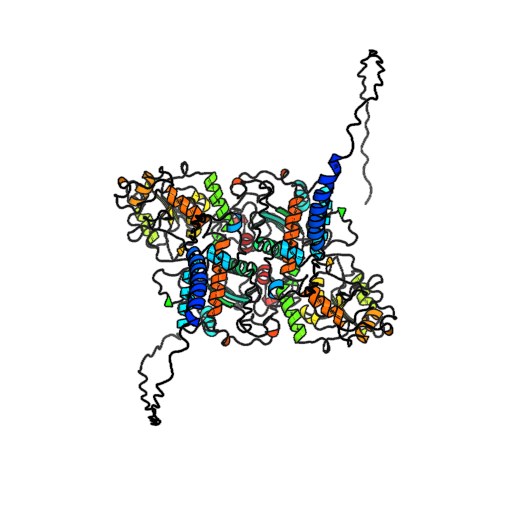. ARG B 1 92 ? 1.215 -0.236 11.078 1 96.06 92 ARG B C 1
ATOM 4722 O O . ARG B 1 92 ? 0.02 -0.339 10.789 1 96.06 92 ARG B O 1
ATOM 4729 N N . THR B 1 93 ? 1.854 -1.176 11.82 1 95.5 93 THR B N 1
ATOM 4730 C CA . THR B 1 93 ? 1.232 -2.477 12.039 1 95.5 93 THR B CA 1
ATOM 4731 C C . THR B 1 93 ? 0.852 -2.654 13.508 1 95.5 93 THR B C 1
ATOM 4733 O O . THR B 1 93 ? 0.625 -3.777 13.969 1 95.5 93 THR B O 1
ATOM 4736 N N . MET B 1 94 ? 0.795 -1.569 14.25 1 94.94 94 MET B N 1
ATOM 4737 C CA . MET B 1 94 ? 0.45 -1.689 15.656 1 94.94 94 MET B CA 1
ATOM 4738 C C . MET B 1 94 ? -0.92 -2.336 15.836 1 94.94 94 MET B C 1
ATOM 4740 O O . MET B 1 94 ? -1.857 -2.02 15.102 1 94.94 94 MET B O 1
ATOM 4744 N N . ASN B 1 95 ? -1.007 -3.26 16.781 1 93.19 95 ASN B N 1
ATOM 4745 C CA . ASN B 1 95 ? -2.318 -3.846 17.031 1 93.19 95 ASN B CA 1
ATOM 4746 C C . ASN B 1 95 ? -3.217 -2.885 17.812 1 93.19 95 ASN B C 1
ATOM 4748 O O . ASN B 1 95 ? -2.77 -1.822 18.25 1 93.19 95 ASN B O 1
ATOM 4752 N N . GLU B 1 96 ? -4.418 -3.26 18 1 93.94 96 GLU B N 1
ATOM 4753 C CA . GLU B 1 96 ? -5.43 -2.381 18.578 1 93.94 96 GLU B CA 1
ATOM 4754 C C . GLU B 1 96 ? -5.047 -1.951 20 1 93.94 96 GLU B C 1
ATOM 4756 O O . GLU B 1 96 ? -5.184 -0.779 20.344 1 93.94 96 GLU B O 1
ATOM 4761 N N . ALA B 1 97 ? -4.59 -2.865 20.766 1 95 97 ALA B N 1
ATOM 4762 C CA . ALA B 1 97 ? -4.223 -2.562 22.156 1 95 97 ALA B CA 1
ATOM 4763 C C . ALA B 1 97 ? -3.082 -1.548 22.203 1 95 97 ALA B C 1
ATOM 4765 O O . ALA B 1 97 ? -3.135 -0.587 22.984 1 95 97 ALA B O 1
ATOM 4766 N N . THR B 1 98 ? -2.045 -1.75 21.375 1 95.56 98 THR B N 1
ATOM 4767 C CA . THR B 1 98 ? -0.921 -0.822 21.328 1 95.56 98 THR B CA 1
ATOM 4768 C C . THR B 1 98 ? -1.373 0.545 20.812 1 95.56 98 THR B C 1
ATOM 4770 O O . THR B 1 98 ? -0.943 1.577 21.344 1 95.56 98 THR B O 1
ATOM 4773 N N . CYS B 1 99 ? -2.23 0.577 19.812 1 97 99 CYS B N 1
ATOM 4774 C CA . CYS B 1 99 ? -2.764 1.827 19.281 1 97 99 CYS B CA 1
ATOM 4775 C C . CYS B 1 99 ? -3.469 2.627 20.375 1 97 99 CYS B C 1
ATOM 4777 O O . CYS B 1 99 ? -3.23 3.826 20.516 1 97 99 CYS B O 1
ATOM 4779 N N . LYS B 1 100 ? -4.305 1.963 21.156 1 96.88 100 LYS B N 1
ATOM 4780 C CA . LYS B 1 100 ? -5.062 2.631 22.203 1 96.88 100 LYS B CA 1
ATOM 4781 C C . LYS B 1 100 ? -4.137 3.184 23.297 1 96.88 100 LYS B C 1
ATOM 4783 O O . LYS B 1 100 ? -4.387 4.258 23.844 1 96.88 100 LYS B O 1
ATOM 4788 N N . ALA B 1 101 ? -3.107 2.475 23.547 1 97.12 101 ALA B N 1
ATOM 4789 C CA . ALA B 1 101 ? -2.154 2.896 24.562 1 97.12 101 ALA B CA 1
ATOM 4790 C C . ALA B 1 101 ? -1.317 4.078 24.078 1 97.12 101 ALA B C 1
ATOM 4792 O O . ALA B 1 101 ? -1.05 5.012 24.844 1 97.12 101 ALA B O 1
ATOM 4793 N N . GLU B 1 102 ? -0.926 4.062 22.812 1 97.19 102 GLU B N 1
ATOM 4794 C CA . GLU B 1 102 ? 0.029 5.043 22.312 1 97.19 102 GLU B CA 1
ATOM 4795 C C . GLU B 1 102 ? -0.676 6.324 21.875 1 97.19 102 GLU B C 1
ATOM 4797 O O . GLU B 1 102 ? -0.098 7.41 21.938 1 97.19 102 GLU B O 1
ATOM 4802 N N . PHE B 1 103 ? -1.945 6.164 21.438 1 98.38 103 PHE B N 1
ATOM 4803 C CA . PHE B 1 103 ? -2.615 7.316 20.844 1 98.38 103 PHE B CA 1
ATOM 4804 C C . PHE B 1 103 ? -4 7.504 21.453 1 98.38 103 PHE B C 1
ATOM 4806 O O . PHE B 1 103 ? -4.988 7.637 20.719 1 98.38 103 PHE B O 1
ATOM 4813 N N . PRO B 1 104 ? -4.125 7.617 22.703 1 98 104 PRO B N 1
ATOM 4814 C CA . PRO B 1 104 ? -5.434 7.621 23.359 1 98 104 PRO B CA 1
ATOM 4815 C C . PRO B 1 104 ? -6.281 8.828 22.984 1 98 104 PRO B C 1
ATOM 4817 O O . PRO B 1 104 ? -7.512 8.773 23.047 1 98 104 PRO B O 1
ATOM 4820 N N . LEU B 1 105 ? -5.738 9.945 22.531 1 98.19 105 LEU B N 1
ATOM 4821 C CA . LEU B 1 105 ? -6.473 11.18 22.281 1 98.19 105 LEU B CA 1
ATOM 4822 C C . LEU B 1 105 ? -7.262 11.086 20.984 1 98.19 105 LEU B C 1
ATOM 4824 O O . LEU B 1 105 ? -8.141 11.914 20.719 1 98.19 105 LEU B O 1
ATOM 4828 N N . LEU B 1 106 ? -6.996 10.078 20.141 1 98.19 106 LEU B N 1
ATOM 4829 C CA . LEU B 1 106 ? -7.605 10 18.812 1 98.19 106 LEU B CA 1
ATOM 4830 C C . LEU B 1 106 ? -8.969 9.312 18.875 1 98.19 106 LEU B C 1
ATOM 4832 O O . LEU B 1 106 ? -9.781 9.461 17.969 1 98.19 106 LEU B O 1
ATOM 4836 N N . PHE B 1 107 ? -9.359 8.602 19.938 1 97.5 107 PHE B N 1
ATOM 4837 C CA . PHE B 1 107 ? -10.391 7.57 19.828 1 97.5 107 PHE B CA 1
ATOM 4838 C C . PHE B 1 107 ? -11.711 8.062 20.422 1 97.5 107 PHE B C 1
ATOM 4840 O O . PHE B 1 107 ? -12.781 7.621 20 1 97.5 107 PHE B O 1
ATOM 4847 N N . PRO B 1 108 ? -11.711 9.008 21.375 1 97.62 108 PRO B N 1
ATOM 4848 C CA . PRO B 1 108 ? -12.992 9.438 21.938 1 97.62 108 PRO B CA 1
ATOM 4849 C C . PRO B 1 108 ? -13.969 9.938 20.875 1 97.62 108 PRO B C 1
ATOM 4851 O O . PRO B 1 108 ? -15.172 9.672 20.969 1 97.62 108 PRO B O 1
ATOM 4854 N N . GLN B 1 109 ? -13.508 10.625 19.859 1 98 109 GLN B N 1
ATOM 4855 C CA . GLN B 1 109 ? -14.375 11.125 18.797 1 98 109 GLN B CA 1
ATOM 4856 C C . GLN B 1 109 ? -15.062 9.977 18.047 1 98 109 GLN B C 1
ATOM 4858 O O . GLN B 1 109 ? -16.188 10.133 17.562 1 98 109 GLN B O 1
ATOM 4863 N N . ILE B 1 110 ? -14.422 8.875 17.953 1 98.44 110 ILE B N 1
ATOM 4864 C CA . ILE B 1 110 ? -14.953 7.688 17.281 1 98.44 110 ILE B CA 1
ATOM 4865 C C . ILE B 1 110 ? -16.109 7.113 18.094 1 98.44 110 ILE B C 1
ATOM 4867 O O . ILE B 1 110 ? -17.156 6.758 17.531 1 98.44 110 ILE B O 1
ATOM 4871 N N . GLN B 1 111 ? -15.977 7.078 19.375 1 97.94 111 GLN B N 1
ATOM 4872 C CA . GLN B 1 111 ? -17.031 6.582 20.25 1 97.94 111 GLN B CA 1
ATOM 4873 C C . GLN B 1 111 ? -18.266 7.488 20.188 1 97.94 111 GLN B C 1
ATOM 4875 O O . GLN B 1 111 ? -19.391 7.008 20.234 1 97.94 111 GLN B O 1
ATOM 4880 N N . ASP B 1 112 ? -18.016 8.773 20.109 1 98.12 112 ASP B N 1
ATOM 4881 C CA . ASP B 1 112 ? -19.125 9.711 19.922 1 98.12 112 ASP B CA 1
ATOM 4882 C C . ASP B 1 112 ? -19.906 9.391 18.656 1 98.12 112 ASP B C 1
ATOM 4884 O O . ASP B 1 112 ? -21.141 9.438 18.656 1 98.12 112 ASP B O 1
ATOM 4888 N N . ASN B 1 113 ? -19.219 9.094 17.594 1 98.56 113 ASN B N 1
ATOM 4889 C CA . ASN B 1 113 ? -19.875 8.781 16.344 1 98.56 113 ASN B CA 1
ATOM 4890 C C . ASN B 1 113 ? -20.656 7.48 16.422 1 98.56 113 ASN B C 1
ATOM 4892 O O . ASN B 1 113 ? -21.766 7.383 15.891 1 98.56 113 ASN B O 1
ATOM 4896 N N . VAL B 1 114 ? -20.078 6.461 17.078 1 98.44 114 VAL B N 1
ATOM 4897 C CA . VAL B 1 114 ? -20.781 5.203 17.281 1 98.44 114 VAL B CA 1
ATOM 4898 C C . VAL B 1 114 ? -22.094 5.453 18.016 1 98.44 114 VAL B C 1
ATOM 4900 O O . VAL B 1 114 ? -23.156 5.004 17.594 1 98.44 114 VAL B O 1
ATOM 4903 N N . ALA B 1 115 ? -22.031 6.191 19.094 1 98.56 115 ALA B N 1
ATOM 4904 C CA . ALA B 1 115 ? -23.219 6.504 19.891 1 98.56 115 ALA B CA 1
ATOM 4905 C C . ALA B 1 115 ? -24.25 7.25 19.047 1 98.56 115 ALA B C 1
ATOM 4907 O O . ALA B 1 115 ? -25.453 6.953 19.125 1 98.56 115 ALA B O 1
ATOM 4908 N N . ALA B 1 116 ? -23.844 8.188 18.312 1 98.75 116 ALA B N 1
ATOM 4909 C CA . ALA B 1 116 ? -24.75 8.984 17.469 1 98.75 116 ALA B CA 1
ATOM 4910 C C . ALA B 1 116 ? -25.484 8.094 16.484 1 98.75 116 ALA B C 1
ATOM 4912 O O . ALA B 1 116 ? -26.703 8.219 16.328 1 98.75 116 ALA B O 1
ATOM 4913 N N . TRP B 1 117 ? -24.781 7.223 15.828 1 98.5 117 TRP B N 1
ATOM 4914 C CA . TRP B 1 117 ? -25.391 6.406 14.789 1 98.5 117 TRP B CA 1
ATOM 4915 C C . TRP B 1 117 ? -26.234 5.293 15.398 1 98.5 117 TRP B C 1
ATOM 4917 O O . TRP B 1 117 ? -27.234 4.867 14.812 1 98.5 117 TRP B O 1
ATOM 4927 N N . GLN B 1 118 ? -25.844 4.801 16.547 1 98.06 118 GLN B N 1
ATOM 4928 C CA . GLN B 1 118 ? -26.719 3.877 17.266 1 98.06 118 GLN B CA 1
ATOM 4929 C C . GLN B 1 118 ? -28.047 4.535 17.594 1 98.06 118 GLN B C 1
ATOM 4931 O O . GLN B 1 118 ? -29.109 3.926 17.406 1 98.06 118 GLN B O 1
ATOM 4936 N N . ALA B 1 119 ? -27.984 5.727 18.047 1 98.31 119 ALA B N 1
ATOM 4937 C CA . ALA B 1 119 ? -29.203 6.473 18.375 1 98.31 119 ALA B CA 1
ATOM 4938 C C . ALA B 1 119 ? -30.047 6.703 17.125 1 98.31 119 ALA B C 1
ATOM 4940 O O . ALA B 1 119 ? -31.281 6.738 17.188 1 98.31 119 ALA B O 1
ATOM 4941 N N . LYS B 1 120 ? -29.391 6.777 15.977 1 97.62 120 LYS B N 1
ATOM 4942 C CA . LYS B 1 120 ? -30.094 7 14.711 1 97.62 120 LYS B CA 1
ATOM 4943 C C . LYS B 1 120 ? -30.594 5.688 14.117 1 97.62 120 LYS B C 1
ATOM 4945 O O . LYS B 1 120 ? -31.266 5.684 13.086 1 97.62 120 LYS B O 1
ATOM 4950 N N . GLY B 1 121 ? -30.234 4.582 14.719 1 97.56 121 GLY B N 1
ATOM 4951 C CA . GLY B 1 121 ? -30.688 3.283 14.25 1 97.56 121 GLY B CA 1
ATOM 4952 C C . GLY B 1 121 ? -29.703 2.605 13.328 1 97.56 121 GLY B C 1
ATOM 4953 O O . GLY B 1 121 ? -29.984 1.543 12.773 1 97.56 121 GLY B O 1
ATOM 4954 N N . GLY B 1 122 ? -28.547 3.217 13.125 1 98 122 GLY B N 1
ATOM 4955 C CA . GLY B 1 122 ? -27.5 2.639 12.281 1 98 122 GLY B CA 1
ATOM 4956 C C . GLY B 1 122 ? -27.484 3.195 10.875 1 98 122 GLY B C 1
ATOM 4957 O O . GLY B 1 122 ? -28.281 4.09 10.547 1 98 122 GLY B O 1
ATOM 4958 N N . ILE B 1 123 ? -26.516 2.736 10.047 1 97.94 123 ILE B N 1
ATOM 4959 C CA . ILE B 1 123 ? -26.359 3.164 8.664 1 97.94 123 ILE B CA 1
ATOM 4960 C C . ILE B 1 123 ? -26.797 2.043 7.723 1 97.94 123 ILE B C 1
ATOM 4962 O O . ILE B 1 123 ? -26.188 0.97 7.699 1 97.94 123 ILE B O 1
ATOM 4966 N N . SER B 1 124 ? -27.797 2.281 6.918 1 96.69 124 SER B N 1
ATOM 4967 C CA . SER B 1 124 ? -28.344 1.271 6.008 1 96.69 124 SER B CA 1
ATOM 4968 C C . SER B 1 124 ? -27.688 1.361 4.633 1 96.69 124 SER B C 1
ATOM 4970 O O . SER B 1 124 ? -27 2.34 4.328 1 96.69 124 SER B O 1
ATOM 4972 N N . TYR B 1 125 ? -27.953 0.308 3.834 1 95.12 125 TYR B N 1
ATOM 4973 C CA . TYR B 1 125 ? -27.5 0.302 2.447 1 95.12 125 TYR B CA 1
ATOM 4974 C C . TYR B 1 125 ? -28.047 1.5 1.688 1 95.12 125 TYR B C 1
ATOM 4976 O O . TYR B 1 125 ? -27.328 2.145 0.92 1 95.12 125 TYR B O 1
ATOM 4984 N N . THR B 1 126 ? -29.281 1.821 1.919 1 96.56 126 THR B N 1
ATOM 4985 C CA . THR B 1 126 ? -29.953 2.938 1.252 1 96.56 126 THR B CA 1
ATOM 4986 C C . THR B 1 126 ? -29.328 4.266 1.672 1 96.56 126 THR B C 1
ATOM 4988 O O . THR B 1 126 ? -29.234 5.199 0.871 1 96.56 126 THR B O 1
ATOM 4991 N N . ASP B 1 127 ? -28.906 4.359 2.941 1 97.69 127 ASP B N 1
ATOM 4992 C CA . ASP B 1 127 ? -28.203 5.551 3.395 1 97.69 127 ASP B CA 1
ATOM 4993 C C . ASP B 1 127 ? -26.922 5.777 2.582 1 97.69 127 ASP B C 1
ATOM 4995 O O . ASP B 1 127 ? -26.594 6.914 2.232 1 97.69 127 ASP B O 1
ATOM 4999 N N . LEU B 1 128 ? -26.234 4.734 2.285 1 97.69 128 LEU B N 1
ATOM 5000 C CA . LEU B 1 128 ? -25 4.859 1.521 1 97.69 128 LEU B CA 1
ATOM 5001 C C . LEU B 1 128 ? -25.297 5.172 0.057 1 97.69 128 LEU B C 1
ATOM 5003 O O . LEU B 1 128 ? -24.531 5.891 -0.594 1 97.69 128 LEU B O 1
ATOM 5007 N N . ASP B 1 129 ? -26.422 4.578 -0.425 1 97.19 129 ASP B N 1
ATOM 5008 C CA . ASP B 1 129 ? -26.844 4.965 -1.765 1 97.19 129 ASP B CA 1
ATOM 5009 C C . ASP B 1 129 ? -27.094 6.469 -1.851 1 97.19 129 ASP B C 1
ATOM 5011 O O . ASP B 1 129 ? -26.656 7.121 -2.799 1 97.19 129 ASP B O 1
ATOM 5015 N N . GLN B 1 130 ? -27.766 6.926 -0.888 1 97.62 130 GLN B N 1
ATOM 5016 C CA . GLN B 1 130 ? -28.062 8.352 -0.847 1 97.62 130 GLN B CA 1
ATOM 5017 C C . GLN B 1 130 ? -26.781 9.172 -0.693 1 97.62 130 GLN B C 1
ATOM 5019 O O . GLN B 1 130 ? -26.625 10.211 -1.343 1 97.62 130 GLN B O 1
ATOM 5024 N N . ALA B 1 131 ? -25.906 8.742 0.167 1 98.25 131 ALA B N 1
ATOM 5025 C CA . ALA B 1 131 ? -24.625 9.422 0.367 1 98.25 131 ALA B CA 1
ATOM 5026 C C . ALA B 1 131 ? -23.859 9.547 -0.946 1 98.25 131 ALA B C 1
ATOM 5028 O O . ALA B 1 131 ? -23.406 10.641 -1.312 1 98.25 131 ALA B O 1
ATOM 5029 N N . ALA B 1 132 ? -23.734 8.461 -1.64 1 98 132 ALA B N 1
ATOM 5030 C CA . ALA B 1 132 ? -23 8.461 -2.902 1 98 132 ALA B CA 1
ATOM 5031 C C . ALA B 1 132 ? -23.672 9.367 -3.93 1 98 132 ALA B C 1
ATOM 5033 O O . ALA B 1 132 ? -22.984 10.117 -4.641 1 98 132 ALA B O 1
ATOM 5034 N N . ARG B 1 133 ? -24.938 9.344 -3.979 1 96.88 133 ARG B N 1
ATOM 5035 C CA . ARG B 1 133 ? -25.719 10.102 -4.965 1 96.88 133 ARG B CA 1
ATOM 5036 C C . ARG B 1 133 ? -25.641 11.594 -4.691 1 96.88 133 ARG B C 1
ATOM 5038 O O . ARG B 1 133 ? -25.656 12.406 -5.625 1 96.88 133 ARG B O 1
ATOM 5045 N N . THR B 1 134 ? -25.516 11.922 -3.479 1 97.5 134 THR B N 1
ATOM 5046 C CA . THR B 1 134 ? -25.688 13.328 -3.133 1 97.5 134 THR B CA 1
ATOM 5047 C C . THR B 1 134 ? -24.344 13.992 -2.871 1 97.5 134 THR B C 1
ATOM 5049 O O . THR B 1 134 ? -24.281 15.172 -2.52 1 97.5 134 THR B O 1
ATOM 5052 N N . CYS B 1 135 ? -23.266 13.227 -2.945 1 97.25 135 CYS B N 1
ATOM 5053 C CA . CYS B 1 135 ? -21.969 13.875 -2.848 1 97.25 135 CYS B CA 1
ATOM 5054 C C . CYS B 1 135 ? -21.859 15.023 -3.842 1 97.25 135 CYS B C 1
ATOM 5056 O O . CYS B 1 135 ? -22.25 14.891 -5 1 97.25 135 CYS B O 1
ATOM 5058 N N . ALA B 1 136 ? -21.297 16.094 -3.375 1 96.12 136 ALA B N 1
ATOM 5059 C CA . ALA B 1 136 ? -21.172 17.297 -4.207 1 96.12 136 ALA B CA 1
ATOM 5060 C C . ALA B 1 136 ? -20.391 16.984 -5.477 1 96.12 136 ALA B C 1
ATOM 5062 O O . ALA B 1 136 ? -19.297 16.406 -5.414 1 96.12 136 ALA B O 1
ATOM 5063 N N . GLY B 1 137 ? -20.812 17.484 -6.617 1 93.19 137 GLY B N 1
ATOM 5064 C CA . GLY B 1 137 ? -20.297 17.109 -7.922 1 93.19 137 GLY B CA 1
ATOM 5065 C C . GLY B 1 137 ? -18.969 17.781 -8.25 1 93.19 137 GLY B C 1
ATOM 5066 O O . GLY B 1 137 ? -18.234 17.312 -9.125 1 93.19 137 GLY B O 1
ATOM 5067 N N . ASN B 1 138 ? -18.656 18.828 -7.605 1 93.06 138 ASN B N 1
ATOM 5068 C CA . ASN B 1 138 ? -17.438 19.562 -7.906 1 93.06 138 ASN B CA 1
ATOM 5069 C C . ASN B 1 138 ? -16.234 18.969 -7.172 1 93.06 138 ASN B C 1
ATOM 5071 O O . ASN B 1 138 ? -15.102 19.422 -7.359 1 93.06 138 ASN B O 1
ATOM 5075 N N . TRP B 1 139 ? -16.516 17.984 -6.359 1 95.56 139 TRP B N 1
ATOM 5076 C CA . TRP B 1 139 ? -15.445 17.328 -5.617 1 95.56 139 TRP B CA 1
ATOM 5077 C C . TRP B 1 139 ? -15.375 15.844 -5.98 1 95.56 139 TRP B C 1
ATOM 5079 O O . TRP B 1 139 ? -16.359 15.258 -6.418 1 95.56 139 TRP B O 1
ATOM 5089 N N . GLY B 1 140 ? -14.18 15.289 -5.801 1 97.44 140 GLY B N 1
ATOM 5090 C CA . GLY B 1 140 ? -14.047 13.852 -5.93 1 97.44 140 GLY B CA 1
ATOM 5091 C C . GLY B 1 140 ? -14.688 13.078 -4.789 1 97.44 140 GLY B C 1
ATOM 5092 O O . GLY B 1 140 ? -14.93 13.641 -3.719 1 97.44 140 GLY B O 1
ATOM 5093 N N . MET B 1 141 ? -15.016 11.859 -5.043 1 98.31 141 MET B N 1
ATOM 5094 C CA . MET B 1 141 ? -15.602 10.961 -4.059 1 98.31 141 MET B CA 1
ATOM 5095 C C . MET B 1 141 ? -15.328 9.508 -4.418 1 98.31 141 MET B C 1
ATOM 5097 O O . MET B 1 141 ? -14.938 9.203 -5.551 1 98.31 141 MET B O 1
ATOM 5101 N N . ALA B 1 142 ? -15.453 8.625 -3.439 1 98.62 142 ALA B N 1
ATOM 5102 C CA . ALA B 1 142 ? -15.367 7.191 -3.697 1 98.62 142 ALA B CA 1
ATOM 5103 C C . ALA B 1 142 ? -16.328 6.418 -2.793 1 98.62 142 ALA B C 1
ATOM 5105 O O . ALA B 1 142 ? -16.562 6.812 -1.648 1 98.62 142 ALA B O 1
ATOM 5106 N N . ARG B 1 143 ? -16.953 5.461 -3.301 1 98.19 143 ARG B N 1
ATOM 5107 C CA . ARG B 1 143 ? -17.641 4.414 -2.553 1 98.19 143 ARG B CA 1
ATOM 5108 C C . ARG B 1 143 ? -16.828 3.123 -2.545 1 98.19 143 ARG B C 1
ATOM 5110 O O . ARG B 1 143 ? -16.5 2.586 -3.604 1 98.19 143 ARG B O 1
ATOM 5117 N N . ILE B 1 144 ? -16.484 2.635 -1.357 1 97 144 ILE B N 1
ATOM 5118 C CA . ILE B 1 144 ? -15.508 1.547 -1.269 1 97 144 ILE B CA 1
ATOM 5119 C C . ILE B 1 144 ? -16.078 0.417 -0.413 1 97 144 ILE B C 1
ATOM 5121 O O . ILE B 1 144 ? -16.984 0.635 0.387 1 97 144 ILE B O 1
ATOM 5125 N N . VAL B 1 145 ? -15.547 -0.774 -0.634 1 93.56 145 VAL B N 1
ATOM 5126 C CA . VAL B 1 145 ? -15.852 -1.963 0.155 1 93.56 145 VAL B CA 1
ATOM 5127 C C . VAL B 1 145 ? -14.562 -2.576 0.686 1 93.56 145 VAL B C 1
ATOM 5129 O O . VAL B 1 145 ? -13.609 -2.787 -0.071 1 93.56 145 VAL B O 1
ATOM 5132 N N . ILE B 1 146 ? -14.461 -2.725 1.988 1 93.06 146 ILE B N 1
ATOM 5133 C CA . ILE B 1 146 ? -13.352 -3.396 2.646 1 93.06 146 ILE B CA 1
ATOM 5134 C C . ILE B 1 146 ? -13.781 -4.785 3.107 1 93.06 146 ILE B C 1
ATOM 5136 O O . ILE B 1 146 ? -14.742 -4.922 3.865 1 93.06 146 ILE B O 1
ATOM 5140 N N . ARG B 1 147 ? -13.117 -5.73 2.605 1 87.12 147 ARG B N 1
ATOM 5141 C CA . ARG B 1 147 ? -13.438 -7.098 3.004 1 87.12 147 ARG B CA 1
ATOM 5142 C C . ARG B 1 147 ? -12.219 -8 2.893 1 87.12 147 ARG B C 1
ATOM 5144 O O . ARG B 1 147 ? -11.484 -7.941 1.904 1 87.12 147 ARG B O 1
ATOM 5151 N N . ASP B 1 148 ? -11.961 -8.828 3.914 1 85.25 148 ASP B N 1
ATOM 5152 C CA . ASP B 1 148 ? -10.922 -9.852 3.918 1 85.25 148 ASP B CA 1
ATOM 5153 C C . ASP B 1 148 ? -9.555 -9.25 3.619 1 85.25 148 ASP B C 1
ATOM 5155 O O . ASP B 1 148 ? -8.797 -9.781 2.805 1 85.25 148 ASP B O 1
ATOM 5159 N N . GLY B 1 149 ? -9.359 -8.102 4.199 1 86.88 149 GLY B N 1
ATOM 5160 C CA . GLY B 1 149 ? -8.055 -7.465 4.105 1 86.88 149 GLY B CA 1
ATOM 5161 C C . GLY B 1 149 ? -7.797 -6.816 2.76 1 86.88 149 GLY B C 1
ATOM 5162 O O . GLY B 1 149 ? -6.652 -6.512 2.416 1 86.88 149 GLY B O 1
ATOM 5163 N N . GLN B 1 150 ? -8.875 -6.637 1.971 1 90.31 150 GLN B N 1
ATOM 5164 C CA . GLN B 1 150 ? -8.766 -6.027 0.649 1 90.31 150 GLN B CA 1
ATOM 5165 C C . GLN B 1 150 ? -9.68 -4.812 0.524 1 90.31 150 GLN B C 1
ATOM 5167 O O . GLN B 1 150 ? -10.727 -4.746 1.174 1 90.31 150 GLN B O 1
ATOM 5172 N N . LEU B 1 151 ? -9.234 -3.871 -0.21 1 94.25 151 LEU B N 1
ATOM 5173 C CA . LEU B 1 151 ? -10.008 -2.682 -0.544 1 94.25 151 LEU B CA 1
ATOM 5174 C C . LEU B 1 151 ? -10.539 -2.762 -1.971 1 94.25 151 LEU B C 1
ATOM 5176 O O . LEU B 1 151 ? -9.781 -3.027 -2.908 1 94.25 151 LEU B O 1
ATOM 5180 N N . PHE B 1 152 ? -11.867 -2.594 -2.131 1 92.44 152 PHE B N 1
ATOM 5181 C CA . PHE B 1 152 ? -12.523 -2.602 -3.432 1 92.44 152 PHE B CA 1
ATOM 5182 C C . PHE B 1 152 ? -13.18 -1.257 -3.711 1 92.44 152 PHE B C 1
ATOM 5184 O O . PHE B 1 152 ? -13.75 -0.639 -2.809 1 92.44 152 PHE B O 1
ATOM 5191 N N . LEU B 1 153 ? -13.133 -0.858 -4.926 1 94.19 153 LEU B N 1
ATOM 5192 C CA . LEU B 1 153 ? -13.758 0.387 -5.363 1 94.19 153 LEU B CA 1
ATOM 5193 C C . LEU B 1 153 ? -15.055 0.114 -6.121 1 94.19 153 LEU B C 1
ATOM 5195 O O . LEU B 1 153 ? -15.031 -0.49 -7.195 1 94.19 153 LEU B O 1
ATOM 5199 N N . ARG B 1 154 ? -16.078 0.512 -5.594 1 92.81 154 ARG B N 1
ATOM 5200 C CA . ARG B 1 154 ? -17.391 0.395 -6.23 1 92.81 154 ARG B CA 1
ATOM 5201 C C . ARG B 1 154 ? -17.688 1.611 -7.102 1 92.81 154 ARG B C 1
ATOM 5203 O O . ARG B 1 154 ? -18.312 1.487 -8.156 1 92.81 154 ARG B O 1
ATOM 5210 N N . GLN B 1 155 ? -17.25 2.744 -6.637 1 94.12 155 GLN B N 1
ATOM 5211 C CA . GLN B 1 155 ? -17.375 4.004 -7.367 1 94.12 155 GLN B CA 1
ATOM 5212 C C . GLN B 1 155 ? -16.203 4.938 -7.035 1 94.12 155 GLN B C 1
ATOM 5214 O O . GLN B 1 155 ? -15.805 5.047 -5.879 1 94.12 155 GLN B O 1
ATOM 5219 N N . VAL B 1 156 ? -15.664 5.539 -8.086 1 95.06 156 VAL B N 1
ATOM 5220 C CA . VAL B 1 156 ? -14.617 6.527 -7.879 1 95.06 156 VAL B CA 1
ATOM 5221 C C . VAL B 1 156 ? -14.789 7.68 -8.867 1 95.06 156 VAL B C 1
ATOM 5223 O O . VAL B 1 156 ? -14.953 7.457 -10.062 1 95.06 156 VAL B O 1
ATOM 5226 N N . ARG B 1 157 ? -14.836 8.828 -8.359 1 95.44 157 ARG B N 1
ATOM 5227 C CA . ARG B 1 157 ? -14.68 10.086 -9.086 1 95.44 157 ARG B CA 1
ATOM 5228 C C . ARG B 1 157 ? -13.516 10.898 -8.516 1 95.44 157 ARG B C 1
ATOM 5230 O O . ARG B 1 157 ? -13.617 11.453 -7.422 1 95.44 157 ARG B O 1
ATOM 5237 N N . GLU B 1 158 ? -12.359 10.922 -9.141 1 92.5 158 GLU B N 1
ATOM 5238 C CA . GLU B 1 158 ? -11.125 11.5 -8.633 1 92.5 158 GLU B CA 1
ATOM 5239 C C . GLU B 1 158 ? -11.273 13 -8.391 1 92.5 158 GLU B C 1
ATOM 5241 O O . GLU B 1 158 ? -10.758 13.531 -7.402 1 92.5 158 GLU B O 1
ATOM 5246 N N . GLY B 1 159 ? -11.977 13.766 -9.156 1 88.31 159 GLY B N 1
ATOM 5247 C CA . GLY B 1 159 ? -12.008 15.219 -9.086 1 88.31 159 GLY B CA 1
ATOM 5248 C C . GLY B 1 159 ? -10.828 15.875 -9.773 1 88.31 159 GLY B C 1
ATOM 5249 O O . GLY B 1 159 ? -10.25 15.312 -10.703 1 88.31 159 GLY B O 1
ATOM 5250 N N . GLY B 1 160 ? -10.461 17.094 -9.375 1 83.81 160 GLY B N 1
ATOM 5251 C CA . GLY B 1 160 ? -9.5 17.906 -10.117 1 83.81 160 GLY B CA 1
ATOM 5252 C C . GLY B 1 160 ? -8.062 17.625 -9.734 1 83.81 160 GLY B C 1
ATOM 5253 O O . GLY B 1 160 ? -7.137 17.953 -10.477 1 83.81 160 GLY B O 1
ATOM 5254 N N . GLU B 1 161 ? -7.82 17.031 -8.656 1 89.81 161 GLU B N 1
ATOM 5255 C CA . GLU B 1 161 ? -6.484 16.703 -8.156 1 89.81 161 GLU B CA 1
ATOM 5256 C C . GLU B 1 161 ? -6.387 15.234 -7.773 1 89.81 161 GLU B C 1
ATOM 5258 O O . GLU B 1 161 ? -7.258 14.438 -8.125 1 89.81 161 GLU B O 1
ATOM 5263 N N . SER B 1 162 ? -5.266 14.859 -7.211 1 91.06 162 SER B N 1
ATOM 5264 C CA . SER B 1 162 ? -5.066 13.461 -6.844 1 91.06 162 SER B CA 1
ATOM 5265 C C . SER B 1 162 ? -5.492 13.203 -5.402 1 91.06 162 SER B C 1
ATOM 5267 O O . SER B 1 162 ? -4.898 12.367 -4.719 1 91.06 162 SER B O 1
ATOM 5269 N N . ARG B 1 163 ? -6.484 13.984 -4.949 1 95.81 163 ARG B N 1
ATOM 5270 C CA . ARG B 1 163 ? -6.871 13.938 -3.541 1 95.81 163 ARG B CA 1
ATOM 5271 C C . ARG B 1 163 ? -7.566 12.625 -3.205 1 95.81 163 ARG B C 1
ATOM 5273 O O . ARG B 1 163 ? -7.285 12.016 -2.172 1 95.81 163 ARG B O 1
ATOM 5280 N N . ILE B 1 164 ? -8.508 12.148 -4.082 1 97.56 164 ILE B N 1
ATOM 5281 C CA . ILE B 1 164 ? -9.211 10.891 -3.824 1 97.56 164 ILE B CA 1
ATOM 5282 C C . ILE B 1 164 ? -8.227 9.727 -3.883 1 97.56 164 ILE B C 1
ATOM 5284 O O . ILE B 1 164 ? -8.25 8.844 -3.023 1 97.56 164 ILE B O 1
ATOM 5288 N N . SER B 1 165 ? -7.316 9.797 -4.887 1 95.81 165 SER B N 1
ATOM 5289 C CA . SER B 1 165 ? -6.277 8.773 -4.977 1 95.81 165 SER B CA 1
ATOM 5290 C C . SER B 1 165 ? -5.449 8.719 -3.695 1 95.81 165 SER B C 1
ATOM 5292 O O . SER B 1 165 ? -5.102 7.641 -3.219 1 95.81 165 SER B O 1
ATOM 5294 N N . ALA B 1 166 ? -5.133 9.859 -3.156 1 97.44 166 ALA B N 1
ATOM 5295 C CA . ALA B 1 166 ? -4.352 9.93 -1.923 1 97.44 166 ALA B CA 1
ATOM 5296 C C . ALA B 1 166 ? -5.141 9.359 -0.744 1 97.44 166 ALA B C 1
ATOM 5298 O O . ALA B 1 166 ? -4.586 8.633 0.086 1 97.44 166 ALA B O 1
ATOM 5299 N N . LEU B 1 167 ? -6.43 9.672 -0.682 1 98.62 167 LEU B N 1
ATOM 5300 C CA . LEU B 1 167 ? -7.27 9.148 0.385 1 98.62 167 LEU B CA 1
ATOM 5301 C C . LEU B 1 167 ? -7.367 7.625 0.296 1 98.62 167 LEU B C 1
ATOM 5303 O O . LEU B 1 167 ? -7.281 6.934 1.313 1 98.62 167 LEU B O 1
ATOM 5307 N N . LEU B 1 168 ? -7.551 7.117 -0.884 1 98.38 168 LEU B N 1
ATOM 5308 C CA . LEU B 1 168 ? -7.645 5.676 -1.083 1 98.38 168 LEU B CA 1
ATOM 5309 C C . LEU B 1 168 ? -6.328 4.992 -0.727 1 98.38 168 LEU B C 1
ATOM 5311 O O . LEU B 1 168 ? -6.328 3.863 -0.229 1 98.38 168 LEU B O 1
ATOM 5315 N N . HIS B 1 169 ? -5.211 5.676 -0.983 1 97.94 169 HIS B N 1
ATOM 5316 C CA . HIS B 1 169 ? -3.91 5.16 -0.567 1 97.94 169 HIS B CA 1
ATOM 5317 C C . HIS B 1 169 ? -3.832 5.023 0.95 1 97.94 169 HIS B C 1
ATOM 5319 O O . HIS B 1 169 ? -3.328 4.02 1.461 1 97.94 169 HIS B O 1
ATOM 5325 N N . LEU B 1 170 ? -4.336 5.984 1.66 1 98.56 170 LEU B N 1
ATOM 5326 C CA . LEU B 1 170 ? -4.336 5.945 3.119 1 98.56 170 LEU B CA 1
ATOM 5327 C C . LEU B 1 170 ? -5.191 4.789 3.629 1 98.56 170 LEU B C 1
ATOM 5329 O O . LEU B 1 170 ? -4.762 4.035 4.504 1 98.56 170 LEU B O 1
ATOM 5333 N N . VAL B 1 171 ? -6.367 4.621 3.055 1 98.44 171 VAL B N 1
ATOM 5334 C CA . VAL B 1 171 ? -7.273 3.566 3.492 1 98.44 171 VAL B CA 1
ATOM 5335 C C . VAL B 1 171 ? -6.672 2.201 3.164 1 98.44 171 VAL B C 1
ATOM 5337 O O . VAL B 1 171 ? -6.68 1.297 4.004 1 98.44 171 VAL B O 1
ATOM 5340 N N . HIS B 1 172 ? -6.172 2.092 1.985 1 97.69 172 HIS B N 1
ATOM 5341 C CA . HIS B 1 172 ? -5.551 0.836 1.58 1 97.69 172 HIS B CA 1
ATOM 5342 C C . HIS B 1 172 ? -4.418 0.451 2.525 1 97.69 172 HIS B C 1
ATOM 5344 O O . HIS B 1 172 ? -4.293 -0.713 2.91 1 97.69 172 HIS B O 1
ATOM 5350 N N . THR B 1 173 ? -3.564 1.425 2.846 1 97.5 173 THR B N 1
ATOM 5351 C CA . THR B 1 173 ? -2.447 1.166 3.746 1 97.5 173 THR B CA 1
ATOM 5352 C C . THR B 1 173 ? -2.947 0.709 5.113 1 97.5 173 THR B C 1
ATOM 5354 O O . THR B 1 173 ? -2.436 -0.261 5.676 1 97.5 173 THR B O 1
ATOM 5357 N N . ALA B 1 174 ? -3.959 1.354 5.609 1 97.44 174 ALA B N 1
ATOM 5358 C CA . ALA B 1 174 ? -4.516 0.983 6.91 1 97.44 174 ALA B CA 1
ATOM 5359 C C . ALA B 1 174 ? -5.066 -0.44 6.883 1 97.44 174 ALA B C 1
ATOM 5361 O O . ALA B 1 174 ? -4.898 -1.194 7.844 1 97.44 174 ALA B O 1
ATOM 5362 N N . VAL B 1 175 ? -5.672 -0.818 5.789 1 95.5 175 VAL B N 1
ATOM 5363 C CA . VAL B 1 175 ? -6.301 -2.129 5.66 1 95.5 175 VAL B CA 1
ATOM 5364 C C . VAL B 1 175 ? -5.23 -3.209 5.555 1 95.5 175 VAL B C 1
ATOM 5366 O O . VAL B 1 175 ? -5.297 -4.23 6.246 1 95.5 175 VAL B O 1
ATOM 5369 N N . THR B 1 176 ? -4.188 -2.998 4.812 1 94.88 176 THR B N 1
ATOM 5370 C CA . THR B 1 176 ? -3.195 -4.031 4.535 1 94.88 176 THR B CA 1
ATOM 5371 C C . THR B 1 176 ? -2.223 -4.172 5.703 1 94.88 176 THR B C 1
ATOM 5373 O O . THR B 1 176 ? -1.576 -5.211 5.855 1 94.88 176 THR B O 1
ATOM 5376 N N . THR B 1 177 ? -2.15 -3.119 6.527 1 96.06 177 THR B N 1
ATOM 5377 C CA . THR B 1 177 ? -1.21 -3.16 7.641 1 96.06 177 THR B CA 1
ATOM 5378 C C . THR B 1 177 ? -1.91 -3.592 8.922 1 96.06 177 THR B C 1
ATOM 5380 O O . THR B 1 177 ? -1.312 -3.568 10 1 96.06 177 THR B O 1
ATOM 5383 N N . ASP B 1 178 ? -3.156 -3.969 8.828 1 93.94 178 ASP B N 1
ATOM 5384 C CA . ASP B 1 178 ? -3.902 -4.434 9.992 1 93.94 178 ASP B CA 1
ATOM 5385 C C . ASP B 1 178 ? -3.535 -5.875 10.344 1 93.94 178 ASP B C 1
ATOM 5387 O O . ASP B 1 178 ? -3.801 -6.797 9.562 1 93.94 178 ASP B O 1
ATOM 5391 N N . PRO B 1 179 ? -2.975 -6.102 11.492 1 88.38 179 PRO B N 1
ATOM 5392 C CA . PRO B 1 179 ? -2.607 -7.477 11.836 1 88.38 179 PRO B CA 1
ATOM 5393 C C . PRO B 1 179 ? -3.822 -8.367 12.094 1 88.38 179 PRO B C 1
ATOM 5395 O O . PRO B 1 179 ? -3.711 -9.594 12.055 1 88.38 179 PRO B O 1
ATOM 5398 N N . SER B 1 180 ? -4.949 -7.812 12.5 1 76.94 180 SER B N 1
ATOM 5399 C CA . SER B 1 180 ? -6.145 -8.594 12.812 1 76.94 180 SER B CA 1
ATOM 5400 C C . SER B 1 180 ? -6.934 -8.93 11.555 1 76.94 180 SER B C 1
ATOM 5402 O O . SER B 1 180 ? -7.816 -9.789 11.578 1 76.94 180 SER B O 1
ATOM 5404 N N . SER B 1 181 ? -6.312 -8.797 10.539 1 60.09 181 SER B N 1
ATOM 5405 C CA . SER B 1 181 ? -7.051 -8.961 9.289 1 60.09 181 SER B CA 1
ATOM 5406 C C . SER B 1 181 ? -8.547 -8.789 9.508 1 60.09 181 SER B C 1
ATOM 5408 O O . SER B 1 181 ? -9.148 -9.477 10.336 1 60.09 181 SER B O 1
ATOM 5410 N N . PHE B 1 182 ? -9.242 -7.617 9.617 1 53.53 182 PHE B N 1
ATOM 5411 C CA . PHE B 1 182 ? -10.609 -7.277 9.992 1 53.53 182 PHE B CA 1
ATOM 5412 C C . PHE B 1 182 ? -11.422 -8.531 10.266 1 53.53 182 PHE B C 1
ATOM 5414 O O . PHE B 1 182 ? -12.023 -9.102 9.352 1 53.53 182 PHE B O 1
ATOM 5421 N N . THR B 1 183 ? -10.82 -9.633 10.906 1 50.19 183 THR B N 1
ATOM 5422 C CA . THR B 1 183 ? -11.547 -10.852 11.234 1 50.19 183 THR B CA 1
ATOM 5423 C C . THR B 1 183 ? -12.617 -10.57 12.289 1 50.19 183 THR B C 1
ATOM 5425 O O . THR B 1 183 ? -12.312 -10.031 13.359 1 50.19 183 THR B O 1
ATOM 5428 N N . SER B 1 184 ? -13.719 -9.984 12.062 1 47.41 184 SER B N 1
ATOM 5429 C CA . SER B 1 184 ? -14.664 -10.109 13.172 1 47.41 184 SER B CA 1
ATOM 5430 C C . SER B 1 184 ? -15.031 -11.562 13.422 1 47.41 184 SER B C 1
ATOM 5432 O O . SER B 1 184 ? -15.922 -12.109 12.773 1 47.41 184 SER B O 1
ATOM 5434 N N . ALA B 1 185 ? -14.031 -12.453 13.719 1 44.34 185 ALA B N 1
ATOM 5435 C CA . ALA B 1 185 ? -14.375 -13.844 13.984 1 44.34 185 ALA B CA 1
ATOM 5436 C C . ALA B 1 185 ? -15.68 -13.938 14.773 1 44.34 185 ALA B C 1
ATOM 5438 O O . ALA B 1 185 ? -16.359 -14.969 14.742 1 44.34 185 ALA B O 1
ATOM 5439 N N . ASP B 1 186 ? -16.031 -12.992 15.547 1 45.94 186 ASP B N 1
ATOM 5440 C CA . ASP B 1 186 ? -17.078 -13.336 16.516 1 45.94 186 ASP B CA 1
ATOM 5441 C C . ASP B 1 186 ? -18.453 -13.344 15.867 1 45.94 186 ASP B C 1
ATOM 5443 O O . ASP B 1 186 ? -19.375 -13.992 16.375 1 45.94 186 ASP B O 1
ATOM 5447 N N . ASP B 1 187 ? -18.688 -12.477 14.836 1 50.94 187 ASP B N 1
ATOM 5448 C CA . ASP B 1 187 ? -20 -12.508 14.227 1 50.94 187 ASP B CA 1
ATOM 5449 C C . ASP B 1 187 ? -19.906 -12.734 12.719 1 50.94 187 ASP B C 1
ATOM 5451 O O . ASP B 1 187 ? -19.641 -11.797 11.961 1 50.94 187 ASP B O 1
ATOM 5455 N N . PRO B 1 188 ? -19.781 -14.039 12.344 1 52.69 188 PRO B N 1
ATOM 5456 C CA . PRO B 1 188 ? -19.672 -14.398 10.93 1 52.69 188 PRO B CA 1
ATOM 5457 C C . PRO B 1 188 ? -20.594 -13.578 10.031 1 52.69 188 PRO B C 1
ATOM 5459 O O . PRO B 1 188 ? -20.359 -13.469 8.828 1 52.69 188 PRO B O 1
ATOM 5462 N N . SER B 1 189 ? -21.781 -13.047 10.656 1 51.81 189 SER B N 1
ATOM 5463 C CA . SER B 1 189 ? -22.766 -12.32 9.875 1 51.81 189 SER B CA 1
ATOM 5464 C C . SER B 1 189 ? -22.344 -10.875 9.648 1 51.81 189 SER B C 1
ATOM 5466 O O . SER B 1 189 ? -22.984 -10.148 8.875 1 51.81 189 SER B O 1
ATOM 5468 N N . ASN B 1 190 ? -21.297 -10.539 10.234 1 57.47 190 ASN B N 1
ATOM 5469 C CA . ASN B 1 190 ? -21 -9.117 10.203 1 57.47 190 ASN B CA 1
ATOM 5470 C C . ASN B 1 190 ? -19.609 -8.844 9.625 1 57.47 190 ASN B C 1
ATOM 5472 O O . ASN B 1 190 ? -18.766 -8.234 10.281 1 57.47 190 ASN B O 1
ATOM 5476 N N . THR B 1 191 ? -19.562 -9.352 8.281 1 73.5 191 THR B N 1
ATOM 5477 C CA . THR B 1 191 ? -18.219 -9.133 7.723 1 73.5 191 THR B CA 1
ATOM 5478 C C . THR B 1 191 ? -18.266 -8.086 6.617 1 73.5 191 THR B C 1
ATOM 5480 O O . THR B 1 191 ? -19.281 -7.941 5.93 1 73.5 191 THR B O 1
ATOM 5483 N N . GLY B 1 192 ? -17.281 -7.371 6.574 1 86.19 192 GLY B N 1
ATOM 5484 C CA . GLY B 1 192 ? -17.078 -6.367 5.543 1 86.19 192 GLY B CA 1
ATOM 5485 C C . GLY B 1 192 ? -17.469 -4.969 5.988 1 86.19 192 GLY B C 1
ATOM 5486 O O . GLY B 1 192 ? -18.172 -4.801 6.98 1 86.19 192 GLY B O 1
ATOM 5487 N N . VAL B 1 193 ? -17 -3.971 5.348 1 93.12 193 VAL B N 1
ATOM 5488 C CA . VAL B 1 193 ? -17.297 -2.562 5.59 1 93.12 193 VAL B CA 1
ATOM 5489 C C . VAL B 1 193 ? -17.484 -1.839 4.258 1 93.12 193 VAL B C 1
ATOM 5491 O O . VAL B 1 193 ? -16.672 -2 3.34 1 93.12 193 VAL B O 1
ATOM 5494 N N . GLU B 1 194 ? -18.625 -1.225 4.117 1 95.38 194 GLU B N 1
ATOM 5495 C CA . GLU B 1 194 ? -18.859 -0.35 2.969 1 95.38 194 GLU B CA 1
ATOM 5496 C C . GLU B 1 194 ? -19.031 1.102 3.406 1 95.38 194 GLU B C 1
ATOM 5498 O O . GLU B 1 194 ? -19.703 1.379 4.406 1 95.38 194 GLU B O 1
ATOM 5503 N N . LEU B 1 195 ? -18.344 2.057 2.715 1 98 195 LEU B N 1
ATOM 5504 C CA . LEU B 1 195 ? -18.469 3.459 3.092 1 98 195 LEU B CA 1
ATOM 5505 C C . LEU B 1 195 ? -18.281 4.367 1.883 1 98 195 LEU B C 1
ATOM 5507 O O . LEU B 1 195 ? -17.828 3.918 0.826 1 98 195 LEU B O 1
ATOM 5511 N N . VAL B 1 196 ? -18.734 5.598 2.025 1 98.75 196 VAL B N 1
ATOM 5512 C CA . VAL B 1 196 ? -18.578 6.664 1.042 1 98.75 196 VAL B CA 1
ATOM 5513 C C . VAL B 1 196 ? -17.688 7.762 1.611 1 98.75 196 VAL B C 1
ATOM 5515 O O . VAL B 1 196 ? -17.844 8.172 2.762 1 98.75 196 VAL B O 1
ATOM 5518 N N . LEU B 1 197 ? -16.688 8.195 0.858 1 98.81 197 LEU B N 1
ATOM 5519 C CA . LEU B 1 197 ? -15.805 9.281 1.306 1 98.81 197 LEU B CA 1
ATOM 5520 C C . LEU B 1 197 ? -15.742 10.391 0.264 1 98.81 197 LEU B C 1
ATOM 5522 O O . LEU B 1 197 ? -15.961 10.148 -0.924 1 98.81 197 LEU B O 1
ATOM 5526 N N . SER B 1 198 ? -15.492 11.594 0.677 1 98.69 198 SER B N 1
ATOM 5527 C CA . SER B 1 198 ? -15.383 12.773 -0.173 1 98.69 198 SER B CA 1
ATOM 5528 C C . SER B 1 198 ? -14.148 13.594 0.175 1 98.69 198 SER B C 1
ATOM 5530 O O . SER B 1 198 ? -13.75 13.656 1.341 1 98.69 198 SER B O 1
ATOM 5532 N N . GLU B 1 199 ? -13.555 14.172 -0.855 1 98 199 GLU B N 1
ATOM 5533 C CA . GLU B 1 199 ? -12.406 15.047 -0.638 1 98 199 GLU B CA 1
ATOM 5534 C C . GLU B 1 199 ? -12.852 16.484 -0.374 1 98 199 GLU B C 1
ATOM 5536 O O . GLU B 1 199 ? -12.016 17.391 -0.27 1 98 199 GLU B O 1
ATOM 5541 N N . ALA B 1 200 ? -14.094 16.734 -0.271 1 97.25 200 ALA B N 1
ATOM 5542 C CA . ALA B 1 200 ? -14.617 18.094 -0.151 1 97.25 200 ALA B CA 1
ATOM 5543 C C . ALA B 1 200 ? -14.047 18.797 1.08 1 97.25 200 ALA B C 1
ATOM 5545 O O . ALA B 1 200 ? -13.953 18.203 2.154 1 97.25 200 ALA B O 1
ATOM 5546 N N . ASP B 1 201 ? -13.734 20.062 0.889 1 94.81 201 ASP B N 1
ATOM 5547 C CA . ASP B 1 201 ? -13.305 20.859 2.025 1 94.81 201 ASP B CA 1
ATOM 5548 C C . ASP B 1 201 ? -14.422 21 3.061 1 94.81 201 ASP B C 1
ATOM 5550 O O . ASP B 1 201 ? -14.164 20.953 4.266 1 94.81 201 ASP B O 1
ATOM 5554 N N . LYS B 1 202 ? -15.516 21.266 2.59 1 95.06 202 LYS B N 1
ATOM 5555 C CA . LYS B 1 202 ? -16.75 21.375 3.359 1 95.06 202 LYS B CA 1
ATOM 5556 C C . LYS B 1 202 ? -17.969 21.031 2.502 1 95.06 202 LYS B C 1
ATOM 5558 O O . LYS B 1 202 ? -17.859 20.938 1.277 1 95.06 202 LYS B O 1
ATOM 5563 N N . ASP B 1 203 ? -19.078 20.719 3.117 1 94.81 203 ASP B N 1
ATOM 5564 C CA . ASP B 1 203 ? -20.359 20.484 2.463 1 94.81 203 ASP B CA 1
ATOM 5565 C C . ASP B 1 203 ? -20.25 19.344 1.452 1 94.81 203 ASP B C 1
ATOM 5567 O O . ASP B 1 203 ? -20.625 19.5 0.287 1 94.81 203 ASP B O 1
ATOM 5571 N N . ALA B 1 204 ? -19.766 18.25 1.936 1 97.06 204 ALA B N 1
ATOM 5572 C CA . ALA B 1 204 ? -19.578 17.094 1.076 1 97.06 204 ALA B CA 1
ATOM 5573 C C . ALA B 1 204 ? -20.922 16.609 0.511 1 97.06 204 ALA B C 1
ATOM 5575 O O . ALA B 1 204 ? -20.969 16.047 -0.587 1 97.06 204 ALA B O 1
ATOM 5576 N N . SER B 1 205 ? -21.969 16.719 1.271 1 96.94 205 SER B N 1
ATOM 5577 C CA . SER B 1 205 ? -23.328 16.391 0.864 1 96.94 205 SER B CA 1
ATOM 5578 C C . SER B 1 205 ? -24.344 17.328 1.525 1 96.94 205 SER B C 1
ATOM 5580 O O . SER B 1 205 ? -24.234 17.625 2.717 1 96.94 205 SER B O 1
ATOM 5582 N N . PRO B 1 206 ? -25.359 17.75 0.789 1 93.56 206 PRO B N 1
ATOM 5583 C CA . PRO B 1 206 ? -26.375 18.625 1.394 1 93.56 206 PRO B CA 1
ATOM 5584 C C . PRO B 1 206 ? -27.359 17.859 2.273 1 93.56 206 PRO B C 1
ATOM 5586 O O . PRO B 1 206 ? -28 18.438 3.148 1 93.56 206 PRO B O 1
ATOM 5589 N N . THR B 1 207 ? -27.438 16.562 2.051 1 94 207 THR B N 1
ATOM 5590 C CA . THR B 1 207 ? -28.578 15.898 2.686 1 94 207 THR B CA 1
ATOM 5591 C C . THR B 1 207 ? -28.109 14.688 3.48 1 94 207 THR B C 1
ATOM 5593 O O . THR B 1 207 ? -28.844 14.164 4.32 1 94 207 THR B O 1
ATOM 5596 N N . SER B 1 208 ? -26.891 14.203 3.24 1 96.69 208 SER B N 1
ATOM 5597 C CA . SER B 1 208 ? -26.484 12.945 3.869 1 96.69 208 SER B CA 1
ATOM 5598 C C . SER B 1 208 ? -25.469 13.188 4.969 1 96.69 208 SER B C 1
ATOM 5600 O O . SER B 1 208 ? -24.5 13.938 4.773 1 96.69 208 SER B O 1
ATOM 5602 N N . ASP B 1 209 ? -25.594 12.469 6.094 1 96.31 209 ASP B N 1
ATOM 5603 C CA . ASP B 1 209 ? -24.641 12.484 7.188 1 96.31 209 ASP B CA 1
ATOM 5604 C C . ASP B 1 209 ? -23.672 11.305 7.09 1 96.31 209 ASP B C 1
ATOM 5606 O O . ASP B 1 209 ? -22.766 11.164 7.914 1 96.31 209 ASP B O 1
ATOM 5610 N N . ALA B 1 210 ? -23.828 10.453 6.035 1 98.12 210 ALA B N 1
ATOM 5611 C CA . ALA B 1 210 ? -23.141 9.172 6.016 1 98.12 210 ALA B CA 1
ATOM 5612 C C . ALA B 1 210 ? -21.875 9.242 5.168 1 98.12 210 ALA B C 1
ATOM 5614 O O . ALA B 1 210 ? -21.281 8.211 4.844 1 98.12 210 ALA B O 1
ATOM 5615 N N . VAL B 1 211 ? -21.438 10.484 4.777 1 98.69 211 VAL B N 1
ATOM 5616 C CA . VAL B 1 211 ? -20.219 10.672 4.004 1 98.69 211 VAL B CA 1
ATOM 5617 C C . VAL B 1 211 ? -19.031 10.922 4.949 1 98.69 211 VAL B C 1
ATOM 5619 O O . VAL B 1 211 ? -19.125 11.773 5.836 1 98.69 211 VAL B O 1
ATOM 5622 N N . TRP B 1 212 ? -18 10.094 4.836 1 98.88 212 TRP B N 1
ATOM 5623 C CA . TRP B 1 212 ? -16.75 10.422 5.527 1 98.88 212 TRP B CA 1
ATOM 5624 C C . TRP B 1 212 ? -16.109 11.672 4.934 1 98.88 212 TRP B C 1
ATOM 5626 O O . TRP B 1 212 ? -16 11.797 3.713 1 98.88 212 TRP B O 1
ATOM 5636 N N . VAL B 1 213 ? -15.68 12.586 5.789 1 98.69 213 VAL B N 1
ATOM 5637 C CA . VAL B 1 213 ? -15.195 13.883 5.309 1 98.69 213 VAL B CA 1
ATOM 5638 C C . VAL B 1 213 ? -13.852 14.203 5.961 1 98.69 213 VAL B C 1
ATOM 5640 O O . VAL B 1 213 ? -13.359 13.445 6.797 1 98.69 213 VAL B O 1
ATOM 5643 N N . LEU B 1 214 ? -13.234 15.305 5.574 1 98.56 214 LEU B N 1
ATOM 5644 C CA . LEU B 1 214 ? -11.875 15.641 5.988 1 98.56 214 LEU B CA 1
ATOM 5645 C C . LEU B 1 214 ? -11.891 16.484 7.262 1 98.56 214 LEU B C 1
ATOM 5647 O O . LEU B 1 214 ? -10.914 16.5 8.016 1 98.56 214 LEU B O 1
ATOM 5651 N N . SER B 1 215 ? -12.93 17.219 7.461 1 98.31 215 SER B N 1
ATOM 5652 C CA . SER B 1 215 ? -13.062 18.125 8.602 1 98.31 215 SER B CA 1
ATOM 5653 C C . SER B 1 215 ? -14.531 18.391 8.922 1 98.31 215 SER B C 1
ATOM 5655 O O . SER B 1 215 ? -15.414 18.047 8.133 1 98.31 215 SER B O 1
ATOM 5657 N N . LYS B 1 216 ? -14.773 18.844 10.086 1 97.88 216 LYS B N 1
ATOM 5658 C CA . LYS B 1 216 ? -16.109 19.297 10.5 1 97.88 216 LYS B CA 1
ATOM 5659 C C . LYS B 1 216 ? -16.016 20.516 11.406 1 97.88 216 LYS B C 1
ATOM 5661 O O . LYS B 1 216 ? -14.953 20.828 11.945 1 97.88 216 LYS B O 1
ATOM 5666 N N . ARG B 1 217 ? -17.109 21.188 11.539 1 97.94 217 ARG B N 1
ATOM 5667 C CA . ARG B 1 217 ? -17.141 22.359 12.422 1 97.94 217 ARG B CA 1
ATOM 5668 C C . ARG B 1 217 ? -17.031 21.938 13.883 1 97.94 217 ARG B C 1
ATOM 5670 O O . ARG B 1 217 ? -17.609 20.922 14.289 1 97.94 217 ARG B O 1
ATOM 5677 N N . THR B 1 218 ? -16.312 22.703 14.641 1 97.19 218 THR B N 1
ATOM 5678 C CA . THR B 1 218 ? -16.188 22.438 16.062 1 97.19 218 THR B CA 1
ATOM 5679 C C . THR B 1 218 ? -17.531 22.594 16.766 1 97.19 218 THR B C 1
ATOM 5681 O O . THR B 1 218 ? -17.781 21.969 17.797 1 97.19 218 THR B O 1
ATOM 5684 N N . SER B 1 219 ? -18.422 23.359 16.188 1 97.31 219 SER B N 1
ATOM 5685 C CA . SER B 1 219 ? -19.75 23.625 16.75 1 97.31 219 SER B CA 1
ATOM 5686 C C . SER B 1 219 ? -20.75 22.562 16.328 1 97.31 219 SER B C 1
ATOM 5688 O O . SER B 1 219 ? -21.891 22.562 16.797 1 97.31 219 SER B O 1
ATOM 5690 N N . GLU B 1 220 ? -20.344 21.672 15.422 1 97.19 220 GLU B N 1
ATOM 5691 C CA . GLU B 1 220 ? -21.25 20.641 14.938 1 97.19 220 GLU B CA 1
ATOM 5692 C C . GLU B 1 220 ? -21.688 19.719 16.078 1 97.19 220 GLU B C 1
ATOM 5694 O O . GLU B 1 220 ? -20.875 19.266 16.875 1 97.19 220 GLU B O 1
ATOM 5699 N N . PRO B 1 221 ? -23.016 19.5 16.188 1 97.25 221 PRO B N 1
ATOM 5700 C CA . PRO B 1 221 ? -23.453 18.609 17.25 1 97.25 221 PRO B CA 1
ATOM 5701 C C . PRO B 1 221 ? -22.922 17.188 17.094 1 97.25 221 PRO B C 1
ATOM 5703 O O . PRO B 1 221 ? -22.828 16.688 15.969 1 97.25 221 PRO B O 1
ATOM 5706 N N . LYS B 1 222 ? -22.625 16.578 18.188 1 97 222 LYS B N 1
ATOM 5707 C CA . LYS B 1 222 ? -22.109 15.211 18.188 1 97 222 LYS B CA 1
ATOM 5708 C C . LYS B 1 222 ? -23.109 14.242 17.578 1 97 222 LYS B C 1
ATOM 5710 O O . LYS B 1 222 ? -22.734 13.219 17.016 1 97 222 LYS B O 1
ATOM 5715 N N . SER B 1 223 ? -24.391 14.562 17.672 1 97.38 223 SER B N 1
ATOM 5716 C CA . SER B 1 223 ? -25.453 13.68 17.219 1 97.38 223 SER B CA 1
ATOM 5717 C C . SER B 1 223 ? -25.438 13.523 15.703 1 97.38 223 SER B C 1
ATOM 5719 O O . SER B 1 223 ? -26.062 12.609 15.164 1 97.38 223 SER B O 1
ATOM 5721 N N . LYS B 1 224 ? -24.734 14.391 15.031 1 97.25 224 LYS B N 1
ATOM 5722 C CA . LYS B 1 224 ? -24.625 14.242 13.578 1 97.25 224 LYS B CA 1
ATOM 5723 C C . LYS B 1 224 ? -23.828 12.992 13.219 1 97.25 224 LYS B C 1
ATOM 5725 O O . LYS B 1 224 ? -24.109 12.328 12.227 1 97.25 224 LYS B O 1
ATOM 5730 N N . GLY B 1 225 ? -22.797 12.656 14.016 1 98.19 225 GLY B N 1
ATOM 5731 C CA . GLY B 1 225 ? -22.047 11.43 13.812 1 98.19 225 GLY B CA 1
ATOM 5732 C C . GLY B 1 225 ? -21.125 11.492 12.617 1 98.19 225 GLY B C 1
ATOM 5733 O O . GLY B 1 225 ? -20.953 10.5 11.898 1 98.19 225 GLY B O 1
ATOM 5734 N N . THR B 1 226 ? -20.469 12.656 12.336 1 98.25 226 THR B N 1
ATOM 5735 C CA . THR B 1 226 ? -19.609 12.844 11.172 1 98.25 226 THR B CA 1
ATOM 5736 C C . THR B 1 226 ? -18.297 12.078 11.336 1 98.25 226 THR B C 1
ATOM 5738 O O . THR B 1 226 ? -17.547 12.312 12.289 1 98.25 226 THR B O 1
ATOM 5741 N N . TRP B 1 227 ? -18.109 11.141 10.469 1 98.69 227 TRP B N 1
ATOM 5742 C CA . TRP B 1 227 ? -16.859 10.391 10.445 1 98.69 227 TRP B CA 1
ATOM 5743 C C . TRP B 1 227 ? -15.766 11.164 9.719 1 98.69 227 TRP B C 1
ATOM 5745 O O . TRP B 1 227 ? -15.969 11.633 8.594 1 98.69 227 TRP B O 1
ATOM 5755 N N . LEU B 1 228 ? -14.562 11.273 10.336 1 98.69 228 LEU B N 1
ATOM 5756 C CA . LEU B 1 228 ? -13.453 12.031 9.766 1 98.69 228 LEU B CA 1
ATOM 5757 C C . LEU B 1 228 ? -12.391 11.102 9.188 1 98.69 228 LEU B C 1
ATOM 5759 O O . LEU B 1 228 ? -12.094 10.055 9.766 1 98.69 228 LEU B O 1
ATOM 5763 N N . LEU B 1 229 ? -11.852 11.5 8.07 1 98.5 229 LEU B N 1
ATOM 5764 C CA . LEU B 1 229 ? -10.648 10.922 7.488 1 98.5 229 LEU B CA 1
ATOM 5765 C C . LEU B 1 229 ? -9.445 11.828 7.723 1 98.5 229 LEU B C 1
ATOM 5767 O O . LEU B 1 229 ? -9.57 13.055 7.727 1 98.5 229 LEU B O 1
ATOM 5771 N N . PRO B 1 230 ? -8.211 11.203 7.953 1 98.69 230 PRO B N 1
ATOM 5772 C CA . PRO B 1 230 ? -7.043 12.039 7.656 1 98.69 230 PRO B CA 1
ATOM 5773 C C . PRO B 1 230 ? -7.074 12.617 6.242 1 98.69 230 PRO B C 1
ATOM 5775 O O . PRO B 1 230 ? -7.457 11.922 5.297 1 98.69 230 PRO B O 1
ATOM 5778 N N . ASP B 1 231 ? -6.801 13.883 6.086 1 98.25 231 ASP B N 1
ATOM 5779 C CA . ASP B 1 231 ? -6.887 14.445 4.738 1 98.25 231 ASP B CA 1
ATOM 5780 C C . ASP B 1 231 ? -5.793 13.875 3.838 1 98.25 231 ASP B C 1
ATOM 5782 O O . ASP B 1 231 ? -4.863 13.227 4.316 1 98.25 231 ASP B O 1
ATOM 5786 N N . PHE B 1 232 ? -5.871 14.133 2.551 1 97.31 232 PHE B N 1
ATOM 5787 C CA . PHE B 1 232 ? -5.066 13.539 1.489 1 97.31 232 PHE B CA 1
ATOM 5788 C C . PHE B 1 232 ? -3.594 13.898 1.664 1 97.31 232 PHE B C 1
ATOM 5790 O O . PHE B 1 232 ? -2.715 13.164 1.209 1 97.31 232 PHE B O 1
ATOM 5797 N N . GLY B 1 233 ? -3.293 14.969 2.383 1 96.44 233 GLY B N 1
ATOM 5798 C CA . GLY B 1 233 ? -1.917 15.391 2.576 1 96.44 233 GLY B CA 1
ATOM 5799 C C . GLY B 1 233 ? -1.118 14.453 3.461 1 96.44 233 GLY B C 1
ATOM 5800 O O . GLY B 1 233 ? 0.113 14.508 3.477 1 96.44 233 GLY B O 1
ATOM 5801 N N . PHE B 1 234 ? -1.818 13.586 4.215 1 98.06 234 PHE B N 1
ATOM 5802 C CA . PHE B 1 234 ? -1.128 12.602 5.039 1 98.06 234 PHE B CA 1
ATOM 5803 C C . PHE B 1 234 ? -0.5 11.516 4.172 1 98.06 234 PHE B C 1
ATOM 5805 O O . PHE B 1 234 ? 0.356 10.758 4.637 1 98.06 234 PHE B O 1
ATOM 5812 N N . ALA B 1 235 ? -0.991 11.414 2.916 1 96.12 235 ALA B N 1
ATOM 5813 C CA . ALA B 1 235 ? -0.328 10.594 1.903 1 96.12 235 ALA B CA 1
ATOM 5814 C C . ALA B 1 235 ? 0.605 11.438 1.04 1 96.12 235 ALA B C 1
ATOM 5816 O O . ALA B 1 235 ? 1.815 11.203 1.009 1 96.12 235 ALA B O 1
ATOM 5817 N N . GLY B 1 236 ? 0.036 12.344 0.381 1 91.75 236 GLY B N 1
ATOM 5818 C CA . GLY B 1 236 ? 0.753 13.242 -0.507 1 91.75 236 GLY B CA 1
ATOM 5819 C C . GLY B 1 236 ? -0.154 14.234 -1.211 1 91.75 236 GLY B C 1
ATOM 5820 O O . GLY B 1 236 ? -1.35 13.984 -1.375 1 91.75 236 GLY B O 1
ATOM 5821 N N . TRP B 1 237 ? 0.399 15.32 -1.572 1 88.94 237 TRP B N 1
ATOM 5822 C CA . TRP B 1 237 ? -0.255 16.391 -2.312 1 88.94 237 TRP B CA 1
ATOM 5823 C C . TRP B 1 237 ? 0.683 16.984 -3.361 1 88.94 237 TRP B C 1
ATOM 5825 O O . TRP B 1 237 ? 1.058 18.156 -3.281 1 88.94 237 TRP B O 1
ATOM 5835 N N . PRO B 1 238 ? 0.954 16.156 -4.379 1 84.38 238 PRO B N 1
ATOM 5836 C CA . PRO B 1 238 ? 2.016 16.547 -5.312 1 84.38 238 PRO B CA 1
ATOM 5837 C C . PRO B 1 238 ? 1.675 17.797 -6.113 1 84.38 238 PRO B C 1
ATOM 5839 O O . PRO B 1 238 ? 2.574 18.531 -6.523 1 84.38 238 PRO B O 1
ATOM 5842 N N . GLU B 1 239 ? 0.426 18.125 -6.246 1 82.38 239 GLU B N 1
ATOM 5843 C CA . GLU B 1 239 ? 0.001 19.281 -7.039 1 82.38 239 GLU B CA 1
ATOM 5844 C C . GLU B 1 239 ? 0.451 20.578 -6.402 1 82.38 239 GLU B C 1
ATOM 5846 O O . GLU B 1 239 ? 0.504 21.625 -7.066 1 82.38 239 GLU B O 1
ATOM 5851 N N . THR B 1 240 ? 0.792 20.484 -5.074 1 82.06 240 THR B N 1
ATOM 5852 C CA . THR B 1 240 ? 1.26 21.672 -4.379 1 82.06 240 THR B CA 1
ATOM 5853 C C . THR B 1 240 ? 2.779 21.656 -4.23 1 82.06 240 THR B C 1
ATOM 5855 O O . THR B 1 240 ? 3.354 22.516 -3.553 1 82.06 240 THR B O 1
ATOM 5858 N N . GLY B 1 241 ? 3.393 20.656 -4.727 1 78.88 241 GLY B N 1
ATOM 5859 C CA . GLY B 1 241 ? 4.844 20.562 -4.684 1 78.88 241 GLY B CA 1
ATOM 5860 C C . GLY B 1 241 ? 5.375 20.156 -3.32 1 78.88 241 GLY B C 1
ATOM 5861 O O . GLY B 1 241 ? 6.473 20.578 -2.934 1 78.88 241 GLY B O 1
ATOM 5862 N N . ILE B 1 242 ? 4.625 19.469 -2.604 1 82.75 242 ILE B N 1
ATOM 5863 C CA . ILE B 1 242 ? 5.039 19.031 -1.271 1 82.75 242 ILE B CA 1
ATOM 5864 C C . ILE B 1 242 ? 5.371 17.547 -1.286 1 82.75 242 ILE B C 1
ATOM 5866 O O . ILE B 1 242 ? 4.68 16.75 -1.932 1 82.75 242 ILE B O 1
ATOM 5870 N N . ALA B 1 243 ? 6.422 17.156 -0.652 1 84.75 243 ALA B N 1
ATOM 5871 C CA . ALA B 1 243 ? 6.789 15.75 -0.49 1 84.75 243 ALA B CA 1
ATOM 5872 C C . ALA B 1 243 ? 5.68 14.969 0.211 1 84.75 243 ALA B C 1
ATOM 5874 O O . ALA B 1 243 ? 4.758 15.555 0.776 1 84.75 243 ALA B O 1
ATOM 5875 N N . SER B 1 244 ? 5.738 13.625 0.083 1 90.69 244 SER B N 1
ATOM 5876 C CA . SER B 1 244 ? 4.836 12.844 0.918 1 90.69 244 SER B CA 1
ATOM 5877 C C . SER B 1 244 ? 4.941 13.25 2.383 1 90.69 244 SER B C 1
ATOM 5879 O O . SER B 1 244 ? 5.969 13.781 2.812 1 90.69 244 SER B O 1
ATOM 5881 N N . PHE B 1 245 ? 3.928 13.07 3.137 1 94.69 245 PHE B N 1
ATOM 5882 C CA . PHE B 1 245 ? 3.947 13.508 4.527 1 94.69 245 PHE B CA 1
ATOM 5883 C C . PHE B 1 245 ? 5.09 12.844 5.285 1 94.69 245 PHE B C 1
ATOM 5885 O O . PHE B 1 245 ? 5.777 13.492 6.074 1 94.69 245 PHE B O 1
ATOM 5892 N N . ALA B 1 246 ? 5.285 11.57 5.047 1 91.31 246 ALA B N 1
ATOM 5893 C CA . ALA B 1 246 ? 6.371 10.859 5.707 1 91.31 246 ALA B CA 1
ATOM 5894 C C . ALA B 1 246 ? 7.727 11.461 5.348 1 91.31 246 ALA B C 1
ATOM 5896 O O . ALA B 1 246 ? 8.602 11.602 6.207 1 91.31 246 ALA B O 1
ATOM 5897 N N . GLU B 1 247 ? 7.914 11.781 4.109 1 89 247 GLU B N 1
ATOM 5898 C CA . GLU B 1 247 ? 9.164 12.422 3.701 1 89 247 GLU B CA 1
ATOM 5899 C C . GLU B 1 247 ? 9.289 13.82 4.289 1 89 247 GLU B C 1
ATOM 5901 O O . GLU B 1 247 ? 10.391 14.266 4.625 1 89 247 GLU B O 1
ATOM 5906 N N . PHE B 1 248 ? 8.211 14.508 4.332 1 91.94 248 PHE B N 1
ATOM 5907 C CA . PHE B 1 248 ? 8.219 15.836 4.93 1 91.94 248 PHE B CA 1
ATOM 5908 C C . PHE B 1 248 ? 8.734 15.781 6.363 1 91.94 248 PHE B C 1
ATOM 5910 O O . PHE B 1 248 ? 9.461 16.672 6.801 1 91.94 248 PHE B O 1
ATOM 5917 N N . LEU B 1 249 ? 8.352 14.805 7.121 1 93.25 249 LEU B N 1
ATOM 5918 C CA . LEU B 1 249 ? 8.797 14.68 8.508 1 93.25 249 LEU B CA 1
ATOM 5919 C C . LEU B 1 249 ? 10.312 14.578 8.578 1 93.25 249 LEU B C 1
ATOM 5921 O O . LEU B 1 249 ? 10.93 15.125 9.492 1 93.25 249 LEU B O 1
ATOM 5925 N N . HIS B 1 250 ? 10.922 13.945 7.598 1 88.62 250 HIS B N 1
ATOM 5926 C CA . HIS B 1 250 ? 12.375 13.898 7.527 1 88.62 250 HIS B CA 1
ATOM 5927 C C . HIS B 1 250 ? 12.953 15.266 7.184 1 88.62 250 HIS B C 1
ATOM 5929 O O . HIS B 1 250 ? 13.984 15.664 7.73 1 88.62 250 HIS B O 1
ATOM 5935 N N . LEU B 1 251 ? 12.266 15.93 6.316 1 89.31 251 LEU B N 1
ATOM 5936 C CA . LEU B 1 251 ? 12.727 17.25 5.922 1 89.31 251 LEU B CA 1
ATOM 5937 C C . LEU B 1 251 ? 12.625 18.234 7.086 1 89.31 251 LEU B C 1
ATOM 5939 O O . LEU B 1 251 ? 13.508 19.078 7.273 1 89.31 251 LEU B O 1
ATOM 5943 N N . ALA B 1 252 ? 11.531 18.141 7.77 1 93.31 252 ALA B N 1
ATOM 5944 C CA . ALA B 1 252 ? 11.383 18.984 8.945 1 93.31 252 ALA B CA 1
ATOM 5945 C C . ALA B 1 252 ? 12.508 18.734 9.953 1 93.31 252 ALA B C 1
ATOM 5947 O O . ALA B 1 252 ? 13.086 19.672 10.5 1 93.31 252 ALA B O 1
ATOM 5948 N N . SER B 1 253 ? 12.82 17.484 10.156 1 90.75 253 SER B N 1
ATOM 5949 C CA . SER B 1 253 ? 13.914 17.125 11.047 1 90.75 253 SER B CA 1
ATOM 5950 C C . SER B 1 253 ? 15.25 17.641 10.539 1 90.75 253 SER B C 1
ATOM 5952 O O . SER B 1 253 ? 16.094 18.078 11.32 1 90.75 253 SER B O 1
ATOM 5954 N N . LEU B 1 254 ? 15.453 17.578 9.266 1 88.69 254 LEU B N 1
ATOM 5955 C CA . LEU B 1 254 ? 16.672 18.094 8.664 1 88.69 254 LEU B CA 1
ATOM 5956 C C . LEU B 1 254 ? 16.828 19.594 8.938 1 88.69 254 LEU B C 1
ATOM 5958 O O . LEU B 1 254 ? 17.922 20.062 9.203 1 88.69 254 LEU B O 1
ATOM 5962 N N . GLN B 1 255 ? 15.703 20.297 8.852 1 93.12 255 GLN B N 1
ATOM 5963 C CA . GLN B 1 255 ? 15.766 21.734 9.109 1 93.12 255 GLN B CA 1
ATOM 5964 C C . GLN B 1 255 ? 16.234 22.016 10.539 1 93.12 255 GLN B C 1
ATOM 5966 O O . GLN B 1 255 ? 16.922 23 10.789 1 93.12 255 GLN B O 1
ATOM 5971 N N . ASP B 1 256 ? 15.898 21.141 11.484 1 93.69 256 ASP B N 1
ATOM 5972 C CA . ASP B 1 256 ? 16.375 21.297 12.859 1 93.69 256 ASP B CA 1
ATOM 5973 C C . ASP B 1 256 ? 17.891 21.297 12.922 1 93.69 256 ASP B C 1
ATOM 5975 O O . ASP B 1 256 ? 18.484 21.953 13.781 1 93.69 256 ASP B O 1
ATOM 5979 N N . HIS B 1 257 ? 18.422 20.562 12 1 88.44 257 HIS B N 1
ATOM 5980 C CA . HIS B 1 257 ? 19.875 20.438 11.969 1 88.44 257 HIS B CA 1
ATOM 5981 C C . HIS B 1 257 ? 20.5 21.609 11.219 1 88.44 257 HIS B C 1
ATOM 5983 O O . HIS B 1 257 ? 21.547 22.125 11.625 1 88.44 257 HIS B O 1
ATOM 5989 N N . LEU B 1 258 ? 19.891 22.016 10.219 1 91 258 LEU B N 1
ATOM 5990 C CA . LEU B 1 258 ? 20.453 23.047 9.359 1 91 258 LEU B CA 1
ATOM 5991 C C . LEU B 1 258 ? 20.266 24.422 9.977 1 91 258 LEU B C 1
ATOM 5993 O O . LEU B 1 258 ? 21.125 25.297 9.82 1 91 258 LEU B O 1
ATOM 5997 N N . VAL B 1 259 ? 19.109 24.594 10.617 1 96.5 259 VAL B N 1
ATOM 5998 C CA . VAL B 1 259 ? 18.766 25.875 11.234 1 96.5 259 VAL B CA 1
ATOM 5999 C C . VAL B 1 259 ? 18.266 25.656 12.656 1 96.5 259 VAL B C 1
ATOM 6001 O O . VAL B 1 259 ? 17.062 25.719 12.914 1 96.5 259 VAL B O 1
ATOM 6004 N N . PRO B 1 260 ? 19.219 25.469 13.547 1 95.94 260 PRO B N 1
ATOM 6005 C CA . PRO B 1 260 ? 18.797 25.281 14.938 1 95.94 260 PRO B CA 1
ATOM 6006 C C . PRO B 1 260 ? 18.047 26.484 15.5 1 95.94 260 PRO B C 1
ATOM 6008 O O . PRO B 1 260 ? 18.062 27.562 14.898 1 95.94 260 PRO B O 1
ATOM 6011 N N . TRP B 1 261 ? 17.406 26.359 16.641 1 97.94 261 TRP B N 1
ATOM 6012 C CA . TRP B 1 261 ? 16.484 27.328 17.203 1 97.94 261 TRP B CA 1
ATOM 6013 C C . TRP B 1 261 ? 17.109 28.719 17.266 1 97.94 261 TRP B C 1
ATOM 6015 O O . TRP B 1 261 ? 16.484 29.703 16.859 1 97.94 261 TRP B O 1
ATOM 6025 N N . SER B 1 262 ? 18.391 28.781 17.641 1 97.19 262 SER B N 1
ATOM 6026 C CA . SER B 1 262 ? 19.047 30.062 17.844 1 97.19 262 SER B CA 1
ATOM 6027 C C . SER B 1 262 ? 19.266 30.797 16.531 1 97.19 262 SER B C 1
ATOM 6029 O O . SER B 1 262 ? 19.469 32 16.5 1 97.19 262 SER B O 1
ATOM 6031 N N . HIS B 1 263 ? 19.188 30.047 15.414 1 97.69 263 HIS B N 1
ATOM 6032 C CA . HIS B 1 263 ? 19.453 30.641 14.109 1 97.69 263 HIS B CA 1
ATOM 6033 C C . HIS B 1 263 ? 18.172 30.859 13.32 1 97.69 263 HIS B C 1
ATOM 6035 O O . HIS B 1 263 ? 18.203 31.438 12.234 1 97.69 263 HIS B O 1
ATOM 6041 N N . LYS B 1 264 ? 17.031 30.453 13.859 1 98.44 264 LYS B N 1
ATOM 6042 C CA . LYS B 1 264 ? 15.758 30.609 13.172 1 98.44 264 LYS B CA 1
ATOM 6043 C C . LYS B 1 264 ? 15.336 32.094 13.125 1 98.44 264 LYS B C 1
ATOM 6045 O O . LYS B 1 264 ? 15.625 32.844 14.055 1 98.44 264 LYS B O 1
ATOM 6050 N N . ALA B 1 265 ? 14.625 32.375 12.031 1 98 265 ALA B N 1
ATOM 6051 C CA . ALA B 1 265 ? 14.016 33.719 11.961 1 98 265 ALA B CA 1
ATOM 6052 C C . ALA B 1 265 ? 12.938 33.875 13.031 1 98 265 ALA B C 1
ATOM 6054 O O . ALA B 1 265 ? 12.203 32.938 13.328 1 98 265 ALA B O 1
ATOM 6055 N N . ASP B 1 266 ? 12.75 35.094 13.578 1 97.31 266 ASP B N 1
ATOM 6056 C CA . ASP B 1 266 ? 11.875 35.25 14.734 1 97.31 266 ASP B CA 1
ATOM 6057 C C . ASP B 1 266 ? 10.656 36.094 14.406 1 97.31 266 ASP B C 1
ATOM 6059 O O . ASP B 1 266 ? 9.961 36.562 15.305 1 97.31 266 ASP B O 1
ATOM 6063 N N . ARG B 1 267 ? 10.492 36.469 13.109 1 98.56 267 ARG B N 1
ATOM 6064 C CA . ARG B 1 267 ? 9.219 37.031 12.688 1 98.56 267 ARG B CA 1
ATOM 6065 C C . ARG B 1 267 ? 8.195 35.906 12.43 1 98.56 267 ARG B C 1
ATOM 6067 O O . ARG B 1 267 ? 8.547 34.844 11.953 1 98.56 267 ARG B O 1
ATOM 6074 N N . VAL B 1 268 ? 6.953 36.188 12.773 1 98.75 268 VAL B N 1
ATOM 6075 C CA . VAL B 1 268 ? 5.926 35.219 12.477 1 98.75 268 VAL B CA 1
ATOM 6076 C C . VAL B 1 268 ? 5.719 35.125 10.969 1 98.75 268 VAL B C 1
ATOM 6078 O O . VAL B 1 268 ? 5.676 36.125 10.273 1 98.75 268 VAL B O 1
ATOM 6081 N N . LEU B 1 269 ? 5.66 33.906 10.445 1 98.75 269 LEU B N 1
ATOM 6082 C CA . LEU B 1 269 ? 5.656 33.688 9 1 98.75 269 LEU B CA 1
ATOM 6083 C C . LEU B 1 269 ? 4.301 33.156 8.539 1 98.75 269 LEU B C 1
ATOM 6085 O O . LEU B 1 269 ? 3.719 32.281 9.172 1 98.75 269 LEU B O 1
ATOM 6089 N N . TRP B 1 270 ? 3.811 33.75 7.418 1 98.31 270 TRP B N 1
ATOM 6090 C CA . TRP B 1 270 ? 2.688 33.156 6.68 1 98.31 270 TRP B CA 1
ATOM 6091 C C . TRP B 1 270 ? 2.816 33.469 5.188 1 98.31 270 TRP B C 1
ATOM 6093 O O . TRP B 1 270 ? 3.141 34.594 4.793 1 98.31 270 TRP B O 1
ATOM 6103 N N . ARG B 1 271 ? 2.672 32.469 4.422 1 95.5 271 ARG B N 1
ATOM 6104 C CA . ARG B 1 271 ? 2.525 32.562 2.975 1 95.5 271 ARG B CA 1
ATOM 6105 C C . ARG B 1 271 ? 1.257 31.859 2.506 1 95.5 271 ARG B C 1
ATOM 6107 O O . ARG B 1 271 ? 1.072 30.672 2.758 1 95.5 271 ARG B O 1
ATOM 6114 N N . GLY B 1 272 ? 0.298 32.531 1.905 1 93.69 272 GLY B N 1
ATOM 6115 C CA . GLY B 1 272 ? -0.942 31.938 1.423 1 93.69 272 GLY B CA 1
ATOM 6116 C C . GLY B 1 272 ? -1.797 32.906 0.635 1 93.69 272 GLY B C 1
ATOM 6117 O O . GLY B 1 272 ? -1.425 34.062 0.467 1 93.69 272 GLY B O 1
ATOM 6118 N N . LEU B 1 273 ? -2.865 32.406 0.187 1 93 273 LEU B N 1
ATOM 6119 C CA . LEU B 1 273 ? -3.803 33.25 -0.576 1 93 273 LEU B CA 1
ATOM 6120 C C . LEU B 1 273 ? -4.961 33.719 0.303 1 93 273 LEU B C 1
ATOM 6122 O O . LEU B 1 273 ? -5.637 32.875 0.928 1 93 273 LEU B O 1
ATOM 6126 N N . ALA B 1 274 ? -5.168 35 0.332 1 93.56 274 ALA B N 1
ATOM 6127 C CA . ALA B 1 274 ? -6.246 35.531 1.158 1 93.56 274 ALA B CA 1
ATOM 6128 C C . ALA B 1 274 ? -7.605 35.062 0.666 1 93.56 274 ALA B C 1
ATOM 6130 O O . ALA B 1 274 ? -8.453 34.625 1.463 1 93.56 274 ALA B O 1
ATOM 6131 N N . ASN B 1 275 ? -7.746 35.031 -0.646 1 92.5 275 ASN B N 1
ATOM 6132 C CA . ASN B 1 275 ? -8.914 34.562 -1.383 1 92.5 275 ASN B CA 1
ATOM 6133 C C . ASN B 1 275 ? -10.211 35.031 -0.729 1 92.5 275 ASN B C 1
ATOM 6135 O O . ASN B 1 275 ? -11.195 34.281 -0.709 1 92.5 275 ASN B O 1
ATOM 6139 N N . GLY B 1 276 ? -10.188 36.188 -0.076 1 94.12 276 GLY B N 1
ATOM 6140 C CA . GLY B 1 276 ? -11.375 36.781 0.494 1 94.12 276 GLY B CA 1
ATOM 6141 C C . GLY B 1 276 ? -11.828 36.125 1.777 1 94.12 276 GLY B C 1
ATOM 6142 O O . GLY B 1 276 ? -12.875 36.469 2.332 1 94.12 276 GLY B O 1
ATOM 6143 N N . TYR B 1 277 ? -11.172 35.188 2.352 1 96.5 277 TYR B N 1
ATOM 6144 C CA . TYR B 1 277 ? -11.555 34.531 3.594 1 96.5 277 TYR B CA 1
ATOM 6145 C C . TYR B 1 277 ? -11.266 35.438 4.797 1 96.5 277 TYR B C 1
ATOM 6147 O O . TYR B 1 277 ? -10.148 35.906 4.965 1 96.5 277 TYR B O 1
ATOM 6155 N N . ALA B 1 278 ? -12.164 35.594 5.664 1 96.94 278 ALA B N 1
ATOM 6156 C CA . ALA B 1 278 ? -12.148 36.594 6.738 1 96.94 278 ALA B CA 1
ATOM 6157 C C . ALA B 1 278 ? -10.891 36.438 7.59 1 96.94 278 ALA B C 1
ATOM 6159 O O . ALA B 1 278 ? -10.188 37.438 7.84 1 96.94 278 ALA B O 1
ATOM 6160 N N . PRO B 1 279 ? -10.562 35.219 8.055 1 97.88 279 PRO B N 1
ATOM 6161 C CA . PRO B 1 279 ? -9.352 35.156 8.883 1 97.88 279 PRO B CA 1
ATOM 6162 C C . PRO B 1 279 ? -8.094 35.594 8.133 1 97.88 279 PRO B C 1
ATOM 6164 O O . PRO B 1 279 ? -7.223 36.219 8.719 1 97.88 279 PRO B O 1
ATOM 6167 N N . ARG B 1 280 ? -8 35.281 6.879 1 97.81 280 ARG B N 1
ATOM 6168 C CA . ARG B 1 280 ? -6.809 35.594 6.105 1 97.81 280 ARG B CA 1
ATOM 6169 C C . ARG B 1 280 ? -6.746 37.094 5.77 1 97.81 280 ARG B C 1
ATOM 6171 O O . ARG B 1 280 ? -5.672 37.688 5.801 1 97.81 280 ARG B O 1
ATOM 6178 N N . VAL B 1 281 ? -7.883 37.625 5.461 1 97.31 281 VAL B N 1
ATOM 6179 C CA . VAL B 1 281 ? -7.957 39.062 5.199 1 97.31 281 VAL B CA 1
ATOM 6180 C C . VAL B 1 281 ? -7.586 39.844 6.461 1 97.31 281 VAL B C 1
ATOM 6182 O O . VAL B 1 281 ? -6.836 40.812 6.398 1 97.31 281 VAL B O 1
ATOM 6185 N N . ASP B 1 282 ? -8.125 39.406 7.559 1 98.06 282 ASP B N 1
ATOM 6186 C CA . ASP B 1 282 ? -7.816 40.031 8.836 1 98.06 282 ASP B CA 1
ATOM 6187 C C . ASP B 1 282 ? -6.324 39.938 9.148 1 98.06 282 ASP B C 1
ATOM 6189 O O . ASP B 1 282 ? -5.707 40.906 9.562 1 98.06 282 ASP B O 1
ATOM 6193 N N . LEU B 1 283 ? -5.727 38.781 8.93 1 98.5 283 LEU B N 1
ATOM 6194 C CA . LEU B 1 283 ? -4.309 38.531 9.156 1 98.5 283 LEU B CA 1
ATOM 6195 C C . LEU B 1 283 ? -3.457 39.531 8.352 1 98.5 283 LEU B C 1
ATOM 6197 O O . LEU B 1 283 ? -2.566 40.188 8.898 1 98.5 283 LEU B O 1
ATOM 6201 N N . ILE B 1 284 ? -3.762 39.625 7.102 1 97.19 284 ILE B N 1
ATOM 6202 C CA . ILE B 1 284 ? -3.002 40.469 6.211 1 97.19 284 ILE B CA 1
ATOM 6203 C C . ILE B 1 284 ? -3.176 41.938 6.633 1 97.19 284 ILE B C 1
ATOM 6205 O O . ILE B 1 284 ? -2.207 42.688 6.664 1 97.19 284 ILE B O 1
ATOM 6209 N N . SER B 1 285 ? -4.328 42.312 6.988 1 97.12 285 SER B N 1
ATOM 6210 C CA . SER B 1 285 ? -4.609 43.688 7.391 1 97.12 285 SER B CA 1
ATOM 6211 C C . SER B 1 285 ? -3.84 44.062 8.648 1 97.12 285 SER B C 1
ATOM 6213 O O . SER B 1 285 ? -3.311 45.156 8.758 1 97.12 285 SER B O 1
ATOM 6215 N N . ARG B 1 286 ? -3.689 43.156 9.562 1 97.56 286 ARG B N 1
ATOM 6216 C CA . ARG B 1 286 ? -3.08 43.438 10.859 1 97.56 286 ARG B CA 1
ATOM 6217 C C . ARG B 1 286 ? -1.559 43.406 10.766 1 97.56 286 ARG B C 1
ATOM 6219 O O . ARG B 1 286 ? -0.869 43.875 11.68 1 97.56 286 ARG B O 1
ATOM 6226 N N . THR B 1 287 ? -1.077 42.938 9.68 1 98.12 287 THR B N 1
ATOM 6227 C CA . THR B 1 287 ? 0.368 42.781 9.555 1 98.12 287 THR B CA 1
ATOM 6228 C C . THR B 1 287 ? 0.91 43.625 8.414 1 98.12 287 THR B C 1
ATOM 6230 O O . THR B 1 287 ? 2.086 43.531 8.055 1 98.12 287 THR B O 1
ATOM 6233 N N . ASP B 1 288 ? 0.035 44.406 7.809 1 95.5 288 ASP B N 1
ATOM 6234 C CA . ASP B 1 288 ? 0.444 45.312 6.742 1 95.5 288 ASP B CA 1
ATOM 6235 C C . ASP B 1 288 ? 1.227 46.5 7.301 1 95.5 288 ASP B C 1
ATOM 6237 O O . ASP B 1 288 ? 0.659 47.375 7.973 1 95.5 288 ASP B O 1
ATOM 6241 N N . PRO B 1 289 ? 2.488 46.594 6.902 1 94.38 289 PRO B N 1
ATOM 6242 C CA . PRO B 1 289 ? 3.291 47.688 7.469 1 94.38 289 PRO B CA 1
ATOM 6243 C C . PRO B 1 289 ? 2.779 49.062 7.066 1 94.38 289 PRO B C 1
ATOM 6245 O O . PRO B 1 289 ? 3.098 50.062 7.719 1 94.38 289 PRO B O 1
ATOM 6248 N N . ARG B 1 290 ? 2.043 49.156 6.012 1 92.62 290 ARG B N 1
ATOM 6249 C CA . ARG B 1 290 ? 1.485 50.438 5.59 1 92.62 290 ARG B CA 1
ATOM 6250 C C . ARG B 1 290 ? 0.372 50.906 6.531 1 92.62 290 ARG B C 1
ATOM 6252 O O . ARG B 1 290 ? 0.089 52.094 6.645 1 92.62 290 ARG B O 1
ATOM 6259 N N . LYS B 1 291 ? -0.173 49.938 7.145 1 93.88 291 LYS B N 1
ATOM 6260 C CA . LYS B 1 291 ? -1.31 50.188 8.016 1 93.88 291 LYS B CA 1
ATOM 6261 C C . LYS B 1 291 ? -0.911 50.094 9.484 1 93.88 291 LYS B C 1
ATOM 6263 O O . LYS B 1 291 ? -1.488 50.781 10.344 1 93.88 291 LYS B O 1
ATOM 6268 N N . VAL B 1 292 ? -0.061 49.219 9.766 1 96.19 292 VAL B N 1
ATOM 6269 C CA . VAL B 1 292 ? 0.414 48.969 11.117 1 96.19 292 VAL B CA 1
ATOM 6270 C C . VAL B 1 292 ? 1.913 49.25 11.203 1 96.19 292 VAL B C 1
ATOM 6272 O O . VAL B 1 292 ? 2.73 48.344 10.961 1 96.19 292 VAL B O 1
ATOM 6275 N N . PRO B 1 293 ? 2.26 50.438 11.703 1 95.31 293 PRO B N 1
ATOM 6276 C CA . PRO B 1 293 ? 3.68 50.781 11.781 1 95.31 293 PRO B CA 1
ATOM 6277 C C . PRO B 1 293 ? 4.484 49.781 12.633 1 95.31 293 PRO B C 1
ATOM 6279 O O . PRO B 1 293 ? 4.07 49.438 13.742 1 95.31 293 PRO B O 1
ATOM 6282 N N . GLY B 1 294 ? 5.566 49.344 12.039 1 96.5 294 GLY B N 1
ATOM 6283 C CA . GLY B 1 294 ? 6.457 48.438 12.773 1 96.5 294 GLY B CA 1
ATOM 6284 C C . GLY B 1 294 ? 6.156 46.969 12.547 1 96.5 294 GLY B C 1
ATOM 6285 O O . GLY B 1 294 ? 6.875 46.094 13.039 1 96.5 294 GL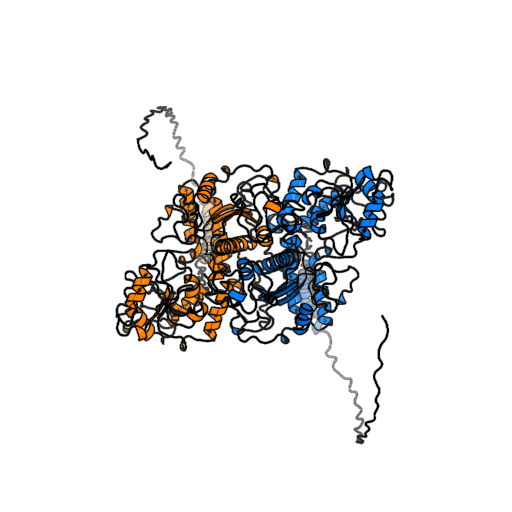Y B O 1
ATOM 6286 N N . ALA B 1 295 ? 5.133 46.688 11.781 1 97.75 295 ALA B N 1
ATOM 6287 C CA . ALA B 1 295 ? 4.727 45.312 11.555 1 97.75 295 ALA B CA 1
ATOM 6288 C C . ALA B 1 295 ? 5.848 44.5 10.898 1 97.75 295 ALA B C 1
ATOM 6290 O O . ALA B 1 295 ? 5.969 43.312 11.125 1 97.75 295 ALA B O 1
ATOM 6291 N N . GLU B 1 296 ? 6.742 45.156 10.133 1 96.38 296 GLU B N 1
ATOM 6292 C CA . GLU B 1 296 ? 7.832 44.5 9.43 1 96.38 296 GLU B CA 1
ATOM 6293 C C . GLU B 1 296 ? 8.844 43.906 10.398 1 96.38 296 GLU B C 1
ATOM 6295 O O . GLU B 1 296 ? 9.625 43.031 10.031 1 96.38 296 GLU B O 1
ATOM 6300 N N . LYS B 1 297 ? 8.852 44.312 11.633 1 97.88 297 LYS B N 1
ATOM 6301 C CA . LYS B 1 297 ? 9.812 43.844 12.633 1 97.88 297 LYS B CA 1
ATOM 6302 C C . LYS B 1 297 ? 9.367 42.531 13.258 1 97.88 297 LYS B C 1
ATOM 6304 O O . LYS B 1 297 ? 10.18 41.812 13.836 1 97.88 297 LYS B O 1
ATOM 6309 N N . TRP B 1 298 ? 8.062 42.25 13.133 1 98.25 298 TRP B N 1
ATOM 6310 C CA . TRP B 1 298 ? 7.598 41.094 13.859 1 98.25 298 TRP B CA 1
ATOM 6311 C C . TRP B 1 298 ? 6.793 40.156 12.953 1 98.25 298 TRP B C 1
ATOM 6313 O O . TRP B 1 298 ? 6.508 39.031 13.312 1 98.25 298 TRP B O 1
ATOM 6323 N N . ALA B 1 299 ? 6.477 40.594 11.758 1 98.62 299 ALA B N 1
ATOM 6324 C CA . ALA B 1 299 ? 5.625 39.781 10.891 1 98.62 299 ALA B CA 1
ATOM 6325 C C . ALA B 1 299 ? 6.219 39.688 9.484 1 98.62 299 ALA B C 1
ATOM 6327 O O . ALA B 1 299 ? 6.652 40.688 8.906 1 98.62 299 ALA B O 1
ATOM 6328 N N . ASP B 1 300 ? 6.367 38.5 9.008 1 98.19 300 ASP B N 1
ATOM 6329 C CA . ASP B 1 300 ? 6.633 38.188 7.609 1 98.19 300 ASP B CA 1
ATOM 6330 C C . ASP B 1 300 ? 5.434 37.469 6.977 1 98.19 300 ASP B C 1
ATOM 6332 O O . ASP B 1 300 ? 5.496 36.281 6.676 1 98.19 300 ASP B O 1
ATOM 6336 N N . VAL B 1 301 ? 4.363 38.188 6.82 1 98.12 301 VAL B N 1
ATOM 6337 C CA . VAL B 1 301 ? 3.072 37.719 6.336 1 98.12 301 VAL B CA 1
ATOM 6338 C C . VAL B 1 301 ? 2.791 38.312 4.953 1 98.12 301 VAL B C 1
ATOM 6340 O O . VAL B 1 301 ? 2.535 39.5 4.816 1 98.12 301 VAL B O 1
ATOM 6343 N N . LEU B 1 302 ? 2.797 37.438 3.955 1 95.94 302 LEU B N 1
ATOM 6344 C CA . LEU B 1 302 ? 2.658 37.906 2.576 1 95.94 302 LEU B CA 1
ATOM 6345 C C . LEU B 1 302 ? 1.801 36.938 1.769 1 95.94 302 LEU B C 1
ATOM 6347 O O . LEU B 1 302 ? 1.808 35.719 2.025 1 95.94 302 LEU B O 1
ATOM 6351 N N . GLN B 1 303 ? 1.114 37.438 0.821 1 94.12 303 GLN B N 1
ATOM 6352 C CA . GLN B 1 303 ? 0.302 36.625 -0.065 1 94.12 303 GLN B CA 1
ATOM 6353 C C . GLN B 1 303 ? 1.166 35.906 -1.107 1 94.12 303 GLN B C 1
ATOM 6355 O O . GLN B 1 303 ? 2.166 36.469 -1.568 1 94.12 303 GLN B O 1
ATOM 6360 N N . THR B 1 304 ? 0.74 34.719 -1.344 1 91.75 304 THR B N 1
ATOM 6361 C CA . THR B 1 304 ? 1.318 33.969 -2.449 1 91.75 304 THR B CA 1
ATOM 6362 C C . THR B 1 304 ? 0.232 33.219 -3.227 1 91.75 304 THR B C 1
ATOM 6364 O O . THR B 1 304 ? -0.931 33.219 -2.818 1 91.75 304 THR B O 1
ATOM 6367 N N . SER B 1 305 ? 0.583 32.812 -4.445 1 85.44 305 SER B N 1
ATOM 6368 C CA . SER B 1 305 ? -0.347 32.094 -5.305 1 85.44 305 SER B CA 1
ATOM 6369 C C . SER B 1 305 ? 0.389 31.125 -6.215 1 85.44 305 SER B C 1
ATOM 6371 O O . SER B 1 305 ? 1.539 31.359 -6.59 1 85.44 305 SER B O 1
ATOM 6373 N N . PHE B 1 306 ? -0.304 30.062 -6.453 1 75.31 306 PHE B N 1
ATOM 6374 C CA . PHE B 1 306 ? 0.245 29.109 -7.414 1 75.31 306 PHE B CA 1
ATOM 6375 C C . PHE B 1 306 ? 0.061 29.625 -8.844 1 75.31 306 PHE B C 1
ATOM 6377 O O . PHE B 1 306 ? 0.776 29.203 -9.75 1 75.31 306 PHE B O 1
ATOM 6384 N N . HIS B 1 307 ? -0.874 30.531 -9.047 1 75.31 307 HIS B N 1
ATOM 6385 C CA . HIS B 1 307 ? -1.303 30.844 -10.406 1 75.31 307 HIS B CA 1
ATOM 6386 C C . HIS B 1 307 ? -1.237 32.344 -10.664 1 75.31 307 HIS B C 1
ATOM 6388 O O . HIS B 1 307 ? -1.037 32.781 -11.797 1 75.31 307 HIS B O 1
ATOM 6394 N N . ASP B 1 308 ? -1.439 33.062 -9.586 1 72.56 308 ASP B N 1
ATOM 6395 C CA . ASP B 1 308 ? -1.565 34.5 -9.758 1 72.56 308 ASP B CA 1
ATOM 6396 C C . ASP B 1 308 ? -0.194 35.188 -9.812 1 72.56 308 ASP B C 1
ATOM 6398 O O . ASP B 1 308 ? 0.75 34.719 -9.164 1 72.56 308 ASP B O 1
ATOM 6402 N N . VAL B 1 309 ? -0.232 36.125 -10.781 1 76.69 309 VAL B N 1
ATOM 6403 C CA . VAL B 1 309 ? 0.993 36.906 -10.953 1 76.69 309 VAL B CA 1
ATOM 6404 C C . VAL B 1 309 ? 0.726 38.375 -10.633 1 76.69 309 VAL B C 1
ATOM 6406 O O . VAL B 1 309 ? -0.409 38.844 -10.75 1 76.69 309 VAL B O 1
ATOM 6409 N N . GLY B 1 310 ? 1.685 39.062 -10.086 1 83.12 310 GLY B N 1
ATOM 6410 C CA . GLY B 1 310 ? 1.589 40.469 -9.797 1 83.12 310 GLY B CA 1
ATOM 6411 C C . GLY B 1 310 ? 2.348 40.875 -8.539 1 83.12 310 GLY B C 1
ATOM 6412 O O . GLY B 1 310 ? 2.85 40.031 -7.812 1 83.12 310 GLY B O 1
ATOM 6413 N N . ASP B 1 311 ? 2.26 42.094 -8.289 1 82.88 311 ASP B N 1
ATOM 6414 C CA . ASP B 1 311 ? 3.07 42.688 -7.227 1 82.88 311 ASP B CA 1
ATOM 6415 C C . ASP B 1 311 ? 2.562 42.25 -5.852 1 82.88 311 ASP B C 1
ATOM 6417 O O . ASP B 1 311 ? 3.307 42.281 -4.867 1 82.88 311 ASP B O 1
ATOM 6421 N N . ASP B 1 312 ? 1.363 41.844 -5.859 1 86.19 312 ASP B N 1
ATOM 6422 C CA . ASP B 1 312 ? 0.757 41.5 -4.578 1 86.19 312 ASP B CA 1
ATOM 6423 C C . ASP B 1 312 ? 1.118 40.062 -4.164 1 86.19 312 ASP B C 1
ATOM 6425 O O . ASP B 1 312 ? 0.867 39.656 -3.029 1 86.19 312 ASP B O 1
ATOM 6429 N N . PHE B 1 313 ? 1.667 39.344 -5.043 1 89.94 313 PHE B N 1
ATOM 6430 C CA . PHE B 1 313 ? 1.953 37.938 -4.789 1 89.94 313 PHE B CA 1
ATOM 6431 C C . PHE B 1 313 ? 3.455 37.688 -4.695 1 89.94 313 PHE B C 1
ATOM 6433 O O . PHE B 1 313 ? 4.223 38.188 -5.523 1 89.94 313 PHE B O 1
ATOM 6440 N N . HIS B 1 314 ? 3.818 37.062 -3.664 1 90.94 314 HIS B N 1
ATOM 6441 C CA . HIS B 1 314 ? 5.219 36.781 -3.367 1 90.94 314 HIS B CA 1
ATOM 6442 C C . HIS B 1 314 ? 5.551 35.312 -3.609 1 90.94 314 HIS B C 1
ATOM 6444 O O . HIS B 1 314 ? 4.652 34.469 -3.684 1 90.94 314 HIS B O 1
ATOM 6450 N N . PRO B 1 315 ? 6.809 35 -3.707 1 86.44 315 PRO B N 1
ATOM 6451 C CA . PRO B 1 315 ? 7.207 33.625 -4.004 1 86.44 315 PRO B CA 1
ATOM 6452 C C . PRO B 1 315 ? 6.746 32.625 -2.934 1 86.44 315 PRO B C 1
ATOM 6454 O O . PRO B 1 315 ? 6.766 32.969 -1.741 1 86.44 315 PRO B O 1
ATOM 6457 N N . ILE B 1 316 ? 6.426 31.5 -3.412 1 87.94 316 ILE B N 1
ATOM 6458 C CA . ILE B 1 316 ? 6.062 30.406 -2.521 1 87.94 316 ILE B CA 1
ATOM 6459 C C . ILE B 1 316 ? 7.285 29.969 -1.715 1 87.94 316 ILE B C 1
ATOM 6461 O O . ILE B 1 316 ? 8.391 29.891 -2.25 1 87.94 316 ILE B O 1
ATOM 6465 N N . ILE B 1 317 ? 7.113 29.766 -0.464 1 90 317 ILE B N 1
ATOM 6466 C CA . ILE B 1 317 ? 8.117 29.141 0.396 1 90 317 ILE B CA 1
ATOM 6467 C C . ILE B 1 317 ? 7.777 27.672 0.609 1 90 317 ILE B C 1
ATOM 6469 O O . ILE B 1 317 ? 6.688 27.344 1.083 1 90 317 ILE B O 1
ATOM 6473 N N . PRO B 1 318 ? 8.695 26.734 0.236 1 85.94 318 PRO B N 1
ATOM 6474 C CA . PRO B 1 318 ? 8.406 25.312 0.469 1 85.94 318 PRO B CA 1
ATOM 6475 C C . PRO B 1 318 ? 8.062 25.016 1.927 1 85.94 318 PRO B C 1
ATOM 6477 O O . PRO B 1 318 ? 8.656 25.594 2.838 1 85.94 318 PRO B O 1
ATOM 6480 N N . MET B 1 319 ? 7.184 24.062 2.127 1 90.19 319 MET B N 1
ATOM 6481 C CA . MET B 1 319 ? 6.637 23.828 3.459 1 90.19 319 MET B CA 1
ATOM 6482 C C . MET B 1 319 ? 7.746 23.5 4.453 1 90.19 319 MET B C 1
ATOM 6484 O O . MET B 1 319 ? 7.703 23.938 5.602 1 90.19 319 MET B O 1
ATOM 6488 N N . HIS B 1 320 ? 8.781 22.719 3.996 1 90.94 320 HIS B N 1
ATOM 6489 C CA . HIS B 1 320 ? 9.812 22.359 4.957 1 90.94 320 HIS B CA 1
ATOM 6490 C C . HIS B 1 320 ? 10.688 23.562 5.305 1 90.94 320 HIS B C 1
ATOM 6492 O O . HIS B 1 320 ? 11.305 23.594 6.371 1 90.94 320 HIS B O 1
ATOM 6498 N N . HIS B 1 321 ? 10.734 24.594 4.457 1 93.19 321 HIS B N 1
ATOM 6499 C CA . HIS B 1 321 ? 11.492 25.812 4.777 1 93.19 321 HIS B CA 1
ATOM 6500 C C . HIS B 1 321 ? 10.75 26.672 5.793 1 93.19 321 HIS B C 1
ATOM 6502 O O . HIS B 1 321 ? 11.344 27.531 6.445 1 93.19 321 HIS B O 1
ATOM 6508 N N . HIS B 1 322 ? 9.445 26.484 5.883 1 96.38 322 HIS B N 1
ATOM 6509 C CA . HIS B 1 322 ? 8.734 27.141 6.969 1 96.38 322 HIS B CA 1
ATOM 6510 C C . HIS B 1 322 ? 9.32 26.766 8.32 1 96.38 322 HIS B C 1
ATOM 6512 O O . HIS B 1 322 ? 9.32 27.578 9.258 1 96.38 322 HIS B O 1
ATOM 6518 N N . CYS B 1 323 ? 9.859 25.578 8.406 1 97.19 323 CYS B N 1
ATOM 6519 C CA . CYS B 1 323 ? 10.391 25.047 9.656 1 97.19 323 CYS B CA 1
ATOM 6520 C C . CYS B 1 323 ? 11.656 25.797 10.062 1 97.19 323 CYS B C 1
ATOM 6522 O O . CYS B 1 323 ? 12.172 25.594 11.164 1 97.19 323 CYS B O 1
ATOM 6524 N N . ARG B 1 324 ? 12.117 26.75 9.273 1 98.19 324 ARG B N 1
ATOM 6525 C CA . ARG B 1 324 ? 13.297 27.547 9.586 1 98.19 324 ARG B CA 1
ATOM 6526 C C . ARG B 1 324 ? 12.906 28.797 10.367 1 98.19 324 ARG B C 1
ATOM 6528 O O . ARG B 1 324 ? 13.758 29.641 10.672 1 98.19 324 ARG B O 1
ATOM 6535 N N . HIS B 1 325 ? 11.672 28.922 10.695 1 98.75 325 HIS B N 1
ATOM 6536 C CA . HIS B 1 325 ? 11.156 30.062 11.461 1 98.75 325 HIS B CA 1
ATOM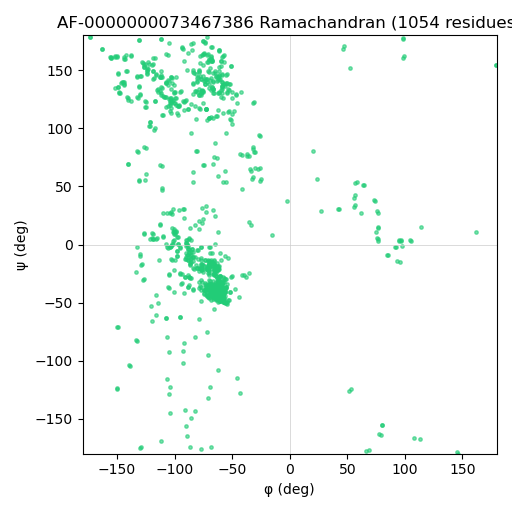 6537 C C . HIS B 1 325 ? 10.695 29.625 12.844 1 98.75 325 HIS B C 1
ATOM 6539 O O . HIS B 1 325 ? 10.102 28.562 13 1 98.75 325 HIS B O 1
ATOM 6545 N N . LYS B 1 326 ? 10.922 30.547 13.836 1 98.81 326 LYS B N 1
ATOM 6546 C CA . LYS B 1 326 ? 10.492 30.234 15.195 1 98.81 326 LYS B CA 1
ATOM 6547 C C . LYS B 1 326 ? 8.977 30.219 15.305 1 98.81 326 LYS B C 1
ATOM 6549 O O . LYS B 1 326 ? 8.406 29.406 16.047 1 98.81 326 LYS B O 1
ATOM 6554 N N . PHE B 1 327 ? 8.336 31.094 14.531 1 98.88 327 PHE B N 1
ATOM 6555 C CA . PHE B 1 327 ? 6.902 31.312 14.703 1 98.88 327 PHE B CA 1
ATOM 6556 C C . PHE B 1 327 ? 6.172 31.219 13.375 1 98.88 327 PHE B C 1
ATOM 6558 O O . PHE B 1 327 ? 6.594 31.812 12.383 1 98.88 327 PHE B O 1
ATOM 6565 N N . LEU B 1 328 ? 5.094 30.391 13.359 1 98.88 328 LEU B N 1
ATOM 6566 C CA . LEU B 1 328 ? 4.305 30.141 12.156 1 98.88 328 LEU B CA 1
ATOM 6567 C C . LEU B 1 328 ? 2.832 30.469 12.406 1 98.88 328 LEU B C 1
ATOM 6569 O O . LEU B 1 328 ? 2.332 30.297 13.516 1 98.88 328 LEU B O 1
ATOM 6573 N N . VAL B 1 329 ? 2.148 30.875 11.352 1 98.75 329 VAL B N 1
ATOM 6574 C CA . VAL B 1 329 ? 0.723 31.156 11.469 1 98.75 329 VAL B CA 1
ATOM 6575 C C . VAL B 1 329 ? -0.085 30.016 10.867 1 98.75 329 VAL B C 1
ATOM 6577 O O . VAL B 1 329 ? 0.16 29.594 9.734 1 98.75 329 VAL B O 1
ATOM 6580 N N . GLN B 1 330 ? -0.951 29.453 11.609 1 98.44 330 GLN B N 1
ATOM 6581 C CA . GLN B 1 330 ? -2.01 28.562 11.125 1 98.44 330 GLN B CA 1
ATOM 6582 C C . GLN B 1 330 ? -3.318 29.328 10.945 1 98.44 330 GLN B C 1
ATOM 6584 O O . GLN B 1 330 ? -3.848 29.891 11.906 1 98.44 330 GLN B O 1
ATOM 6589 N N . THR B 1 331 ? -3.848 29.391 9.75 1 97.94 331 THR B N 1
ATOM 6590 C CA . THR B 1 331 ? -5.105 30.078 9.477 1 97.94 331 THR B CA 1
ATOM 6591 C C . THR B 1 331 ? -6.047 29.188 8.664 1 97.94 331 THR B C 1
ATOM 6593 O O . THR B 1 331 ? -5.609 28.469 7.766 1 97.94 331 THR B O 1
ATOM 6596 N N . GLU B 1 332 ? -7.289 29.203 9.07 1 97.5 332 GLU B N 1
ATOM 6597 C CA . GLU B 1 332 ? -8.344 28.594 8.266 1 97.5 332 GLU B CA 1
ATOM 6598 C C . GLU B 1 332 ? -8.711 29.469 7.074 1 97.5 332 GLU B C 1
ATOM 6600 O O . GLU B 1 332 ? -8.273 30.625 6.988 1 97.5 332 GLU B O 1
ATOM 6605 N N . GLY B 1 333 ? -9.375 28.969 6.094 1 95.56 333 GLY B N 1
ATOM 6606 C CA . GLY B 1 333 ? -9.844 29.641 4.895 1 95.56 333 GLY B CA 1
ATOM 6607 C C . GLY B 1 333 ? -11.242 29.203 4.488 1 95.56 333 GLY B C 1
ATOM 6608 O O . GLY B 1 333 ? -12.219 29.547 5.164 1 95.56 333 GLY B O 1
ATOM 6609 N N . ASN B 1 334 ? -11.25 28.344 3.424 1 92.88 334 ASN B N 1
ATOM 6610 C CA . ASN B 1 334 ? -12.539 27.797 3.018 1 92.88 334 ASN B CA 1
ATOM 6611 C C . ASN B 1 334 ? -13.148 26.922 4.117 1 92.88 334 ASN B C 1
ATOM 6613 O O . ASN B 1 334 ? -14.367 26.922 4.301 1 92.88 334 ASN B O 1
ATOM 6617 N N . SER B 1 335 ? -12.414 26.156 4.703 1 96.81 335 SER B N 1
ATOM 6618 C CA . SER B 1 335 ? -12.68 25.312 5.867 1 96.81 335 SER B CA 1
ATOM 6619 C C . SER B 1 335 ? -11.414 25.109 6.691 1 96.81 335 SER B C 1
ATOM 6621 O O . SER B 1 335 ? -10.852 26.062 7.234 1 96.81 335 SER B O 1
ATOM 6623 N N . TYR B 1 336 ? -11.109 23.828 6.871 1 96.94 336 TYR B N 1
ATOM 6624 C CA . TYR B 1 336 ? -9.859 23.516 7.559 1 96.94 336 TYR B CA 1
ATOM 6625 C C . TYR B 1 336 ? -8.656 23.891 6.703 1 96.94 336 TYR B C 1
ATOM 6627 O O . TYR B 1 336 ? -8.797 24.188 5.516 1 96.94 336 TYR B O 1
ATOM 6635 N N . SER B 1 337 ? -7.543 24 7.355 1 94.69 337 SER B N 1
ATOM 6636 C CA . SER B 1 337 ? -6.316 24.281 6.613 1 94.69 337 SER B CA 1
ATOM 6637 C C . SER B 1 337 ? -5.559 22.984 6.312 1 94.69 337 SER B C 1
ATOM 6639 O O . SER B 1 337 ? -5.09 22.312 7.227 1 94.69 337 SER B O 1
ATOM 6641 N N . GLY B 1 338 ? -5.375 22.719 5.035 1 94.69 338 GLY B N 1
ATOM 6642 C CA . GLY B 1 338 ? -4.625 21.547 4.617 1 94.69 338 GLY B CA 1
ATOM 6643 C C . GLY B 1 338 ? -3.158 21.609 4.996 1 94.69 338 GLY B C 1
ATOM 6644 O O . GLY B 1 338 ? -2.467 20.594 4.988 1 94.69 338 GLY B O 1
ATOM 6645 N N . ARG B 1 339 ? -2.631 22.781 5.406 1 94.88 339 ARG B N 1
ATOM 6646 C CA . ARG B 1 339 ? -1.214 22.938 5.719 1 94.88 339 ARG B CA 1
ATOM 6647 C C . ARG B 1 339 ? -0.946 22.656 7.195 1 94.88 339 ARG B C 1
ATOM 6649 O O . ARG B 1 339 ? 0.208 22.531 7.605 1 94.88 339 ARG B O 1
ATOM 6656 N N . GLY B 1 340 ? -1.946 22.562 8.031 1 97.25 340 GLY B N 1
ATOM 6657 C CA . GLY B 1 340 ? -1.804 22.484 9.469 1 97.25 340 GLY B CA 1
ATOM 6658 C C . GLY B 1 340 ? -0.853 21.391 9.914 1 97.25 340 GLY B C 1
ATOM 6659 O O . GLY B 1 340 ? 0.055 21.625 10.711 1 97.25 340 GLY B O 1
ATOM 6660 N N . LYS B 1 341 ? -1 20.172 9.367 1 98 341 LYS B N 1
ATOM 6661 C CA . LYS B 1 341 ? -0.182 19.047 9.797 1 98 341 LYS B CA 1
ATOM 6662 C C . LYS B 1 341 ? 1.3 19.312 9.547 1 98 341 LYS B C 1
ATOM 6664 O O . LYS B 1 341 ? 2.154 18.891 10.32 1 98 341 LYS B O 1
ATOM 6669 N N . PHE B 1 342 ? 1.614 20.047 8.508 1 97.62 342 PHE B N 1
ATOM 6670 C CA . PHE B 1 342 ? 3 20.391 8.203 1 97.62 342 PHE B CA 1
ATOM 6671 C C . PHE B 1 342 ? 3.545 21.406 9.195 1 97.62 342 PHE B C 1
ATOM 6673 O O . PHE B 1 342 ? 4.648 21.234 9.719 1 97.62 342 PHE B O 1
ATOM 6680 N N . LEU B 1 343 ? 2.742 22.406 9.492 1 98.56 343 LEU B N 1
ATOM 6681 C CA . LEU B 1 343 ? 3.158 23.453 10.414 1 98.56 343 LEU B CA 1
ATOM 6682 C C . LEU B 1 343 ? 3.406 22.891 11.805 1 98.56 343 LEU B C 1
ATOM 6684 O O . LEU B 1 343 ? 4.441 23.156 12.422 1 98.56 343 LEU B O 1
ATOM 6688 N N . TRP B 1 344 ? 2.531 22.062 12.242 1 98.56 344 TRP B N 1
ATOM 6689 C CA . TRP B 1 344 ? 2.604 21.516 13.594 1 98.56 344 TRP B CA 1
ATOM 6690 C C . TRP B 1 344 ? 3.666 20.422 13.68 1 98.56 344 TRP B C 1
ATOM 6692 O O . TRP B 1 344 ? 3.928 19.891 14.758 1 98.56 344 TRP B O 1
ATOM 6702 N N . SER B 1 345 ? 4.305 20.109 12.562 1 98.19 345 SER B N 1
ATOM 6703 C CA . SER B 1 345 ? 5.406 19.141 12.555 1 98.19 345 SER B CA 1
ATOM 6704 C C . SER B 1 345 ? 6.754 19.844 12.602 1 98.19 345 SER B C 1
ATOM 6706 O O . SER B 1 345 ? 7.797 19.203 12.703 1 98.19 345 SER B O 1
ATOM 6708 N N . CYS B 1 346 ? 6.75 21.156 12.523 1 98.5 346 CYS B N 1
ATOM 6709 C CA . CYS B 1 346 ? 7.977 21.953 12.617 1 98.5 346 CYS B CA 1
ATOM 6710 C C . CYS B 1 346 ? 8.344 22.203 14.078 1 98.5 346 CYS B C 1
ATOM 6712 O O . CYS B 1 346 ? 7.473 22.25 14.945 1 98.5 346 CYS B O 1
ATOM 6714 N N . ARG B 1 347 ? 9.68 22.312 14.367 1 98.56 347 ARG B N 1
ATOM 6715 C CA . ARG B 1 347 ? 10.117 22.812 15.656 1 98.56 347 ARG B CA 1
ATOM 6716 C C . ARG B 1 347 ? 9.922 24.328 15.75 1 98.56 347 ARG B C 1
ATOM 6718 O O . ARG B 1 347 ? 10.891 25.094 15.812 1 98.56 347 ARG B O 1
ATOM 6725 N N . SER B 1 348 ? 8.664 24.719 15.781 1 98.88 348 SER B N 1
ATOM 6726 C CA . SER B 1 348 ? 8.203 26.109 15.781 1 98.88 348 SER B CA 1
ATOM 6727 C C . SER B 1 348 ? 6.965 26.266 16.656 1 98.88 348 SER B C 1
ATOM 6729 O O . SER B 1 348 ? 6.348 25.281 17.062 1 98.88 348 SER B O 1
ATOM 6731 N N . VAL B 1 349 ? 6.742 27.453 17.031 1 98.88 349 VAL B N 1
ATOM 6732 C CA . VAL B 1 349 ? 5.469 27.781 17.656 1 98.88 349 VAL B CA 1
ATOM 6733 C C . VAL B 1 349 ? 4.445 28.172 16.594 1 98.88 349 VAL B C 1
ATOM 6735 O O . VAL B 1 349 ? 4.648 29.125 15.844 1 98.88 349 VAL B O 1
ATOM 6738 N N . THR B 1 350 ? 3.43 27.375 16.516 1 98.88 350 THR B N 1
ATOM 6739 C CA . THR B 1 350 ? 2.336 27.703 15.617 1 98.88 350 THR B CA 1
ATOM 6740 C C . THR B 1 350 ? 1.274 28.547 16.328 1 98.88 350 THR B C 1
ATOM 6742 O O . THR B 1 350 ? 0.764 28.141 17.375 1 98.88 350 THR B O 1
ATOM 6745 N N . VAL B 1 351 ? 0.965 29.688 15.805 1 98.88 351 VAL B N 1
ATOM 6746 C CA . VAL B 1 351 ? -0.049 30.594 16.344 1 98.88 351 VAL B CA 1
ATOM 6747 C C . VAL B 1 351 ? -1.304 30.531 15.477 1 98.88 351 VAL B C 1
ATOM 6749 O O . VAL B 1 351 ? -1.235 30.75 14.258 1 98.88 351 VAL B O 1
ATOM 6752 N N . ALA B 1 352 ? -2.387 30.25 16.109 1 98.69 352 ALA B N 1
ATOM 6753 C CA . ALA B 1 352 ? -3.648 30.156 15.375 1 98.69 352 ALA B CA 1
ATOM 6754 C C . ALA B 1 352 ? -4.695 31.094 15.969 1 98.69 352 ALA B C 1
ATOM 6756 O O . ALA B 1 352 ? -4.613 31.469 17.141 1 98.69 352 ALA B O 1
ATOM 6757 N N . HIS B 1 353 ? -5.633 31.547 15.141 1 98.19 353 HIS B N 1
ATOM 6758 C CA . HIS B 1 353 ? -6.875 32.125 15.641 1 98.19 353 HIS B CA 1
ATOM 6759 C C . HIS B 1 353 ? -7.793 31.078 16.219 1 98.19 353 HIS B C 1
ATOM 6761 O O . HIS B 1 353 ? -7.543 29.875 16.062 1 98.19 353 HIS B O 1
ATOM 6767 N N . PRO B 1 354 ? -8.773 31.484 17 1 97.5 354 PRO B N 1
ATOM 6768 C CA . PRO B 1 354 ? -9.734 30.453 17.406 1 97.5 354 PRO B CA 1
ATOM 6769 C C . PRO B 1 354 ? -10.312 29.672 16.234 1 97.5 354 PRO B C 1
ATOM 6771 O O . PRO B 1 354 ? -11.031 30.25 15.398 1 97.5 354 PRO B O 1
ATOM 6774 N N . MET B 1 355 ? -10 28.406 16.188 1 96.69 355 MET B N 1
ATOM 6775 C CA . MET B 1 355 ? -10.312 27.594 15.023 1 96.69 355 MET B CA 1
ATOM 6776 C C . MET B 1 355 ? -11.766 27.141 15.047 1 96.69 355 MET B C 1
ATOM 6778 O O . MET B 1 355 ? -12.289 26.766 16.094 1 96.69 355 MET B O 1
ATOM 6782 N N . GLU B 1 356 ? -12.398 27.156 13.883 1 97.38 356 GLU B N 1
ATOM 6783 C CA . GLU B 1 356 ? -13.805 26.781 13.727 1 97.38 356 GLU B CA 1
ATOM 6784 C C . GLU B 1 356 ? -13.938 25.375 13.156 1 97.38 356 GLU B C 1
ATOM 6786 O O . GLU B 1 356 ? -15.016 24.781 13.195 1 97.38 356 GLU B O 1
ATOM 6791 N N . TRP B 1 357 ? -12.891 24.812 12.648 1 98.12 357 TRP B N 1
ATOM 6792 C CA . TRP B 1 357 ? -12.883 23.484 12.039 1 98.12 357 TRP B CA 1
ATOM 6793 C C . TRP B 1 357 ? -11.953 22.547 12.789 1 98.12 357 TRP B C 1
ATOM 6795 O O . TRP B 1 357 ? -10.977 22.984 13.398 1 98.12 357 TRP B O 1
ATOM 6805 N N . THR B 1 358 ? -12.312 21.312 12.766 1 97.88 358 THR B N 1
ATOM 6806 C CA . THR B 1 358 ? -11.477 20.297 13.406 1 97.88 358 THR B CA 1
ATOM 6807 C C . THR B 1 358 ? -11.203 19.141 12.453 1 97.88 358 THR B C 1
ATOM 6809 O O . THR B 1 358 ? -12.016 18.844 11.578 1 97.88 358 THR B O 1
ATOM 6812 N N . GLN B 1 359 ? -10.023 18.594 12.562 1 98.38 359 GLN B N 1
ATOM 6813 C CA . GLN B 1 359 ? -9.594 17.391 11.867 1 98.38 359 GLN B CA 1
ATOM 6814 C C . GLN B 1 359 ? -9.398 16.219 12.844 1 98.38 359 GLN B C 1
ATOM 6816 O O . GLN B 1 359 ? -9.516 16.406 14.055 1 98.38 359 GLN B O 1
ATOM 6821 N N . HIS B 1 360 ? -9.062 15.023 12.375 1 98.56 360 HIS B N 1
ATOM 6822 C CA . HIS B 1 360 ? -9.07 13.797 13.156 1 98.56 360 HIS B CA 1
ATOM 6823 C C . HIS B 1 360 ? -8.047 13.859 14.289 1 98.56 360 HIS B C 1
ATOM 6825 O O . HIS B 1 360 ? -8.227 13.211 15.328 1 98.56 360 HIS B O 1
ATOM 6831 N N . PHE B 1 361 ? -6.945 14.633 14.18 1 98.62 361 PHE B N 1
ATOM 6832 C CA . PHE B 1 361 ? -5.863 14.586 15.156 1 98.62 361 PHE B CA 1
ATOM 6833 C C . PHE B 1 361 ? -5.918 15.789 16.094 1 98.62 361 PHE B C 1
ATOM 6835 O O . PHE B 1 361 ? -5.102 15.914 17 1 98.62 361 PHE B O 1
ATOM 6842 N N . HIS B 1 362 ? -6.863 16.703 15.906 1 98.44 362 HIS B N 1
ATOM 6843 C CA . HIS B 1 362 ? -6.863 17.984 16.594 1 98.44 362 HIS B CA 1
ATOM 6844 C C . HIS B 1 362 ? -7.02 17.797 18.109 1 98.44 362 HIS B C 1
ATOM 6846 O O . HIS B 1 362 ? -6.688 18.703 18.891 1 98.44 362 HIS B O 1
ATOM 6852 N N . ALA B 1 363 ? -7.492 16.656 18.562 1 98 363 ALA B N 1
ATOM 6853 C CA . ALA B 1 363 ? -7.551 16.391 20 1 98 363 ALA B CA 1
ATOM 6854 C C . ALA B 1 363 ? -6.152 16.391 20.609 1 98 363 ALA B C 1
ATOM 6856 O O . ALA B 1 363 ? -5.996 16.562 21.828 1 98 363 ALA B O 1
ATOM 6857 N N . ALA B 1 364 ? -5.168 16.219 19.781 1 98.56 364 ALA B N 1
ATOM 6858 C CA . ALA B 1 364 ? -3.789 16.172 20.266 1 98.56 364 ALA B CA 1
ATOM 6859 C C . ALA B 1 364 ? -3.201 17.578 20.359 1 98.56 364 ALA B C 1
ATOM 6861 O O . ALA B 1 364 ? -2.121 17.766 20.938 1 98.56 364 ALA B O 1
ATOM 6862 N N . LEU B 1 365 ? -3.877 18.594 19.828 1 98.62 365 LEU B N 1
ATOM 6863 C CA . LEU B 1 365 ? -3.436 19.969 19.969 1 98.62 365 LEU B CA 1
ATOM 6864 C C . LEU B 1 365 ? -3.744 20.484 21.375 1 98.62 365 LEU B C 1
ATOM 6866 O O . LEU B 1 365 ? -4.836 20.266 21.906 1 98.62 365 LEU B O 1
ATOM 6870 N N . ASN B 1 366 ? -2.762 21.094 21.984 1 98.56 366 ASN B N 1
ATOM 6871 C CA . ASN B 1 366 ? -2.91 21.672 23.312 1 98.56 366 ASN B CA 1
ATOM 6872 C C . ASN B 1 366 ? -2.6 23.156 23.312 1 98.56 366 ASN B C 1
ATOM 6874 O O . ASN B 1 366 ? -1.433 23.562 23.312 1 98.56 366 ASN B O 1
ATOM 6878 N N . SER B 1 367 ? -3.627 23.969 23.391 1 98.12 367 SER B N 1
ATOM 6879 C CA . SER B 1 367 ? -3.471 25.422 23.391 1 98.12 367 SER B CA 1
ATOM 6880 C C . SER B 1 367 ? -3.578 25.984 24.812 1 98.12 367 SER B C 1
ATOM 6882 O O . SER B 1 367 ? -3.576 27.203 25 1 98.12 367 SER B O 1
ATOM 6884 N N . ASN B 1 368 ? -3.715 25.125 25.844 1 97.81 368 ASN B N 1
ATOM 6885 C CA . ASN B 1 368 ? -3.818 25.578 27.219 1 97.81 368 ASN B CA 1
ATOM 6886 C C . ASN B 1 368 ? -2.512 26.188 27.703 1 97.81 368 ASN B C 1
ATOM 6888 O O . ASN B 1 368 ? -1.556 25.484 28.016 1 97.81 368 ASN B O 1
ATOM 6892 N N . ALA B 1 369 ? -2.535 27.469 27.875 1 96.25 369 ALA B N 1
ATOM 6893 C CA . ALA B 1 369 ? -1.327 28.234 28.172 1 96.25 369 ALA B CA 1
ATOM 6894 C C . ALA B 1 369 ? -0.837 27.953 29.594 1 96.25 369 ALA B C 1
ATOM 6896 O O . ALA B 1 369 ? 0.296 28.281 29.953 1 96.25 369 ALA B O 1
ATOM 6897 N N . ASN B 1 370 ? -1.707 27.312 30.391 1 95.12 370 ASN B N 1
ATOM 6898 C CA . ASN B 1 370 ? -1.332 26.984 31.75 1 95.12 370 ASN B CA 1
ATOM 6899 C C . ASN B 1 370 ? -0.802 25.562 31.875 1 95.12 370 ASN B C 1
ATOM 6901 O O . ASN B 1 370 ? -0.398 25.125 32.938 1 95.12 370 ASN B O 1
ATOM 6905 N N . SER B 1 371 ? -0.807 24.844 30.75 1 97.12 371 SER B N 1
ATOM 6906 C CA . SER B 1 371 ? -0.277 23.484 30.719 1 97.12 371 SER B CA 1
ATOM 6907 C C . SER B 1 371 ? 1.173 23.469 30.25 1 97.12 371 SER B C 1
ATOM 6909 O O . SER B 1 371 ? 1.494 24.031 29.203 1 97.12 371 SER B O 1
ATOM 6911 N N . ARG B 1 372 ? 2.062 22.797 30.938 1 97.44 372 ARG B N 1
ATOM 6912 C CA . ARG B 1 372 ? 3.457 22.656 30.531 1 97.44 372 ARG B CA 1
ATOM 6913 C C . ARG B 1 372 ? 3.574 21.812 29.266 1 97.44 372 ARG B C 1
ATOM 6915 O O . ARG B 1 372 ? 4.641 21.75 28.656 1 97.44 372 ARG B O 1
ATOM 6922 N N . GLN B 1 373 ? 2.385 21.203 28.828 1 97.88 373 GLN B N 1
ATOM 6923 C CA . GLN B 1 373 ? 2.377 20.375 27.641 1 97.88 373 GLN B CA 1
ATOM 6924 C C . GLN B 1 373 ? 1.829 21.125 26.438 1 97.88 373 GLN B C 1
ATOM 6926 O O . GLN B 1 373 ? 1.573 20.547 25.375 1 97.88 373 GLN B O 1
ATOM 6931 N N . GLN B 1 374 ? 1.686 22.469 26.594 1 98.5 374 GLN B N 1
ATOM 6932 C CA . GLN B 1 374 ? 1.212 23.297 25.484 1 98.5 374 GLN B CA 1
ATOM 6933 C C . GLN B 1 374 ? 2.068 23.094 24.234 1 98.5 374 GLN B C 1
ATOM 6935 O O . GLN B 1 374 ? 3.299 23.109 24.312 1 98.5 374 GLN B O 1
ATOM 6940 N N . ASN B 1 375 ? 1.389 22.844 23.047 1 98.75 375 ASN B N 1
ATOM 6941 C CA . ASN B 1 375 ? 2.162 22.578 21.844 1 98.75 375 ASN B CA 1
ATOM 6942 C C . ASN B 1 375 ? 1.753 23.5 20.703 1 98.75 375 ASN B C 1
ATOM 6944 O O . ASN B 1 375 ? 2.156 23.297 19.562 1 98.75 375 ASN B O 1
ATOM 6948 N N . MET B 1 376 ? 0.956 24.5 20.953 1 98.81 376 MET B N 1
ATOM 6949 C CA . MET B 1 376 ? 0.593 25.578 20.031 1 98.81 376 MET B CA 1
ATOM 6950 C C . MET B 1 376 ? -0.004 26.766 20.781 1 98.81 376 MET B C 1
ATOM 6952 O O . MET B 1 376 ? -0.253 26.672 21.984 1 98.81 376 MET B O 1
ATOM 6956 N N . VAL B 1 377 ? -0.157 27.859 20.141 1 98.69 377 VAL B N 1
ATOM 6957 C CA . VAL B 1 377 ? -0.763 29.047 20.734 1 98.69 377 VAL B CA 1
ATOM 6958 C C . VAL B 1 377 ? -2.051 29.391 19.984 1 98.69 377 VAL B C 1
ATOM 6960 O O . VAL B 1 377 ? -2.059 29.484 18.75 1 98.69 377 VAL B O 1
ATOM 6963 N N . GLU B 1 378 ? -3.08 29.453 20.672 1 98.25 378 GLU B N 1
ATOM 6964 C CA . GLU B 1 378 ? -4.328 29.969 20.141 1 98.25 378 GLU B CA 1
ATOM 6965 C C . GLU B 1 378 ? -4.652 31.344 20.719 1 98.25 378 GLU B C 1
ATOM 6967 O O . GLU B 1 378 ? -4.656 31.531 21.938 1 98.25 378 GLU B O 1
ATOM 6972 N N . LEU B 1 379 ? -4.895 32.281 19.828 1 98 379 LEU B N 1
ATOM 6973 C CA . LEU B 1 379 ? -5.234 33.656 20.25 1 98 379 LEU B CA 1
ATOM 6974 C C . LEU B 1 379 ? -6.602 33.656 20.938 1 98 379 LEU B C 1
ATOM 6976 O O . LEU B 1 379 ? -7.453 32.844 20.656 1 98 379 LEU B O 1
ATOM 6980 N N . ARG B 1 380 ? -6.844 34.625 21.719 1 93.19 380 ARG B N 1
ATOM 6981 C CA . ARG B 1 380 ? -8.047 34.688 22.531 1 93.19 380 ARG B CA 1
ATOM 6982 C C . ARG B 1 380 ? -9.156 35.469 21.844 1 93.19 380 ARG B C 1
ATOM 6984 O O . ARG B 1 380 ? -10.336 35.156 22 1 93.19 380 ARG B O 1
ATOM 6991 N N . GLY B 1 381 ? -8.828 36.469 21.078 1 93.12 381 GLY B N 1
ATOM 6992 C CA . GLY B 1 381 ? -9.812 37.312 20.422 1 93.12 381 GLY B CA 1
ATOM 6993 C C . GLY B 1 381 ? -10.281 36.75 19.094 1 93.12 381 GLY B C 1
ATOM 6994 O O . GLY B 1 381 ? -9.789 35.688 18.656 1 93.12 381 GLY B O 1
ATOM 6995 N N . PRO B 1 382 ? -11.32 37.438 18.516 1 96.44 382 PRO B N 1
ATOM 6996 C CA . PRO B 1 382 ? -11.789 37 17.203 1 96.44 382 PRO B CA 1
ATOM 6997 C C . PRO B 1 382 ? -10.719 37.156 16.125 1 96.44 382 PRO B C 1
ATOM 6999 O O . PRO B 1 382 ? -9.953 38.125 16.125 1 96.44 382 PRO B O 1
ATOM 7002 N N . LEU B 1 383 ? -10.75 36.188 15.227 1 97.69 383 LEU B N 1
ATOM 7003 C CA . LEU B 1 383 ? -9.789 36.219 14.133 1 97.69 383 LEU B CA 1
ATOM 7004 C C . LEU B 1 383 ? -8.367 36.344 14.664 1 97.69 383 LEU B C 1
ATOM 7006 O O . LEU B 1 383 ? -7.941 35.562 15.523 1 97.69 383 LEU B O 1
ATOM 7010 N N . PHE B 1 384 ? -7.613 37.344 14.242 1 98.25 384 PHE B N 1
ATOM 7011 C CA . PHE B 1 384 ? -6.227 37.406 14.672 1 98.25 384 PHE B CA 1
ATOM 7012 C C . PHE B 1 384 ? -6.027 38.562 15.641 1 98.25 384 PHE B C 1
ATOM 7014 O O . PHE B 1 384 ? -4.926 39.125 15.75 1 98.25 384 PHE B O 1
ATOM 7021 N N . SER B 1 385 ? -7.094 38.938 16.359 1 96.88 385 SER B N 1
ATOM 7022 C CA . SER B 1 385 ? -6.945 39.906 17.438 1 96.88 385 SER B CA 1
ATOM 7023 C C . SER B 1 385 ? -5.953 39.438 18.5 1 96.88 385 SER B C 1
ATOM 7025 O O . SER B 1 385 ? -6.055 38.312 18.984 1 96.88 385 SER B O 1
ATOM 7027 N N . GLY B 1 386 ? -4.945 40.25 18.812 1 96.12 386 GLY B N 1
ATOM 7028 C CA . GLY B 1 386 ? -3.943 39.938 19.812 1 96.12 386 GLY B CA 1
ATOM 7029 C C . GLY B 1 386 ? -2.674 39.344 19.219 1 96.12 386 GLY B C 1
ATOM 7030 O O . GLY B 1 386 ? -1.746 39 19.938 1 96.12 386 GLY B O 1
ATOM 7031 N N . LEU B 1 387 ? -2.602 39.25 17.875 1 98.12 387 LEU B N 1
ATOM 7032 C CA . LEU B 1 387 ? -1.457 38.625 17.219 1 98.12 387 LEU B CA 1
ATOM 7033 C C . LEU B 1 387 ? -0.178 39.406 17.5 1 98.12 387 LEU B C 1
ATOM 7035 O O . LEU B 1 387 ? 0.841 38.844 17.875 1 98.12 387 LEU B O 1
ATOM 7039 N N . GLU B 1 388 ? -0.214 40.781 17.359 1 97.06 388 GLU B N 1
ATOM 7040 C CA . GLU B 1 388 ? 0.979 41.594 17.562 1 97.06 388 GLU B CA 1
ATOM 7041 C C . GLU B 1 388 ? 1.513 41.438 18.984 1 97.06 388 GLU B C 1
ATOM 7043 O O . GLU B 1 388 ? 2.703 41.188 19.188 1 97.06 388 GLU B O 1
ATOM 7048 N N . GLU B 1 389 ? 0.617 41.562 19.938 1 96 389 GLU B N 1
ATOM 7049 C CA . GLU B 1 389 ? 1.013 41.438 21.328 1 96 389 GLU B CA 1
ATOM 7050 C C . GLU B 1 389 ? 1.63 40.062 21.609 1 96 389 GLU B C 1
ATOM 7052 O O . GLU B 1 389 ? 2.645 39.969 22.297 1 96 389 GLU B O 1
ATOM 7057 N N . THR B 1 390 ? 1.026 39.062 21.062 1 97.56 390 THR B N 1
ATOM 7058 C CA . THR B 1 390 ? 1.488 37.688 21.281 1 97.56 390 THR B CA 1
ATOM 7059 C C . THR B 1 390 ? 2.855 37.469 20.641 1 97.56 390 THR B C 1
ATOM 7061 O O . THR B 1 390 ? 3.752 36.906 21.266 1 97.56 390 THR B O 1
ATOM 7064 N N . VAL B 1 391 ? 3.055 37.938 19.438 1 97.94 391 VAL B N 1
ATOM 7065 C CA . VAL B 1 391 ? 4.316 37.719 18.734 1 97.94 391 VAL B CA 1
ATOM 7066 C C . VAL B 1 391 ? 5.434 38.5 19.438 1 97.94 391 VAL B C 1
ATOM 7068 O O . VAL B 1 391 ? 6.555 38 19.562 1 97.94 391 VAL B O 1
ATOM 7071 N N . LYS B 1 392 ? 5.164 39.688 19.906 1 96.06 392 LYS B N 1
ATOM 7072 C CA . LYS B 1 392 ? 6.164 40.438 20.641 1 96.06 392 LYS B CA 1
ATOM 7073 C C . LYS B 1 392 ? 6.57 39.75 21.938 1 96.06 392 LYS B C 1
ATOM 7075 O O . LYS B 1 392 ? 7.738 39.75 22.328 1 96.06 392 LYS B O 1
ATOM 7080 N N . GLN B 1 393 ? 5.602 39.094 22.594 1 96.31 393 GLN B N 1
ATOM 7081 C CA . GLN B 1 393 ? 5.922 38.281 23.75 1 96.31 393 GLN B CA 1
ATOM 7082 C C . GLN B 1 393 ? 6.832 37.125 23.359 1 96.31 393 GLN B C 1
ATOM 7084 O O . GLN B 1 393 ? 7.793 36.812 24.062 1 96.31 393 GLN B O 1
ATOM 7089 N N . LEU B 1 394 ? 6.469 36.469 22.25 1 98.06 394 LEU B N 1
ATOM 7090 C CA . LEU B 1 394 ? 7.246 35.344 21.75 1 98.06 394 LEU B CA 1
ATOM 7091 C C . LEU B 1 394 ? 8.68 35.75 21.453 1 98.06 394 LEU B C 1
ATOM 7093 O O . LEU B 1 394 ? 9.625 35.094 21.875 1 98.06 394 LEU B O 1
ATOM 7097 N N . GLN B 1 395 ? 8.828 36.906 20.844 1 97.5 395 GLN B N 1
ATOM 7098 C CA . GLN B 1 395 ? 10.148 37.406 20.5 1 97.5 395 GLN B CA 1
ATOM 7099 C C . GLN B 1 395 ? 10.953 37.75 21.75 1 97.5 395 GLN B C 1
ATOM 7101 O O . GLN B 1 395 ? 12.133 37.375 21.844 1 97.5 395 GLN B O 1
ATOM 7106 N N . ALA B 1 396 ? 10.336 38.281 22.672 1 96.12 396 ALA B N 1
ATOM 7107 C CA . ALA B 1 396 ? 11.016 38.75 23.891 1 96.12 396 ALA B CA 1
ATOM 7108 C C . ALA B 1 396 ? 11.484 37.594 24.75 1 96.12 396 ALA B C 1
ATOM 7110 O O . ALA B 1 396 ? 12.398 37.75 25.562 1 96.12 396 ALA B O 1
ATOM 7111 N N . THR B 1 397 ? 10.875 36.469 24.531 1 97.06 397 THR B N 1
ATOM 7112 C CA . THR B 1 397 ? 11.156 35.344 25.422 1 97.06 397 THR B CA 1
ATOM 7113 C C . THR B 1 397 ? 11.734 34.156 24.656 1 97.06 397 THR B C 1
ATOM 7115 O O . THR B 1 397 ? 11.836 33.062 25.188 1 97.06 397 THR B O 1
ATOM 7118 N N . ALA B 1 398 ? 12.094 34.312 23.406 1 97.81 398 ALA B N 1
ATOM 7119 C CA . ALA B 1 398 ? 12.57 33.25 22.531 1 97.81 398 ALA B CA 1
ATOM 7120 C C . ALA B 1 398 ? 13.883 32.656 23.047 1 97.81 398 ALA B C 1
ATOM 7122 O O . ALA B 1 398 ? 14.211 31.5 22.75 1 97.81 398 ALA B O 1
ATOM 7123 N N . HIS B 1 399 ? 14.609 33.438 23.875 1 96.81 399 HIS B N 1
ATOM 7124 C CA . HIS B 1 399 ? 15.922 33.031 24.359 1 96.81 399 HIS B CA 1
ATOM 7125 C C . HIS B 1 399 ? 15.805 32.125 25.594 1 96.81 399 HIS B C 1
ATOM 7127 O O . HIS B 1 399 ? 16.781 31.5 26.016 1 96.81 399 HIS B O 1
ATOM 7133 N N . ILE B 1 400 ? 14.672 32.062 26.219 1 97.44 400 ILE B N 1
ATOM 7134 C CA . ILE B 1 400 ? 14.484 31.328 27.453 1 97.44 400 ILE B CA 1
ATOM 7135 C C . ILE B 1 400 ? 14.383 29.844 27.156 1 97.44 400 ILE B C 1
ATOM 7137 O O . ILE B 1 400 ? 13.586 29.422 26.328 1 97.44 400 ILE B O 1
ATOM 7141 N N . PRO B 1 401 ? 15.125 29 27.844 1 96.88 401 PRO B N 1
ATOM 7142 C CA . PRO B 1 401 ? 15.164 27.562 27.547 1 96.88 401 PRO B CA 1
ATOM 7143 C C . PRO B 1 401 ? 13.852 26.859 27.875 1 96.88 401 PRO B C 1
ATOM 7145 O O . PRO B 1 401 ? 13.086 27.344 28.719 1 96.88 401 PRO B O 1
ATOM 7148 N N . SER B 1 402 ? 13.641 25.75 27.312 1 96.94 402 SER B N 1
ATOM 7149 C CA . SER B 1 402 ? 12.406 24.984 27.422 1 96.94 402 SER B CA 1
ATOM 7150 C C . SER B 1 402 ? 12.203 24.484 28.859 1 96.94 402 SER B C 1
ATOM 7152 O O . SER B 1 402 ? 11.078 24.141 29.234 1 96.94 402 SER B O 1
ATOM 7154 N N . THR B 1 403 ? 13.195 24.469 29.688 1 96.38 403 THR B N 1
ATOM 7155 C CA . THR B 1 403 ? 13.141 23.891 31.031 1 96.38 403 THR B CA 1
ATOM 7156 C C . THR B 1 403 ? 12.672 24.922 32.062 1 96.38 403 THR B C 1
ATOM 7158 O O . THR B 1 403 ? 12.406 24.594 33.219 1 96.38 403 THR B O 1
ATOM 7161 N N . GLN B 1 404 ? 12.477 26.172 31.578 1 96.19 404 GLN B N 1
ATOM 7162 C CA . GLN B 1 404 ? 12.156 27.25 32.531 1 96.19 404 GLN B CA 1
ATOM 7163 C C . GLN B 1 404 ? 10.727 27.75 32.312 1 96.19 404 GLN B C 1
ATOM 7165 O O . GLN B 1 404 ? 10.242 27.812 31.188 1 96.19 404 GLN B O 1
ATOM 7170 N N . ASP B 1 405 ? 10.07 28.109 33.406 1 96.25 405 ASP B N 1
ATOM 7171 C CA . ASP B 1 405 ? 8.781 28.797 33.344 1 96.25 405 ASP B CA 1
ATOM 7172 C C . ASP B 1 405 ? 8.953 30.281 33.094 1 96.25 405 ASP B C 1
ATOM 7174 O O . ASP B 1 405 ? 9.906 30.891 33.562 1 96.25 405 ASP B O 1
ATOM 7178 N N . LEU B 1 406 ? 7.996 30.828 32.375 1 95.06 406 LEU B N 1
ATOM 7179 C CA . LEU B 1 406 ? 8.039 32.281 32.156 1 95.06 406 LEU B CA 1
ATOM 7180 C C . LEU B 1 406 ? 7.66 33.031 33.406 1 95.06 406 LEU B C 1
ATOM 7182 O O . LEU B 1 406 ? 6.742 32.625 34.125 1 95.06 406 LEU B O 1
ATOM 7186 N N . ALA B 1 407 ? 8.352 34.094 33.625 1 90.12 407 ALA B N 1
ATOM 7187 C CA . ALA B 1 407 ? 8.016 35 34.719 1 90.12 407 ALA B CA 1
ATOM 7188 C C . ALA B 1 407 ? 6.785 35.844 34.406 1 90.12 407 ALA B C 1
ATOM 7190 O O . ALA B 1 407 ? 6.469 36.062 33.25 1 90.12 407 ALA B O 1
ATOM 7191 N N . PHE B 1 408 ? 6.152 36.25 35.375 1 84.56 408 PHE B N 1
ATOM 7192 C CA . PHE B 1 408 ? 4.895 36.969 35.281 1 84.56 408 PHE B CA 1
ATOM 7193 C C . PHE B 1 408 ? 5.074 38.25 34.469 1 84.56 408 PHE B C 1
ATOM 7195 O O . PHE B 1 408 ? 4.16 38.688 33.75 1 84.56 408 PHE B O 1
ATOM 7202 N N . ASN B 1 409 ? 6.172 38.875 34.531 1 80.56 409 ASN B N 1
ATOM 7203 C CA . ASN B 1 409 ? 6.406 40.156 33.844 1 80.56 409 ASN B CA 1
ATOM 7204 C C . ASN B 1 409 ? 6.34 40 32.344 1 80.56 409 ASN B C 1
ATOM 7206 O O . ASN B 1 409 ? 6.105 40.969 31.625 1 80.56 409 ASN B O 1
ATOM 7210 N N . TYR B 1 410 ? 6.527 38.781 31.812 1 83.88 410 TYR B N 1
ATOM 7211 C CA . TYR B 1 410 ? 6.477 38.562 30.375 1 83.88 410 TYR B CA 1
ATOM 7212 C C . TYR B 1 410 ? 5.047 38.281 29.922 1 83.88 410 TYR B C 1
ATOM 7214 O O . TYR B 1 410 ? 4.766 38.281 28.719 1 83.88 410 TYR B O 1
ATOM 7222 N N . THR B 1 411 ? 4.066 38.188 30.891 1 78.38 411 THR B N 1
ATOM 7223 C CA . THR B 1 411 ? 2.768 37.656 30.5 1 78.38 411 THR B CA 1
ATOM 7224 C C . THR B 1 411 ? 1.659 38.656 30.766 1 78.38 411 THR B C 1
ATOM 7226 O O . THR B 1 411 ? 0.486 38.375 30.5 1 78.38 411 THR B O 1
ATOM 7229 N N . ASN B 1 412 ? 1.981 39.812 31.188 1 73.5 412 ASN B N 1
ATOM 7230 C CA . ASN B 1 412 ? 0.995 40.844 31.547 1 73.5 412 ASN B CA 1
ATOM 7231 C C . ASN B 1 412 ? 0.616 41.688 30.344 1 73.5 412 ASN B C 1
ATOM 7233 O O . ASN B 1 412 ? -0.278 42.531 30.438 1 73.5 412 ASN B O 1
ATOM 7237 N N . GLY B 1 413 ? 1.027 41.625 29.219 1 68.81 413 GLY B N 1
ATOM 7238 C CA . GLY B 1 413 ? 0.864 42.594 28.125 1 68.81 413 GLY B CA 1
ATOM 7239 C C . GLY B 1 413 ? -0.174 42.125 27.109 1 68.81 413 GLY B C 1
ATOM 7240 O O . GLY B 1 413 ? -0.103 42.5 25.938 1 68.81 413 GLY B O 1
ATOM 7241 N N . GLY B 1 414 ? -1.173 41.312 27.469 1 81.44 414 GLY B N 1
ATOM 7242 C CA . GLY B 1 414 ? -2.311 41.031 26.609 1 81.44 414 GLY B CA 1
ATOM 7243 C C . GLY B 1 414 ? -2.057 39.906 25.641 1 81.44 414 GLY B C 1
ATOM 7244 O O . GLY B 1 414 ? -2.961 39.469 24.922 1 81.44 414 GLY B O 1
ATOM 7245 N N . GLY B 1 415 ? -0.854 39.469 25.562 1 88.94 415 GLY B N 1
ATOM 7246 C CA . GLY B 1 415 ? -0.548 38.344 24.703 1 88.94 415 GLY B CA 1
ATOM 7247 C C . GLY B 1 415 ? -1.037 37.031 25.25 1 88.94 415 GLY B C 1
ATOM 7248 O O . GLY B 1 415 ? -1.59 36.969 26.344 1 88.94 415 GLY B O 1
ATOM 7249 N N . ALA B 1 416 ? -0.893 36 24.469 1 93 416 ALA B N 1
ATOM 7250 C CA . ALA B 1 416 ? -1.521 34.719 24.781 1 93 416 ALA B CA 1
ATOM 7251 C C . ALA B 1 416 ? -0.594 33.875 25.625 1 93 416 ALA B C 1
ATOM 7253 O O . ALA B 1 416 ? -1.008 32.812 26.125 1 93 416 ALA B O 1
ATOM 7254 N N . LEU B 1 417 ? 0.702 34.25 25.766 1 95.5 417 LEU B N 1
ATOM 7255 C CA . LEU B 1 417 ? 1.639 33.438 26.516 1 95.5 417 LEU B CA 1
ATOM 7256 C C . LEU B 1 417 ? 1.403 33.594 28.016 1 95.5 417 LEU B C 1
ATOM 7258 O O . LEU B 1 417 ? 1.086 34.688 28.5 1 95.5 417 LEU B O 1
ATOM 7262 N N . LYS B 1 418 ? 1.604 32.5 28.719 1 94.19 418 LYS B N 1
ATOM 7263 C CA . LYS B 1 418 ? 1.532 32.531 30.188 1 94.19 418 LYS B CA 1
ATOM 7264 C C . LYS B 1 418 ? 2.732 31.797 30.797 1 94.19 418 LYS B C 1
ATOM 7266 O O . LYS B 1 418 ? 3.805 32.406 30.938 1 94.19 418 LYS B O 1
ATOM 7271 N N . LEU B 1 419 ? 2.619 30.469 30.875 1 94.69 419 LEU B N 1
ATOM 7272 C CA . LEU B 1 419 ? 3.582 29.672 31.625 1 94.69 419 LEU B CA 1
ATOM 7273 C C . LEU B 1 419 ? 4.777 29.297 30.75 1 94.69 419 LEU B C 1
ATOM 7275 O O . LEU B 1 419 ? 5.895 29.156 31.25 1 94.69 419 LEU B O 1
ATOM 7279 N N . ASN B 1 420 ? 4.605 29.203 29.516 1 97.69 420 ASN B N 1
ATOM 7280 C CA . ASN B 1 420 ? 5.555 28.484 28.688 1 97.69 420 ASN B CA 1
ATOM 7281 C C . ASN B 1 420 ? 6.355 29.422 27.797 1 97.69 420 ASN B C 1
ATOM 7283 O O . ASN B 1 420 ? 5.777 30.219 27.047 1 97.69 420 ASN B O 1
ATOM 7287 N N . PRO B 1 421 ? 7.73 29.297 27.859 1 98.06 421 PRO B N 1
ATOM 7288 C CA . PRO B 1 421 ? 8.508 29.953 26.812 1 98.06 421 PRO B CA 1
ATOM 7289 C C . PRO B 1 421 ? 8.312 29.312 25.438 1 98.06 421 PRO B C 1
ATOM 7291 O O . PRO B 1 421 ? 7.895 28.141 25.359 1 98.06 421 PRO B O 1
ATOM 7294 N N . PRO B 1 422 ? 8.586 30.047 24.375 1 98.31 422 PRO B N 1
ATOM 7295 C CA . PRO B 1 422 ? 8.359 29.531 23.016 1 98.31 422 PRO B CA 1
ATOM 7296 C C . PRO B 1 422 ? 9.148 28.25 22.75 1 98.31 422 PRO B C 1
ATOM 7298 O O . PRO B 1 422 ? 8.648 27.344 22.062 1 98.31 422 PRO B O 1
ATOM 7301 N N . GLN B 1 423 ? 10.328 28.094 23.297 1 98.5 423 GLN B N 1
ATOM 7302 C CA . GLN B 1 423 ? 11.125 26.906 23.047 1 98.5 423 GLN B CA 1
ATOM 7303 C C . GLN B 1 423 ? 10.43 25.656 23.578 1 98.5 423 GLN B C 1
ATOM 7305 O O . GLN B 1 423 ? 10.492 24.594 22.969 1 98.5 423 GLN B O 1
ATOM 7310 N N . ARG B 1 424 ? 9.781 25.781 24.703 1 98.56 424 ARG B N 1
ATOM 7311 C CA . ARG B 1 424 ? 9.062 24.641 25.266 1 98.56 424 ARG B CA 1
ATOM 7312 C C . ARG B 1 424 ? 7.867 24.266 24.391 1 98.56 424 ARG B C 1
ATOM 7314 O O . ARG B 1 424 ? 7.613 23.094 24.156 1 98.56 424 ARG B O 1
ATOM 7321 N N . ILE B 1 425 ? 7.121 25.25 23.922 1 98.81 425 ILE B N 1
ATOM 7322 C CA . ILE B 1 425 ? 5.961 25 23.062 1 98.81 425 ILE B CA 1
ATOM 7323 C C . ILE B 1 425 ? 6.398 24.297 21.781 1 98.81 425 ILE B C 1
ATOM 7325 O O . ILE B 1 425 ? 5.781 23.328 21.359 1 98.81 425 ILE B O 1
ATOM 7329 N N . ALA B 1 426 ? 7.484 24.766 21.219 1 98.81 426 ALA B N 1
ATOM 7330 C CA . ALA B 1 426 ? 8.023 24.172 20 1 98.81 426 ALA B CA 1
ATOM 7331 C C . ALA B 1 426 ? 8.492 22.734 20.25 1 98.81 426 ALA B C 1
ATOM 7333 O O . ALA B 1 426 ? 8.242 21.844 19.438 1 98.81 426 ALA B O 1
ATOM 7334 N N . GLU B 1 427 ? 9.188 22.516 21.375 1 98.38 427 GLU B N 1
ATOM 7335 C CA . GLU B 1 427 ? 9.648 21.172 21.719 1 98.38 427 GLU B CA 1
ATOM 7336 C C . GLU B 1 427 ? 8.469 20.219 21.938 1 98.38 427 GLU B C 1
ATOM 7338 O O . GLU B 1 427 ? 8.508 19.078 21.5 1 98.38 427 GLU B O 1
ATOM 7343 N N . ASN B 1 428 ? 7.477 20.781 22.609 1 98.56 428 ASN B N 1
ATOM 7344 C CA . ASN B 1 428 ? 6.273 19.984 22.812 1 98.56 428 ASN B CA 1
ATOM 7345 C C . ASN B 1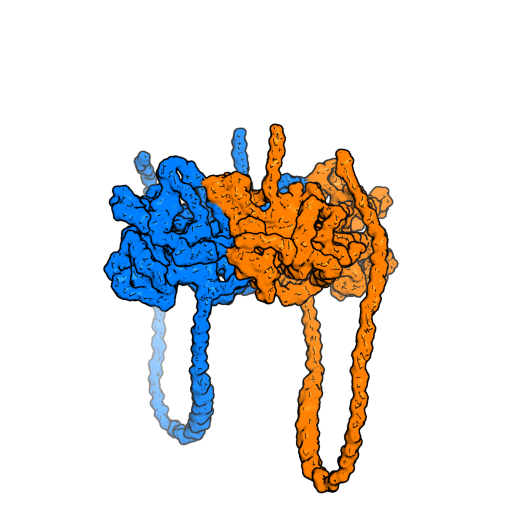 428 ? 5.613 19.594 21.5 1 98.56 428 ASN B C 1
ATOM 7347 O O . ASN B 1 428 ? 5.102 18.484 21.344 1 98.56 428 ASN B O 1
ATOM 7351 N N . ALA B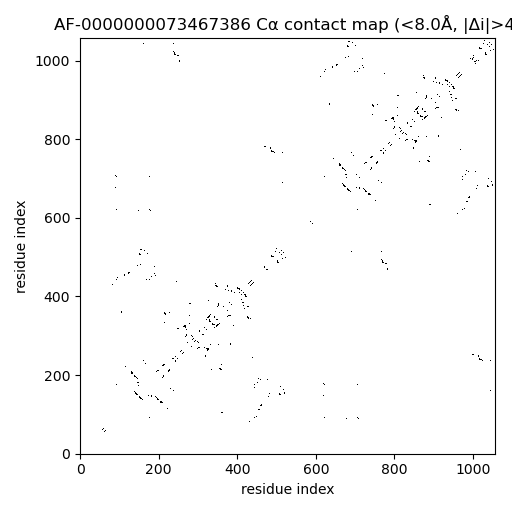 1 429 ? 5.578 20.531 20.547 1 98.69 429 ALA B N 1
ATOM 7352 C CA . ALA B 1 429 ? 5.02 20.234 19.219 1 98.69 429 ALA B CA 1
ATOM 7353 C C . ALA B 1 429 ? 5.777 19.078 18.547 1 98.69 429 ALA B C 1
ATOM 7355 O O . ALA B 1 429 ? 5.168 18.156 18.016 1 98.69 429 ALA B O 1
ATOM 7356 N N . VAL B 1 430 ? 7.094 19.094 18.625 1 98.06 430 VAL B N 1
ATOM 7357 C CA . VAL B 1 430 ? 7.906 18.047 18.031 1 98.06 430 VAL B CA 1
ATOM 7358 C C . VAL B 1 430 ? 7.629 16.719 18.75 1 98.06 430 VAL B C 1
ATOM 7360 O O . VAL B 1 430 ? 7.355 15.703 18.109 1 98.06 430 VAL B O 1
ATOM 7363 N N . GLU B 1 431 ? 7.594 16.75 20.031 1 97.94 431 GLU B N 1
ATOM 7364 C CA . GLU B 1 431 ? 7.52 15.516 20.812 1 97.94 431 GLU B CA 1
ATOM 7365 C C . GLU B 1 431 ? 6.125 14.898 20.75 1 97.94 431 GLU B C 1
ATOM 7367 O O . GLU B 1 431 ? 5.984 13.695 20.547 1 97.94 431 GLU B O 1
ATOM 7372 N N . SER B 1 432 ? 5.102 15.727 20.844 1 98.25 432 SER B N 1
ATOM 7373 C CA . SER B 1 432 ? 3.756 15.188 20.984 1 98.25 432 SER B CA 1
ATOM 7374 C C . SER B 1 432 ? 3.053 15.086 19.641 1 98.25 432 SER B C 1
ATOM 7376 O O . SER B 1 432 ? 2.104 14.312 19.484 1 98.25 432 SER B O 1
ATOM 7378 N N . LEU B 1 433 ? 3.467 15.906 18.688 1 98.56 433 LEU B N 1
ATOM 7379 C CA . LEU B 1 433 ? 2.773 15.898 17.406 1 98.56 433 LEU B CA 1
ATOM 7380 C C . LEU B 1 433 ? 3.629 15.234 16.328 1 98.56 433 LEU B C 1
ATOM 7382 O O . LEU B 1 433 ? 3.377 14.086 15.945 1 98.56 433 LEU B O 1
ATOM 7386 N N . ARG B 1 434 ? 4.789 15.766 15.977 1 97.88 434 ARG B N 1
ATOM 7387 C CA . ARG B 1 434 ? 5.629 15.203 14.922 1 97.88 434 ARG B CA 1
ATOM 7388 C C . ARG B 1 434 ? 6.051 13.773 15.258 1 97.88 434 ARG B C 1
ATOM 7390 O O . ARG B 1 434 ? 6.074 12.906 14.383 1 97.88 434 ARG B O 1
ATOM 7397 N N . ASN B 1 435 ? 6.398 13.578 16.531 1 97.38 435 ASN B N 1
ATOM 7398 C CA . ASN B 1 435 ? 6.984 12.305 16.922 1 97.38 435 ASN B CA 1
ATOM 7399 C C . ASN B 1 435 ? 5.957 11.398 17.594 1 97.38 435 ASN B C 1
ATOM 7401 O O . ASN B 1 435 ? 6.32 10.406 18.234 1 97.38 435 ASN B O 1
ATOM 7405 N N . ARG B 1 436 ? 4.688 11.781 17.469 1 98.12 436 ARG B N 1
ATOM 7406 C CA . ARG B 1 436 ? 3.689 10.883 18.047 1 98.12 436 ARG B CA 1
ATOM 7407 C C . ARG B 1 436 ? 2.381 10.945 17.266 1 98.12 436 ARG B C 1
ATOM 7409 O O . ARG B 1 436 ? 2.174 10.172 16.328 1 98.12 436 ARG B O 1
ATOM 7416 N N . TYR B 1 437 ? 1.606 12 17.328 1 98.62 437 TYR B N 1
ATOM 7417 C CA . TYR B 1 437 ? 0.232 11.984 16.828 1 98.62 437 TYR B CA 1
ATOM 7418 C C . TYR B 1 437 ? 0.173 12.352 15.359 1 98.62 437 TYR B C 1
ATOM 7420 O O . TYR B 1 437 ? -0.865 12.188 14.711 1 98.62 437 TYR B O 1
ATOM 7428 N N . LEU B 1 438 ? 1.245 12.883 14.805 1 98.5 438 LEU B N 1
ATOM 7429 C CA . LEU B 1 438 ? 1.355 13.164 13.375 1 98.5 438 LEU B CA 1
ATOM 7430 C C . LEU B 1 438 ? 2.369 12.234 12.711 1 98.5 438 LEU B C 1
ATOM 7432 O O . LEU B 1 438 ? 3.24 12.688 11.969 1 98.5 438 LEU B O 1
ATOM 7436 N N . THR B 1 439 ? 2.236 10.945 13.031 1 97.44 439 THR B N 1
ATOM 7437 C CA . THR B 1 439 ? 3.119 9.906 12.508 1 97.44 439 THR B CA 1
ATOM 7438 C C . THR B 1 439 ? 2.336 8.906 11.648 1 97.44 439 THR B C 1
ATOM 7440 O O . THR B 1 439 ? 1.113 8.805 11.773 1 97.44 439 THR B O 1
ATOM 7443 N N . PRO B 1 440 ? 3.078 8.156 10.789 1 96.62 440 PRO B N 1
ATOM 7444 C CA . PRO B 1 440 ? 2.41 7.059 10.086 1 96.62 440 PRO B CA 1
ATOM 7445 C C . PRO B 1 440 ? 1.718 6.082 11.031 1 96.62 440 PRO B C 1
ATOM 7447 O O . PRO B 1 440 ? 0.624 5.598 10.727 1 96.62 440 PRO B O 1
ATOM 7450 N N . ALA B 1 441 ? 2.311 5.828 12.18 1 97.12 441 ALA B N 1
ATOM 7451 C CA . ALA B 1 441 ? 1.71 4.934 13.164 1 97.12 441 ALA B CA 1
ATOM 7452 C C . ALA B 1 441 ? 0.356 5.457 13.625 1 97.12 441 ALA B C 1
ATOM 7454 O O . ALA B 1 441 ? -0.639 4.73 13.617 1 97.12 441 ALA B O 1
ATOM 7455 N N . ALA B 1 442 ? 0.297 6.727 13.984 1 98.62 442 ALA B N 1
ATOM 7456 C CA . ALA B 1 442 ? -0.93 7.332 14.492 1 98.62 442 ALA B CA 1
ATOM 7457 C C . ALA B 1 442 ? -2.02 7.348 13.43 1 98.62 442 ALA B C 1
ATOM 7459 O O . ALA B 1 442 ? -3.184 7.062 13.719 1 98.62 442 ALA B O 1
ATOM 7460 N N . THR B 1 443 ? -1.649 7.676 12.211 1 98.62 443 THR B N 1
ATOM 7461 C CA . THR B 1 443 ? -2.596 7.75 11.102 1 98.62 443 THR B CA 1
ATOM 7462 C C . THR B 1 443 ? -3.25 6.395 10.852 1 98.62 443 THR B C 1
ATOM 7464 O O . THR B 1 443 ? -4.473 6.301 10.742 1 98.62 443 THR B O 1
ATOM 7467 N N . ASN B 1 444 ? -2.477 5.359 10.828 1 98 444 ASN B N 1
ATOM 7468 C CA . ASN B 1 444 ? -3.01 4.031 10.555 1 98 444 ASN B CA 1
ATOM 7469 C C . ASN B 1 444 ? -3.807 3.49 11.742 1 98 444 ASN B C 1
ATOM 7471 O O . ASN B 1 444 ? -4.836 2.838 11.555 1 98 444 ASN B O 1
ATOM 7475 N N . CYS B 1 445 ? -3.334 3.746 12.945 1 97.94 445 CYS B N 1
ATOM 7476 C CA . CYS B 1 445 ? -4.086 3.379 14.141 1 97.94 445 CYS B CA 1
ATOM 7477 C C . CYS B 1 445 ? -5.461 4.039 14.141 1 97.94 445 CYS B C 1
ATOM 7479 O O . CYS B 1 445 ? -6.473 3.377 14.391 1 97.94 445 CYS B O 1
ATOM 7481 N N . TYR B 1 446 ? -5.5 5.32 13.836 1 98.69 446 TYR B N 1
ATOM 7482 C CA . TYR B 1 446 ? -6.773 6.031 13.82 1 98.69 446 TYR B CA 1
ATOM 7483 C C . TYR B 1 446 ? -7.711 5.441 12.773 1 98.69 446 TYR B C 1
ATOM 7485 O O . TYR B 1 446 ? -8.875 5.164 13.07 1 98.69 446 TYR B O 1
ATOM 7493 N N . LEU B 1 447 ? -7.246 5.25 11.555 1 98.44 447 LEU B N 1
ATOM 7494 C CA . LEU B 1 447 ? -8.086 4.777 10.461 1 98.44 447 LEU B CA 1
ATOM 7495 C C . LEU B 1 447 ? -8.648 3.391 10.766 1 98.44 447 LEU B C 1
ATOM 7497 O O . LEU B 1 447 ? -9.836 3.139 10.555 1 98.44 447 LEU B O 1
ATOM 7501 N N . ARG B 1 448 ? -7.82 2.52 11.281 1 96.69 448 ARG B N 1
ATOM 7502 C CA . ARG B 1 448 ? -8.297 1.175 11.594 1 96.69 448 ARG B CA 1
ATOM 7503 C C . ARG B 1 448 ? -9.352 1.205 12.688 1 96.69 448 ARG B C 1
ATOM 7505 O O . ARG B 1 448 ? -10.367 0.511 12.602 1 96.69 448 ARG B O 1
ATOM 7512 N N . ALA B 1 449 ? -9.078 2.041 13.672 1 97.06 449 ALA B N 1
ATOM 7513 C CA . ALA B 1 449 ? -10.055 2.162 14.75 1 97.06 449 ALA B CA 1
ATOM 7514 C C . ALA B 1 449 ? -11.375 2.723 14.227 1 97.06 449 ALA B C 1
ATOM 7516 O O . ALA B 1 449 ? -12.453 2.236 14.594 1 97.06 449 ALA B O 1
ATOM 7517 N N . ALA B 1 450 ? -11.297 3.734 13.398 1 98 450 ALA B N 1
ATOM 7518 C CA . ALA B 1 450 ? -12.492 4.355 12.844 1 98 450 ALA B CA 1
ATOM 7519 C C . ALA B 1 450 ? -13.266 3.375 11.969 1 98 450 ALA B C 1
ATOM 7521 O O . ALA B 1 450 ? -14.492 3.27 12.078 1 98 450 ALA B O 1
ATOM 7522 N N . ILE B 1 451 ? -12.586 2.605 11.133 1 96.38 451 ILE B N 1
ATOM 7523 C CA . ILE B 1 451 ? -13.211 1.648 10.234 1 96.38 451 ILE B CA 1
ATOM 7524 C C . ILE B 1 451 ? -13.891 0.543 11.039 1 96.38 451 ILE B C 1
ATOM 7526 O O . ILE B 1 451 ? -15.023 0.163 10.75 1 96.38 451 ILE B O 1
ATOM 7530 N N . LYS B 1 452 ? -13.219 0.071 12.023 1 93.5 452 LYS B N 1
ATOM 7531 C CA . LYS B 1 452 ? -13.766 -0.993 12.859 1 93.5 452 LYS B CA 1
ATOM 7532 C C . LYS B 1 452 ? -15.008 -0.516 13.609 1 93.5 452 LYS B C 1
ATOM 7534 O O . LYS B 1 452 ? -16.016 -1.229 13.68 1 93.5 452 LYS B O 1
ATOM 7539 N N . ALA B 1 453 ? -14.891 0.655 14.195 1 95.81 453 ALA B N 1
ATOM 7540 C CA . ALA B 1 453 ? -16.047 1.212 14.906 1 95.81 453 ALA B CA 1
ATOM 7541 C C . ALA B 1 453 ? -17.203 1.476 13.953 1 95.81 453 ALA B C 1
ATOM 7543 O O . ALA B 1 453 ? -18.359 1.198 14.289 1 95.81 453 ALA B O 1
ATOM 7544 N N . TYR B 1 454 ? -16.938 2.01 12.812 1 96.88 454 TYR B N 1
ATOM 7545 C CA . TYR B 1 454 ? -17.938 2.262 11.781 1 96.88 454 TYR B CA 1
ATOM 7546 C C . TYR B 1 454 ? -18.656 0.977 11.398 1 96.88 454 TYR B C 1
ATOM 7548 O O . TYR B 1 454 ? -19.875 0.978 11.203 1 96.88 454 TYR B O 1
ATOM 7556 N N . ALA B 1 455 ? -17.953 -0.109 11.305 1 93.25 455 ALA B N 1
ATOM 7557 C CA . ALA B 1 455 ? -18.516 -1.406 10.945 1 93.25 455 ALA B CA 1
ATOM 7558 C C . ALA B 1 455 ? -19.625 -1.805 11.914 1 93.25 455 ALA B C 1
ATOM 7560 O O . ALA B 1 455 ? -20.594 -2.469 11.523 1 93.25 455 ALA B O 1
ATOM 7561 N N . ARG B 1 456 ? -19.578 -1.366 13.117 1 92 456 ARG B N 1
ATOM 7562 C CA . ARG B 1 456 ? -20.516 -1.761 14.164 1 92 456 ARG B CA 1
ATOM 7563 C C . ARG B 1 456 ? -21.844 -1.042 14 1 92 456 ARG B C 1
ATOM 7565 O O . ARG B 1 456 ? -22.844 -1.432 14.609 1 92 456 ARG B O 1
ATOM 7572 N N . VAL B 1 457 ? -21.844 -0.039 13.273 1 96.06 457 VAL B N 1
ATOM 7573 C CA . VAL B 1 457 ? -23.078 0.723 13.172 1 96.06 457 VAL B CA 1
ATOM 7574 C C . VAL B 1 457 ? -23.688 0.56 11.781 1 96.06 457 VAL B C 1
ATOM 7576 O O . VAL B 1 457 ? -24.656 1.235 11.438 1 96.06 457 VAL B O 1
ATOM 7579 N N . LEU B 1 458 ? -23.094 -0.324 10.977 1 95.06 458 LEU B N 1
ATOM 7580 C CA . LEU B 1 458 ? -23.688 -0.673 9.688 1 95.06 458 LEU B CA 1
ATOM 7581 C C . LEU B 1 458 ? -24.844 -1.664 9.875 1 95.06 458 LEU B C 1
ATOM 7583 O O . LEU B 1 458 ? -24.688 -2.678 10.562 1 95.06 458 LEU B O 1
ATOM 7587 N N . LYS B 1 459 ? -25.953 -1.33 9.305 1 93.25 459 LYS B N 1
ATOM 7588 C CA . LYS B 1 459 ? -27.078 -2.264 9.289 1 93.25 459 LYS B CA 1
ATOM 7589 C C . LYS B 1 459 ? -26.922 -3.291 8.172 1 93.25 459 LYS B C 1
ATOM 7591 O O . LYS B 1 459 ? -27.688 -3.279 7.203 1 93.25 459 LYS B O 1
ATOM 7596 N N . LYS B 1 460 ? -26.156 -4.242 8.414 1 88.38 460 LYS B N 1
ATOM 7597 C CA . LYS B 1 460 ? -25.672 -5.145 7.371 1 88.38 460 LYS B CA 1
ATOM 7598 C C . LYS B 1 460 ? -26.797 -6.035 6.852 1 88.38 460 LYS B C 1
ATOM 7600 O O . LYS B 1 460 ? -26.703 -6.602 5.762 1 88.38 460 LYS B O 1
ATOM 7605 N N . ASP B 1 461 ? -27.844 -6.176 7.598 1 85.88 461 ASP B N 1
ATOM 7606 C CA . ASP B 1 461 ? -29 -6.953 7.148 1 85.88 461 ASP B CA 1
ATOM 7607 C C . ASP B 1 461 ? -29.719 -6.258 5.992 1 85.88 461 ASP B C 1
ATOM 7609 O O . ASP B 1 461 ? -30.531 -6.875 5.297 1 85.88 461 ASP B O 1
ATOM 7613 N N . THR B 1 462 ? -29.375 -5.004 5.789 1 90.94 462 THR B N 1
ATOM 7614 C CA . THR B 1 462 ? -30.047 -4.25 4.734 1 90.94 462 THR B CA 1
ATOM 7615 C C . THR B 1 462 ? -29.297 -4.398 3.41 1 90.94 462 THR B C 1
ATOM 7617 O O . THR B 1 462 ? -29.781 -3.953 2.367 1 90.94 462 THR B O 1
ATOM 7620 N N . TRP B 1 463 ? -28.125 -5.012 3.377 1 89.44 463 TRP B N 1
ATOM 7621 C CA . TRP B 1 463 ? -27.359 -5.191 2.143 1 89.44 463 TRP B CA 1
ATOM 7622 C C . TRP B 1 463 ? -27.984 -6.285 1.277 1 89.44 463 TRP B C 1
ATOM 7624 O O . TRP B 1 463 ? -28.469 -7.293 1.794 1 89.44 463 TRP B O 1
ATOM 7634 N N . PRO B 1 464 ? -27.969 -6.012 -0.025 1 81.56 464 PRO B N 1
ATOM 7635 C CA . PRO B 1 464 ? -28.438 -7.098 -0.888 1 81.56 464 PRO B CA 1
ATOM 7636 C C . PRO B 1 464 ? -27.562 -8.352 -0.791 1 81.56 464 PRO B C 1
ATOM 7638 O O . PRO B 1 464 ? -26.359 -8.25 -0.599 1 81.56 464 PRO B O 1
ATOM 7641 N N . ARG B 1 465 ? -28.172 -9.484 -0.881 1 74.75 465 ARG B N 1
ATOM 7642 C CA . ARG B 1 465 ? -27.453 -10.75 -0.896 1 74.75 465 ARG B CA 1
ATOM 7643 C C . ARG B 1 465 ? -26.828 -11.008 -2.264 1 74.75 465 ARG B C 1
ATOM 7645 O O . ARG B 1 465 ? -27.453 -10.734 -3.295 1 74.75 465 ARG B O 1
ATOM 7652 N N . GLU B 1 466 ? -25.594 -11.305 -2.219 1 71.88 466 GLU B N 1
ATOM 7653 C CA . GLU B 1 466 ? -24.891 -11.578 -3.469 1 71.88 466 GLU B CA 1
ATOM 7654 C C . GLU B 1 466 ? -24.734 -13.086 -3.699 1 71.88 466 GLU B C 1
ATOM 7656 O O . GLU B 1 466 ? -24.453 -13.836 -2.764 1 71.88 466 GLU B O 1
ATOM 7661 N N . GLU B 1 467 ? -25.094 -13.539 -4.91 1 66.75 467 GLU B N 1
ATOM 7662 C CA . GLU B 1 467 ? -25.062 -14.953 -5.273 1 66.75 467 GLU B CA 1
ATOM 7663 C C . GLU B 1 467 ? -23.672 -15.547 -5.027 1 66.75 467 GLU B C 1
ATOM 7665 O O . GLU B 1 467 ? -23.547 -16.688 -4.586 1 66.75 467 GLU B O 1
ATOM 7670 N N . ASN B 1 468 ? -22.656 -14.859 -5.184 1 67.44 468 ASN B N 1
ATOM 7671 C CA . ASN B 1 468 ? -21.312 -15.406 -5.121 1 67.44 468 ASN B CA 1
ATOM 7672 C C . ASN B 1 468 ? -20.641 -15.102 -3.781 1 67.44 468 ASN B C 1
ATOM 7674 O O . ASN B 1 468 ? -19.422 -15.18 -3.66 1 67.44 468 ASN B O 1
ATOM 7678 N N . ALA B 1 469 ? -21.453 -15.008 -2.785 1 69.25 469 ALA B N 1
ATOM 7679 C CA . ALA B 1 469 ? -20.953 -14.633 -1.465 1 69.25 469 ALA B CA 1
ATOM 7680 C C . ALA B 1 469 ? -20.203 -15.797 -0.813 1 69.25 469 ALA B C 1
ATOM 7682 O O . ALA B 1 469 ? -19.359 -15.586 0.066 1 69.25 469 ALA B O 1
ATOM 7683 N N . ALA B 1 470 ? -20.438 -16.969 -1.312 1 63.34 470 ALA B N 1
ATOM 7684 C CA . ALA B 1 470 ? -19.844 -18.141 -0.708 1 63.34 470 ALA B CA 1
ATOM 7685 C C . ALA B 1 470 ? -18.328 -18.172 -0.932 1 63.34 470 ALA B C 1
ATOM 7687 O O . ALA B 1 470 ? -17.609 -18.906 -0.256 1 63.34 470 ALA B O 1
ATOM 7688 N N . ALA B 1 471 ? -17.891 -17.375 -1.806 1 63.72 471 ALA B N 1
ATOM 7689 C CA . ALA B 1 471 ? -16.469 -17.344 -2.133 1 63.72 471 ALA B CA 1
ATOM 7690 C C . ALA B 1 471 ? -15.656 -16.672 -1.031 1 63.72 471 ALA B C 1
ATOM 7692 O O . ALA B 1 471 ? -14.438 -16.812 -0.958 1 63.72 471 ALA B O 1
ATOM 7693 N N . TRP B 1 472 ? -16.312 -16.094 -0.263 1 74 472 TRP B N 1
ATOM 7694 C CA . TRP B 1 472 ? -15.625 -15.312 0.759 1 74 472 TRP B CA 1
ATOM 7695 C C . TRP B 1 472 ? -15.633 -16.047 2.098 1 74 472 TRP B C 1
ATOM 7697 O O . TRP B 1 472 ? -16.5 -16.875 2.35 1 74 472 TRP B O 1
ATOM 7707 N N . ASP B 1 473 ? -14.617 -15.992 2.891 1 66.62 473 ASP B N 1
ATOM 7708 C CA . ASP B 1 473 ? -14.312 -16.781 4.082 1 66.62 473 ASP B CA 1
ATOM 7709 C C . ASP B 1 473 ? -15.547 -16.938 4.965 1 66.62 473 ASP B C 1
ATOM 7711 O O . ASP B 1 473 ? -15.75 -17.984 5.578 1 66.62 473 ASP B O 1
ATOM 7715 N N . VAL B 1 474 ? -16.219 -15.852 5.141 1 64 474 VAL B N 1
ATOM 7716 C CA . VAL B 1 474 ? -17.359 -15.984 6.039 1 64 474 VAL B CA 1
ATOM 7717 C C . VAL B 1 474 ? -18.625 -16.328 5.238 1 64 474 VAL B C 1
ATOM 7719 O O . VAL B 1 474 ? -19.734 -16.25 5.758 1 64 474 VAL B O 1
ATOM 7722 N N . GLY B 1 475 ? -18.375 -16.812 4.215 1 58.16 475 GLY B N 1
ATOM 7723 C CA . GLY B 1 475 ? -19.531 -17.188 3.428 1 58.16 475 GLY B CA 1
ATOM 7724 C C . GLY B 1 475 ? -20.531 -16.062 3.25 1 58.16 475 GLY B C 1
ATOM 7725 O O . GLY B 1 475 ? -20.312 -14.945 3.715 1 58.16 475 GLY B O 1
ATOM 7726 N N . GLY B 1 476 ? -21.297 -16.031 2.193 1 59.19 476 GLY B N 1
ATOM 7727 C CA . GLY B 1 476 ? -22.359 -15.188 1.698 1 59.19 476 GLY B CA 1
ATOM 7728 C C . GLY B 1 476 ? -22.938 -14.266 2.762 1 59.19 476 GLY B C 1
ATOM 7729 O O . GLY B 1 476 ? -23.891 -13.539 2.508 1 59.19 476 GLY B O 1
ATOM 7730 N N . VAL B 1 477 ? -22.219 -14.273 3.998 1 65.25 477 VAL B N 1
ATOM 7731 C CA . VAL B 1 477 ? -22.797 -13.422 5.031 1 65.25 477 VAL B CA 1
ATOM 7732 C C . VAL B 1 477 ? -22 -12.125 5.148 1 65.25 477 VAL B C 1
ATOM 7734 O O . VAL B 1 477 ? -20.766 -12.141 5.082 1 65.25 477 VAL B O 1
ATOM 7737 N N . GLY B 1 478 ? -22.766 -10.984 4.969 1 75.25 478 GLY B N 1
ATOM 7738 C CA . GLY B 1 478 ? -22.156 -9.68 5.18 1 75.25 478 GLY B CA 1
ATOM 7739 C C . GLY B 1 478 ? -22.031 -8.875 3.9 1 75.25 478 GLY B C 1
ATOM 7740 O O . GLY B 1 478 ? -22.75 -9.102 2.932 1 75.25 478 GLY B O 1
ATOM 7741 N N . ILE B 1 479 ? -21.266 -7.855 4.055 1 82.81 479 ILE B N 1
ATOM 7742 C CA . ILE B 1 479 ? -21.031 -6.949 2.936 1 82.81 479 ILE B CA 1
ATOM 7743 C C . ILE B 1 479 ? -19.875 -7.473 2.084 1 82.81 479 ILE B C 1
ATOM 7745 O O . ILE B 1 479 ? -18.797 -7.746 2.598 1 82.81 479 ILE B O 1
ATOM 7749 N N . VAL B 1 480 ? -20.188 -7.738 0.762 1 80.06 480 VAL B N 1
ATOM 7750 C CA . VAL B 1 480 ? -19.203 -8.258 -0.182 1 80.06 480 VAL B CA 1
ATOM 7751 C C . VAL B 1 480 ? -19.094 -7.316 -1.378 1 80.06 480 VAL B C 1
ATOM 7753 O O . VAL B 1 480 ? -19.969 -6.473 -1.6 1 80.06 480 VAL B O 1
ATOM 7756 N N . PRO B 1 481 ? -17.953 -7.359 -2.082 1 78.44 481 PRO B N 1
ATOM 7757 C CA . PRO B 1 481 ? -17.875 -6.586 -3.326 1 78.44 481 PRO B CA 1
ATOM 7758 C C . PRO B 1 481 ? -19 -6.926 -4.293 1 78.44 481 PRO B C 1
ATOM 7760 O O . PRO B 1 481 ? -19.438 -8.078 -4.367 1 78.44 481 PRO B O 1
ATOM 7763 N N . HIS B 1 482 ? -19.516 -5.875 -4.898 1 77.19 482 HIS B N 1
ATOM 7764 C CA . HIS B 1 482 ? -20.547 -6.074 -5.914 1 77.19 482 HIS B CA 1
ATOM 7765 C C . HIS B 1 482 ? -20.016 -6.867 -7.102 1 77.19 482 HIS B C 1
ATOM 7767 O O . HIS B 1 482 ? -18.891 -6.617 -7.559 1 77.19 482 HIS B O 1
ATOM 7773 N N . GLY B 1 483 ? -20.859 -7.734 -7.633 1 71.44 483 GLY B N 1
ATOM 7774 C CA . GLY B 1 483 ? -20.469 -8.609 -8.734 1 71.44 483 GLY B CA 1
ATOM 7775 C C . GLY B 1 483 ? -19.578 -9.758 -8.289 1 71.44 483 GLY B C 1
ATOM 7776 O O . GLY B 1 483 ? -19.219 -10.609 -9.102 1 71.44 483 GLY B O 1
ATOM 7777 N N . GLY B 1 484 ? -19.531 -9.852 -6.938 1 60.81 484 GLY B N 1
ATOM 7778 C CA . GLY B 1 484 ? -18.719 -10.922 -6.363 1 60.81 484 GLY B CA 1
ATOM 7779 C C . GLY B 1 484 ? -17.234 -10.758 -6.617 1 60.81 484 GLY B C 1
ATOM 7780 O O . GLY B 1 484 ? -16.797 -9.688 -7.035 1 60.81 484 GLY B O 1
ATOM 7781 N N . PRO B 1 485 ? -16.609 -11.883 -6.051 1 54.62 485 PRO B N 1
ATOM 7782 C CA . PRO B 1 485 ? -15.172 -11.93 -6.359 1 54.62 485 PRO B CA 1
ATOM 7783 C C . PRO B 1 485 ? -14.898 -12.062 -7.855 1 54.62 485 PRO B C 1
ATOM 7785 O O . PRO B 1 485 ? -15.656 -12.719 -8.57 1 54.62 485 PRO B O 1
ATOM 7788 N N . GLY B 1 486 ? -14.359 -11.062 -8.578 1 53.78 486 GLY B N 1
ATOM 7789 C CA . GLY B 1 486 ? -14.07 -11.281 -9.984 1 53.78 486 GLY B CA 1
ATOM 7790 C C . GLY B 1 486 ? -13.898 -9.992 -10.766 1 53.78 486 GLY B C 1
ATOM 7791 O O . GLY B 1 486 ? -14.281 -9.914 -11.938 1 53.78 486 GLY B O 1
ATOM 7792 N N . GLY B 1 487 ? -13.82 -8.961 -10.039 1 53.66 487 GLY B N 1
ATOM 7793 C CA . GLY B 1 487 ? -13.727 -7.801 -10.914 1 53.66 487 GLY B CA 1
ATOM 7794 C C . GLY B 1 487 ? -12.812 -8.023 -12.102 1 53.66 487 GLY B C 1
ATOM 7795 O O . GLY B 1 487 ? -11.719 -7.469 -12.172 1 53.66 487 GLY B O 1
ATOM 7796 N N . GLY B 1 488 ? -13.172 -9.266 -12.648 1 54.34 488 GLY B N 1
ATOM 7797 C CA . GLY B 1 488 ? -12.266 -9.828 -13.633 1 54.34 488 GLY B CA 1
ATOM 7798 C C . GLY B 1 488 ? -12.156 -8.992 -14.898 1 54.34 488 GLY B C 1
ATOM 7799 O O . GLY B 1 488 ? -13.078 -8.234 -15.227 1 54.34 488 GLY B O 1
ATOM 7800 N N . VAL B 1 489 ? -11.031 -8.414 -15.055 1 55.59 489 VAL B N 1
ATOM 7801 C CA . VAL B 1 489 ? -10.625 -7.895 -16.359 1 55.59 489 VAL B CA 1
ATOM 7802 C C . VAL B 1 489 ? -10.805 -8.977 -17.422 1 55.59 489 VAL B C 1
ATOM 7804 O O . VAL B 1 489 ? -10.484 -10.148 -17.188 1 55.59 489 VAL B O 1
ATOM 7807 N N . ALA B 1 490 ? -11.922 -8.789 -18.219 1 51.41 490 ALA B N 1
ATOM 7808 C CA . ALA B 1 490 ? -12.133 -9.773 -19.281 1 51.41 490 ALA B CA 1
ATOM 7809 C C . ALA B 1 490 ? -10.82 -10.109 -19.984 1 51.41 490 ALA B C 1
ATOM 7811 O O . ALA B 1 490 ? -10.039 -9.219 -20.312 1 51.41 490 ALA B O 1
ATOM 7812 N N . PRO B 1 491 ? -10.633 -11.422 -20.094 1 48.16 491 PRO B N 1
ATOM 7813 C CA . PRO B 1 491 ? -9.453 -11.844 -20.844 1 48.16 491 PRO B CA 1
ATOM 7814 C C . PRO B 1 491 ? -9.414 -11.281 -22.266 1 48.16 491 PRO B C 1
ATOM 7816 O O . PRO B 1 491 ? -10.461 -11.164 -22.906 1 48.16 491 PRO B O 1
ATOM 7819 N N . GLY B 1 492 ? -8.305 -10.828 -22.703 1 43.56 492 GLY B N 1
ATOM 7820 C CA . GLY B 1 492 ? -8.125 -10.375 -24.078 1 43.56 492 GLY B CA 1
ATOM 7821 C C . GLY B 1 492 ? -8.352 -8.891 -24.25 1 43.56 492 GLY B C 1
ATOM 7822 O O . GLY B 1 492 ? -8.344 -8.383 -25.375 1 43.56 492 GLY B O 1
ATOM 7823 N N . SER B 1 493 ? -8.898 -8.406 -23.281 1 46.28 493 SER B N 1
ATOM 7824 C CA . SER B 1 493 ? -9.234 -7.008 -23.531 1 46.28 493 SER B CA 1
ATOM 7825 C C . SER B 1 493 ? -7.984 -6.156 -23.703 1 46.28 493 SER B C 1
ATOM 7827 O O . SER B 1 493 ? -8.07 -4.957 -23.969 1 46.28 493 SER B O 1
ATOM 7829 N N . GLY B 1 494 ? -6.949 -6.891 -24.109 1 45.09 494 GLY B N 1
ATOM 7830 C CA . GLY B 1 494 ? -5.711 -6.184 -24.406 1 45.09 494 GLY B CA 1
ATOM 7831 C C . GLY B 1 494 ? -5.324 -5.184 -23.328 1 45.09 494 GLY B C 1
ATOM 7832 O O . GLY B 1 494 ? -5.953 -5.121 -22.281 1 45.09 494 GLY B O 1
ATOM 7833 N N . LYS B 1 495 ? -4.133 -4.672 -23.469 1 47.62 495 LYS B N 1
ATOM 7834 C CA . LYS B 1 495 ? -3.592 -3.557 -22.703 1 47.62 495 LYS B CA 1
ATOM 7835 C C . LYS B 1 495 ? -4.5 -2.332 -22.797 1 47.62 495 LYS B C 1
ATOM 7837 O O . LYS B 1 495 ? -4.523 -1.65 -23.828 1 47.62 495 LYS B O 1
ATOM 7842 N N . ALA B 1 496 ? -5.66 -2.5 -22.5 1 50.59 496 ALA B N 1
ATOM 7843 C CA . ALA B 1 496 ? -6.41 -1.249 -22.578 1 50.59 496 ALA B CA 1
ATOM 7844 C C . ALA B 1 496 ? -6.426 -0.526 -21.234 1 50.59 496 ALA B C 1
ATOM 7846 O O . ALA B 1 496 ? -6.438 -1.165 -20.188 1 50.59 496 ALA B O 1
ATOM 7847 N N . LYS B 1 497 ? -5.836 0.577 -21.281 1 52.38 497 LYS B N 1
ATOM 7848 C CA . LYS B 1 497 ? -6 1.461 -20.141 1 52.38 497 LYS B CA 1
ATOM 7849 C C . LYS B 1 497 ? -7.477 1.694 -19.828 1 52.38 497 LYS B C 1
ATOM 7851 O O . LYS B 1 497 ? -7.82 2.158 -18.734 1 52.38 497 LYS B O 1
ATOM 7856 N N . ASP B 1 498 ? -8.281 1.242 -20.812 1 59.03 498 ASP B N 1
ATOM 7857 C CA . ASP B 1 498 ? -9.719 1.494 -20.672 1 59.03 498 ASP B CA 1
ATOM 7858 C C . ASP B 1 498 ? -10.438 0.283 -20.078 1 59.03 498 ASP B C 1
ATOM 7860 O O . ASP B 1 498 ? -10.469 -0.785 -20.703 1 59.03 498 ASP B O 1
ATOM 7864 N N . LEU B 1 499 ? -10.922 0.333 -18.922 1 61.12 499 LEU B N 1
ATOM 7865 C CA . LEU B 1 499 ? -11.602 -0.708 -18.156 1 61.12 499 LEU B CA 1
ATOM 7866 C C . LEU B 1 499 ? -12.789 -1.267 -18.938 1 61.12 499 LEU B C 1
ATOM 7868 O O . LEU B 1 499 ? -13.102 -2.453 -18.828 1 61.12 499 LEU B O 1
ATOM 7872 N N . ALA B 1 500 ? -13.375 -0.342 -19.594 1 60.09 500 ALA B N 1
ATOM 7873 C CA . ALA B 1 500 ? -14.5 -0.792 -20.406 1 60.09 500 ALA B CA 1
ATOM 7874 C C . ALA B 1 500 ? -14.039 -1.748 -21.5 1 60.09 500 ALA B C 1
ATOM 7876 O O . ALA B 1 500 ? -14.695 -2.76 -21.766 1 60.09 500 ALA B O 1
ATOM 7877 N N . ALA B 1 501 ? -12.938 -1.379 -22 1 62.66 501 ALA B N 1
ATOM 7878 C CA . ALA B 1 501 ? -12.367 -2.238 -23.031 1 62.66 501 ALA B CA 1
ATOM 7879 C C . ALA B 1 501 ? -11.961 -3.592 -22.453 1 62.66 501 ALA B C 1
ATOM 7881 O O . ALA B 1 501 ? -12.047 -4.613 -23.141 1 62.66 501 ALA B O 1
ATOM 7882 N N . LEU B 1 502 ? -11.711 -3.439 -21.141 1 63.53 502 LEU B N 1
ATOM 7883 C CA . LEU B 1 502 ? -11.297 -4.672 -20.469 1 63.53 502 LEU B CA 1
ATOM 7884 C C . LEU B 1 502 ? -12.508 -5.43 -19.938 1 63.53 502 LEU B C 1
ATOM 7886 O O . LEU B 1 502 ? -12.352 -6.48 -19.312 1 63.53 502 LEU B O 1
ATOM 7890 N N . ALA B 1 503 ? -13.664 -4.938 -20.141 1 64.88 503 ALA B N 1
ATOM 7891 C CA . ALA B 1 503 ? -14.93 -5.539 -19.719 1 64.88 503 ALA B CA 1
ATOM 7892 C C . ALA B 1 503 ? -14.93 -5.805 -18.203 1 64.88 503 ALA B C 1
ATOM 7894 O O . ALA B 1 503 ? -15.406 -6.852 -17.766 1 64.88 503 ALA B O 1
ATOM 7895 N N . VAL B 1 504 ? -14.227 -4.898 -17.594 1 70.88 504 VAL B N 1
ATOM 7896 C CA . VAL B 1 504 ? -14.227 -4.984 -16.141 1 70.88 504 VAL B CA 1
ATOM 7897 C C . VAL B 1 504 ? -15.633 -4.711 -15.609 1 70.88 504 VAL B C 1
ATOM 7899 O O . VAL B 1 504 ? -16.312 -3.793 -16.078 1 70.88 504 VAL B O 1
ATOM 7902 N N . LYS B 1 505 ? -16.062 -5.668 -14.703 1 74.25 505 LYS B N 1
ATOM 7903 C CA . LYS B 1 505 ? -17.359 -5.484 -14.055 1 74.25 505 LYS B CA 1
ATOM 7904 C C . LYS B 1 505 ? -17.234 -5.574 -12.539 1 74.25 505 LYS B C 1
ATOM 7906 O O . LYS B 1 505 ? -16.25 -6.094 -12.023 1 74.25 505 LYS B O 1
ATOM 7911 N N . GLY B 1 506 ? -18.188 -4.91 -11.906 1 81.38 506 GLY B N 1
ATOM 7912 C CA . GLY B 1 506 ? -18.219 -5.016 -10.453 1 81.38 506 GLY B CA 1
ATOM 7913 C C . GLY B 1 506 ? -17.203 -4.129 -9.766 1 81.38 506 GLY B C 1
ATOM 7914 O O . GLY B 1 506 ? -16.781 -3.113 -10.32 1 81.38 506 GLY B O 1
ATOM 7915 N N . ASP B 1 507 ? -16.984 -4.445 -8.516 1 88.69 507 ASP B N 1
ATOM 7916 C CA . ASP B 1 507 ? -16 -3.682 -7.746 1 88.69 507 ASP B CA 1
ATOM 7917 C C . ASP B 1 507 ? -14.578 -4.004 -8.188 1 88.69 507 ASP B C 1
ATOM 7919 O O . ASP B 1 507 ? -14.258 -5.16 -8.461 1 88.69 507 ASP B O 1
ATOM 7923 N N . ILE B 1 508 ? -13.75 -3.043 -8.273 1 88.12 508 ILE B N 1
ATOM 7924 C CA . ILE B 1 508 ? -12.359 -3.238 -8.672 1 88.12 508 ILE B CA 1
ATOM 7925 C C . ILE B 1 508 ? -11.469 -3.248 -7.438 1 88.12 508 ILE B C 1
ATOM 7927 O O . ILE B 1 508 ? -11.578 -2.377 -6.574 1 88.12 508 ILE B O 1
ATOM 7931 N N . GLU B 1 509 ? -10.648 -4.27 -7.41 1 91.31 509 GLU B N 1
ATOM 7932 C CA . GLU B 1 509 ? -9.672 -4.305 -6.324 1 91.31 509 GLU B CA 1
ATOM 7933 C C . GLU B 1 509 ? -8.656 -3.178 -6.461 1 91.31 509 GLU B C 1
ATOM 7935 O O . GLU B 1 509 ? -8.219 -2.855 -7.57 1 91.31 509 GLU B O 1
ATOM 7940 N N . TYR B 1 510 ? -8.258 -2.547 -5.363 1 93.5 510 TYR B N 1
ATOM 7941 C CA . TYR B 1 510 ? -7.445 -1.336 -5.328 1 93.5 510 TYR B CA 1
ATOM 7942 C C . TYR B 1 510 ? -6.152 -1.523 -6.113 1 93.5 510 TYR B C 1
ATOM 7944 O O . TYR B 1 510 ? -5.766 -0.658 -6.902 1 93.5 510 TYR B O 1
ATOM 7952 N N . GLY B 1 511 ? -5.406 -2.627 -5.855 1 91 511 GLY B N 1
ATOM 7953 C CA . GLY B 1 511 ? -4.164 -2.857 -6.574 1 91 511 GLY B CA 1
ATOM 7954 C C . GLY B 1 511 ? -4.348 -2.908 -8.078 1 91 511 GLY B C 1
ATOM 7955 O O . GLY B 1 511 ? -3.562 -2.322 -8.828 1 91 511 GLY B O 1
ATOM 7956 N N . VAL B 1 512 ? -5.352 -3.584 -8.523 1 88.88 512 VAL B N 1
ATOM 7957 C CA . VAL B 1 512 ? -5.664 -3.684 -9.945 1 88.88 512 VAL B CA 1
ATOM 7958 C C . VAL B 1 512 ? -6.055 -2.309 -10.484 1 88.88 512 VAL B C 1
ATOM 7960 O O . VAL B 1 512 ? -5.633 -1.923 -11.578 1 88.88 512 VAL B O 1
ATOM 7963 N N . TRP B 1 513 ? -6.848 -1.564 -9.711 1 88.94 513 TRP B N 1
ATOM 7964 C CA . TRP B 1 513 ? -7.246 -0.211 -10.078 1 88.94 513 TRP B CA 1
ATOM 7965 C C . TRP B 1 513 ? -6.023 0.669 -10.32 1 88.94 513 TRP B C 1
ATOM 7967 O O . TRP B 1 513 ? -5.98 1.432 -11.289 1 88.94 513 TRP B O 1
ATOM 7977 N N . ARG B 1 514 ? -5 0.528 -9.477 1 90.44 514 ARG B N 1
ATOM 7978 C CA . ARG B 1 514 ? -3.758 1.273 -9.648 1 90.44 514 ARG B CA 1
ATOM 7979 C C . ARG B 1 514 ? -3.016 0.827 -10.906 1 90.44 514 ARG B C 1
ATOM 7981 O O . ARG B 1 514 ? -2.48 1.656 -11.641 1 90.44 514 ARG B O 1
ATOM 7988 N N . LEU B 1 515 ? -2.984 -0.439 -11.148 1 88.94 515 LEU B N 1
ATOM 7989 C CA . LEU B 1 515 ? -2.219 -0.999 -12.258 1 88.94 515 LEU B CA 1
ATOM 7990 C C . LEU B 1 515 ? -2.795 -0.552 -13.594 1 88.94 515 LEU B C 1
ATOM 7992 O O . LEU B 1 515 ? -2.061 -0.41 -14.57 1 88.94 515 LEU B O 1
ATOM 7996 N N . ILE B 1 516 ? -4.074 -0.243 -13.578 1 83.12 516 ILE B N 1
ATOM 7997 C CA . ILE B 1 516 ? -4.684 0.087 -14.867 1 83.12 516 ILE B CA 1
ATOM 7998 C C . ILE B 1 516 ? -4.773 1.604 -15.016 1 83.12 516 ILE B C 1
ATOM 8000 O O . ILE B 1 516 ? -5.535 2.105 -15.852 1 83.12 516 ILE B O 1
ATOM 8004 N N . GLY B 1 517 ? -4.176 2.361 -14.141 1 80.75 517 GLY B N 1
ATOM 8005 C CA . GLY B 1 517 ? -4.035 3.797 -14.328 1 80.75 517 GLY B CA 1
ATOM 8006 C C . GLY B 1 517 ? -4.984 4.605 -13.461 1 80.75 517 GLY B C 1
ATOM 8007 O O . GLY B 1 517 ? -5.176 5.801 -13.695 1 80.75 517 GLY B O 1
ATOM 8008 N N . SER B 1 518 ? -5.793 4.023 -12.57 1 88.06 518 SER B N 1
ATOM 8009 C CA . SER B 1 518 ? -6.641 4.664 -11.57 1 88.06 518 SER B CA 1
ATOM 8010 C C . SER B 1 518 ? -7.727 5.512 -12.219 1 88.06 518 SER B C 1
ATOM 8012 O O . SER B 1 518 ? -7.902 6.68 -11.875 1 88.06 518 SER B O 1
ATOM 8014 N N . PRO B 1 519 ? -8.461 4.961 -13.133 1 85.81 519 PRO B N 1
ATOM 8015 C CA . PRO B 1 519 ? -9.516 5.746 -13.773 1 85.81 519 PRO B CA 1
ATOM 8016 C C . PRO B 1 519 ? -10.734 5.953 -12.875 1 85.81 519 PRO B C 1
ATOM 8018 O O . PRO B 1 519 ? -10.883 5.258 -11.875 1 85.81 519 PRO B O 1
ATOM 8021 N N . ASP B 1 520 ? -11.547 6.91 -13.266 1 89.56 520 ASP B N 1
ATOM 8022 C CA . ASP B 1 520 ? -12.883 6.957 -12.664 1 89.56 520 ASP B CA 1
ATOM 8023 C C . ASP B 1 520 ? -13.641 5.66 -12.914 1 89.56 520 ASP B C 1
ATOM 8025 O O . ASP B 1 520 ? -13.43 4.996 -13.93 1 89.56 520 ASP B O 1
ATOM 8029 N N . TRP B 1 521 ? -14.438 5.293 -11.977 1 88 521 TRP B N 1
ATOM 8030 C CA . TRP B 1 521 ? -15.18 4.039 -12.047 1 88 521 TRP B CA 1
ATOM 8031 C C . TRP B 1 521 ? -16.562 4.191 -11.438 1 88 521 TRP B C 1
ATOM 8033 O O . TRP B 1 521 ? -16.719 4.73 -10.344 1 88 521 TRP B O 1
ATOM 8043 N N . PRO B 1 522 ? -17.641 3.709 -11.953 1 85.62 522 PRO B N 1
ATOM 8044 C CA . PRO B 1 522 ? -17.672 3.221 -13.336 1 85.62 522 PRO B CA 1
ATOM 8045 C C . PRO B 1 522 ? -17.344 4.312 -14.352 1 85.62 522 PRO B C 1
ATOM 8047 O O . PRO B 1 522 ? -17.453 5.5 -14.047 1 85.62 522 PRO B O 1
ATOM 8050 N N . PRO B 1 523 ? -16.781 3.727 -15.523 1 77.62 523 PRO B N 1
ATOM 8051 C CA . PRO B 1 523 ? -16.391 4.734 -16.516 1 77.62 523 PRO B CA 1
ATOM 8052 C C . PRO B 1 523 ? -17.562 5.598 -16.969 1 77.62 523 PRO B C 1
ATOM 8054 O O . PRO B 1 523 ? -18.703 5.125 -17.031 1 77.62 523 PRO B O 1
ATOM 8057 N N . VAL B 1 524 ? -17.344 6.914 -17.016 1 64.31 524 VAL B N 1
ATOM 8058 C CA . VAL B 1 524 ? -18.359 7.832 -17.516 1 64.31 524 VAL B CA 1
ATOM 8059 C C . VAL B 1 524 ? -18.484 7.676 -19.031 1 64.31 524 VAL B C 1
ATOM 8061 O O . VAL B 1 524 ? -17.484 7.648 -19.75 1 64.31 524 VAL B O 1
ATOM 8064 N N . VAL B 1 525 ? -19.562 7.074 -19.484 1 54.34 525 VAL B N 1
ATOM 8065 C CA . VAL B 1 525 ? -19.812 6.988 -20.922 1 54.34 525 VAL B CA 1
ATOM 8066 C C . VAL B 1 525 ? -19.719 8.383 -21.547 1 54.34 525 VAL B C 1
ATOM 8068 O O . VAL B 1 525 ? -20.359 9.328 -21.078 1 54.34 525 VAL B O 1
ATOM 8071 N N . ALA B 1 526 ? -18.672 8.617 -22.281 1 51.12 526 ALA B N 1
ATOM 8072 C CA . ALA B 1 526 ? -18.609 9.875 -23.031 1 51.12 526 ALA B CA 1
ATOM 8073 C C . ALA B 1 526 ? -19.906 10.117 -23.797 1 51.12 526 ALA B C 1
ATOM 8075 O O . ALA B 1 526 ? -20.422 9.203 -24.453 1 51.12 526 ALA B O 1
ATOM 8076 N N . LYS B 1 527 ? -20.609 11.141 -23.422 1 43.12 527 LYS B N 1
ATOM 8077 C CA . LYS B 1 527 ? -21.719 11.516 -24.297 1 43.12 527 LYS B CA 1
ATOM 8078 C C . LYS B 1 527 ? -21.266 11.641 -25.734 1 43.12 527 LYS B C 1
ATOM 8080 O O . LYS B 1 527 ? -20.219 12.227 -26.016 1 43.12 527 LYS B O 1
ATOM 8085 N N . PRO B 1 528 ? -22.109 10.789 -26.594 1 31.16 528 PRO B N 1
ATOM 8086 C CA . PRO B 1 528 ? -21.781 11.086 -27.984 1 31.16 528 PRO B CA 1
ATOM 8087 C C . PRO B 1 528 ? -21.719 12.578 -28.281 1 31.16 528 PRO B C 1
ATOM 8089 O O . PRO B 1 528 ? -22.562 13.344 -27.797 1 31.16 528 PRO B O 1
ATOM 8092 N N . LYS B 1 529 ? -20.594 12.875 -28.875 1 30.45 529 LYS B N 1
ATOM 8093 C CA . LYS B 1 529 ? -20.656 14.172 -29.547 1 30.45 529 LYS B CA 1
ATOM 8094 C C . LYS B 1 529 ? -21.734 14.18 -30.625 1 30.45 529 LYS B C 1
ATOM 8096 O O . LYS B 1 529 ? -21.812 13.258 -31.438 1 30.45 529 LYS B O 1
#

Solvent-accessible surface area (backbone atoms only — not comparable to full-atom values): 57123 Å² total; per-residue (Å²): 142,88,80,85,90,79,86,90,83,90,84,90,79,94,82,91,79,88,89,82,93,87,87,93,86,90,82,85,87,80,92,80,86,90,79,88,78,75,77,87,62,94,72,75,72,83,58,55,63,63,48,49,57,52,47,47,52,44,44,52,51,44,50,61,53,49,69,62,51,73,75,66,70,64,64,68,66,59,70,66,62,61,43,50,54,74,50,56,29,54,17,34,32,61,46,70,69,56,33,50,71,76,45,56,62,53,49,61,66,47,53,46,26,46,52,23,30,52,75,68,71,34,46,40,48,66,49,49,52,50,23,61,70,45,39,42,83,88,38,16,33,36,32,36,31,38,42,87,49,40,49,26,40,61,29,35,38,44,54,93,54,48,42,37,60,20,38,52,49,51,51,45,50,26,43,46,12,32,55,61,20,85,56,60,76,84,45,52,62,68,32,41,38,72,52,32,39,34,63,29,64,60,76,42,33,92,81,45,59,61,41,30,25,36,44,46,53,66,82,54,62,63,67,61,25,72,43,64,34,75,49,25,52,70,43,23,41,58,52,59,16,40,39,31,36,69,47,39,56,29,33,26,50,29,26,51,68,76,33,35,79,92,69,28,43,69,33,35,34,39,75,42,64,43,89,82,22,65,52,36,46,47,44,46,57,69,40,28,48,93,74,28,81,67,21,71,76,46,34,50,64,47,37,22,54,73,80,63,79,54,90,73,40,42,83,82,73,59,73,50,62,55,31,37,22,40,26,34,58,49,66,50,55,98,40,60,46,87,58,46,71,62,56,48,36,12,68,20,33,37,40,25,36,65,73,58,48,38,49,58,57,50,66,70,61,31,51,49,42,84,42,94,68,20,29,36,42,48,36,84,38,72,47,54,41,51,48,68,45,27,49,53,42,41,56,75,32,52,84,43,55,54,91,46,71,45,55,69,88,70,35,71,70,72,27,61,52,45,40,56,21,43,43,27,23,7,50,32,10,30,26,47,27,35,29,32,59,62,19,57,19,39,50,25,39,48,50,45,50,46,53,57,52,50,42,72,32,44,36,56,87,58,47,78,85,58,91,50,23,59,27,40,94,56,54,38,38,34,53,69,54,49,77,23,63,35,30,37,23,34,64,46,31,41,81,41,71,41,51,72,59,17,50,48,42,57,17,37,46,49,70,46,38,54,60,43,67,56,64,54,30,68,71,76,77,75,72,82,126,134,90,77,88,73,93,72,88,75,82,89,83,85,68,86,73,83,74,82,84,74,85,71,83,81,77,84,78,88,78,84,87,74,84,69,88,76,77,88,82,80,74,76,61,70,79,55,57,64,61,49,52,57,50,47,48,51,44,44,52,49,46,52,57,54,54,69,61,51,74,72,65,71,63,64,66,64,59,70,65,61,60,42,49,54,74,50,58,27,53,17,33,33,61,45,70,70,55,33,51,71,75,46,57,64,53,48,63,67,49,54,46,24,46,54,22,31,52,76,66,71,34,46,40,48,64,50,50,52,48,22,61,70,45,39,43,83,88,36,16,34,38,32,38,33,38,44,85,48,40,47,26,38,59,30,35,38,44,53,92,55,49,44,36,58,20,38,51,51,50,51,46,50,27,42,45,11,32,53,66,17,85,57,53,75,87,43,51,61,61,33,42,39,74,52,32,40,34,62,30,63,60,74,43,32,91,83,44,59,62,42,31,26,35,44,46,50,67,81,55,63,62,68,61,26,71,46,65,34,77,50,24,51,71,42,22,41,61,51,61,16,40,39,30,35,71,37,40,55,29,35,26,50,29,27,52,68,75,34,36,79,91,69,28,44,68,34,34,36,41,75,43,63,43,87,82,22,64,51,36,46,48,46,49,57,68,40,30,48,92,74,27,81,66,22,70,76,46,35,50,62,48,36,22,55,75,79,63,81,55,91,74,40,43,83,82,73,58,74,49,61,56,31,37,22,41,26,34,56,49,66,50,55,97,38,60,46,88,58,46,72,61,56,50,37,13,68,20,30,37,40,25,37,67,72,60,47,40,49,58,58,51,66,71,62,29,53,49,42,85,42,94,68,19,29,36,43,47,36,86,37,73,47,54,42,50,47,68,44,27,49,53,40,42,55,74,32,51,83,41,54,54,92,46,71,45,56,68,87,70,34,71,72,71,27,62,52,45,41,56,21,42,44,28,21,7,50,32,10,30,26,47,27,35,29,32,58,61,18,56,20,38,52,24,41,49,48,44,52,45,52,56,52,50,42,73,33,44,37,56,87,58,48,79,81,53,90,51,24,62,27,39,94,57,30,52,38,34,52,69,56,49,79,29,68,49,34,25,20,32,65,46,28,42,82,41,72,41,50,72,60,15,52,49,44,58,20,34,44,50,69,46,38,54,59,45,67,56,66,53,30,69,71,76,75,73,72,82,125

Secondary structure (DSSP, 8-state):
-------------------------------------------SGGGHHHHHHHHHHHHHHHHHHHSS-------------SSPPHHHHH-TT--HHHHHHH-GGGSHHHHHHHHHHHHTT-B-HHHHHHHHHHS-TTS-EEEEEEETTEEEEEEEE--SSSHHHHHHHHHHHHHHT-TTTT--TT-TTS--EEEEEE--SS-S-SS-S-EEBS-EETTS-GGG---BPPPGGGT-BGGGTB--HHHHHHHHHHHHHHS-GGGSEEEEEEEE--TT-HHHHHHHHHH-TTTSTTGGGTEEEEEB-SS--STT-BPPPPHHHHTTEEEEEE--SSSS-TTHHHHTTSSSEEEE----EE-TTGGG----TTSTT--SEE-SSSTTTTHHHHHHHHHHTTTS-TTSPPPGGGT-SS-S-SS--HHHHHHHHIIIIIIIITSHHHHHHHHHHHHHHHHTTB-GGGSPPPGGGGGSTTTT-S---TT-S-----TT--S-S-TTTTT--SPEEHHHHHHTT---BS-------/----------------------------------------SGGGGGGHHHHHHHHHHHHHHHHHHHSSS------------SSPPHHHHH-TT--HHHHHHH-GGGSHHHHHHHHHHHHTT-B-HHHHHHHHHHS-TTS-EEEEEEETTEEEEEEEE--SSSHHHHHHHHHHHHHHT-TT-S--TT-TT---EEEEEE--SS-S-SS-S-EEBS-EETTS-GGG---BPPPGGGT-BGGGTB--HHHHHHHHHHHHHHS-GGGSEEEEEEEE--TT-HHHHHHHHHH-TTTSTTGGGTEEEEEB-SS--STT-BPPPPHHHHTTEEEEEE--SSSS-TTHHHHTTSSSEEEE---SEE-TTGGG----TT-TT--SEE-SSSTTTTHHHHHHHHHHTTTS-TTSPPPGGGT-SS-S-SS--HHHHHHHIIIIIIIIITSHHHHHHHHHHHHHHHHTTB-GGGSPPPGGGGGSTTTT-S---TT-S-----TT--S-S-TTTTT--SPEEHHHHHHTT---BS-------

InterPro domains:
  IPR006598 Glycosyl transferase CAP10 domain [PF05686] (104-367)
  IPR051091 Protein O-Glucosyltransferase/Glycosyltransferase 90 [PTHR12203] (53-469)

Radius of gyration: 37.28 Å; Cα contacts (8 Å, |Δi|>4): 2105; chains: 2; bounding box: 136×103×120 Å

pLDDT: mean 80.25, std 26.68, range [13.23, 98.88]

Nearest PDB structures (foldseek):
  5ub5-assembly1_A  TM=7.897E-01  e=4.613E-16  Homo sapiens
  5f87-assembly3_C  TM=7.588E-01  e=1.782E-13  Drosophila melanogaster
  6ras-assembly1_I  TM=4.490E-01  e=6.503E+00  Prochlorococcus marinus str. MIT 9302
  5ub5-assembly1_A  TM=7.949E-01  e=9.153E-17  Homo sapiens
  5f87-assembly3_C  TM=7.516E-01  e=1.284E-13  Drosophila melanogaster

Organism: Mycosarcoma maydis (NCBI:txid5270)

Sequence (1058 aa):
MTSTSRYTSVPGEATDEADSASSTTRPASSAGRCSQRDTGLVHHFARAGVAGSTAFVLICLFLSLMSWHQSGFTSSSGSASKSLSSERRRDRTMNEATCKAEFPLLFPQIQDNVAAWQAKGGISYTDLDQAARTCAGNWGMARIVIRDGQLFLRQVREGGESRISALLHLVHTAVTTDPSSFTSADDPSNTGVELVLSEADKDASPTSDAVWVLSKRTSEPKSKGTWLLPDFGFAGWPETGIASFAEFLHLASLQDHLVPWSHKADRVLWRGLANGYAPRVDLISRTDPRKVPGAEKWADVLQTSFHDVGDDFHPIIPMHHHCRHKFLVQTEGNSYSGRGKFLWSCRSVTVAHPMEWTQHFHAALNSNANSRQQNMVELRGPLFSGLEETVKQLQATAHIPSTQDLAFNYTNGGGALKLNPPQRIAENAVESLRNRYLTPAATNCYLRAAIKAYARVLKKDTWPREENAAAWDVGGVGIVPHGGPGGGVAPGSGKAKDLAALAVKGDIEYGVWRLIGSPDWPPVVAKPKMTSTSRYTSVPGEATDEADSASSTTRPASSAGRCSQRDTGLVHHFARAGVAGSTAFVLICLFLSLMSWHQSGFTSSSGSASKSLSSERRRDRTMNEATCKAEFPLLFPQIQDNVAAWQAKGGISYTDLDQAARTCAGNWGMARIVIRDGQLFLRQVREGGESRISALLHLVHTAVTTDPSSFTSADDPSNTGVELVLSEADKDASPTSDAVWVLSKRTSEPKSKGTWLLPDFGFAGWPETGIASFAEFLHLASLQDHLVPWSHKADRVLWRGLANGYAPRVDLISRTDPRKVPGAEKWADVLQTSFHDVGDDFHPIIPMHHHCRHKFLVQTEGNSYSGRGKFLWSCRSVTVAHPMEWTQHFHAALNSNANSRQQNMVELRGPLFSGLEETVKQLQATAHIPSTQDLAFNYTNGGGALKLNPPQRIAENAVESLRNRYLTPAATNCYLRAAIKAYARVLKKDTWPREENAAAWDVGGVGIVPHGGPGGGVAPGSGKAKDLAALAVKGDIEYGVWRLIGSPDWPPVVAKPK

Foldseek 3Di:
DDDDDDDDDDDDDDDDDDDDDDDDDDDDDDDDDDDDDDDDPPDDDPPPPVVVVVVVVVVVVVVVVCVVPPPPPPPCVCVPFLFDDPCLLAQLQDAQVVLCVQQVLLPVLLVLLLVLLVVVVFAEPVLQVQLVVFFDPQWWKWKWKQFQLFIWTQFTDCHDFNFVVLQVVLLNSLSNSYPVNLPPVPDLQQTMFIAMEILDQDCRGPPHLRYEYFKDFPPDDSSSSHHHAPTSQCQHGPVVPADRLQVLLVLLVVLCVVAPLVRAALAEADEEALVVFVLSVVVCQCQPCVNPPPSVVRHHHAYADPPDDDDRHDDDDHLSVSLSHQHYEAEDGPAHDPSVLSNLQHLHAYEYEPHGMDGSLCSLAAQPLPDLLHQYHYADDHRCPQVVVQSVLLVVQSPPAQVAFDDPVSVPRRHRHHTGHSSSNSVSSNSNRSRGCSGSNNNSSSSNSSRSSSSVRYPFVNDDFDPQLCVGPSGRRGDAWPVHPPLPQDPPLPLALQSVSSVRHTIHTPVVCVVSPNDTPPPDPPPDD/DPDDDDPDDDDDDPDDDDDDDDDDDDDDDDDDDPPPDDDDDPPPPVPPVVVVVVVVVVVVVVVVVVVVPCPPPPPCVVVPFLFDDPCLLAQLQDAQVVLCVQQVLLPVLLVLLLVLLVVVVFAEPVLQVQLVVFFDPQWWKWKWKDFQLFIWTQFTDCHDFNFVVLQVVLLNSLSNSYPVSLCPVVDLQQTMFIAMEILDQDCRGPPHLRYEYFKDFPPDDSSSSHHHAPTSQCQHGPVVPADRLQVLLVLLVVLCVVAPLVRAALAEEDEEAQVVFVLLVVVCQCQPCVNPPPSVVRHHYAYADPPDDDDRHDDDDHLSVSLSHQHYEAEDGPAHDPSVLSNLQHLHAYEYEPHGMDGSLCSLAAQPLPDLLHQYHYADDHRCPQVVVQSVLLVVQSPPAQVAFDDQVSPPRRHRHHTGHSSSNSVSSNSNRSRGCSGSNNNSSSSNSSRSSSSVRYPFVNDDFDPQQCPGPSRSRGDAWPVHPPLDQAPPLPLDLQSVSSVRDTIHTPVVCVVSPNDTPPPDPPPDD

=== Feature glossary ===
The record interleaves many kinds of information about one protein. Here is each kind framed as the question it answers.

Q: What does the local fold look like, residue by residue?
A: A 3Di character summarizes, for each residue, the relative orientation of the Cα frame of its nearest spatial neighbor. Because it encodes fold topology rather than chemistry, 3Di alignments detect remote structural similarity that sequence alignment misses.

Q: Which residues are in helices, strands, or loops?
A: Secondary structure is the local, repeating backbone conformation. DSSP classifies it into eight states by reading the hydrogen-bond network: three helix types (H, G, I), two β types (E, B), two non-regular types (T, S), and unstructured coil (-).

Q: How big and how compact is the whole molecule?
A: Three whole-structure scalars: the radius of gyration (RMS distance of Cα from centroid, in Å), the count of Cα–Cα contacts (pairs closer than 8 Å and separated by more than four residues in sequence — i.e. tertiary, not local, contacts), and the bounding-box dimensions. Together they distinguish compact globular folds from extended fibres or disordered chains.

Q: How confident is the AlphaFold model at each residue?
A: For AlphaFold models, the B-factor field carries pLDDT — the model's own estimate of local accuracy on a 0–100 scale. Regions with pLDDT<50 should be treated as essentially unmodeled; they often correspond to intrinsically disordered segments.

Q: What family and function is it annotated with?
A: Functional annotations link the protein to curated databases. InterPro entries identify conserved domains and families by matching the sequence against member-database signatures (Pfam, PROSITE, CDD, …). Gene Ontology (GO) terms describe molecular function, biological process, and cellular component in a controlled vocabulary. CATH places the structure in a hierarchical fold classification (Class/Architecture/Topology/Homologous-superfamily). The organism is the source species.

Q: What known structures does this most resemble?
A: Nearest PDB neighbors are the top structural matches found by Foldseek when searching this structure against the entire Protein Data Bank. Each hit reports a TM-score (0 to 1; >0.5 almost always implies the same fold) and an E-value. These are *structural* homologs — they may share no detectable sequence similarity.

Q: Which residues are buried vs exposed?
A: Solvent-accessible surface area (SASA) is the area in Å² traced out by the centre of a 1.4 Å probe sphere (a water molecule) rolled over the protein's van der Waals surface (Shrake–Rupley / Lee–Richards construction). Buried residues have near-zero SASA; fully exposed residues can exceed 200 Å². The total SASA scales roughly with the number of surface residues.

Q: What are the backbone torsion angles?
A: φ (phi) and ψ (psi) are the two rotatable backbone dihedrals per residue: φ is the C(i-1)–N–Cα–C torsion, ψ is the N–Cα–C–N(i+1) torsion, both in degrees on (−180°, 180°]. α-helical residues cluster near (−60°, −45°); β-strand residues near (−120°, +130°). A Ramachandran plot is simply a scatter of (φ, ψ) for every residue.

Q: Are the domains correctly placed relative to each other?
A: Predicted aligned error is AlphaFold's pairwise confidence. Unlike pLDDT (per-residue), PAE is per-residue-pair and captures whether two parts of the structure are correctly placed relative to each other. Units are ångströms of expected positional error.

Q: What if only a Cα trace is available?
A: P-SEA three-state annotation labels each residue as helix, strand, or coil based purely on the geometry of the Cα trace. It serves as a fallback when the full backbone (and thus DSSP) is unavailable.

Q: What is the amino-acid chain?
A: This is the polypeptide sequence — one letter per residue, N-terminus first. Length ranges from a few dozen residues for small domains to over a thousand for large multi-domain proteins.

Q: What do the rendered images show?
A: The six renders are orthographic views along the three Cartesian axes in both directions. Representation (cartoon, sticks, or surface) and color scheme (sequence-rainbow or by-chain) vary across proteins so the training set covers all the common visualization conventions.

Q: What do the diagnostic plots show?
A: Plot images: a contact map (which residues are close in 3D, as an N×N binary image), a Ramachandran scatter (backbone torsion angles, revealing secondary-structure composition at a glance), and — for AlphaFold structures — a PAE heatmap (pairwise prediction confidence).

Q: How mobile is each atom in the crystal?
A: B-factor (Debye–Waller factor) reflects atomic displacement in the crystal lattice. It is an experimental observable (units Å²), not a prediction; low values mean the atom is pinned down, high values mean it moves or is heterogeneous across the crystal.

Q: Where is each backbone atom in 3D?
A: The mmCIF table is the protein's shape written out atom by atom. For each backbone N, Cα, C, and carbonyl O, it records an (x, y, z) coordinate triple in Å plus the residue type, chain letter, and residue number.